Protein 2J5D (pdb70)

Organism: Homo sapiens (NCBI:txid9606)

Nearest PDB structures (foldseek):
  2j5d-assembly1_B  TM=1.023E+00  e=1.840E-06  Homo sapiens

Secondary structure (DSSP, 8-state):
---------S-S-HHHHHHHHHHHHHHHHHHHHHHHHHHHHHH--/--SS-------S-TTHHHHTHHHHHHHHHHHHHHHHHHHHHTT--

CATH classification: 6.10.250.1020

Sequence (90 aa):
RNTSVMKKGGIFSAEFLKVFLPSLLLSHLLAIGLGIYIGRRLTTSRNTSVMKKGGIFSAEFLKVFLPSLLLSHLLAIGLGIYIGRRLTTSRNTSVMKKGGIFSAEFLKVFLPSLLLSHLLAIGLGIYIGRRLTTSRNTSVMKKGGIFSAEFLKVFLPSLLLSHLLAIGLGIYIGRRLTTSRNTSVMKKGGIFSAEFLKVFLPSLLLSHLLAIGLGIYIGRRLTTSRNTSVMKKGGIFSAEFLKVFLPSLLLSHLLAIGLGIYIGRRLTTSRNTSVMKKGGIFSAEFLKVFLPSLLLSHLLAIGLGIYIGRRLTTSRNTSVMKKGGIFSAEFLKVFLPSLLLSHLLAIGLGIYIGRRLTTSRNTSVMKKGGIFSAEFLKVFLPSLLLSHLLAIGLGIYIGRRLTTSRNTSVMKKGGIFSAEFLKVFLPSLLLSHLLAIGLGIYIGRRLTTSRNTSVMKKGGIFSAEFLKVFLPSLLLSHLLAIGLGIYIGRRLTTSRNTSVMKKGGIFSAEFLKVFLPSLLLSHLLAIGLGIYIGRRLTTSRNTSVMKKGGIFSAEFLKVFLPSLLLSHLLAIGLGIYIGRRLTTSRNTSVMKKGGIFSAEFLKVFLPSLLLSHLLAIGLGIYIGRRLTTSRNTSVMKKGGIFSAEFLKVFLPSLLLSHLLAIGLGIYIGRRLTTSRNTSVMKKGGIFSAEFLKVFLPSLLLSHLLAIGLGIYIGRRLTTSRNTSVMKKGGIFSAEFLKVFLPSLLLSHLLAIGLGIYIGRRLTTSRNTSVMKKGGIFSAEFLKVFLPSLLLSHLLAIGLGIYIGRRLTTSRNTSVMKKGGIFSAEFLKVFLPSLLLSHLLAIGLGIYIGRRLTTSRNTSVMKKGGIFSAEFLKVFLPSLLLSHLLAIGLGIYIGRRLTTSRNTSVMKKGGIFSAEFLKVFLPSLLLSHLLAIGLGIYIGRRLTTSRNTSVMKKGGIFSAEFLKVFLPSLLLSHLLAIGLGIYIGRRLTTSRNTSVMKKGGIFSAEFLKVFLPSLLLSHLLAIGLGIYIGRRLTTSRNTSVMKKGGIFSAEFLKVFLPSLLLSHLLAIGLGIYIGRRLTTSRNTSVMKKGGIFSAEFLKVFLPSLLLSHLLAIGLGIYIGRRLTTSRNTSVMKKGGIFSAEFLKVFLPSLLLSHLLAIGLGIYIGRRLTTSRNTSVMKKGGIFSAEFLKVFLPSLLLSHLLAIGLGIYIGRRLTTSRNTSVMKKGGIFSAEFLKVFLPSLLLSHLLAIGLGIYIGRRLTTSRNTSVMKKGGIFSAEFLKVFLPSLLLSHLLAIGLGIYIGRRLTTSRNTSVMKKGGIFSAEFLKVFLPSLLLSHLLAIGLGIYIGRRLTTSRNTSVMKKGGIFSAEFLKVFLPSLLLSHLLAIGLGIYIGRRLTTSRNTSVMKKGGIFSAEFLKVFLPSLLLSHLLAIGLGIYIGRRLTTS

Radius of gyration: 18.4 Å; Cα contacts (8 Å, |Δi|>4): 66; chains: 2; bounding box: 51×27×57 Å

Structure (mmCIF, N/CA/C/O backbone):
data_2J5D
#
_entry.id   2J5D
#
_cell.length_a   1.000
_cell.length_b   1.000
_cell.length_c   1.000
_cell.angle_alpha   90.00
_cell.angle_beta   90.00
_cell.angle_gamma   90.00
#
_symmetry.space_group_name_H-M   'P 1'
#
loop_
_atom_site.group_PDB
_atom_site.id
_atom_site.type_symbol
_atom_site.label_atom_id
_atom_site.label_alt_id
_atom_site.label_comp_id
_atom_site.label_asym_id
_atom_site.label_entity_id
_atom_site.label_seq_id
_atom_site.pdbx_PDB_ins_code
_atom_site.Cartn_x
_atom_site.Cartn_y
_atom_site.Cartn_z
_atom_site.occupancy
_atom_site.B_iso_or_equiv
_atom_site.auth_seq_id
_atom_site.auth_comp_id
_atom_site.auth_asym_id
_atom_site.auth_atom_id
_atom_site.pdbx_PDB_model_num
ATOM 1 N N . ARG A 1 1 ? 95.780 72.440 49.320 1.00 0.00 146 ARG A N 1
ATOM 2 C CA . ARG A 1 1 ? 95.130 73.700 49.700 1.00 0.00 146 ARG A CA 1
ATOM 3 C C . ARG A 1 1 ? 93.670 73.410 50.080 1.00 0.00 146 ARG A C 1
ATOM 4 O O . ARG A 1 1 ? 93.450 73.000 51.210 1.00 0.00 146 ARG A O 1
ATOM 17 N N . ASN A 1 2 ? 92.730 73.480 49.130 1.00 0.00 147 ASN A N 1
ATOM 18 C CA . ASN A 1 2 ? 91.300 73.170 49.360 1.00 0.00 147 ASN A CA 1
ATOM 19 C C . ASN A 1 2 ? 91.130 71.720 49.820 1.00 0.00 147 ASN A C 1
ATOM 20 O O . ASN A 1 2 ? 91.820 70.840 49.310 1.00 0.00 147 ASN A O 1
ATOM 29 N N . THR A 1 3 ? 90.410 71.560 50.930 1.00 0.00 148 THR A N 1
ATOM 30 C CA . THR A 1 3 ? 90.150 70.240 51.540 1.00 0.00 148 THR A CA 1
ATOM 31 C C . THR A 1 3 ? 88.680 70.060 52.010 1.00 0.00 148 THR A C 1
ATOM 32 O O . THR A 1 3 ? 88.380 69.480 53.050 1.00 0.00 148 THR A O 1
ATOM 39 N N . SER A 1 4 ? 87.760 70.500 51.160 1.00 0.00 149 SER A N 1
ATOM 40 C CA . SER A 1 4 ? 86.330 70.590 51.530 1.00 0.00 149 SER A CA 1
ATOM 41 C C . SER A 1 4 ? 85.440 69.640 50.720 1.00 0.00 149 SER A C 1
ATOM 42 O O . SER A 1 4 ? 85.290 69.790 49.510 1.00 0.00 149 SER A O 1
ATOM 50 N N . VAL A 1 5 ? 85.100 68.530 51.390 1.00 0.00 150 VAL A N 1
ATOM 51 C CA . VAL A 1 5 ? 84.030 67.610 50.940 1.00 0.00 150 VAL A CA 1
ATOM 52 C C . VAL A 1 5 ? 82.960 67.590 52.050 1.00 0.00 150 VAL A C 1
ATOM 53 O O . VAL A 1 5 ? 83.080 66.890 53.060 1.00 0.00 150 VAL A O 1
ATOM 60 N N . MET A 1 6 ? 82.000 68.490 51.870 1.00 0.00 151 MET A N 1
ATOM 61 C CA . MET A 1 6 ? 80.940 68.800 52.860 1.00 0.00 151 MET A CA 1
ATOM 62 C C . MET A 1 6 ? 79.980 67.650 53.170 1.00 0.00 151 MET A C 1
ATOM 63 O O . MET A 1 6 ? 79.000 67.400 52.460 1.00 0.00 151 MET A O 1
ATOM 74 N N . LYS A 1 7 ? 80.290 66.950 54.250 1.00 0.00 152 LYS A N 1
ATOM 75 C CA . LYS A 1 7 ? 79.430 65.880 54.800 1.00 0.00 152 LYS A CA 1
ATOM 76 C C . LYS A 1 7 ? 78.320 66.510 55.660 1.00 0.00 152 LYS A C 1
ATOM 77 O O . LYS A 1 7 ? 78.600 67.280 56.570 1.00 0.00 152 LYS A O 1
ATOM 92 N N . LYS A 1 8 ? 77.090 66.290 55.210 1.00 0.00 153 LYS A N 1
ATOM 93 C CA . LYS A 1 8 ? 75.900 66.990 55.740 1.00 0.00 153 LYS A CA 1
ATOM 94 C C . LYS A 1 8 ? 75.000 66.170 56.680 1.00 0.00 153 LYS A C 1
ATOM 95 O O . LYS A 1 8 ? 74.900 66.500 57.860 1.00 0.00 153 LYS A O 1
ATOM 110 N N . GLY A 1 9 ? 74.310 65.180 56.130 1.00 0.00 154 GLY A N 1
ATOM 111 C CA . GLY A 1 9 ? 73.360 64.350 56.900 1.00 0.00 154 GLY A CA 1
ATOM 112 C C . GLY A 1 9 ? 73.050 63.040 56.160 1.00 0.00 154 GLY A C 1
ATOM 113 O O . GLY A 1 9 ? 73.890 62.150 56.090 1.00 0.00 154 GLY A O 1
ATOM 117 N N . GLY A 1 10 ? 71.930 63.060 55.440 1.00 0.00 155 GLY A N 1
ATOM 118 C CA . GLY A 1 10 ? 71.430 61.880 54.690 1.00 0.00 155 GLY A CA 1
ATOM 119 C C . GLY A 1 10 ? 71.180 60.700 55.640 1.00 0.00 155 GLY A C 1
ATOM 120 O O . GLY A 1 10 ? 70.480 60.840 56.640 1.00 0.00 155 GLY A O 1
ATOM 124 N N . ILE A 1 11 ? 71.940 59.640 55.390 1.00 0.00 156 ILE A N 1
ATOM 125 C CA . ILE A 1 11 ? 71.930 58.440 56.240 1.00 0.00 156 ILE A CA 1
ATOM 126 C C . ILE A 1 11 ? 73.210 58.380 57.080 1.00 0.00 156 ILE A C 1
ATOM 127 O O . ILE A 1 11 ? 74.320 58.320 56.550 1.00 0.00 156 ILE A O 1
ATOM 135 N N . PHE A 1 12 ? 73.030 58.620 58.370 1.00 0.00 157 PHE A N 1
ATOM 136 C CA . PHE A 1 12 ? 74.140 58.620 59.350 1.00 0.00 157 PHE A CA 1
ATOM 137 C C . PHE A 1 12 ? 74.840 57.260 59.520 1.00 0.00 157 PHE A C 1
ATOM 138 O O . PHE A 1 12 ? 76.070 57.210 59.570 1.00 0.00 157 PHE A O 1
ATOM 151 N N . SER A 1 13 ? 74.050 56.190 59.520 1.00 0.00 158 SER A N 1
ATOM 152 C CA . SER A 1 13 ? 74.580 54.810 59.630 1.00 0.00 158 SER A CA 1
ATOM 153 C C . SER A 1 13 ? 74.230 53.930 58.420 1.00 0.00 158 SER A C 1
ATOM 154 O O . SER A 1 13 ? 73.070 53.760 58.050 1.00 0.00 158 SER A O 1
ATOM 162 N N . ALA A 1 14 ? 75.280 53.260 57.940 1.00 0.00 159 ALA A N 1
ATOM 163 C CA . ALA A 1 14 ? 75.180 52.220 56.900 1.00 0.00 159 ALA A CA 1
ATOM 164 C C . ALA A 1 14 ? 74.320 51.000 57.300 1.00 0.00 159 ALA A C 1
ATOM 165 O O . ALA A 1 14 ? 73.750 50.340 56.440 1.00 0.00 159 ALA A O 1
ATOM 172 N N . GLU A 1 15 ? 74.260 50.710 58.600 1.00 0.00 160 GLU A N 1
ATOM 173 C CA . GLU A 1 15 ? 73.370 49.670 59.150 1.00 0.00 160 GLU A CA 1
ATOM 174 C C . GLU A 1 15 ? 71.880 50.020 58.960 1.00 0.00 160 GLU A C 1
ATOM 175 O O . GLU A 1 15 ? 71.140 49.260 58.340 1.00 0.00 160 GLU A O 1
ATOM 187 N N . PHE A 1 16 ? 71.540 51.270 59.280 1.00 0.00 161 PHE A N 1
ATOM 188 C CA . PHE A 1 16 ? 70.210 51.830 58.960 1.00 0.00 161 PHE A CA 1
ATOM 189 C C . PHE A 1 16 ? 69.900 51.840 57.450 1.00 0.00 161 PHE A C 1
ATOM 190 O O . PHE A 1 16 ? 68.820 51.420 57.040 1.00 0.00 161 PHE A O 1
ATOM 203 N N . LEU A 1 17 ? 70.910 52.170 56.650 1.00 0.00 162 LEU A N 1
ATOM 204 C CA . LEU A 1 17 ? 70.820 52.080 55.180 1.00 0.00 162 LEU A CA 1
ATOM 205 C C . LEU A 1 17 ? 70.490 50.650 54.710 1.00 0.00 162 LEU A C 1
ATOM 206 O O . LEU A 1 17 ? 69.580 50.500 53.900 1.00 0.00 162 LEU A O 1
ATOM 216 N N . LYS A 1 18 ? 71.100 49.640 55.320 1.00 0.00 163 LYS A N 1
ATOM 217 C CA . LYS A 1 18 ? 70.750 48.220 55.090 1.00 0.00 163 LYS A CA 1
ATOM 218 C C . LYS A 1 18 ? 69.260 47.940 55.350 1.00 0.00 163 LYS A C 1
ATOM 219 O O . LYS A 1 18 ? 68.550 47.510 54.440 1.00 0.00 163 LYS A O 1
ATOM 234 N N . VAL A 1 19 ? 68.800 48.360 56.530 1.00 0.00 164 VAL A N 1
ATOM 235 C CA . VAL A 1 19 ? 67.380 48.260 56.970 1.00 0.00 164 VAL A CA 1
ATOM 236 C C . VAL A 1 19 ? 66.420 48.870 55.940 1.00 0.00 164 VAL A C 1
ATOM 237 O O . VAL A 1 19 ? 65.420 48.250 55.560 1.00 0.00 164 VAL A O 1
ATOM 244 N N . PHE A 1 20 ? 66.760 50.060 55.460 1.00 0.00 165 PHE A N 1
ATOM 245 C CA . PHE A 1 20 ? 65.970 50.810 54.460 1.00 0.00 165 PHE A CA 1
ATOM 246 C C . PHE A 1 20 ? 66.090 50.330 53.010 1.00 0.00 165 PHE A C 1
ATOM 247 O O . PHE A 1 20 ? 65.180 50.580 52.210 1.00 0.00 165 PHE A O 1
ATOM 260 N N . LEU A 1 21 ? 67.160 49.610 52.660 1.00 0.00 166 LEU A N 1
ATOM 261 C CA . LEU A 1 21 ? 67.420 49.160 51.280 1.00 0.00 166 LEU A CA 1
ATOM 262 C C . LEU A 1 21 ? 66.270 48.470 50.520 1.00 0.00 166 LEU A C 1
ATOM 263 O O . LEU A 1 21 ? 66.060 48.840 49.370 1.00 0.00 166 LEU A O 1
ATOM 273 N N . PRO A 1 22 ? 65.460 47.590 51.140 1.00 0.00 167 PRO A N 1
ATOM 274 C CA . PRO A 1 22 ? 64.250 47.040 50.500 1.00 0.00 167 PRO A CA 1
ATOM 275 C C . PRO A 1 22 ? 63.270 48.130 50.050 1.00 0.00 167 PRO A C 1
ATOM 276 O O . PRO A 1 22 ? 63.070 48.300 48.840 1.00 0.00 167 PRO A O 1
ATOM 285 N N . SER A 1 23 ? 62.830 48.980 50.980 1.00 0.00 168 SER A N 1
ATOM 286 C CA . SER A 1 23 ? 61.890 50.090 50.690 1.00 0.00 168 SER A CA 1
ATOM 287 C C . SER A 1 23 ? 62.470 51.170 49.760 1.00 0.00 168 SER A C 1
ATOM 288 O O . SER A 1 23 ? 61.760 51.690 48.890 1.00 0.00 168 SER A O 1
ATOM 296 N N . LEU A 1 24 ? 63.760 51.440 49.900 1.00 0.00 169 LEU A N 1
ATOM 297 C CA . LEU A 1 24 ? 64.530 52.290 48.960 1.00 0.00 169 LEU A CA 1
ATOM 298 C C . LEU A 1 24 ? 64.480 51.750 47.530 1.00 0.00 169 LEU A C 1
ATOM 299 O O . LEU A 1 24 ? 63.750 52.300 46.700 1.00 0.00 169 LEU A O 1
ATOM 309 N N . LEU A 1 25 ? 65.000 50.540 47.340 1.00 0.00 170 LEU A N 1
ATOM 310 C CA . LEU A 1 25 ? 65.000 49.840 46.040 1.00 0.00 170 LEU A CA 1
ATOM 311 C C . LEU A 1 25 ? 63.600 49.710 45.420 1.00 0.00 170 LEU A C 1
ATOM 312 O O . LEU A 1 25 ? 63.400 50.170 44.300 1.00 0.00 170 LEU A O 1
ATOM 322 N N . LEU A 1 26 ? 62.630 49.320 46.240 1.00 0.00 171 LEU A N 1
ATOM 323 C CA . LEU A 1 26 ? 61.220 49.200 45.820 1.00 0.00 171 LEU A CA 1
ATOM 324 C C . LEU A 1 26 ? 60.670 50.520 45.270 1.00 0.00 171 LEU A C 1
ATOM 325 O O . LEU A 1 26 ? 60.320 50.590 44.090 1.00 0.00 171 LEU A O 1
ATOM 335 N N . SER A 1 27 ? 60.790 51.600 46.050 1.00 0.00 172 SER A N 1
ATOM 336 C CA . SER A 1 27 ? 60.290 52.930 45.660 1.00 0.00 172 SER A CA 1
ATOM 337 C C . SER A 1 27 ? 60.990 53.510 44.420 1.00 0.00 172 SER A C 1
ATOM 338 O O . SER A 1 27 ? 60.320 54.000 43.510 1.00 0.00 172 SER A O 1
ATOM 346 N N . HIS A 1 28 ? 62.320 53.360 44.340 1.00 0.00 173 HIS A N 1
ATOM 347 C CA . HIS A 1 28 ? 63.090 53.730 43.140 1.00 0.00 173 HIS A CA 1
ATOM 348 C C . HIS A 1 28 ? 62.760 52.900 41.890 1.00 0.00 173 HIS A C 1
ATOM 349 O O . HIS A 1 28 ? 62.510 53.480 40.840 1.00 0.00 173 HIS A O 1
ATOM 360 N N . LEU A 1 29 ? 62.620 51.590 42.050 1.00 0.00 174 LEU A N 1
ATOM 361 C CA . LEU A 1 29 ? 62.170 50.690 40.960 1.00 0.00 174 LEU A CA 1
ATOM 362 C C . LEU A 1 29 ? 60.760 51.040 40.460 1.00 0.00 174 LEU A C 1
ATOM 363 O O . LEU A 1 29 ? 60.550 51.150 39.250 1.00 0.00 174 LEU A O 1
ATOM 373 N N . LEU A 1 30 ? 59.860 51.350 41.400 1.00 0.00 175 LEU A N 1
ATOM 374 C CA . LEU A 1 30 ? 58.520 51.900 41.100 1.00 0.00 175 LEU A CA 1
ATOM 375 C C . LEU A 1 30 ? 58.600 53.160 40.230 1.00 0.00 175 LEU A C 1
ATOM 376 O O . LEU A 1 30 ? 58.070 53.180 39.130 1.00 0.00 175 LEU A O 1
ATOM 386 N N . ALA A 1 31 ? 59.440 54.110 40.660 1.00 0.00 176 ALA A N 1
ATOM 387 C CA . ALA A 1 31 ? 59.720 55.360 39.920 1.00 0.00 176 ALA A CA 1
ATOM 388 C C . ALA A 1 31 ? 60.310 55.140 38.510 1.00 0.00 176 ALA A C 1
ATOM 389 O O . ALA A 1 31 ? 59.800 55.700 37.550 1.00 0.00 176 ALA A O 1
ATOM 396 N N . ILE A 1 32 ? 61.280 54.230 38.390 1.00 0.00 177 ILE A N 1
ATOM 397 C CA . ILE A 1 32 ? 61.870 53.830 37.090 1.00 0.00 177 ILE A CA 1
ATOM 398 C C . ILE A 1 32 ? 60.810 53.200 36.160 1.00 0.00 177 ILE A C 1
ATOM 399 O O . ILE A 1 32 ? 60.620 53.680 35.040 1.00 0.00 177 ILE A O 1
ATOM 407 N N . GLY A 1 33 ? 60.070 52.220 36.680 1.00 0.00 178 GLY A N 1
ATOM 408 C CA . GLY A 1 33 ? 58.970 51.550 35.950 1.00 0.00 178 GLY A CA 1
ATOM 409 C C . GLY A 1 33 ? 57.890 52.550 35.480 1.00 0.00 178 GLY A C 1
ATOM 410 O O . GLY A 1 33 ? 57.570 52.610 34.290 1.00 0.00 178 GLY A O 1
ATOM 414 N N . LEU A 1 34 ? 57.500 53.420 36.410 1.00 0.00 179 LEU A N 1
ATOM 415 C CA . LEU A 1 34 ? 56.590 54.550 36.140 1.00 0.00 179 LEU A CA 1
ATOM 416 C C . LEU A 1 34 ? 57.140 55.480 35.050 1.00 0.00 179 LEU A C 1
ATOM 417 O O . LEU A 1 34 ? 56.420 55.780 34.100 1.00 0.00 179 LEU A O 1
ATOM 427 N N . GLY A 1 35 ? 58.430 55.800 35.120 1.00 0.00 180 GLY A N 1
ATOM 428 C CA . GLY A 1 35 ? 59.140 56.590 34.090 1.00 0.00 180 GLY A CA 1
ATOM 429 C C . GLY A 1 35 ? 59.070 55.980 32.680 1.00 0.00 180 GLY A C 1
ATOM 430 O O . GLY A 1 35 ? 58.730 56.670 31.730 1.00 0.00 180 GLY A O 1
ATOM 434 N N . ILE A 1 36 ? 59.290 54.670 32.590 1.00 0.00 181 ILE A N 1
ATOM 435 C CA . ILE A 1 36 ? 59.140 53.890 31.340 1.00 0.00 181 ILE A CA 1
ATOM 436 C C . ILE A 1 36 ? 57.700 54.020 30.790 1.00 0.00 181 ILE A C 1
ATOM 437 O O . ILE A 1 36 ? 57.480 54.350 29.620 1.00 0.00 181 ILE A O 1
ATOM 445 N N . TYR A 1 37 ? 56.730 53.850 31.690 1.00 0.00 182 TYR A N 1
ATOM 446 C CA . TYR A 1 37 ? 55.290 54.040 31.410 1.00 0.00 182 TYR A CA 1
ATOM 447 C C . TYR A 1 37 ? 54.950 55.470 30.940 1.00 0.00 182 TYR A C 1
ATOM 448 O O . TYR A 1 37 ? 54.240 55.650 29.940 1.00 0.00 182 TYR A O 1
ATOM 461 N N . ILE A 1 38 ? 55.490 56.470 31.640 1.00 0.00 183 ILE A N 1
ATOM 462 C CA . ILE A 1 38 ? 55.390 57.900 31.270 1.00 0.00 183 ILE A CA 1
ATOM 463 C C . ILE A 1 38 ? 56.000 58.170 29.880 1.00 0.00 183 ILE A C 1
ATOM 464 O O . ILE A 1 38 ? 55.340 58.770 29.040 1.00 0.00 183 ILE A O 1
ATOM 472 N N . GLY A 1 39 ? 57.150 57.550 29.620 1.00 0.00 184 GLY A N 1
ATOM 473 C CA . GLY A 1 39 ? 57.790 57.510 28.280 1.00 0.00 184 GLY A CA 1
ATOM 474 C C . GLY A 1 39 ? 56.820 57.020 27.200 1.00 0.00 184 GLY A C 1
ATOM 475 O O . GLY A 1 39 ? 56.590 57.720 26.210 1.00 0.00 184 GLY A O 1
ATOM 479 N N . ARG A 1 40 ? 56.130 55.910 27.480 1.00 0.00 185 ARG A N 1
ATOM 480 C CA . ARG A 1 40 ? 55.050 55.420 26.610 1.00 0.00 185 ARG A CA 1
ATOM 481 C C . ARG A 1 40 ? 53.890 56.400 26.430 1.00 0.00 185 ARG A C 1
ATOM 482 O O . ARG A 1 40 ? 53.500 56.650 25.300 1.00 0.00 185 ARG A O 1
ATOM 496 N N . ARG A 1 41 ? 53.410 57.010 27.520 1.00 0.00 186 ARG A N 1
ATOM 497 C CA . ARG A 1 41 ? 52.340 58.030 27.460 1.00 0.00 186 ARG A CA 1
ATOM 498 C C . ARG A 1 41 ? 52.690 59.330 26.720 1.00 0.00 186 ARG A C 1
ATOM 499 O O . ARG A 1 41 ? 51.800 60.050 26.280 1.00 0.00 186 ARG A O 1
ATOM 513 N N . LEU A 1 42 ? 53.980 59.660 26.660 1.00 0.00 187 LEU A N 1
ATOM 514 C CA . LEU A 1 42 ? 54.510 60.750 25.820 1.00 0.00 187 LEU A CA 1
ATOM 515 C C . LEU A 1 42 ? 54.460 60.490 24.300 1.00 0.00 187 LEU A C 1
ATOM 516 O O . LEU A 1 42 ? 54.550 61.430 23.510 1.00 0.00 187 LEU A O 1
ATOM 526 N N . THR A 1 43 ? 54.430 59.210 23.910 1.00 0.00 188 THR A N 1
ATOM 527 C CA . THR A 1 43 ? 54.400 58.770 22.490 1.00 0.00 188 THR A CA 1
ATOM 528 C C . THR A 1 43 ? 53.080 58.110 22.040 1.00 0.00 188 THR A C 1
ATOM 529 O O . THR A 1 43 ? 52.570 58.390 20.960 1.00 0.00 188 THR A O 1
ATOM 536 N N . THR A 1 44 ? 52.520 57.260 22.900 1.00 0.00 189 THR A N 1
ATOM 537 C CA . THR A 1 44 ? 51.260 56.500 22.670 1.00 0.00 189 THR A CA 1
ATOM 538 C C . THR A 1 44 ? 50.300 56.710 23.840 1.00 0.00 189 THR A C 1
ATOM 539 O O . THR A 1 44 ? 50.460 56.130 24.920 1.00 0.00 189 THR A O 1
ATOM 546 N N . SER A 1 45 ? 49.360 57.630 23.620 1.00 0.00 190 SER A N 1
ATOM 547 C CA . SER A 1 45 ? 48.390 58.070 24.630 1.00 0.00 190 SER A CA 1
ATOM 548 C C . SER A 1 45 ? 47.060 58.390 23.950 1.00 0.00 190 SER A C 1
ATOM 549 O O . SER A 1 45 ? 47.090 58.590 22.720 1.00 0.00 190 SER A O 1
ATOM 558 N N . ARG B 1 1 ? 49.600 57.190 76.730 1.00 0.00 146 ARG B N 1
ATOM 559 C CA . ARG B 1 1 ? 48.530 56.260 76.310 1.00 0.00 146 ARG B CA 1
ATOM 560 C C . ARG B 1 1 ? 48.350 56.410 74.790 1.00 0.00 146 ARG B C 1
ATOM 561 O O . ARG B 1 1 ? 48.780 57.440 74.280 1.00 0.00 146 ARG B O 1
ATOM 574 N N . ASN B 1 2 ? 47.920 55.360 74.090 1.00 0.00 147 ASN B N 1
ATOM 575 C CA . ASN B 1 2 ? 47.660 55.450 72.640 1.00 0.00 147 ASN B CA 1
ATOM 576 C C . ASN B 1 2 ? 46.190 55.750 72.280 1.00 0.00 147 ASN B C 1
ATOM 577 O O . ASN B 1 2 ? 45.920 56.270 71.200 1.00 0.00 147 ASN B O 1
ATOM 586 N N . THR B 1 3 ? 45.250 55.310 73.120 1.00 0.00 148 THR B N 1
ATOM 587 C CA . THR B 1 3 ? 43.860 55.800 73.080 1.00 0.00 148 THR B CA 1
ATOM 588 C C . THR B 1 3 ? 43.790 57.250 73.610 1.00 0.00 148 THR B C 1
ATOM 589 O O . THR B 1 3 ? 43.780 57.470 74.820 1.00 0.00 148 THR B O 1
ATOM 596 N N . SER B 1 4 ? 44.200 58.100 72.680 1.00 0.00 149 SER B N 1
ATOM 597 C CA . SER B 1 4 ? 44.330 59.580 72.760 1.00 0.00 149 SER B CA 1
ATOM 598 C C . SER B 1 4 ? 44.920 60.050 71.420 1.00 0.00 149 SER B C 1
ATOM 599 O O . SER B 1 4 ? 45.720 59.340 70.810 1.00 0.00 149 SER B O 1
ATOM 607 N N . VAL B 1 5 ? 44.550 61.260 71.020 1.00 0.00 150 VAL B N 1
ATOM 608 C CA . VAL B 1 5 ? 44.960 61.840 69.720 1.00 0.00 150 VAL B CA 1
ATOM 609 C C . VAL B 1 5 ? 46.410 62.360 69.820 1.00 0.00 150 VAL B C 1
ATOM 610 O O . VAL B 1 5 ? 46.690 63.380 70.440 1.00 0.00 150 VAL B O 1
ATOM 617 N N . MET B 1 6 ? 47.310 61.570 69.250 1.00 0.00 151 MET B N 1
ATOM 618 C CA . MET B 1 6 ? 48.770 61.790 69.380 1.00 0.00 151 MET B CA 1
ATOM 619 C C . MET B 1 6 ? 49.440 62.220 68.070 1.00 0.00 151 MET B C 1
ATOM 620 O O . MET B 1 6 ? 49.270 61.580 67.030 1.00 0.00 151 MET B O 1
ATOM 631 N N . LYS B 1 7 ? 50.370 63.160 68.220 1.00 0.00 152 LYS B N 1
ATOM 632 C CA . LYS B 1 7 ? 51.320 63.520 67.160 1.00 0.00 152 LYS B CA 1
ATOM 633 C C . LYS B 1 7 ? 52.530 62.580 67.330 1.00 0.00 152 LYS B C 1
ATOM 634 O O . LYS B 1 7 ? 53.530 62.920 67.960 1.00 0.00 152 LYS B O 1
ATOM 649 N N . LYS B 1 8 ? 52.350 61.360 66.840 1.00 0.00 153 LYS B N 1
ATOM 650 C CA . LYS B 1 8 ? 53.280 60.250 67.120 1.00 0.00 153 LYS B CA 1
ATOM 651 C C . LYS B 1 8 ? 54.040 59.790 65.860 1.00 0.00 153 LYS B C 1
ATOM 652 O O . LYS B 1 8 ? 53.440 59.580 64.810 1.00 0.00 153 LYS B O 1
ATOM 667 N N . GLY B 1 9 ? 55.350 59.660 66.050 1.00 0.00 154 GLY B N 1
ATOM 668 C CA . GLY B 1 9 ? 56.280 59.130 65.040 1.00 0.00 154 GLY B CA 1
ATOM 669 C C . GLY B 1 9 ? 56.930 57.840 65.560 1.00 0.00 154 GLY B C 1
ATOM 670 O O . GLY B 1 9 ? 56.270 56.820 65.690 1.00 0.00 154 GLY B O 1
ATOM 674 N N . GLY B 1 10 ? 58.110 58.040 66.150 1.00 0.00 155 GLY B N 1
ATOM 675 C CA . GLY B 1 10 ? 58.950 56.940 66.680 1.00 0.00 155 GLY B CA 1
ATOM 676 C C . GLY B 1 10 ? 59.540 56.030 65.590 1.00 0.00 155 GLY B C 1
ATOM 677 O O . GLY B 1 10 ? 59.460 54.810 65.690 1.00 0.00 155 GLY B O 1
ATOM 681 N N . ILE B 1 11 ? 60.010 56.670 64.520 1.00 0.00 156 ILE B N 1
ATOM 682 C CA . ILE B 1 11 ? 60.670 56.020 63.360 1.00 0.00 156 ILE B CA 1
ATOM 683 C C . ILE B 1 11 ? 62.070 55.490 63.710 1.00 0.00 156 ILE B C 1
ATOM 684 O O . ILE B 1 11 ? 62.720 56.010 64.610 1.00 0.00 156 ILE B O 1
ATOM 692 N N . PHE B 1 12 ? 62.530 54.540 62.890 1.00 0.00 157 PHE B N 1
ATOM 693 C CA . PHE B 1 12 ? 63.860 53.920 63.020 1.00 0.00 157 PHE B CA 1
ATOM 694 C C . PHE B 1 12 ? 65.040 54.910 63.050 1.00 0.00 157 PHE B C 1
ATOM 695 O O . PHE B 1 12 ? 65.720 55.010 64.060 1.00 0.00 157 PHE B O 1
ATOM 708 N N . SER B 1 13 ? 65.210 55.670 61.970 1.00 0.00 158 SER B N 1
ATOM 709 C CA . SER B 1 13 ? 66.280 56.690 61.840 1.00 0.00 158 SER B CA 1
ATOM 710 C C . SER B 1 13 ? 65.660 58.090 61.770 1.00 0.00 158 SER B C 1
ATOM 711 O O . SER B 1 13 ? 65.130 58.530 60.740 1.00 0.00 158 SER B O 1
ATOM 719 N N . ALA B 1 14 ? 65.730 58.750 62.920 1.00 0.00 159 ALA B N 1
ATOM 720 C CA . ALA B 1 14 ? 65.090 60.070 63.150 1.00 0.00 159 ALA B CA 1
ATOM 721 C C . ALA B 1 14 ? 65.660 61.190 62.270 1.00 0.00 159 ALA B C 1
ATOM 722 O O . ALA B 1 14 ? 64.960 62.130 61.910 1.00 0.00 159 ALA B O 1
ATOM 729 N N . GLU B 1 15 ? 66.980 61.150 62.110 1.00 0.00 160 GLU B N 1
ATOM 730 C CA . GLU B 1 15 ? 67.790 62.050 61.270 1.00 0.00 160 GLU B CA 1
ATOM 731 C C . GLU B 1 15 ? 67.530 61.910 59.760 1.00 0.00 160 GLU B C 1
ATOM 732 O O . GLU B 1 15 ? 67.100 62.890 59.140 1.00 0.00 160 GLU B O 1
ATOM 744 N N . PHE B 1 16 ? 67.540 60.670 59.260 1.00 0.00 161 PHE B N 1
ATOM 745 C CA . PHE B 1 16 ? 67.360 60.370 57.820 1.00 0.00 161 PHE B CA 1
ATOM 746 C C . PHE B 1 16 ? 66.070 60.970 57.240 1.00 0.00 161 PHE B C 1
ATOM 747 O O . PHE B 1 16 ? 66.140 61.910 56.450 1.00 0.00 161 PHE B O 1
ATOM 760 N N . LEU B 1 17 ? 64.940 60.600 57.850 1.00 0.00 162 LEU B N 1
ATOM 761 C CA . LEU B 1 17 ? 63.600 61.100 57.450 1.00 0.00 162 LEU B CA 1
ATOM 762 C C . LEU B 1 17 ? 63.230 62.500 57.990 1.00 0.00 162 LEU B C 1
ATOM 763 O O . LEU B 1 17 ? 62.110 62.780 58.410 1.00 0.00 162 LEU B O 1
ATOM 773 N N . LYS B 1 18 ? 64.280 63.300 58.130 1.00 0.00 163 LYS B N 1
ATOM 774 C CA . LYS B 1 18 ? 64.240 64.760 58.280 1.00 0.00 163 LYS B CA 1
ATOM 775 C C . LYS B 1 18 ? 65.170 65.380 57.220 1.00 0.00 163 LYS B C 1
ATOM 776 O O . LYS B 1 18 ? 64.720 65.670 56.120 1.00 0.00 163 LYS B O 1
ATOM 791 N N . VAL B 1 19 ? 66.470 65.220 57.460 1.00 0.00 164 VAL B N 1
ATOM 792 C CA . VAL B 1 19 ? 67.550 65.840 56.660 1.00 0.00 164 VAL B CA 1
ATOM 793 C C . VAL B 1 19 ? 67.590 65.440 55.170 1.00 0.00 164 VAL B C 1
ATOM 794 O O . VAL B 1 19 ? 68.050 66.230 54.350 1.00 0.00 164 VAL B O 1
ATOM 801 N N . PHE B 1 20 ? 67.160 64.220 54.870 1.00 0.00 165 PHE B N 1
ATOM 802 C CA . PHE B 1 20 ? 67.180 63.700 53.490 1.00 0.00 165 PHE B CA 1
ATOM 803 C C . PHE B 1 20 ? 65.800 63.500 52.850 1.00 0.00 165 PHE B C 1
ATOM 804 O O . PHE B 1 20 ? 65.710 63.330 51.630 1.00 0.00 165 PHE B O 1
ATOM 817 N N . LEU B 1 21 ? 64.720 63.720 53.600 1.00 0.00 166 LEU B N 1
ATOM 818 C CA . LEU B 1 21 ? 63.340 63.480 53.130 1.00 0.00 166 LEU B CA 1
ATOM 819 C C . LEU B 1 21 ? 62.960 64.220 51.820 1.00 0.00 166 LEU B C 1
ATOM 820 O O . LEU B 1 21 ? 62.470 63.540 50.910 1.00 0.00 166 LEU B O 1
ATOM 830 N N . PRO B 1 22 ? 63.290 65.510 51.620 1.00 0.00 167 PRO B N 1
ATOM 831 C CA . PRO B 1 22 ? 63.090 66.190 50.330 1.00 0.00 167 PRO B CA 1
ATOM 832 C C . PRO B 1 22 ? 63.950 65.610 49.190 1.00 0.00 167 PRO B C 1
ATOM 833 O O . PRO B 1 22 ? 63.410 65.240 48.150 1.00 0.00 167 PRO B O 1
ATOM 842 N N . SER B 1 23 ? 65.240 65.420 49.450 1.00 0.00 168 SER B N 1
ATOM 843 C CA . SER B 1 23 ? 66.200 64.790 48.510 1.00 0.00 168 SER B CA 1
ATOM 844 C C . SER B 1 23 ? 65.800 63.380 48.060 1.00 0.00 168 SER B C 1
ATOM 845 O O . SER B 1 23 ? 66.060 62.990 46.920 1.00 0.00 168 SER B O 1
ATOM 853 N N . LEU B 1 24 ? 65.200 62.620 48.970 1.00 0.00 169 LEU B N 1
ATOM 854 C CA . LEU B 1 24 ? 64.630 61.290 48.680 1.00 0.00 169 LEU B CA 1
ATOM 855 C C . LEU B 1 24 ? 63.590 61.370 47.550 1.00 0.00 169 LEU B C 1
ATOM 856 O O . LEU B 1 24 ? 63.910 60.960 46.440 1.00 0.00 169 LEU B O 1
ATOM 866 N N . LEU B 1 25 ? 62.580 62.220 47.750 1.00 0.00 170 LEU B N 1
ATOM 867 C CA . LEU B 1 25 ? 61.530 62.510 46.750 1.00 0.00 170 LEU B CA 1
ATOM 868 C C . LEU B 1 25 ? 62.080 63.080 45.430 1.00 0.00 170 LEU B C 1
ATOM 869 O O . LEU B 1 25 ? 61.670 62.660 44.340 1.00 0.00 170 LEU B O 1
ATOM 879 N N . LEU B 1 26 ? 63.070 63.960 45.540 1.00 0.00 171 LEU B N 1
ATOM 880 C CA . LEU B 1 26 ? 63.830 64.490 44.390 1.00 0.00 171 LEU B CA 1
ATOM 881 C C . LEU B 1 26 ? 64.500 63.400 43.540 1.00 0.00 171 LEU B C 1
ATOM 882 O O . LEU B 1 26 ? 64.380 63.400 42.310 1.00 0.00 171 LEU B O 1
ATOM 892 N N . SER B 1 27 ? 65.120 62.420 44.200 1.00 0.00 172 SER B N 1
ATOM 893 C CA . SER B 1 27 ? 65.740 61.260 43.510 1.00 0.00 172 SER B CA 1
ATOM 894 C C . SER B 1 27 ? 64.720 60.310 42.860 1.00 0.00 172 SER B C 1
ATOM 895 O O . SER B 1 27 ? 65.050 59.680 41.850 1.00 0.00 172 SER B O 1
ATOM 903 N N . HIS B 1 28 ? 63.510 60.230 43.400 1.00 0.00 173 HIS B N 1
ATOM 904 C CA . HIS B 1 28 ? 62.380 59.560 42.710 1.00 0.00 173 HIS B CA 1
ATOM 905 C C . HIS B 1 28 ? 62.000 60.220 41.380 1.00 0.00 173 HIS B C 1
ATOM 906 O O . HIS B 1 28 ? 61.930 59.550 40.350 1.00 0.00 173 HIS B O 1
ATOM 917 N N . LEU B 1 29 ? 61.920 61.550 41.390 1.00 0.00 174 LEU B N 1
ATOM 918 C CA . LEU B 1 29 ? 61.720 62.370 40.160 1.00 0.00 174 LEU B CA 1
ATOM 919 C C . LEU B 1 29 ? 62.830 62.130 39.120 1.00 0.00 174 LEU B C 1
ATOM 920 O O . LEU B 1 29 ? 62.560 61.790 37.970 1.00 0.00 174 LEU B O 1
ATOM 930 N N . LEU B 1 30 ? 64.070 62.120 39.620 1.00 0.00 175 LEU B N 1
ATOM 931 C CA . LEU B 1 30 ? 65.280 61.710 38.880 1.00 0.00 175 LEU B CA 1
ATOM 932 C C . LEU B 1 30 ? 65.140 60.310 38.240 1.00 0.00 175 LEU B C 1
ATOM 933 O O . LEU B 1 30 ? 65.350 60.140 37.040 1.00 0.00 175 LEU B O 1
ATOM 943 N N . ALA B 1 31 ? 64.730 59.330 39.050 1.00 0.00 176 ALA B N 1
ATOM 944 C CA . ALA B 1 31 ? 64.480 57.940 38.620 1.00 0.00 176 ALA B CA 1
ATOM 945 C C . ALA B 1 31 ? 63.380 57.810 37.550 1.00 0.00 176 ALA B C 1
ATOM 946 O O . ALA B 1 31 ? 63.540 57.030 36.600 1.00 0.00 176 ALA B O 1
ATOM 953 N N . ILE B 1 32 ? 62.320 58.610 37.650 1.00 0.00 177 ILE B N 1
ATOM 954 C CA . ILE B 1 32 ? 61.280 58.730 36.610 1.00 0.00 177 ILE B CA 1
ATOM 955 C C . ILE B 1 32 ? 61.870 59.230 35.270 1.00 0.00 177 ILE B C 1
ATOM 956 O O . ILE B 1 32 ? 61.670 58.600 34.240 1.00 0.00 177 ILE B O 1
ATOM 964 N N . GLY B 1 33 ? 62.720 60.260 35.350 1.00 0.00 178 GLY B N 1
ATOM 965 C CA . GLY B 1 33 ? 63.490 60.770 34.190 1.00 0.00 178 GLY B CA 1
ATOM 966 C C . GLY B 1 33 ? 64.360 59.680 33.530 1.00 0.00 178 GLY B C 1
ATOM 967 O O . GLY B 1 33 ? 64.250 59.410 32.330 1.00 0.00 178 GLY B O 1
ATOM 971 N N . LEU B 1 34 ? 65.110 58.970 34.370 1.00 0.00 179 LEU B N 1
ATOM 972 C CA . LEU B 1 34 ? 65.900 57.780 33.980 1.00 0.00 179 LEU B CA 1
ATOM 973 C C . LEU B 1 34 ? 65.040 56.670 33.330 1.00 0.00 179 LEU B C 1
ATOM 974 O O . LEU B 1 34 ? 65.420 56.120 32.290 1.00 0.00 179 LEU B O 1
ATOM 984 N N . GLY B 1 35 ? 63.860 56.450 33.900 1.00 0.00 180 GLY B N 1
ATOM 985 C CA . GLY B 1 35 ? 62.820 55.550 33.370 1.00 0.00 180 GLY B CA 1
ATOM 986 C C . GLY B 1 35 ? 62.420 55.890 31.930 1.00 0.00 180 GLY B C 1
ATOM 987 O O . GLY B 1 35 ? 62.450 55.030 31.050 1.00 0.00 180 GLY B O 1
ATOM 991 N N . ILE B 1 36 ? 62.180 57.180 31.670 1.00 0.00 181 ILE B N 1
ATOM 992 C CA . ILE B 1 36 ? 61.900 57.700 30.310 1.00 0.00 181 ILE B CA 1
ATOM 993 C C . ILE B 1 36 ? 63.070 57.410 29.340 1.00 0.00 181 ILE B C 1
ATOM 994 O O . ILE B 1 36 ? 62.840 56.930 28.230 1.00 0.00 181 ILE B O 1
ATOM 1002 N N . TYR B 1 37 ? 64.300 57.600 29.810 1.00 0.00 182 TYR B N 1
ATOM 1003 C CA . TYR B 1 37 ? 65.510 57.300 29.010 1.00 0.00 182 TYR B CA 1
ATOM 1004 C C . TYR B 1 37 ? 65.670 55.810 28.660 1.00 0.00 182 TYR B C 1
ATOM 1005 O O . TYR B 1 37 ? 65.850 55.480 27.480 1.00 0.00 182 TYR B O 1
ATOM 1018 N N . ILE B 1 38 ? 65.570 54.920 29.650 1.00 0.00 183 ILE B N 1
ATOM 1019 C CA . ILE B 1 38 ? 65.570 53.460 29.380 1.00 0.00 183 ILE B CA 1
ATOM 1020 C C . ILE B 1 38 ? 64.350 53.030 28.520 1.00 0.00 183 ILE B C 1
ATOM 1021 O O . ILE B 1 38 ? 64.510 52.240 27.590 1.00 0.00 183 ILE B O 1
ATOM 1029 N N . GLY B 1 39 ? 63.230 53.710 28.720 1.00 0.00 184 GLY B N 1
ATOM 1030 C CA . GLY B 1 39 ? 62.020 53.610 27.870 1.00 0.00 184 GLY B CA 1
ATOM 1031 C C . GLY B 1 39 ? 62.310 53.880 26.380 1.00 0.00 184 GLY B C 1
ATOM 1032 O O . GLY B 1 39 ? 61.940 53.080 25.530 1.00 0.00 184 GLY B O 1
ATOM 1036 N N . ARG B 1 40 ? 62.980 54.990 26.090 1.00 0.00 185 ARG B N 1
ATOM 1037 C CA . ARG B 1 40 ? 63.450 55.260 24.710 1.00 0.00 185 ARG B CA 1
ATOM 1038 C C . ARG B 1 40 ? 64.560 54.310 24.230 1.00 0.00 185 ARG B C 1
ATOM 1039 O O . ARG B 1 40 ? 64.520 53.900 23.070 1.00 0.00 185 ARG B O 1
ATOM 1053 N N . ARG B 1 41 ? 65.450 53.860 25.120 1.00 0.00 186 ARG B N 1
ATOM 1054 C CA . ARG B 1 41 ? 66.460 52.830 24.780 1.00 0.00 186 ARG B CA 1
ATOM 1055 C C . ARG B 1 41 ? 65.850 51.520 24.240 1.00 0.00 186 ARG B C 1
ATOM 1056 O O . ARG B 1 41 ? 66.510 50.800 23.490 1.00 0.00 186 ARG B O 1
ATOM 1070 N N . LEU B 1 42 ? 64.680 51.180 24.780 1.00 0.00 187 LEU B N 1
ATOM 1071 C CA . LEU B 1 42 ? 63.820 50.080 24.320 1.00 0.00 187 LEU B CA 1
ATOM 1072 C C . LEU B 1 42 ? 63.210 50.240 22.920 1.00 0.00 187 LEU B C 1
ATOM 1073 O O . LEU B 1 42 ? 62.810 49.250 22.310 1.00 0.00 187 LEU B O 1
ATOM 1083 N N . THR B 1 43 ? 63.070 51.490 22.470 1.00 0.00 188 THR B N 1
ATOM 1084 C CA . THR B 1 43 ? 62.340 51.830 21.220 1.00 0.00 188 THR B CA 1
ATOM 1085 C C . THR B 1 43 ? 63.240 52.480 20.140 1.00 0.00 188 THR B C 1
ATOM 1086 O O . THR B 1 43 ? 63.560 51.840 19.140 1.00 0.00 188 THR B O 1
ATOM 1093 N N . THR B 1 44 ? 63.490 53.770 20.300 1.00 0.00 189 THR B N 1
ATOM 1094 C CA . THR B 1 44 ? 64.360 54.600 19.430 1.00 0.00 189 THR B CA 1
ATOM 1095 C C . THR B 1 44 ? 65.040 55.700 20.260 1.00 0.00 189 THR B C 1
ATOM 1096 O O . THR B 1 44 ? 64.390 56.570 20.850 1.00 0.00 189 THR B O 1
ATOM 1103 N N . SER B 1 45 ? 66.340 55.510 20.460 1.00 0.00 190 SER B N 1
ATOM 1104 C CA . SER B 1 45 ? 67.130 56.320 21.400 1.00 0.00 190 SER B CA 1
ATOM 1105 C C . SER B 1 45 ? 68.600 56.490 20.990 1.00 0.00 190 SER B C 1
ATOM 1106 O O . SER B 1 45 ? 69.160 55.490 20.520 1.00 0.00 190 SER B O 1
ATOM 1115 N N . ARG A 1 1 ? 82.913 35.842 64.339 1.00 0.00 146 ARG A N 2
ATOM 1116 C CA . ARG A 1 1 ? 81.883 35.164 63.532 1.00 0.00 146 ARG A CA 2
ATOM 1117 C C . ARG A 1 1 ? 81.798 35.813 62.145 1.00 0.00 146 ARG A C 2
ATOM 1118 O O . ARG A 1 1 ? 82.141 36.986 62.008 1.00 0.00 146 ARG A O 2
ATOM 1131 N N . ASN A 1 2 ? 81.464 35.027 61.112 1.00 0.00 147 ASN A N 2
ATOM 1132 C CA . ASN A 1 2 ? 81.091 35.578 59.793 1.00 0.00 147 ASN A CA 2
ATOM 1133 C C . ASN A 1 2 ? 80.070 36.718 59.812 1.00 0.00 147 ASN A C 2
ATOM 1134 O O . ASN A 1 2 ? 80.245 37.679 59.070 1.00 0.00 147 ASN A O 2
ATOM 1143 N N . THR A 1 3 ? 78.977 36.587 60.570 1.00 0.00 148 THR A N 2
ATOM 1144 C CA . THR A 1 3 ? 78.035 37.721 60.730 1.00 0.00 148 THR A CA 2
ATOM 1145 C C . THR A 1 3 ? 78.219 38.521 62.015 1.00 0.00 148 THR A C 2
ATOM 1146 O O . THR A 1 3 ? 77.796 38.148 63.117 1.00 0.00 148 THR A O 2
ATOM 1153 N N . SER A 1 4 ? 78.712 39.733 61.793 1.00 0.00 149 SER A N 2
ATOM 1154 C CA . SER A 1 4 ? 79.134 40.649 62.883 1.00 0.00 149 SER A CA 2
ATOM 1155 C C . SER A 1 4 ? 78.736 42.105 62.605 1.00 0.00 149 SER A C 2
ATOM 1156 O O . SER A 1 4 ? 77.905 42.384 61.741 1.00 0.00 149 SER A O 2
ATOM 1164 N N . VAL A 1 5 ? 79.156 42.989 63.515 1.00 0.00 150 VAL A N 2
ATOM 1165 C CA . VAL A 1 5 ? 79.047 44.455 63.325 1.00 0.00 150 VAL A CA 2
ATOM 1166 C C . VAL A 1 5 ? 80.387 44.939 62.746 1.00 0.00 150 VAL A C 2
ATOM 1167 O O . VAL A 1 5 ? 81.328 45.219 63.485 1.00 0.00 150 VAL A O 2
ATOM 1174 N N . MET A 1 6 ? 80.455 45.002 61.418 1.00 0.00 151 MET A N 2
ATOM 1175 C CA . MET A 1 6 ? 81.633 45.473 60.675 1.00 0.00 151 MET A CA 2
ATOM 1176 C C . MET A 1 6 ? 81.617 47.016 60.529 1.00 0.00 151 MET A C 2
ATOM 1177 O O . MET A 1 6 ? 81.945 47.581 59.488 1.00 0.00 151 MET A O 2
ATOM 1188 N N . LYS A 1 7 ? 81.428 47.686 61.667 1.00 0.00 152 LYS A N 2
ATOM 1189 C CA . LYS A 1 7 ? 81.093 49.121 61.668 1.00 0.00 152 LYS A CA 2
ATOM 1190 C C . LYS A 1 7 ? 82.060 50.029 62.431 1.00 0.00 152 LYS A C 2
ATOM 1191 O O . LYS A 1 7 ? 82.439 49.753 63.564 1.00 0.00 152 LYS A O 2
ATOM 1206 N N . LYS A 1 8 ? 82.314 51.156 61.783 1.00 0.00 153 LYS A N 2
ATOM 1207 C CA . LYS A 1 8 ? 83.154 52.249 62.326 1.00 0.00 153 LYS A CA 2
ATOM 1208 C C . LYS A 1 8 ? 82.289 53.289 63.061 1.00 0.00 153 LYS A C 2
ATOM 1209 O O . LYS A 1 8 ? 82.719 53.814 64.085 1.00 0.00 153 LYS A O 2
ATOM 1224 N N . GLY A 1 9 ? 81.120 53.584 62.484 1.00 0.00 154 GLY A N 2
ATOM 1225 C CA . GLY A 1 9 ? 80.120 54.492 63.059 1.00 0.00 154 GLY A CA 2
ATOM 1226 C C . GLY A 1 9 ? 79.492 53.939 64.349 1.00 0.00 154 GLY A C 2
ATOM 1227 O O . GLY A 1 9 ? 80.193 53.498 65.261 1.00 0.00 154 GLY A O 2
ATOM 1231 N N . GLY A 1 10 ? 78.170 53.983 64.393 1.00 0.00 155 GLY A N 2
ATOM 1232 C CA . GLY A 1 10 ? 77.383 53.579 65.578 1.00 0.00 155 GLY A CA 2
ATOM 1233 C C . GLY A 1 10 ? 75.909 53.933 65.388 1.00 0.00 155 GLY A C 2
ATOM 1234 O O . GLY A 1 10 ? 75.485 55.032 65.755 1.00 0.00 155 GLY A O 2
ATOM 1238 N N . ILE A 1 11 ? 75.216 53.030 64.707 1.00 0.00 156 ILE A N 2
ATOM 1239 C CA . ILE A 1 11 ? 73.790 53.213 64.349 1.00 0.00 156 ILE A CA 2
ATOM 1240 C C . ILE A 1 11 ? 72.816 53.070 65.539 1.00 0.00 156 ILE A C 2
ATOM 1241 O O . ILE A 1 11 ? 73.043 52.305 66.475 1.00 0.00 156 ILE A O 2
ATOM 1249 N N . PHE A 1 12 ? 71.781 53.904 65.504 1.00 0.00 157 PHE A N 2
ATOM 1250 C CA . PHE A 1 12 ? 70.628 53.843 66.417 1.00 0.00 157 PHE A CA 2
ATOM 1251 C C . PHE A 1 12 ? 69.822 52.531 66.363 1.00 0.00 157 PHE A C 2
ATOM 1252 O O . PHE A 1 12 ? 69.435 52.023 67.416 1.00 0.00 157 PHE A O 2
ATOM 1265 N N . SER A 1 13 ? 69.524 52.029 65.157 1.00 0.00 158 SER A N 2
ATOM 1266 C CA . SER A 1 13 ? 68.883 50.706 64.992 1.00 0.00 158 SER A CA 2
ATOM 1267 C C . SER A 1 13 ? 69.174 49.984 63.668 1.00 0.00 158 SER A C 2
ATOM 1268 O O . SER A 1 13 ? 68.704 50.355 62.590 1.00 0.00 158 SER A O 2
ATOM 1276 N N . ALA A 1 14 ? 69.960 48.927 63.814 1.00 0.00 159 ALA A N 2
ATOM 1277 C CA . ALA A 1 14 ? 70.198 47.908 62.771 1.00 0.00 159 ALA A CA 2
ATOM 1278 C C . ALA A 1 14 ? 68.911 47.192 62.337 1.00 0.00 159 ALA A C 2
ATOM 1279 O O . ALA A 1 14 ? 68.709 46.945 61.147 1.00 0.00 159 ALA A O 2
ATOM 1286 N N . GLU A 1 15 ? 68.066 46.846 63.307 1.00 0.00 160 GLU A N 2
ATOM 1287 C CA . GLU A 1 15 ? 66.713 46.288 63.047 1.00 0.00 160 GLU A CA 2
ATOM 1288 C C . GLU A 1 15 ? 65.895 47.204 62.126 1.00 0.00 160 GLU A C 2
ATOM 1289 O O . GLU A 1 15 ? 65.381 46.756 61.096 1.00 0.00 160 GLU A O 2
ATOM 1301 N N . PHE A 1 16 ? 65.858 48.495 62.454 1.00 0.00 161 PHE A N 2
ATOM 1302 C CA . PHE A 1 16 ? 65.195 49.511 61.612 1.00 0.00 161 PHE A CA 2
ATOM 1303 C C . PHE A 1 16 ? 65.752 49.546 60.177 1.00 0.00 161 PHE A C 2
ATOM 1304 O O . PHE A 1 16 ? 64.990 49.274 59.239 1.00 0.00 161 PHE A O 2
ATOM 1317 N N . LEU A 1 17 ? 67.069 49.655 60.038 1.00 0.00 162 LEU A N 2
ATOM 1318 C CA . LEU A 1 17 ? 67.720 49.632 58.707 1.00 0.00 162 LEU A CA 2
ATOM 1319 C C . LEU A 1 17 ? 67.444 48.369 57.879 1.00 0.00 162 LEU A C 2
ATOM 1320 O O . LEU A 1 17 ? 67.195 48.456 56.678 1.00 0.00 162 LEU A O 2
ATOM 1330 N N . LYS A 1 18 ? 67.370 47.227 58.568 1.00 0.00 163 LYS A N 2
ATOM 1331 C CA . LYS A 1 18 ? 66.983 45.923 57.992 1.00 0.00 163 LYS A CA 2
ATOM 1332 C C . LYS A 1 18 ? 65.682 46.006 57.163 1.00 0.00 163 LYS A C 2
ATOM 1333 O O . LYS A 1 18 ? 65.714 45.749 55.962 1.00 0.00 163 LYS A O 2
ATOM 1348 N N . VAL A 1 19 ? 64.605 46.470 57.788 1.00 0.00 164 VAL A N 2
ATOM 1349 C CA . VAL A 1 19 ? 63.308 46.701 57.101 1.00 0.00 164 VAL A CA 2
ATOM 1350 C C . VAL A 1 19 ? 63.312 47.875 56.111 1.00 0.00 164 VAL A C 2
ATOM 1351 O O . VAL A 1 19 ? 62.835 47.742 54.986 1.00 0.00 164 VAL A O 2
ATOM 1358 N N . PHE A 1 20 ? 63.937 48.978 56.518 1.00 0.00 165 PHE A N 2
ATOM 1359 C CA . PHE A 1 20 ? 64.040 50.232 55.735 1.00 0.00 165 PHE A CA 2
ATOM 1360 C C . PHE A 1 20 ? 64.659 50.060 54.340 1.00 0.00 165 PHE A C 2
ATOM 1361 O O . PHE A 1 20 ? 64.161 50.610 53.363 1.00 0.00 165 PHE A O 2
ATOM 1374 N N . LEU A 1 21 ? 65.737 49.265 54.248 1.00 0.00 166 LEU A N 2
ATOM 1375 C CA . LEU A 1 21 ? 66.468 49.043 52.983 1.00 0.00 166 LEU A CA 2
ATOM 1376 C C . LEU A 1 21 ? 65.622 48.520 51.790 1.00 0.00 166 LEU A C 2
ATOM 1377 O O . LEU A 1 21 ? 65.463 49.306 50.848 1.00 0.00 166 LEU A O 2
ATOM 1387 N N . PRO A 1 22 ? 64.987 47.336 51.829 1.00 0.00 167 PRO A N 2
ATOM 1388 C CA . PRO A 1 22 ? 64.238 46.795 50.672 1.00 0.00 167 PRO A CA 2
ATOM 1389 C C . PRO A 1 22 ? 63.031 47.642 50.235 1.00 0.00 167 PRO A C 2
ATOM 1390 O O . PRO A 1 22 ? 62.808 47.798 49.040 1.00 0.00 167 PRO A O 2
ATOM 1399 N N . SER A 1 23 ? 62.305 48.225 51.198 1.00 0.00 168 SER A N 2
ATOM 1400 C CA . SER A 1 23 ? 61.187 49.144 50.909 1.00 0.00 168 SER A CA 2
ATOM 1401 C C . SER A 1 23 ? 61.639 50.433 50.210 1.00 0.00 168 SER A C 2
ATOM 1402 O O . SER A 1 23 ? 61.107 50.771 49.147 1.00 0.00 168 SER A O 2
ATOM 1410 N N . LEU A 1 24 ? 62.707 51.051 50.720 1.00 0.00 169 LEU A N 2
ATOM 1411 C CA . LEU A 1 24 ? 63.342 52.207 50.058 1.00 0.00 169 LEU A CA 2
ATOM 1412 C C . LEU A 1 24 ? 63.832 51.866 48.640 1.00 0.00 169 LEU A C 2
ATOM 1413 O O . LEU A 1 24 ? 63.342 52.450 47.677 1.00 0.00 169 LEU A O 2
ATOM 1423 N N . LEU A 1 25 ? 64.569 50.747 48.526 1.00 0.00 170 LEU A N 2
ATOM 1424 C CA . LEU A 1 25 ? 64.988 50.172 47.228 1.00 0.00 170 LEU A CA 2
ATOM 1425 C C . LEU A 1 25 ? 63.837 50.017 46.222 1.00 0.00 170 LEU A C 2
ATOM 1426 O O . LEU A 1 25 ? 63.847 50.652 45.169 1.00 0.00 170 LEU A O 2
ATOM 1436 N N . LEU A 1 26 ? 62.790 49.304 46.638 1.00 0.00 171 LEU A N 2
ATOM 1437 C CA . LEU A 1 26 ? 61.584 49.082 45.806 1.00 0.00 171 LEU A CA 2
ATOM 1438 C C . LEU A 1 26 ? 60.853 50.371 45.409 1.00 0.00 171 LEU A C 2
ATOM 1439 O O . LEU A 1 26 ? 60.477 50.511 44.245 1.00 0.00 171 LEU A O 2
ATOM 1449 N N . SER A 1 27 ? 60.794 51.343 46.313 1.00 0.00 172 SER A N 2
ATOM 1450 C CA . SER A 1 27 ? 60.185 52.666 46.033 1.00 0.00 172 SER A CA 2
ATOM 1451 C C . SER A 1 27 ? 60.799 53.370 44.805 1.00 0.00 172 SER A C 2
ATOM 1452 O O . SER A 1 27 ? 60.076 53.752 43.885 1.00 0.00 172 SER A O 2
ATOM 1460 N N . HIS A 1 28 ? 62.136 53.396 44.747 1.00 0.00 173 HIS A N 2
ATOM 1461 C CA . HIS A 1 28 ? 62.889 53.904 43.584 1.00 0.00 173 HIS A CA 2
ATOM 1462 C C . HIS A 1 28 ? 62.713 53.027 42.330 1.00 0.00 173 HIS A C 2
ATOM 1463 O O . HIS A 1 28 ? 62.498 53.552 41.242 1.00 0.00 173 HIS A O 2
ATOM 1474 N N . LEU A 1 29 ? 62.812 51.713 42.509 1.00 0.00 174 LEU A N 2
ATOM 1475 C CA . LEU A 1 29 ? 62.559 50.726 41.439 1.00 0.00 174 LEU A CA 2
ATOM 1476 C C . LEU A 1 29 ? 61.233 50.956 40.685 1.00 0.00 174 LEU A C 2
ATOM 1477 O O . LEU A 1 29 ? 61.225 51.110 39.471 1.00 0.00 174 LEU A O 2
ATOM 1487 N N . LEU A 1 30 ? 60.173 51.173 41.467 1.00 0.00 175 LEU A N 2
ATOM 1488 C CA . LEU A 1 30 ? 58.836 51.548 40.951 1.00 0.00 175 LEU A CA 2
ATOM 1489 C C . LEU A 1 30 ? 58.796 52.888 40.212 1.00 0.00 175 LEU A C 2
ATOM 1490 O O . LEU A 1 30 ? 58.078 53.020 39.226 1.00 0.00 175 LEU A O 2
ATOM 1500 N N . ALA A 1 31 ? 59.565 53.864 40.694 1.00 0.00 176 ALA A N 2
ATOM 1501 C CA . ALA A 1 31 ? 59.725 55.177 40.035 1.00 0.00 176 ALA A CA 2
ATOM 1502 C C . ALA A 1 31 ? 60.363 55.061 38.628 1.00 0.00 176 ALA A C 2
ATOM 1503 O O . ALA A 1 31 ? 59.810 55.573 37.657 1.00 0.00 176 ALA A O 2
ATOM 1510 N N . ILE A 1 32 ? 61.448 54.283 38.522 1.00 0.00 177 ILE A N 2
ATOM 1511 C CA . ILE A 1 32 ? 62.081 53.930 37.222 1.00 0.00 177 ILE A CA 2
ATOM 1512 C C . ILE A 1 32 ? 61.072 53.177 36.341 1.00 0.00 177 ILE A C 2
ATOM 1513 O O . ILE A 1 32 ? 60.942 53.458 35.151 1.00 0.00 177 ILE A O 2
ATOM 1521 N N . GLY A 1 33 ? 60.397 52.205 36.962 1.00 0.00 178 GLY A N 2
ATOM 1522 C CA . GLY A 1 33 ? 59.249 51.452 36.395 1.00 0.00 178 GLY A CA 2
ATOM 1523 C C . GLY A 1 33 ? 58.251 52.377 35.691 1.00 0.00 178 GLY A C 2
ATOM 1524 O O . GLY A 1 33 ? 58.184 52.384 34.459 1.00 0.00 178 GLY A O 2
ATOM 1528 N N . LEU A 1 34 ? 57.669 53.272 36.488 1.00 0.00 179 LEU A N 2
ATOM 1529 C CA . LEU A 1 34 ? 56.780 54.350 36.020 1.00 0.00 179 LEU A CA 2
ATOM 1530 C C . LEU A 1 34 ? 57.411 55.155 34.866 1.00 0.00 179 LEU A C 2
ATOM 1531 O O . LEU A 1 34 ? 56.776 55.262 33.817 1.00 0.00 179 LEU A O 2
ATOM 1541 N N . GLY A 1 35 ? 58.670 55.541 35.026 1.00 0.00 180 GLY A N 2
ATOM 1542 C CA . GLY A 1 35 ? 59.464 56.260 34.009 1.00 0.00 180 GLY A CA 2
ATOM 1543 C C . GLY A 1 35 ? 59.389 55.640 32.604 1.00 0.00 180 GLY A C 2
ATOM 1544 O O . GLY A 1 35 ? 58.804 56.228 31.690 1.00 0.00 180 GLY A O 2
ATOM 1548 N N . ILE A 1 36 ? 59.881 54.407 32.492 1.00 0.00 181 ILE A N 2
ATOM 1549 C CA . ILE A 1 36 ? 59.872 53.654 31.208 1.00 0.00 181 ILE A CA 2
ATOM 1550 C C . ILE A 1 36 ? 58.428 53.434 30.719 1.00 0.00 181 ILE A C 2
ATOM 1551 O O . ILE A 1 36 ? 58.112 53.781 29.584 1.00 0.00 181 ILE A O 2
ATOM 1559 N N . TYR A 1 37 ? 57.567 53.004 31.643 1.00 0.00 182 TYR A N 2
ATOM 1560 C CA . TYR A 1 37 ? 56.126 52.801 31.418 1.00 0.00 182 TYR A CA 2
ATOM 1561 C C . TYR A 1 37 ? 55.438 54.012 30.747 1.00 0.00 182 TYR A C 2
ATOM 1562 O O . TYR A 1 37 ? 55.062 53.922 29.587 1.00 0.00 182 TYR A O 2
ATOM 1575 N N . ILE A 1 38 ? 55.523 55.169 31.401 1.00 0.00 183 ILE A N 2
ATOM 1576 C CA . ILE A 1 38 ? 54.937 56.445 30.928 1.00 0.00 183 ILE A CA 2
ATOM 1577 C C . ILE A 1 38 ? 55.625 57.020 29.665 1.00 0.00 183 ILE A C 2
ATOM 1578 O O . ILE A 1 38 ? 54.981 57.633 28.819 1.00 0.00 183 ILE A O 2
ATOM 1586 N N . GLY A 1 39 ? 56.946 56.792 29.576 1.00 0.00 184 GLY A N 2
ATOM 1587 C CA . GLY A 1 39 ? 57.843 57.350 28.544 1.00 0.00 184 GLY A CA 2
ATOM 1588 C C . GLY A 1 39 ? 57.456 57.022 27.102 1.00 0.00 184 GLY A C 2
ATOM 1589 O O . GLY A 1 39 ? 57.520 57.891 26.219 1.00 0.00 184 GLY A O 2
ATOM 1593 N N . ARG A 1 40 ? 57.010 55.786 26.908 1.00 0.00 185 ARG A N 2
ATOM 1594 C CA . ARG A 1 40 ? 56.618 55.260 25.590 1.00 0.00 185 ARG A CA 2
ATOM 1595 C C . ARG A 1 40 ? 55.465 55.987 24.873 1.00 0.00 185 ARG A C 2
ATOM 1596 O O . ARG A 1 40 ? 55.323 55.854 23.665 1.00 0.00 185 ARG A O 2
ATOM 1610 N N . ARG A 1 41 ? 54.609 56.688 25.616 1.00 0.00 186 ARG A N 2
ATOM 1611 C CA . ARG A 1 41 ? 53.752 57.725 25.004 1.00 0.00 186 ARG A CA 2
ATOM 1612 C C . ARG A 1 41 ? 54.001 59.191 25.385 1.00 0.00 186 ARG A C 2
ATOM 1613 O O . ARG A 1 41 ? 53.547 60.101 24.696 1.00 0.00 186 ARG A O 2
ATOM 1627 N N . LEU A 1 42 ? 54.791 59.408 26.439 1.00 0.00 187 LEU A N 2
ATOM 1628 C CA . LEU A 1 42 ? 55.169 60.759 26.906 1.00 0.00 187 LEU A CA 2
ATOM 1629 C C . LEU A 1 42 ? 55.949 61.584 25.866 1.00 0.00 187 LEU A C 2
ATOM 1630 O O . LEU A 1 42 ? 55.477 62.639 25.446 1.00 0.00 187 LEU A O 2
ATOM 1640 N N . THR A 1 43 ? 57.072 61.050 25.387 1.00 0.00 188 THR A N 2
ATOM 1641 C CA . THR A 1 43 ? 57.929 61.738 24.373 1.00 0.00 188 THR A CA 2
ATOM 1642 C C . THR A 1 43 ? 57.247 61.800 23.000 1.00 0.00 188 THR A C 2
ATOM 1643 O O . THR A 1 43 ? 56.860 62.872 22.541 1.00 0.00 188 THR A O 2
ATOM 1650 N N . THR A 1 44 ? 57.058 60.630 22.399 1.00 0.00 189 THR A N 2
ATOM 1651 C CA . THR A 1 44 ? 56.242 60.441 21.170 1.00 0.00 189 THR A CA 2
ATOM 1652 C C . THR A 1 44 ? 55.117 59.424 21.451 1.00 0.00 189 THR A C 2
ATOM 1653 O O . THR A 1 44 ? 55.319 58.462 22.195 1.00 0.00 189 THR A O 2
ATOM 1660 N N . SER A 1 45 ? 53.961 59.685 20.856 1.00 0.00 190 SER A N 2
ATOM 1661 C CA . SER A 1 45 ? 52.729 58.915 21.119 1.00 0.00 190 SER A CA 2
ATOM 1662 C C . SER A 1 45 ? 52.100 58.412 19.810 1.00 0.00 190 SER A C 2
ATOM 1663 O O . SER A 1 45 ? 51.945 59.246 18.881 1.00 0.00 190 SER A O 2
ATOM 1672 N N . ARG B 1 1 ? 45.527 70.952 57.590 1.00 0.00 146 ARG B N 2
ATOM 1673 C CA . ARG B 1 1 ? 44.470 70.332 58.405 1.00 0.00 146 ARG B CA 2
ATOM 1674 C C . ARG B 1 1 ? 44.022 71.263 59.541 1.00 0.00 146 ARG B C 2
ATOM 1675 O O . ARG B 1 1 ? 44.823 72.070 60.011 1.00 0.00 146 ARG B O 2
ATOM 1688 N N . ASN B 1 2 ? 42.743 71.141 59.890 1.00 0.00 147 ASN B N 2
ATOM 1689 C CA . ASN B 1 2 ? 42.156 71.717 61.116 1.00 0.00 147 ASN B CA 2
ATOM 1690 C C . ASN B 1 2 ? 42.871 71.216 62.375 1.00 0.00 147 ASN B C 2
ATOM 1691 O O . ASN B 1 2 ? 42.992 71.960 63.351 1.00 0.00 147 ASN B O 2
ATOM 1700 N N . THR B 1 3 ? 43.212 69.934 62.400 1.00 0.00 148 THR B N 2
ATOM 1701 C CA . THR B 1 3 ? 44.094 69.361 63.443 1.00 0.00 148 THR B CA 2
ATOM 1702 C C . THR B 1 3 ? 45.505 69.243 62.868 1.00 0.00 148 THR B C 2
ATOM 1703 O O . THR B 1 3 ? 45.859 68.233 62.244 1.00 0.00 148 THR B O 2
ATOM 1710 N N . SER B 1 4 ? 46.245 70.325 63.062 1.00 0.00 149 SER B N 2
ATOM 1711 C CA . SER B 1 4 ? 47.655 70.472 62.622 1.00 0.00 149 SER B CA 2
ATOM 1712 C C . SER B 1 4 ? 48.553 69.370 63.196 1.00 0.00 149 SER B C 2
ATOM 1713 O O . SER B 1 4 ? 48.768 69.282 64.413 1.00 0.00 149 SER B O 2
ATOM 1721 N N . VAL B 1 5 ? 48.982 68.485 62.303 1.00 0.00 150 VAL B N 2
ATOM 1722 C CA . VAL B 1 5 ? 49.808 67.301 62.625 1.00 0.00 150 VAL B CA 2
ATOM 1723 C C . VAL B 1 5 ? 51.257 67.713 62.920 1.00 0.00 150 VAL B C 2
ATOM 1724 O O . VAL B 1 5 ? 51.909 68.385 62.111 1.00 0.00 150 VAL B O 2
ATOM 1731 N N . MET B 1 6 ? 51.687 67.409 64.140 1.00 0.00 151 MET B N 2
ATOM 1732 C CA . MET B 1 6 ? 53.097 67.539 64.567 1.00 0.00 151 MET B CA 2
ATOM 1733 C C . MET B 1 6 ? 53.744 66.190 64.916 1.00 0.00 151 MET B C 2
ATOM 1734 O O . MET B 1 6 ? 54.973 66.064 64.952 1.00 0.00 151 MET B O 2
ATOM 1745 N N . LYS B 1 7 ? 52.896 65.256 65.327 1.00 0.00 152 LYS B N 2
ATOM 1746 C CA . LYS B 1 7 ? 53.218 63.831 65.481 1.00 0.00 152 LYS B CA 2
ATOM 1747 C C . LYS B 1 7 ? 52.292 63.054 64.536 1.00 0.00 152 LYS B C 2
ATOM 1748 O O . LYS B 1 7 ? 51.068 63.093 64.676 1.00 0.00 152 LYS B O 2
ATOM 1763 N N . LYS B 1 8 ? 52.886 62.383 63.549 1.00 0.00 153 LYS B N 2
ATOM 1764 C CA . LYS B 1 8 ? 52.124 61.551 62.593 1.00 0.00 153 LYS B CA 2
ATOM 1765 C C . LYS B 1 8 ? 51.496 60.335 63.304 1.00 0.00 153 LYS B C 2
ATOM 1766 O O . LYS B 1 8 ? 50.283 60.142 63.230 1.00 0.00 153 LYS B O 2
ATOM 1781 N N . GLY B 1 9 ? 52.347 59.619 64.034 1.00 0.00 154 GLY B N 2
ATOM 1782 C CA . GLY B 1 9 ? 51.943 58.543 64.949 1.00 0.00 154 GLY B CA 2
ATOM 1783 C C . GLY B 1 9 ? 52.457 57.162 64.516 1.00 0.00 154 GLY B C 2
ATOM 1784 O O . GLY B 1 9 ? 51.681 56.313 64.068 1.00 0.00 154 GLY B O 2
ATOM 1788 N N . GLY B 1 10 ? 53.737 56.956 64.801 1.00 0.00 155 GLY B N 2
ATOM 1789 C CA . GLY B 1 10 ? 54.406 55.655 64.553 1.00 0.00 155 GLY B CA 2
ATOM 1790 C C . GLY B 1 10 ? 55.891 55.736 64.192 1.00 0.00 155 GLY B C 2
ATOM 1791 O O . GLY B 1 10 ? 56.691 55.014 64.789 1.00 0.00 155 GLY B O 2
ATOM 1795 N N . ILE B 1 11 ? 56.228 56.521 63.179 1.00 0.00 156 ILE B N 2
ATOM 1796 C CA . ILE B 1 11 ? 57.611 56.659 62.643 1.00 0.00 156 ILE B CA 2
ATOM 1797 C C . ILE B 1 11 ? 58.740 56.617 63.693 1.00 0.00 156 ILE B C 2
ATOM 1798 O O . ILE B 1 11 ? 58.627 57.165 64.784 1.00 0.00 156 ILE B O 2
ATOM 1806 N N . PHE B 1 12 ? 59.810 55.927 63.309 1.00 0.00 157 PHE B N 2
ATOM 1807 C CA . PHE B 1 12 ? 60.961 55.662 64.204 1.00 0.00 157 PHE B CA 2
ATOM 1808 C C . PHE B 1 12 ? 61.831 56.899 64.504 1.00 0.00 157 PHE B C 2
ATOM 1809 O O . PHE B 1 12 ? 61.961 57.291 65.665 1.00 0.00 157 PHE B O 2
ATOM 1822 N N . SER B 1 13 ? 62.350 57.522 63.450 1.00 0.00 158 SER B N 2
ATOM 1823 C CA . SER B 1 13 ? 63.324 58.626 63.576 1.00 0.00 158 SER B CA 2
ATOM 1824 C C . SER B 1 13 ? 63.020 59.813 62.642 1.00 0.00 158 SER B C 2
ATOM 1825 O O . SER B 1 13 ? 63.433 59.866 61.488 1.00 0.00 158 SER B O 2
ATOM 1833 N N . ALA B 1 14 ? 62.346 60.810 63.235 1.00 0.00 159 ALA B N 2
ATOM 1834 C CA . ALA B 1 14 ? 61.780 61.964 62.499 1.00 0.00 159 ALA B CA 2
ATOM 1835 C C . ALA B 1 14 ? 62.784 62.815 61.711 1.00 0.00 159 ALA B C 2
ATOM 1836 O O . ALA B 1 14 ? 62.638 62.926 60.498 1.00 0.00 159 ALA B O 2
ATOM 1843 N N . GLU B 1 15 ? 63.791 63.376 62.375 1.00 0.00 160 GLU B N 2
ATOM 1844 C CA . GLU B 1 15 ? 64.799 64.249 61.727 1.00 0.00 160 GLU B CA 2
ATOM 1845 C C . GLU B 1 15 ? 65.640 63.499 60.665 1.00 0.00 160 GLU B C 2
ATOM 1846 O O . GLU B 1 15 ? 65.918 64.061 59.603 1.00 0.00 160 GLU B O 2
ATOM 1858 N N . PHE B 1 16 ? 65.944 62.228 60.932 1.00 0.00 161 PHE B N 2
ATOM 1859 C CA . PHE B 1 16 ? 66.567 61.293 59.969 1.00 0.00 161 PHE B CA 2
ATOM 1860 C C . PHE B 1 16 ? 65.742 61.184 58.669 1.00 0.00 161 PHE B C 2
ATOM 1861 O O . PHE B 1 16 ? 66.179 61.639 57.604 1.00 0.00 161 PHE B O 2
ATOM 1874 N N . LEU B 1 17 ? 64.474 60.826 58.836 1.00 0.00 162 LEU B N 2
ATOM 1875 C CA . LEU B 1 17 ? 63.486 60.780 57.731 1.00 0.00 162 LEU B CA 2
ATOM 1876 C C . LEU B 1 17 ? 63.286 62.133 57.031 1.00 0.00 162 LEU B C 2
ATOM 1877 O O . LEU B 1 17 ? 63.208 62.182 55.804 1.00 0.00 162 LEU B O 2
ATOM 1887 N N . LYS B 1 18 ? 63.284 63.215 57.805 1.00 0.00 163 LYS B N 2
ATOM 1888 C CA . LYS B 1 18 ? 63.236 64.602 57.287 1.00 0.00 163 LYS B CA 2
ATOM 1889 C C . LYS B 1 18 ? 64.396 64.970 56.368 1.00 0.00 163 LYS B C 2
ATOM 1890 O O . LYS B 1 18 ? 64.159 65.279 55.204 1.00 0.00 163 LYS B O 2
ATOM 1905 N N . VAL B 1 19 ? 65.632 64.812 56.850 1.00 0.00 164 VAL B N 2
ATOM 1906 C CA . VAL B 1 19 ? 66.845 65.088 56.048 1.00 0.00 164 VAL B CA 2
ATOM 1907 C C . VAL B 1 19 ? 66.948 64.201 54.784 1.00 0.00 164 VAL B C 2
ATOM 1908 O O . VAL B 1 19 ? 67.483 64.617 53.768 1.00 0.00 164 VAL B O 2
ATOM 1915 N N . PHE B 1 20 ? 66.398 62.991 54.893 1.00 0.00 165 PHE B N 2
ATOM 1916 C CA . PHE B 1 20 ? 66.262 62.063 53.752 1.00 0.00 165 PHE B CA 2
ATOM 1917 C C . PHE B 1 20 ? 65.299 62.539 52.657 1.00 0.00 165 PHE B C 2
ATOM 1918 O O . PHE B 1 20 ? 65.677 62.594 51.488 1.00 0.00 165 PHE B O 2
ATOM 1931 N N . LEU B 1 21 ? 64.112 63.015 53.053 1.00 0.00 166 LEU B N 2
ATOM 1932 C CA . LEU B 1 21 ? 63.045 63.459 52.126 1.00 0.00 166 LEU B CA 2
ATOM 1933 C C . LEU B 1 21 ? 63.392 64.324 50.894 1.00 0.00 166 LEU B C 2
ATOM 1934 O O . LEU B 1 21 ? 63.010 63.897 49.805 1.00 0.00 166 LEU B O 2
ATOM 1944 N N . PRO B 1 22 ? 64.102 65.476 50.979 1.00 0.00 167 PRO B N 2
ATOM 1945 C CA . PRO B 1 22 ? 64.350 66.338 49.806 1.00 0.00 167 PRO B CA 2
ATOM 1946 C C . PRO B 1 22 ? 65.112 65.624 48.671 1.00 0.00 167 PRO B C 2
ATOM 1947 O O . PRO B 1 22 ? 64.588 65.464 47.569 1.00 0.00 167 PRO B O 2
ATOM 1956 N N . SER B 1 23 ? 66.274 65.068 49.021 1.00 0.00 168 SER B N 2
ATOM 1957 C CA . SER B 1 23 ? 67.117 64.246 48.134 1.00 0.00 168 SER B CA 2
ATOM 1958 C C . SER B 1 23 ? 66.424 62.941 47.698 1.00 0.00 168 SER B C 2
ATOM 1959 O O . SER B 1 23 ? 66.552 62.561 46.528 1.00 0.00 168 SER B O 2
ATOM 1967 N N . LEU B 1 24 ? 65.645 62.333 48.592 1.00 0.00 169 LEU B N 2
ATOM 1968 C CA . LEU B 1 24 ? 64.726 61.231 48.220 1.00 0.00 169 LEU B CA 2
ATOM 1969 C C . LEU B 1 24 ? 63.745 61.595 47.104 1.00 0.00 169 LEU B C 2
ATOM 1970 O O . LEU B 1 24 ? 63.937 61.137 45.985 1.00 0.00 169 LEU B O 2
ATOM 1980 N N . LEU B 1 25 ? 62.924 62.624 47.329 1.00 0.00 170 LEU B N 2
ATOM 1981 C CA . LEU B 1 25 ? 61.977 63.157 46.315 1.00 0.00 170 LEU B CA 2
ATOM 1982 C C . LEU B 1 25 ? 62.655 63.460 44.960 1.00 0.00 170 LEU B C 2
ATOM 1983 O O . LEU B 1 25 ? 62.220 62.969 43.922 1.00 0.00 170 LEU B O 2
ATOM 1993 N N . LEU B 1 26 ? 63.804 64.140 45.045 1.00 0.00 171 LEU B N 2
ATOM 1994 C CA . LEU B 1 26 ? 64.689 64.406 43.884 1.00 0.00 171 LEU B CA 2
ATOM 1995 C C . LEU B 1 26 ? 65.046 63.110 43.138 1.00 0.00 171 LEU B C 2
ATOM 1996 O O . LEU B 1 26 ? 64.635 62.936 41.986 1.00 0.00 171 LEU B O 2
ATOM 2006 N N . SER B 1 27 ? 65.638 62.156 43.849 1.00 0.00 172 SER B N 2
ATOM 2007 C CA . SER B 1 27 ? 65.971 60.820 43.309 1.00 0.00 172 SER B CA 2
ATOM 2008 C C . SER B 1 27 ? 64.781 60.037 42.723 1.00 0.00 172 SER B C 2
ATOM 2009 O O . SER B 1 27 ? 64.892 59.575 41.599 1.00 0.00 172 SER B O 2
ATOM 2017 N N . HIS B 1 28 ? 63.632 60.024 43.412 1.00 0.00 173 HIS B N 2
ATOM 2018 C CA . HIS B 1 28 ? 62.395 59.390 42.905 1.00 0.00 173 HIS B CA 2
ATOM 2019 C C . HIS B 1 28 ? 61.882 60.018 41.601 1.00 0.00 173 HIS B C 2
ATOM 2020 O O . HIS B 1 28 ? 61.756 59.313 40.588 1.00 0.00 173 HIS B O 2
ATOM 2031 N N . LEU B 1 29 ? 61.739 61.347 41.582 1.00 0.00 174 LEU B N 2
ATOM 2032 C CA . LEU B 1 29 ? 61.335 62.091 40.374 1.00 0.00 174 LEU B CA 2
ATOM 2033 C C . LEU B 1 29 ? 62.321 61.964 39.191 1.00 0.00 174 LEU B C 2
ATOM 2034 O O . LEU B 1 29 ? 61.909 61.804 38.047 1.00 0.00 174 LEU B O 2
ATOM 2044 N N . LEU B 1 30 ? 63.615 61.988 39.501 1.00 0.00 175 LEU B N 2
ATOM 2045 C CA . LEU B 1 30 ? 64.671 61.786 38.491 1.00 0.00 175 LEU B CA 2
ATOM 2046 C C . LEU B 1 30 ? 64.866 60.326 38.047 1.00 0.00 175 LEU B C 2
ATOM 2047 O O . LEU B 1 30 ? 65.314 60.103 36.927 1.00 0.00 175 LEU B O 2
ATOM 2057 N N . ALA B 1 31 ? 64.511 59.372 38.904 1.00 0.00 176 ALA B N 2
ATOM 2058 C CA . ALA B 1 31 ? 64.344 57.952 38.511 1.00 0.00 176 ALA B CA 2
ATOM 2059 C C . ALA B 1 31 ? 63.240 57.792 37.445 1.00 0.00 176 ALA B C 2
ATOM 2060 O O . ALA B 1 31 ? 63.471 57.132 36.432 1.00 0.00 176 ALA B O 2
ATOM 2067 N N . ILE B 1 32 ? 62.127 58.504 37.638 1.00 0.00 177 ILE B N 2
ATOM 2068 C CA . ILE B 1 32 ? 61.077 58.646 36.599 1.00 0.00 177 ILE B CA 2
ATOM 2069 C C . ILE B 1 32 ? 61.696 59.281 35.340 1.00 0.00 177 ILE B C 2
ATOM 2070 O O . ILE B 1 32 ? 61.693 58.662 34.282 1.00 0.00 177 ILE B O 2
ATOM 2078 N N . GLY B 1 33 ? 62.329 60.445 35.500 1.00 0.00 178 GLY B N 2
ATOM 2079 C CA . GLY B 1 33 ? 63.083 61.163 34.439 1.00 0.00 178 GLY B CA 2
ATOM 2080 C C . GLY B 1 33 ? 63.988 60.238 33.597 1.00 0.00 178 GLY B C 2
ATOM 2081 O O . GLY B 1 33 ? 63.778 60.063 32.397 1.00 0.00 178 GLY B O 2
ATOM 2085 N N . LEU B 1 34 ? 64.936 59.607 34.265 1.00 0.00 179 LEU B N 2
ATOM 2086 C CA . LEU B 1 34 ? 65.886 58.630 33.679 1.00 0.00 179 LEU B CA 2
ATOM 2087 C C . LEU B 1 34 ? 65.163 57.469 32.970 1.00 0.00 179 LEU B C 2
ATOM 2088 O O . LEU B 1 34 ? 65.517 57.119 31.836 1.00 0.00 179 LEU B O 2
ATOM 2098 N N . GLY B 1 35 ? 64.096 56.971 33.604 1.00 0.00 180 GLY B N 2
ATOM 2099 C CA . GLY B 1 35 ? 63.163 55.986 33.021 1.00 0.00 180 GLY B CA 2
ATOM 2100 C C . GLY B 1 35 ? 62.540 56.459 31.699 1.00 0.00 180 GLY B C 2
ATOM 2101 O O . GLY B 1 35 ? 62.559 55.720 30.716 1.00 0.00 180 GLY B O 2
ATOM 2105 N N . ILE B 1 36 ? 62.019 57.684 31.674 1.00 0.00 181 ILE B N 2
ATOM 2106 C CA . ILE B 1 36 ? 61.454 58.326 30.459 1.00 0.00 181 ILE B CA 2
ATOM 2107 C C . ILE B 1 36 ? 62.510 58.397 29.336 1.00 0.00 181 ILE B C 2
ATOM 2108 O O . ILE B 1 36 ? 62.195 58.125 28.181 1.00 0.00 181 ILE B O 2
ATOM 2116 N N . TYR B 1 37 ? 63.757 58.744 29.689 1.00 0.00 182 TYR B N 2
ATOM 2117 C CA . TYR B 1 37 ? 64.895 58.701 28.743 1.00 0.00 182 TYR B CA 2
ATOM 2118 C C . TYR B 1 37 ? 65.089 57.319 28.102 1.00 0.00 182 TYR B C 2
ATOM 2119 O O . TYR B 1 37 ? 65.235 57.209 26.888 1.00 0.00 182 TYR B O 2
ATOM 2132 N N . ILE B 1 38 ? 65.058 56.270 28.933 1.00 0.00 183 ILE B N 2
ATOM 2133 C CA . ILE B 1 38 ? 65.070 54.856 28.475 1.00 0.00 183 ILE B CA 2
ATOM 2134 C C . ILE B 1 38 ? 63.869 54.596 27.545 1.00 0.00 183 ILE B C 2
ATOM 2135 O O . ILE B 1 38 ? 64.065 54.102 26.431 1.00 0.00 183 ILE B O 2
ATOM 2143 N N . GLY B 1 39 ? 62.674 55.013 27.963 1.00 0.00 184 GLY B N 2
ATOM 2144 C CA . GLY B 1 39 ? 61.424 54.972 27.163 1.00 0.00 184 GLY B CA 2
ATOM 2145 C C . GLY B 1 39 ? 61.585 55.593 25.765 1.00 0.00 184 GLY B C 2
ATOM 2146 O O . GLY B 1 39 ? 61.280 54.960 24.755 1.00 0.00 184 GLY B O 2
ATOM 2150 N N . ARG B 1 40 ? 62.134 56.810 25.727 1.00 0.00 185 ARG B N 2
ATOM 2151 C CA . ARG B 1 40 ? 62.500 57.524 24.482 1.00 0.00 185 ARG B CA 2
ATOM 2152 C C . ARG B 1 40 ? 63.431 56.677 23.592 1.00 0.00 185 ARG B C 2
ATOM 2153 O O . ARG B 1 40 ? 63.182 56.512 22.399 1.00 0.00 185 ARG B O 2
ATOM 2167 N N . ARG B 1 41 ? 64.470 56.114 24.213 1.00 0.00 186 ARG B N 2
ATOM 2168 C CA . ARG B 1 41 ? 65.425 55.232 23.510 1.00 0.00 186 ARG B CA 2
ATOM 2169 C C . ARG B 1 41 ? 64.819 53.954 22.899 1.00 0.00 186 ARG B C 2
ATOM 2170 O O . ARG B 1 41 ? 65.194 53.574 21.786 1.00 0.00 186 ARG B O 2
ATOM 2184 N N . LEU B 1 42 ? 63.795 53.404 23.553 1.00 0.00 187 LEU B N 2
ATOM 2185 C CA . LEU B 1 42 ? 62.940 52.354 22.965 1.00 0.00 187 LEU B CA 2
ATOM 2186 C C . LEU B 1 42 ? 62.244 52.813 21.669 1.00 0.00 187 LEU B C 2
ATOM 2187 O O . LEU B 1 42 ? 62.519 52.266 20.599 1.00 0.00 187 LEU B O 2
ATOM 2197 N N . THR B 1 43 ? 61.507 53.915 21.764 1.00 0.00 188 THR B N 2
ATOM 2198 C CA . THR B 1 43 ? 60.626 54.373 20.677 1.00 0.00 188 THR B CA 2
ATOM 2199 C C . THR B 1 43 ? 61.264 55.150 19.516 1.00 0.00 188 THR B C 2
ATOM 2200 O O . THR B 1 43 ? 60.846 54.960 18.379 1.00 0.00 188 THR B O 2
ATOM 2207 N N . THR B 1 44 ? 62.247 56.011 19.800 1.00 0.00 189 THR B N 2
ATOM 2208 C CA . THR B 1 44 ? 62.851 56.870 18.757 1.00 0.00 189 THR B CA 2
ATOM 2209 C C . THR B 1 44 ? 64.373 56.788 18.516 1.00 0.00 189 THR B C 2
ATOM 2210 O O . THR B 1 44 ? 64.891 57.569 17.726 1.00 0.00 189 THR B O 2
ATOM 2217 N N . SER B 1 45 ? 65.059 55.867 19.184 1.00 0.00 190 SER B N 2
ATOM 2218 C CA . SER B 1 45 ? 66.512 55.675 18.963 1.00 0.00 190 SER B CA 2
ATOM 2219 C C . SER B 1 45 ? 66.749 54.381 18.157 1.00 0.00 190 SER B C 2
ATOM 2220 O O . SER B 1 45 ? 66.471 54.399 16.941 1.00 0.00 190 SER B O 2
ATOM 2229 N N . ARG A 1 1 ? 78.588 88.898 47.116 1.00 0.00 146 ARG A N 3
ATOM 2230 C CA . ARG A 1 1 ? 79.790 89.574 46.609 1.00 0.00 146 ARG A CA 3
ATOM 2231 C C . ARG A 1 1 ? 80.933 88.637 46.196 1.00 0.00 146 ARG A C 3
ATOM 2232 O O . ARG A 1 1 ? 81.561 88.855 45.155 1.00 0.00 146 ARG A O 3
ATOM 2245 N N . ASN A 1 2 ? 81.227 87.646 47.036 1.00 0.00 147 ASN A N 3
ATOM 2246 C CA . ASN A 1 2 ? 82.518 86.934 47.005 1.00 0.00 147 ASN A CA 3
ATOM 2247 C C . ASN A 1 2 ? 82.282 85.428 47.215 1.00 0.00 147 ASN A C 3
ATOM 2248 O O . ASN A 1 2 ? 81.426 85.035 48.005 1.00 0.00 147 ASN A O 3
ATOM 2257 N N . THR A 1 3 ? 82.974 84.626 46.415 1.00 0.00 148 THR A N 3
ATOM 2258 C CA . THR A 1 3 ? 82.759 83.169 46.341 1.00 0.00 148 THR A CA 3
ATOM 2259 C C . THR A 1 3 ? 83.078 82.453 47.669 1.00 0.00 148 THR A C 3
ATOM 2260 O O . THR A 1 3 ? 84.151 82.591 48.247 1.00 0.00 148 THR A O 3
ATOM 2267 N N . SER A 1 4 ? 82.005 81.891 48.214 1.00 0.00 149 SER A N 3
ATOM 2268 C CA . SER A 1 4 ? 82.014 81.025 49.408 1.00 0.00 149 SER A CA 3
ATOM 2269 C C . SER A 1 4 ? 81.137 79.784 49.210 1.00 0.00 149 SER A C 3
ATOM 2270 O O . SER A 1 4 ? 79.922 79.881 49.087 1.00 0.00 149 SER A O 3
ATOM 2278 N N . VAL A 1 5 ? 81.803 78.638 49.174 1.00 0.00 150 VAL A N 3
ATOM 2279 C CA . VAL A 1 5 ? 81.135 77.361 48.827 1.00 0.00 150 VAL A CA 3
ATOM 2280 C C . VAL A 1 5 ? 81.440 76.259 49.849 1.00 0.00 150 VAL A C 3
ATOM 2281 O O . VAL A 1 5 ? 82.590 75.850 50.017 1.00 0.00 150 VAL A O 3
ATOM 2288 N N . MET A 1 6 ? 80.407 75.851 50.590 1.00 0.00 151 MET A N 3
ATOM 2289 C CA . MET A 1 6 ? 80.565 74.802 51.615 1.00 0.00 151 MET A CA 3
ATOM 2290 C C . MET A 1 6 ? 79.376 73.830 51.624 1.00 0.00 151 MET A C 3
ATOM 2291 O O . MET A 1 6 ? 78.237 74.212 51.358 1.00 0.00 151 MET A O 3
ATOM 2302 N N . LYS A 1 7 ? 79.691 72.578 51.957 1.00 0.00 152 LYS A N 3
ATOM 2303 C CA . LYS A 1 7 ? 78.730 71.461 51.986 1.00 0.00 152 LYS A CA 3
ATOM 2304 C C . LYS A 1 7 ? 78.577 70.955 53.429 1.00 0.00 152 LYS A C 3
ATOM 2305 O O . LYS A 1 7 ? 79.491 70.370 53.991 1.00 0.00 152 LYS A O 3
ATOM 2320 N N . LYS A 1 8 ? 77.349 71.025 53.937 1.00 0.00 153 LYS A N 3
ATOM 2321 C CA . LYS A 1 8 ? 77.070 70.772 55.361 1.00 0.00 153 LYS A CA 3
ATOM 2322 C C . LYS A 1 8 ? 77.272 69.340 55.887 1.00 0.00 153 LYS A C 3
ATOM 2323 O O . LYS A 1 8 ? 77.509 69.145 57.082 1.00 0.00 153 LYS A O 3
ATOM 2338 N N . GLY A 1 9 ? 77.224 68.366 54.977 1.00 0.00 154 GLY A N 3
ATOM 2339 C CA . GLY A 1 9 ? 77.000 66.956 55.359 1.00 0.00 154 GLY A CA 3
ATOM 2340 C C . GLY A 1 9 ? 75.512 66.624 55.168 1.00 0.00 154 GLY A C 3
ATOM 2341 O O . GLY A 1 9 ? 74.683 67.516 55.027 1.00 0.00 154 GLY A O 3
ATOM 2345 N N . GLY A 1 10 ? 75.185 65.344 55.321 1.00 0.00 155 GLY A N 3
ATOM 2346 C CA . GLY A 1 10 ? 73.825 64.867 55.028 1.00 0.00 155 GLY A CA 3
ATOM 2347 C C . GLY A 1 10 ? 73.277 63.906 56.081 1.00 0.00 155 GLY A C 3
ATOM 2348 O O . GLY A 1 10 ? 72.457 64.271 56.924 1.00 0.00 155 GLY A O 3
ATOM 2352 N N . ILE A 1 11 ? 73.881 62.725 56.103 1.00 0.00 156 ILE A N 3
ATOM 2353 C CA . ILE A 1 11 ? 73.412 61.595 56.930 1.00 0.00 156 ILE A CA 3
ATOM 2354 C C . ILE A 1 11 ? 73.658 61.828 58.431 1.00 0.00 156 ILE A C 3
ATOM 2355 O O . ILE A 1 11 ? 74.713 62.302 58.864 1.00 0.00 156 ILE A O 3
ATOM 2363 N N . PHE A 1 12 ? 72.556 61.679 59.177 1.00 0.00 157 PHE A N 3
ATOM 2364 C CA . PHE A 1 12 ? 72.564 61.681 60.649 1.00 0.00 157 PHE A CA 3
ATOM 2365 C C . PHE A 1 12 ? 72.408 60.284 61.280 1.00 0.00 157 PHE A C 3
ATOM 2366 O O . PHE A 1 12 ? 73.027 60.005 62.296 1.00 0.00 157 PHE A O 3
ATOM 2379 N N . SER A 1 13 ? 71.505 59.463 60.730 1.00 0.00 158 SER A N 3
ATOM 2380 C CA . SER A 1 13 ? 71.294 58.079 61.218 1.00 0.00 158 SER A CA 3
ATOM 2381 C C . SER A 1 13 ? 71.520 57.059 60.091 1.00 0.00 158 SER A C 3
ATOM 2382 O O . SER A 1 13 ? 70.661 56.828 59.241 1.00 0.00 158 SER A O 3
ATOM 2390 N N . ALA A 1 14 ? 72.752 56.540 60.049 1.00 0.00 159 ALA A N 3
ATOM 2391 C CA . ALA A 1 14 ? 73.147 55.461 59.114 1.00 0.00 159 ALA A CA 3
ATOM 2392 C C . ALA A 1 14 ? 72.200 54.255 59.164 1.00 0.00 159 ALA A C 3
ATOM 2393 O O . ALA A 1 14 ? 71.644 53.836 58.151 1.00 0.00 159 ALA A O 3
ATOM 2400 N N . GLU A 1 15 ? 71.905 53.848 60.402 1.00 0.00 160 GLU A N 3
ATOM 2401 C CA . GLU A 1 15 ? 70.982 52.761 60.772 1.00 0.00 160 GLU A CA 3
ATOM 2402 C C . GLU A 1 15 ? 69.629 52.828 60.029 1.00 0.00 160 GLU A C 3
ATOM 2403 O O . GLU A 1 15 ? 69.299 51.900 59.295 1.00 0.00 160 GLU A O 3
ATOM 2415 N N . PHE A 1 16 ? 68.999 54.004 60.084 1.00 0.00 161 PHE A N 3
ATOM 2416 C CA . PHE A 1 16 ? 67.739 54.324 59.380 1.00 0.00 161 PHE A CA 3
ATOM 2417 C C . PHE A 1 16 ? 67.793 53.947 57.882 1.00 0.00 161 PHE A C 3
ATOM 2418 O O . PHE A 1 16 ? 67.144 52.984 57.484 1.00 0.00 161 PHE A O 3
ATOM 2431 N N . LEU A 1 17 ? 68.763 54.523 57.178 1.00 0.00 162 LEU A N 3
ATOM 2432 C CA . LEU A 1 17 ? 68.933 54.299 55.720 1.00 0.00 162 LEU A CA 3
ATOM 2433 C C . LEU A 1 17 ? 69.275 52.851 55.321 1.00 0.00 162 LEU A C 3
ATOM 2434 O O . LEU A 1 17 ? 68.864 52.392 54.259 1.00 0.00 162 LEU A O 3
ATOM 2444 N N . LYS A 1 18 ? 69.884 52.124 56.254 1.00 0.00 163 LYS A N 3
ATOM 2445 C CA . LYS A 1 18 ? 70.225 50.692 56.089 1.00 0.00 163 LYS A CA 3
ATOM 2446 C C . LYS A 1 18 ? 68.997 49.787 56.231 1.00 0.00 163 LYS A C 3
ATOM 2447 O O . LYS A 1 18 ? 68.705 48.993 55.334 1.00 0.00 163 LYS A O 3
ATOM 2462 N N . VAL A 1 19 ? 68.276 49.963 57.339 1.00 0.00 164 VAL A N 3
ATOM 2463 C CA . VAL A 1 19 ? 66.976 49.295 57.595 1.00 0.00 164 VAL A CA 3
ATOM 2464 C C . VAL A 1 19 ? 66.028 49.585 56.416 1.00 0.00 164 VAL A C 3
ATOM 2465 O O . VAL A 1 19 ? 65.463 48.669 55.821 1.00 0.00 164 VAL A O 3
ATOM 2472 N N . PHE A 1 20 ? 65.969 50.852 56.040 1.00 0.00 165 PHE A N 3
ATOM 2473 C CA . PHE A 1 20 ? 65.193 51.381 54.896 1.00 0.00 165 PHE A CA 3
ATOM 2474 C C . PHE A 1 20 ? 65.405 50.720 53.523 1.00 0.00 165 PHE A C 3
ATOM 2475 O O . PHE A 1 20 ? 64.468 50.676 52.719 1.00 0.00 165 PHE A O 3
ATOM 2488 N N . LEU A 1 21 ? 66.626 50.280 53.245 1.00 0.00 166 LEU A N 3
ATOM 2489 C CA . LEU A 1 21 ? 67.047 49.736 51.933 1.00 0.00 166 LEU A CA 3
ATOM 2490 C C . LEU A 1 21 ? 66.057 48.877 51.102 1.00 0.00 166 LEU A C 3
ATOM 2491 O O . LEU A 1 21 ? 65.921 49.226 49.929 1.00 0.00 166 LEU A O 3
ATOM 2501 N N . PRO A 1 22 ? 65.329 47.879 51.635 1.00 0.00 167 PRO A N 3
ATOM 2502 C CA . PRO A 1 22 ? 64.292 47.139 50.883 1.00 0.00 167 PRO A CA 3
ATOM 2503 C C . PRO A 1 22 ? 63.256 48.086 50.244 1.00 0.00 167 PRO A C 3
ATOM 2504 O O . PRO A 1 22 ? 63.207 48.216 49.013 1.00 0.00 167 PRO A O 3
ATOM 2513 N N . SER A 1 23 ? 62.496 48.772 51.092 1.00 0.00 168 SER A N 3
ATOM 2514 C CA . SER A 1 23 ? 61.593 49.876 50.688 1.00 0.00 168 SER A CA 3
ATOM 2515 C C . SER A 1 23 ? 62.206 50.930 49.749 1.00 0.00 168 SER A C 3
ATOM 2516 O O . SER A 1 23 ? 61.556 51.327 48.779 1.00 0.00 168 SER A O 3
ATOM 2524 N N . LEU A 1 24 ? 63.433 51.388 50.042 1.00 0.00 169 LEU A N 3
ATOM 2525 C CA . LEU A 1 24 ? 64.186 52.288 49.147 1.00 0.00 169 LEU A CA 3
ATOM 2526 C C . LEU A 1 24 ? 64.269 51.738 47.709 1.00 0.00 169 LEU A C 3
ATOM 2527 O O . LEU A 1 24 ? 63.457 52.153 46.878 1.00 0.00 169 LEU A O 3
ATOM 2537 N N . LEU A 1 25 ? 64.946 50.598 47.577 1.00 0.00 170 LEU A N 3
ATOM 2538 C CA . LEU A 1 25 ? 65.116 49.845 46.316 1.00 0.00 170 LEU A CA 3
ATOM 2539 C C . LEU A 1 25 ? 63.809 49.723 45.521 1.00 0.00 170 LEU A C 3
ATOM 2540 O O . LEU A 1 25 ? 63.664 50.357 44.475 1.00 0.00 170 LEU A O 3
ATOM 2550 N N . LEU A 1 26 ? 62.811 49.120 46.152 1.00 0.00 171 LEU A N 3
ATOM 2551 C CA . LEU A 1 26 ? 61.492 48.885 45.522 1.00 0.00 171 LEU A CA 3
ATOM 2552 C C . LEU A 1 26 ? 60.766 50.174 45.093 1.00 0.00 171 LEU A C 3
ATOM 2553 O O . LEU A 1 26 ? 60.506 50.317 43.904 1.00 0.00 171 LEU A O 3
ATOM 2563 N N . SER A 1 27 ? 60.679 51.175 45.971 1.00 0.00 172 SER A N 3
ATOM 2564 C CA . SER A 1 27 ? 60.030 52.462 45.648 1.00 0.00 172 SER A CA 3
ATOM 2565 C C . SER A 1 27 ? 60.695 53.203 44.470 1.00 0.00 172 SER A C 3
ATOM 2566 O O . SER A 1 27 ? 60.005 53.734 43.595 1.00 0.00 172 SER A O 3
ATOM 2574 N N . HIS A 1 28 ? 62.023 53.216 44.439 1.00 0.00 173 HIS A N 3
ATOM 2575 C CA . HIS A 1 28 ? 62.811 53.751 43.299 1.00 0.00 173 HIS A CA 3
ATOM 2576 C C . HIS A 1 28 ? 62.618 52.987 41.989 1.00 0.00 173 HIS A C 3
ATOM 2577 O O . HIS A 1 28 ? 62.405 53.594 40.937 1.00 0.00 173 HIS A O 3
ATOM 2588 N N . LEU A 1 29 ? 62.720 51.661 42.053 1.00 0.00 174 LEU A N 3
ATOM 2589 C CA . LEU A 1 29 ? 62.494 50.773 40.892 1.00 0.00 174 LEU A CA 3
ATOM 2590 C C . LEU A 1 29 ? 61.062 50.869 40.337 1.00 0.00 174 LEU A C 3
ATOM 2591 O O . LEU A 1 29 ? 60.873 50.915 39.123 1.00 0.00 174 LEU A O 3
ATOM 2601 N N . LEU A 1 30 ? 60.101 51.082 41.235 1.00 0.00 175 LEU A N 3
ATOM 2602 C CA . LEU A 1 30 ? 58.715 51.483 40.899 1.00 0.00 175 LEU A CA 3
ATOM 2603 C C . LEU A 1 30 ? 58.641 52.802 40.117 1.00 0.00 175 LEU A C 3
ATOM 2604 O O . LEU A 1 30 ? 57.894 52.886 39.144 1.00 0.00 175 LEU A O 3
ATOM 2614 N N . ALA A 1 31 ? 59.446 53.785 40.523 1.00 0.00 176 ALA A N 3
ATOM 2615 C CA . ALA A 1 31 ? 59.580 55.084 39.826 1.00 0.00 176 ALA A CA 3
ATOM 2616 C C . ALA A 1 31 ? 60.241 54.980 38.438 1.00 0.00 176 ALA A C 3
ATOM 2617 O O . ALA A 1 31 ? 59.766 55.592 37.486 1.00 0.00 176 ALA A O 3
ATOM 2624 N N . ILE A 1 32 ? 61.317 54.188 38.327 1.00 0.00 177 ILE A N 3
ATOM 2625 C CA . ILE A 1 32 ? 61.946 53.861 37.030 1.00 0.00 177 ILE A CA 3
ATOM 2626 C C . ILE A 1 32 ? 60.913 53.164 36.111 1.00 0.00 177 ILE A C 3
ATOM 2627 O O . ILE A 1 32 ? 60.659 53.646 35.011 1.00 0.00 177 ILE A O 3
ATOM 2635 N N . GLY A 1 33 ? 60.250 52.137 36.644 1.00 0.00 178 GLY A N 3
ATOM 2636 C CA . GLY A 1 33 ? 59.138 51.420 35.988 1.00 0.00 178 GLY A CA 3
ATOM 2637 C C . GLY A 1 33 ? 58.066 52.375 35.455 1.00 0.00 178 GLY A C 3
ATOM 2638 O O . GLY A 1 33 ? 57.765 52.379 34.253 1.00 0.00 178 GLY A O 3
ATOM 2642 N N . LEU A 1 34 ? 57.554 53.213 36.350 1.00 0.00 179 LEU A N 3
ATOM 2643 C CA . LEU A 1 34 ? 56.673 54.365 36.035 1.00 0.00 179 LEU A CA 3
ATOM 2644 C C . LEU A 1 34 ? 57.201 55.181 34.845 1.00 0.00 179 LEU A C 3
ATOM 2645 O O . LEU A 1 34 ? 56.546 55.210 33.802 1.00 0.00 179 LEU A O 3
ATOM 2655 N N . GLY A 1 35 ? 58.432 55.682 34.971 1.00 0.00 180 GLY A N 3
ATOM 2656 C CA . GLY A 1 35 ? 59.143 56.472 33.942 1.00 0.00 180 GLY A CA 3
ATOM 2657 C C . GLY A 1 35 ? 59.155 55.818 32.559 1.00 0.00 180 GLY A C 3
ATOM 2658 O O . GLY A 1 35 ? 58.832 56.470 31.570 1.00 0.00 180 GLY A O 3
ATOM 2662 N N . ILE A 1 36 ? 59.515 54.526 32.512 1.00 0.00 181 ILE A N 3
ATOM 2663 C CA . ILE A 1 36 ? 59.530 53.725 31.260 1.00 0.00 181 ILE A CA 3
ATOM 2664 C C . ILE A 1 36 ? 58.124 53.692 30.662 1.00 0.00 181 ILE A C 3
ATOM 2665 O O . ILE A 1 36 ? 57.887 54.313 29.619 1.00 0.00 181 ILE A O 3
ATOM 2673 N N . TYR A 1 37 ? 57.178 53.186 31.449 1.00 0.00 182 TYR A N 3
ATOM 2674 C CA . TYR A 1 37 ? 55.748 53.100 31.117 1.00 0.00 182 TYR A CA 3
ATOM 2675 C C . TYR A 1 37 ? 55.187 54.427 30.555 1.00 0.00 182 TYR A C 3
ATOM 2676 O O . TYR A 1 37 ? 54.935 54.504 29.350 1.00 0.00 182 TYR A O 3
ATOM 2689 N N . ILE A 1 38 ? 55.245 55.490 31.349 1.00 0.00 183 ILE A N 3
ATOM 2690 C CA . ILE A 1 38 ? 54.719 56.824 30.968 1.00 0.00 183 ILE A CA 3
ATOM 2691 C C . ILE A 1 38 ? 55.457 57.470 29.775 1.00 0.00 183 ILE A C 3
ATOM 2692 O O . ILE A 1 38 ? 54.816 57.905 28.815 1.00 0.00 183 ILE A O 3
ATOM 2700 N N . GLY A 1 39 ? 56.793 57.401 29.805 1.00 0.00 184 GLY A N 3
ATOM 2701 C CA . GLY A 1 39 ? 57.691 57.920 28.750 1.00 0.00 184 GLY A CA 3
ATOM 2702 C C . GLY A 1 39 ? 57.462 57.231 27.394 1.00 0.00 184 GLY A C 3
ATOM 2703 O O . GLY A 1 39 ? 57.588 57.863 26.348 1.00 0.00 184 GLY A O 3
ATOM 2707 N N . ARG A 1 40 ? 57.208 55.923 27.432 1.00 0.00 185 ARG A N 3
ATOM 2708 C CA . ARG A 1 40 ? 56.811 55.139 26.254 1.00 0.00 185 ARG A CA 3
ATOM 2709 C C . ARG A 1 40 ? 55.430 55.570 25.734 1.00 0.00 185 ARG A C 3
ATOM 2710 O O . ARG A 1 40 ? 55.332 56.053 24.606 1.00 0.00 185 ARG A O 3
ATOM 2724 N N . ARG A 1 41 ? 54.430 55.558 26.630 1.00 0.00 186 ARG A N 3
ATOM 2725 C CA . ARG A 1 41 ? 53.028 55.927 26.325 1.00 0.00 186 ARG A CA 3
ATOM 2726 C C . ARG A 1 41 ? 52.880 57.254 25.560 1.00 0.00 186 ARG A C 3
ATOM 2727 O O . ARG A 1 41 ? 51.977 57.405 24.733 1.00 0.00 186 ARG A O 3
ATOM 2741 N N . LEU A 1 42 ? 53.783 58.177 25.866 1.00 0.00 187 LEU A N 3
ATOM 2742 C CA . LEU A 1 42 ? 53.986 59.473 25.183 1.00 0.00 187 LEU A CA 3
ATOM 2743 C C . LEU A 1 42 ? 53.964 59.409 23.645 1.00 0.00 187 LEU A C 3
ATOM 2744 O O . LEU A 1 42 ? 53.447 60.318 22.997 1.00 0.00 187 LEU A O 3
ATOM 2754 N N . THR A 1 43 ? 54.591 58.379 23.086 1.00 0.00 188 THR A N 3
ATOM 2755 C CA . THR A 1 43 ? 54.803 58.247 21.621 1.00 0.00 188 THR A CA 3
ATOM 2756 C C . THR A 1 43 ? 54.027 57.074 20.979 1.00 0.00 188 THR A C 3
ATOM 2757 O O . THR A 1 43 ? 53.740 57.108 19.790 1.00 0.00 188 THR A O 3
ATOM 2764 N N . THR A 1 44 ? 53.656 56.090 21.800 1.00 0.00 189 THR A N 3
ATOM 2765 C CA . THR A 1 44 ? 53.000 54.840 21.351 1.00 0.00 189 THR A CA 3
ATOM 2766 C C . THR A 1 44 ? 51.527 54.764 21.779 1.00 0.00 189 THR A C 3
ATOM 2767 O O . THR A 1 44 ? 51.115 55.462 22.708 1.00 0.00 189 THR A O 3
ATOM 2774 N N . SER A 1 45 ? 50.775 53.899 21.098 1.00 0.00 190 SER A N 3
ATOM 2775 C CA . SER A 1 45 ? 49.311 53.739 21.265 1.00 0.00 190 SER A CA 3
ATOM 2776 C C . SER A 1 45 ? 48.760 52.395 20.797 1.00 0.00 190 SER A C 3
ATOM 2777 O O . SER A 1 45 ? 47.779 51.915 21.405 1.00 0.00 190 SER A O 3
ATOM 2786 N N . ARG B 1 1 ? 46.530 49.376 70.607 1.00 0.00 146 ARG B N 3
ATOM 2787 C CA . ARG B 1 1 ? 46.725 49.990 69.288 1.00 0.00 146 ARG B CA 3
ATOM 2788 C C . ARG B 1 1 ? 48.089 49.521 68.762 1.00 0.00 146 ARG B C 3
ATOM 2789 O O . ARG B 1 1 ? 49.129 50.046 69.153 1.00 0.00 146 ARG B O 3
ATOM 2802 N N . ASN B 1 2 ? 48.056 48.579 67.820 1.00 0.00 147 ASN B N 3
ATOM 2803 C CA . ASN B 1 2 ? 49.294 47.902 67.372 1.00 0.00 147 ASN B CA 3
ATOM 2804 C C . ASN B 1 2 ? 49.838 48.516 66.075 1.00 0.00 147 ASN B C 3
ATOM 2805 O O . ASN B 1 2 ? 49.377 48.236 64.974 1.00 0.00 147 ASN B O 3
ATOM 2814 N N . THR B 1 3 ? 50.865 49.335 66.278 1.00 0.00 148 THR B N 3
ATOM 2815 C CA . THR B 1 3 ? 51.346 50.288 65.256 1.00 0.00 148 THR B CA 3
ATOM 2816 C C . THR B 1 3 ? 52.845 50.608 65.428 1.00 0.00 148 THR B C 3
ATOM 2817 O O . THR B 1 3 ? 53.367 50.595 66.533 1.00 0.00 148 THR B O 3
ATOM 2824 N N . SER B 1 4 ? 53.492 50.834 64.279 1.00 0.00 149 SER B N 3
ATOM 2825 C CA . SER B 1 4 ? 54.928 51.187 64.201 1.00 0.00 149 SER B CA 3
ATOM 2826 C C . SER B 1 4 ? 55.240 52.622 64.664 1.00 0.00 149 SER B C 3
ATOM 2827 O O . SER B 1 4 ? 55.540 53.534 63.900 1.00 0.00 149 SER B O 3
ATOM 2835 N N . VAL B 1 5 ? 55.125 52.795 65.982 1.00 0.00 150 VAL B N 3
ATOM 2836 C CA . VAL B 1 5 ? 55.268 54.115 66.639 1.00 0.00 150 VAL B CA 3
ATOM 2837 C C . VAL B 1 5 ? 56.693 54.444 67.097 1.00 0.00 150 VAL B C 3
ATOM 2838 O O . VAL B 1 5 ? 57.226 53.841 68.029 1.00 0.00 150 VAL B O 3
ATOM 2845 N N . MET B 1 6 ? 57.196 55.494 66.452 1.00 0.00 151 MET B N 3
ATOM 2846 C CA . MET B 1 6 ? 58.607 55.947 66.424 1.00 0.00 151 MET B CA 3
ATOM 2847 C C . MET B 1 6 ? 59.494 54.894 65.727 1.00 0.00 151 MET B C 3
ATOM 2848 O O . MET B 1 6 ? 59.857 55.058 64.564 1.00 0.00 151 MET B O 3
ATOM 2859 N N . LYS B 1 7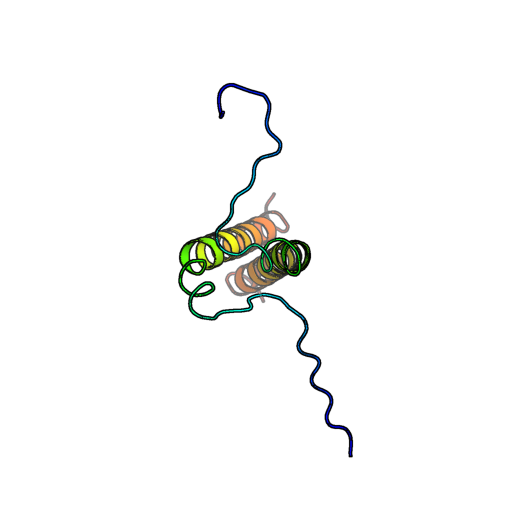 ? 59.570 53.731 66.365 1.00 0.00 152 LYS B N 3
ATOM 2860 C CA . LYS B 1 7 ? 60.223 52.505 65.863 1.00 0.00 152 LYS B CA 3
ATOM 2861 C C . LYS B 1 7 ? 59.636 52.068 64.505 1.00 0.00 152 LYS B C 3
ATOM 2862 O O . LYS B 1 7 ? 58.484 51.707 64.376 1.00 0.00 152 LYS B O 3
ATOM 2877 N N . LYS B 1 8 ? 60.549 52.077 63.495 1.00 0.00 153 LYS B N 3
ATOM 2878 C CA . LYS B 1 8 ? 60.279 51.841 62.081 1.00 0.00 153 LYS B CA 3
ATOM 2879 C C . LYS B 1 8 ? 59.062 52.598 61.448 1.00 0.00 153 LYS B C 3
ATOM 2880 O O . LYS B 1 8 ? 58.468 52.216 60.524 1.00 0.00 153 LYS B O 3
ATOM 2895 N N . GLY B 1 9 ? 58.781 53.805 62.099 1.00 0.00 154 GLY B N 3
ATOM 2896 C CA . GLY B 1 9 ? 57.743 54.716 61.604 1.00 0.00 154 GLY B CA 3
ATOM 2897 C C . GLY B 1 9 ? 58.174 56.172 61.840 1.00 0.00 154 GLY B C 3
ATOM 2898 O O . GLY B 1 9 ? 57.524 56.893 62.594 1.00 0.00 154 GLY B O 3
ATOM 2902 N N . GLY B 1 10 ? 59.308 56.527 61.236 1.00 0.00 155 GLY B N 3
ATOM 2903 C CA . GLY B 1 10 ? 59.952 57.853 61.387 1.00 0.00 155 GLY B CA 3
ATOM 2904 C C . GLY B 1 10 ? 60.991 57.865 62.531 1.00 0.00 155 GLY B C 3
ATOM 2905 O O . GLY B 1 10 ? 61.512 56.810 62.893 1.00 0.00 155 GLY B O 3
ATOM 2909 N N . ILE B 1 11 ? 61.449 59.075 62.847 1.00 0.00 156 ILE B N 3
ATOM 2910 C CA . ILE B 1 11 ? 62.346 59.372 63.997 1.00 0.00 156 ILE B CA 3
ATOM 2911 C C . ILE B 1 11 ? 62.176 60.805 64.526 1.00 0.00 156 ILE B C 3
ATOM 2912 O O . ILE B 1 11 ? 61.753 61.700 63.788 1.00 0.00 156 ILE B O 3
ATOM 2920 N N . PHE B 1 12 ? 62.587 61.008 65.777 1.00 0.00 157 PHE B N 3
ATOM 2921 C CA . PHE B 1 12 ? 62.542 62.324 66.455 1.00 0.00 157 PHE B CA 3
ATOM 2922 C C . PHE B 1 12 ? 63.429 63.400 65.781 1.00 0.00 157 PHE B C 3
ATOM 2923 O O . PHE B 1 12 ? 63.090 64.581 65.842 1.00 0.00 157 PHE B O 3
ATOM 2936 N N . SER B 1 13 ? 64.592 62.983 65.254 1.00 0.00 158 SER B N 3
ATOM 2937 C CA . SER B 1 13 ? 65.462 63.886 64.469 1.00 0.00 158 SER B CA 3
ATOM 2938 C C . SER B 1 13 ? 64.798 64.457 63.207 1.00 0.00 158 SER B C 3
ATOM 2939 O O . SER B 1 13 ? 64.852 63.910 62.104 1.00 0.00 158 SER B O 3
ATOM 2947 N N . ALA B 1 14 ? 64.235 65.641 63.440 1.00 0.00 159 ALA B N 3
ATOM 2948 C CA . ALA B 1 14 ? 63.700 66.512 62.378 1.00 0.00 159 ALA B CA 3
ATOM 2949 C C . ALA B 1 14 ? 64.853 66.977 61.474 1.00 0.00 159 ALA B C 3
ATOM 2950 O O . ALA B 1 14 ? 64.716 66.933 60.255 1.00 0.00 159 ALA B O 3
ATOM 2957 N N . GLU B 1 15 ? 66.025 67.212 62.068 1.00 0.00 160 GLU B N 3
ATOM 2958 C CA . GLU B 1 15 ? 67.267 67.517 61.329 1.00 0.00 160 GLU B CA 3
ATOM 2959 C C . GLU B 1 15 ? 67.614 66.486 60.242 1.00 0.00 160 GLU B C 3
ATOM 2960 O O . GLU B 1 15 ? 67.965 66.898 59.132 1.00 0.00 160 GLU B O 3
ATOM 2972 N N . PHE B 1 16 ? 67.481 65.191 60.533 1.00 0.00 161 PHE B N 3
ATOM 2973 C CA . PHE B 1 16 ? 67.651 64.165 59.486 1.00 0.00 161 PHE B CA 3
ATOM 2974 C C . PHE B 1 16 ? 66.457 64.085 58.523 1.00 0.00 161 PHE B C 3
ATOM 2975 O O . PHE B 1 16 ? 66.679 64.163 57.315 1.00 0.00 161 PHE B O 3
ATOM 2988 N N . LEU B 1 17 ? 65.234 64.030 59.051 1.00 0.00 162 LEU B N 3
ATOM 2989 C CA . LEU B 1 17 ? 64.022 63.945 58.205 1.00 0.00 162 LEU B CA 3
ATOM 2990 C C . LEU B 1 17 ? 63.876 65.089 57.186 1.00 0.00 162 LEU B C 3
ATOM 2991 O O . LEU B 1 17 ? 63.734 64.829 55.991 1.00 0.00 162 LEU B O 3
ATOM 3001 N N . LYS B 1 18 ? 64.149 66.318 57.632 1.00 0.00 163 LYS B N 3
ATOM 3002 C CA . LYS B 1 18 ? 64.168 67.517 56.777 1.00 0.00 163 LYS B CA 3
ATOM 3003 C C . LYS B 1 18 ? 65.241 67.468 55.659 1.00 0.00 163 LYS B C 3
ATOM 3004 O O . LYS B 1 18 ? 65.024 68.048 54.593 1.00 0.00 163 LYS B O 3
ATOM 3019 N N . VAL B 1 19 ? 66.353 66.771 55.884 1.00 0.00 164 VAL B N 3
ATOM 3020 C CA . VAL B 1 19 ? 67.367 66.505 54.838 1.00 0.00 164 VAL B CA 3
ATOM 3021 C C . VAL B 1 19 ? 66.896 65.370 53.903 1.00 0.00 164 VAL B C 3
ATOM 3022 O O . VAL B 1 19 ? 66.929 65.491 52.685 1.00 0.00 164 VAL B O 3
ATOM 3029 N N . PHE B 1 20 ? 66.546 64.244 54.528 1.00 0.00 165 PHE B N 3
ATOM 3030 C CA . PHE B 1 20 ? 66.134 63.000 53.853 1.00 0.00 165 PHE B CA 3
ATOM 3031 C C . PHE B 1 20 ? 64.968 63.188 52.860 1.00 0.00 165 PHE B C 3
ATOM 3032 O O . PHE B 1 20 ? 65.181 62.939 51.674 1.00 0.00 165 PHE B O 3
ATOM 3045 N N . LEU B 1 21 ? 63.889 63.855 53.272 1.00 0.00 166 LEU B N 3
ATOM 3046 C CA . LEU B 1 21 ? 62.682 63.967 52.417 1.00 0.00 166 LEU B CA 3
ATOM 3047 C C . LEU B 1 21 ? 62.857 64.709 51.068 1.00 0.00 166 LEU B C 3
ATOM 3048 O O . LEU B 1 21 ? 62.555 64.064 50.062 1.00 0.00 166 LEU B O 3
ATOM 3058 N N . PRO B 1 22 ? 63.401 65.936 50.986 1.00 0.00 167 PRO B N 3
ATOM 3059 C CA . PRO B 1 22 ? 63.693 66.592 49.686 1.00 0.00 167 PRO B CA 3
ATOM 3060 C C . PRO B 1 22 ? 64.686 65.786 48.821 1.00 0.00 167 PRO B C 3
ATOM 3061 O O . PRO B 1 22 ? 64.447 65.619 47.624 1.00 0.00 167 PRO B O 3
ATOM 3070 N N . SER B 1 23 ? 65.741 65.272 49.452 1.00 0.00 168 SER B N 3
ATOM 3071 C CA . SER B 1 23 ? 66.712 64.349 48.806 1.00 0.00 168 SER B CA 3
ATOM 3072 C C . SER B 1 23 ? 66.008 63.148 48.153 1.00 0.00 168 SER B C 3
ATOM 3073 O O . SER B 1 23 ? 66.048 62.979 46.945 1.00 0.00 168 SER B O 3
ATOM 3081 N N . LEU B 1 24 ? 65.223 62.449 48.970 1.00 0.00 169 LEU B N 3
ATOM 3082 C CA . LEU B 1 24 ? 64.336 61.340 48.584 1.00 0.00 169 LEU B CA 3
ATOM 3083 C C . LEU B 1 24 ? 63.383 61.720 47.425 1.00 0.00 169 LEU B C 3
ATOM 3084 O O . LEU B 1 24 ? 63.460 61.104 46.368 1.00 0.00 169 LEU B O 3
ATOM 3094 N N . LEU B 1 25 ? 62.649 62.821 47.584 1.00 0.00 170 LEU B N 3
ATOM 3095 C CA . LEU B 1 25 ? 61.766 63.370 46.530 1.00 0.00 170 LEU B CA 3
ATOM 3096 C C . LEU B 1 25 ? 62.479 63.536 45.181 1.00 0.00 170 LEU B C 3
ATOM 3097 O O . LEU B 1 25 ? 62.136 62.851 44.221 1.00 0.00 170 LEU B O 3
ATOM 3107 N N . LEU B 1 26 ? 63.592 64.273 45.188 1.00 0.00 171 LEU B N 3
ATOM 3108 C CA . LEU B 1 26 ? 64.428 64.452 43.988 1.00 0.00 171 LEU B CA 3
ATOM 3109 C C . LEU B 1 26 ? 65.022 63.147 43.430 1.00 0.00 171 LEU B C 3
ATOM 3110 O O . LEU B 1 26 ? 64.963 62.948 42.210 1.00 0.00 171 LEU B O 3
ATOM 3120 N N . SER B 1 27 ? 65.408 62.222 44.304 1.00 0.00 172 SER B N 3
ATOM 3121 C CA . SER B 1 27 ? 65.864 60.870 43.888 1.00 0.00 172 SER B CA 3
ATOM 3122 C C . SER B 1 27 ? 64.809 60.074 43.110 1.00 0.00 172 SER B C 3
ATOM 3123 O O . SER B 1 27 ? 65.125 59.452 42.100 1.00 0.00 172 SER B O 3
ATOM 3131 N N . HIS B 1 28 ? 63.559 60.196 43.545 1.00 0.00 173 HIS B N 3
ATOM 3132 C CA . HIS B 1 28 ? 62.390 59.592 42.857 1.00 0.00 173 HIS B CA 3
ATOM 3133 C C . HIS B 1 28 ? 62.102 60.237 41.502 1.00 0.00 173 HIS B C 3
ATOM 3134 O O . HIS B 1 28 ? 61.943 59.530 40.506 1.00 0.00 173 HIS B O 3
ATOM 3145 N N . LEU B 1 29 ? 62.173 61.568 41.448 1.00 0.00 174 LEU B N 3
ATOM 3146 C CA . LEU B 1 29 ? 62.075 62.340 40.185 1.00 0.00 174 LEU B CA 3
ATOM 3147 C C . LEU B 1 29 ? 63.184 61.927 39.196 1.00 0.00 174 LEU B C 3
ATOM 3148 O O . LEU B 1 29 ? 62.896 61.670 38.028 1.00 0.00 174 LEU B O 3
ATOM 3158 N N . LEU B 1 30 ? 64.403 61.769 39.708 1.00 0.00 175 LEU B N 3
ATOM 3159 C CA . LEU B 1 30 ? 65.547 61.229 38.935 1.00 0.00 175 LEU B CA 3
ATOM 3160 C C . LEU B 1 30 ? 65.333 59.787 38.463 1.00 0.00 175 LEU B C 3
ATOM 3161 O O . LEU B 1 30 ? 65.684 59.449 37.325 1.00 0.00 175 LEU B O 3
ATOM 3171 N N . ALA B 1 31 ? 64.783 58.940 39.332 1.00 0.00 176 ALA B N 3
ATOM 3172 C CA . ALA B 1 31 ? 64.347 57.576 38.969 1.00 0.00 176 ALA B CA 3
ATOM 3173 C C . ALA B 1 31 ? 63.320 57.555 37.816 1.00 0.00 176 ALA B C 3
ATOM 3174 O O . ALA B 1 31 ? 63.528 56.852 36.828 1.00 0.00 176 ALA B O 3
ATOM 3181 N N . ILE B 1 32 ? 62.313 58.415 37.912 1.00 0.00 177 ILE B N 3
ATOM 3182 C CA . ILE B 1 32 ? 61.336 58.657 36.821 1.00 0.00 177 ILE B CA 3
ATOM 3183 C C . ILE B 1 32 ? 62.067 59.151 35.543 1.00 0.00 177 ILE B C 3
ATOM 3184 O O . ILE B 1 32 ? 61.777 58.668 34.453 1.00 0.00 177 ILE B O 3
ATOM 3192 N N . GLY B 1 33 ? 63.042 60.044 35.724 1.00 0.00 178 GLY B N 3
ATOM 3193 C CA . GLY B 1 33 ? 63.958 60.537 34.664 1.00 0.00 178 GLY B CA 3
ATOM 3194 C C . GLY B 1 33 ? 64.728 59.429 33.932 1.00 0.00 178 GLY B C 3
ATOM 3195 O O . GLY B 1 33 ? 64.768 59.431 32.702 1.00 0.00 178 GLY B O 3
ATOM 3199 N N . LEU B 1 34 ? 65.376 58.551 34.691 1.00 0.00 179 LEU B N 3
ATOM 3200 C CA . LEU B 1 34 ? 66.041 57.333 34.155 1.00 0.00 179 LEU B CA 3
ATOM 3201 C C . LEU B 1 34 ? 65.040 56.450 33.383 1.00 0.00 179 LEU B C 3
ATOM 3202 O O . LEU B 1 34 ? 65.337 55.959 32.300 1.00 0.00 179 LEU B O 3
ATOM 3212 N N . GLY B 1 35 ? 63.871 56.257 33.992 1.00 0.00 180 GLY B N 3
ATOM 3213 C CA . GLY B 1 35 ? 62.703 55.638 33.338 1.00 0.00 180 GLY B CA 3
ATOM 3214 C C . GLY B 1 35 ? 62.394 56.273 31.968 1.00 0.00 180 GLY B C 3
ATOM 3215 O O . GLY B 1 35 ? 62.427 55.593 30.953 1.00 0.00 180 GLY B O 3
ATOM 3219 N N . ILE B 1 36 ? 62.128 57.580 31.969 1.00 0.00 181 ILE B N 3
ATOM 3220 C CA . ILE B 1 36 ? 61.896 58.398 30.761 1.00 0.00 181 ILE B CA 3
ATOM 3221 C C . ILE B 1 36 ? 63.001 58.231 29.700 1.00 0.00 181 ILE B C 3
ATOM 3222 O O . ILE B 1 36 ? 62.685 58.050 28.527 1.00 0.00 181 ILE B O 3
ATOM 3230 N N . TYR B 1 37 ? 64.259 58.332 30.112 1.00 0.00 182 TYR B N 3
ATOM 3231 C CA . TYR B 1 37 ? 65.444 57.963 29.300 1.00 0.00 182 TYR B CA 3
ATOM 3232 C C . TYR B 1 37 ? 65.240 56.666 28.500 1.00 0.00 182 TYR B C 3
ATOM 3233 O O . TYR B 1 37 ? 65.137 56.710 27.276 1.00 0.00 182 TYR B O 3
ATOM 3246 N N . ILE B 1 38 ? 64.957 55.601 29.238 1.00 0.00 183 ILE B N 3
ATOM 3247 C CA . ILE B 1 38 ? 64.630 54.272 28.677 1.00 0.00 183 ILE B CA 3
ATOM 3248 C C . ILE B 1 38 ? 63.396 54.361 27.759 1.00 0.00 183 ILE B C 3
ATOM 3249 O O . ILE B 1 38 ? 63.512 54.000 26.591 1.00 0.00 183 ILE B O 3
ATOM 3257 N N . GLY B 1 39 ? 62.303 54.929 28.250 1.00 0.00 184 GLY B N 3
ATOM 3258 C CA . GLY B 1 39 ? 61.036 55.149 27.499 1.00 0.00 184 GLY B CA 3
ATOM 3259 C C . GLY B 1 39 ? 61.267 55.808 26.122 1.00 0.00 184 GLY B C 3
ATOM 3260 O O . GLY B 1 39 ? 61.025 55.193 25.092 1.00 0.00 184 GLY B O 3
ATOM 3264 N N . ARG B 1 40 ? 61.898 56.986 26.167 1.00 0.00 185 ARG B N 3
ATOM 3265 C CA . ARG B 1 40 ? 62.319 57.773 24.986 1.00 0.00 185 ARG B CA 3
ATOM 3266 C C . ARG B 1 40 ? 63.241 57.017 24.022 1.00 0.00 185 ARG B C 3
ATOM 3267 O O . ARG B 1 40 ? 63.068 57.079 22.802 1.00 0.00 185 ARG B O 3
ATOM 3281 N N . ARG B 1 41 ? 64.295 56.396 24.567 1.00 0.00 186 ARG B N 3
ATOM 3282 C CA . ARG B 1 41 ? 65.234 55.559 23.809 1.00 0.00 186 ARG B CA 3
ATOM 3283 C C . ARG B 1 41 ? 64.621 54.299 23.181 1.00 0.00 186 ARG B C 3
ATOM 3284 O O . ARG B 1 41 ? 65.028 53.895 22.095 1.00 0.00 186 ARG B O 3
ATOM 3298 N N . LEU B 1 42 ? 63.694 53.666 23.894 1.00 0.00 187 LEU B N 3
ATOM 3299 C CA . LEU B 1 42 ? 62.882 52.531 23.403 1.00 0.00 187 LEU B CA 3
ATOM 3300 C C . LEU B 1 42 ? 61.981 52.890 22.201 1.00 0.00 187 LEU B C 3
ATOM 3301 O O . LEU B 1 42 ? 61.795 52.073 21.308 1.00 0.00 187 LEU B O 3
ATOM 3311 N N . THR B 1 43 ? 61.439 54.105 22.226 1.00 0.00 188 THR B N 3
ATOM 3312 C CA . THR B 1 43 ? 60.522 54.599 21.179 1.00 0.00 188 THR B CA 3
ATOM 3313 C C . THR B 1 43 ? 61.251 55.189 19.950 1.00 0.00 188 THR B C 3
ATOM 3314 O O . THR B 1 43 ? 61.355 54.514 18.925 1.00 0.00 188 THR B O 3
ATOM 3321 N N . THR B 1 44 ? 61.830 56.374 20.123 1.00 0.00 189 THR B N 3
ATOM 3322 C CA . THR B 1 44 ? 62.570 57.076 19.041 1.00 0.00 189 THR B CA 3
ATOM 3323 C C . THR B 1 44 ? 63.964 57.490 19.544 1.00 0.00 189 THR B C 3
ATOM 3324 O O . THR B 1 44 ? 64.127 58.445 20.301 1.00 0.00 189 THR B O 3
ATOM 3331 N N . SER B 1 45 ? 64.942 56.771 19.021 1.00 0.00 190 SER B N 3
ATOM 3332 C CA . SER B 1 45 ? 66.347 56.871 19.467 1.00 0.00 190 SER B CA 3
ATOM 3333 C C . SER B 1 45 ? 67.172 57.759 18.536 1.00 0.00 190 SER B C 3
ATOM 3334 O O . SER B 1 45 ? 68.112 58.389 19.046 1.00 0.00 190 SER B O 3
ATOM 3343 N N . ARG A 1 1 ? 69.453 35.224 64.995 1.00 0.00 146 ARG A N 4
ATOM 3344 C CA . ARG A 1 1 ? 70.438 36.251 65.368 1.00 0.00 146 ARG A CA 4
ATOM 3345 C C . ARG A 1 1 ? 70.461 37.366 64.319 1.00 0.00 146 ARG A C 4
ATOM 3346 O O . ARG A 1 1 ? 70.279 37.096 63.130 1.00 0.00 146 ARG A O 4
ATOM 3359 N N . ASN A 1 2 ? 70.391 38.595 64.833 1.00 0.00 147 ASN A N 4
ATOM 3360 C CA . ASN A 1 2 ? 70.595 39.812 64.025 1.00 0.00 147 ASN A CA 4
ATOM 3361 C C . ASN A 1 2 ? 71.691 40.697 64.633 1.00 0.00 147 ASN A C 4
ATOM 3362 O O . ASN A 1 2 ? 71.784 40.840 65.853 1.00 0.00 147 ASN A O 4
ATOM 3371 N N . THR A 1 3 ? 72.454 41.309 63.737 1.00 0.00 148 THR A N 4
ATOM 3372 C CA . THR A 1 3 ? 73.716 41.985 64.069 1.00 0.00 148 THR A CA 4
ATOM 3373 C C . THR A 1 3 ? 73.741 43.407 63.487 1.00 0.00 148 THR A C 4
ATOM 3374 O O . THR A 1 3 ? 73.236 43.665 62.398 1.00 0.00 148 THR A O 4
ATOM 3381 N N . SER A 1 4 ? 74.293 44.341 64.252 1.00 0.00 149 SER A N 4
ATOM 3382 C CA . SER A 1 4 ? 74.364 45.753 63.823 1.00 0.00 149 SER A CA 4
ATOM 3383 C C . SER A 1 4 ? 75.669 46.121 63.128 1.00 0.00 149 SER A C 4
ATOM 3384 O O . SER A 1 4 ? 76.754 45.727 63.579 1.00 0.00 149 SER A O 4
ATOM 3392 N N . VAL A 1 5 ? 75.546 46.732 61.958 1.00 0.00 150 VAL A N 4
ATOM 3393 C CA . VAL A 1 5 ? 76.699 47.408 61.330 1.00 0.00 150 VAL A CA 4
ATOM 3394 C C . VAL A 1 5 ? 76.582 48.897 61.671 1.00 0.00 150 VAL A C 4
ATOM 3395 O O . VAL A 1 5 ? 75.753 49.625 61.129 1.00 0.00 150 VAL A O 4
ATOM 3402 N N . MET A 1 6 ? 77.542 49.332 62.469 1.00 0.00 151 MET A N 4
ATOM 3403 C CA . MET A 1 6 ? 77.540 50.662 63.122 1.00 0.00 151 MET A CA 4
ATOM 3404 C C . MET A 1 6 ? 77.637 51.890 62.207 1.00 0.00 151 MET A C 4
ATOM 3405 O O . MET A 1 6 ? 77.198 52.963 62.599 1.00 0.00 151 MET A O 4
ATOM 3416 N N . LYS A 1 7 ? 78.035 51.663 60.955 1.00 0.00 152 LYS A N 4
ATOM 3417 C CA . LYS A 1 7 ? 78.377 52.741 59.985 1.00 0.00 152 LYS A CA 4
ATOM 3418 C C . LYS A 1 7 ? 77.418 53.927 59.910 1.00 0.00 152 LYS A C 4
ATOM 3419 O O . LYS A 1 7 ? 76.199 53.773 59.843 1.00 0.00 152 LYS A O 4
ATOM 3434 N N . LYS A 1 8 ? 78.018 55.057 60.254 1.00 0.00 153 LYS A N 4
ATOM 3435 C CA . LYS A 1 8 ? 77.491 56.426 60.133 1.00 0.00 153 LYS A CA 4
ATOM 3436 C C . LYS A 1 8 ? 76.025 56.621 60.587 1.00 0.00 153 LYS A C 4
ATOM 3437 O O . LYS A 1 8 ? 75.080 56.618 59.798 1.00 0.00 153 LYS A O 4
ATOM 3452 N N . GLY A 1 9 ? 75.930 56.842 61.891 1.00 0.00 154 GLY A N 4
ATOM 3453 C CA . GLY A 1 9 ? 74.657 57.031 62.611 1.00 0.00 154 GLY A CA 4
ATOM 3454 C C . GLY A 1 9 ? 73.947 58.339 62.239 1.00 0.00 154 GLY A C 4
ATOM 3455 O O . GLY A 1 9 ? 73.251 58.418 61.228 1.00 0.00 154 GLY A O 4
ATOM 3459 N N . GLY A 1 10 ? 73.975 59.252 63.207 1.00 0.00 155 GLY A N 4
ATOM 3460 C CA . GLY A 1 10 ? 73.334 60.576 63.133 1.00 0.00 155 GLY A CA 4
ATOM 3461 C C . GLY A 1 10 ? 71.805 60.533 62.967 1.00 0.00 155 GLY A C 4
ATOM 3462 O O . GLY A 1 10 ? 71.203 61.524 62.550 1.00 0.00 155 GLY A O 4
ATOM 3466 N N . ILE A 1 11 ? 71.195 59.430 63.410 1.00 0.00 156 ILE A N 4
ATOM 3467 C CA . ILE A 1 11 ? 69.748 59.164 63.232 1.00 0.00 156 ILE A CA 4
ATOM 3468 C C . ILE A 1 11 ? 69.011 58.808 64.520 1.00 0.00 156 ILE A C 4
ATOM 3469 O O . ILE A 1 11 ? 69.570 58.250 65.465 1.00 0.00 156 ILE A O 4
ATOM 3477 N N . PHE A 1 12 ? 67.752 59.221 64.533 1.00 0.00 157 PHE A N 4
ATOM 3478 C CA . PHE A 1 12 ? 66.765 58.789 65.547 1.00 0.00 157 PHE A CA 4
ATOM 3479 C C . PHE A 1 12 ? 66.464 57.285 65.491 1.00 0.00 157 PHE A C 4
ATOM 3480 O O . PHE A 1 12 ? 66.930 56.547 66.367 1.00 0.00 157 PHE A O 4
ATOM 3493 N N . SER A 1 13 ? 65.751 56.833 64.453 1.00 0.00 158 SER A N 4
ATOM 3494 C CA . SER A 1 13 ? 65.276 55.433 64.323 1.00 0.00 158 SER A CA 4
ATOM 3495 C C . SER A 1 13 ? 66.063 54.568 63.336 1.00 0.00 158 SER A C 4
ATOM 3496 O O . SER A 1 13 ? 66.166 54.881 62.143 1.00 0.00 158 SER A O 4
ATOM 3504 N N . ALA A 1 14 ? 66.578 53.471 63.884 1.00 0.00 159 ALA A N 4
ATOM 3505 C CA . ALA A 1 14 ? 67.176 52.358 63.109 1.00 0.00 159 ALA A CA 4
ATOM 3506 C C . ALA A 1 14 ? 66.113 51.399 62.555 1.00 0.00 159 ALA A C 4
ATOM 3507 O O . ALA A 1 14 ? 66.274 50.877 61.454 1.00 0.00 159 ALA A O 4
ATOM 3514 N N . GLU A 1 15 ? 65.034 51.199 63.326 1.00 0.00 160 GLU A N 4
ATOM 3515 C CA . GLU A 1 15 ? 63.835 50.425 62.943 1.00 0.00 160 GLU A CA 4
ATOM 3516 C C . GLU A 1 15 ? 63.301 50.887 61.584 1.00 0.00 160 GLU A C 4
ATOM 3517 O O . GLU A 1 15 ? 63.309 50.103 60.627 1.00 0.00 160 GLU A O 4
ATOM 3529 N N . PHE A 1 16 ? 63.070 52.199 61.478 1.00 0.00 161 PHE A N 4
ATOM 3530 C CA . PHE A 1 16 ? 62.662 52.879 60.225 1.00 0.00 161 PHE A CA 4
ATOM 3531 C C . PHE A 1 16 ? 63.620 52.503 59.093 1.00 0.00 161 PHE A C 4
ATOM 3532 O O . PHE A 1 16 ? 63.233 51.690 58.260 1.00 0.00 161 PHE A O 4
ATOM 3545 N N . LEU A 1 17 ? 64.912 52.782 59.301 1.00 0.00 162 LEU A N 4
ATOM 3546 C CA . LEU A 1 17 ? 65.996 52.477 58.335 1.00 0.00 162 LEU A CA 4
ATOM 3547 C C . LEU A 1 17 ? 66.052 51.026 57.850 1.00 0.00 162 LEU A C 4
ATOM 3548 O O . LEU A 1 17 ? 66.191 50.785 56.648 1.00 0.00 162 LEU A O 4
ATOM 3558 N N . LYS A 1 18 ? 65.867 50.082 58.773 1.00 0.00 163 LYS A N 4
ATOM 3559 C CA . LYS A 1 18 ? 65.831 48.637 58.454 1.00 0.00 163 LYS A CA 4
ATOM 3560 C C . LYS A 1 18 ? 64.687 48.254 57.502 1.00 0.00 163 LYS A C 4
ATOM 3561 O O . LYS A 1 18 ? 64.953 47.755 56.414 1.00 0.00 163 LYS A O 4
ATOM 3576 N N . VAL A 1 19 ? 63.466 48.686 57.819 1.00 0.00 164 VAL A N 4
ATOM 3577 C CA . VAL A 1 19 ? 62.273 48.447 56.967 1.00 0.00 164 VAL A CA 4
ATOM 3578 C C . VAL A 1 19 ? 62.346 49.294 55.671 1.00 0.00 164 VAL A C 4
ATOM 3579 O O . VAL A 1 19 ? 61.878 48.899 54.608 1.00 0.00 164 VAL A O 4
ATOM 3586 N N . PHE A 1 20 ? 62.875 50.503 55.830 1.00 0.00 165 PHE A N 4
ATOM 3587 C CA . PHE A 1 20 ? 63.185 51.466 54.759 1.00 0.00 165 PHE A CA 4
ATOM 3588 C C . PHE A 1 20 ? 64.094 50.891 53.659 1.00 0.00 165 PHE A C 4
ATOM 3589 O O . PHE A 1 20 ? 63.790 51.109 52.494 1.00 0.00 165 PHE A O 4
ATOM 3602 N N . LEU A 1 21 ? 65.081 50.062 53.993 1.00 0.00 166 LEU A N 4
ATOM 3603 C CA . LEU A 1 21 ? 66.041 49.564 52.988 1.00 0.00 166 LEU A CA 4
ATOM 3604 C C . LEU A 1 21 ? 65.428 48.719 51.853 1.00 0.00 166 LEU A C 4
ATOM 3605 O O . LEU A 1 21 ? 65.606 49.127 50.704 1.00 0.00 166 LEU A O 4
ATOM 3615 N N . PRO A 1 22 ? 64.589 47.680 52.107 1.00 0.00 167 PRO A N 4
ATOM 3616 C CA . PRO A 1 22 ? 63.849 46.989 51.033 1.00 0.00 167 PRO A CA 4
ATOM 3617 C C . PRO A 1 22 ? 62.915 47.926 50.258 1.00 0.00 167 PRO A C 4
ATOM 3618 O O . PRO A 1 22 ? 62.957 47.970 49.033 1.00 0.00 167 PRO A O 4
ATOM 3627 N N . SER A 1 23 ? 62.205 48.766 51.003 1.00 0.00 168 SER A N 4
ATOM 3628 C CA . SER A 1 23 ? 61.273 49.782 50.460 1.00 0.00 168 SER A CA 4
ATOM 3629 C C . SER A 1 23 ? 61.971 50.778 49.508 1.00 0.00 168 SER A C 4
ATOM 3630 O O . SER A 1 23 ? 61.616 50.841 48.332 1.00 0.00 168 SER A O 4
ATOM 3638 N N . LEU A 1 24 ? 63.071 51.377 49.959 1.00 0.00 169 LEU A N 4
ATOM 3639 C CA . LEU A 1 24 ? 63.909 52.352 49.225 1.00 0.00 169 LEU A CA 4
ATOM 3640 C C . LEU A 1 24 ? 64.369 51.793 47.869 1.00 0.00 169 LEU A C 4
ATOM 3641 O O . LEU A 1 24 ? 63.830 52.213 46.839 1.00 0.00 169 LEU A O 4
ATOM 3651 N N . LEU A 1 25 ? 65.048 50.648 47.930 1.00 0.00 170 LEU A N 4
ATOM 3652 C CA . LEU A 1 25 ? 65.509 49.862 46.760 1.00 0.00 170 LEU A CA 4
ATOM 3653 C C . LEU A 1 25 ? 64.432 49.675 45.678 1.00 0.00 170 LEU A C 4
ATOM 3654 O O . LEU A 1 25 ? 64.475 50.306 44.625 1.00 0.00 170 LEU A O 4
ATOM 3664 N N . LEU A 1 26 ? 63.351 49.007 46.076 1.00 0.00 171 LEU A N 4
ATOM 3665 C CA . LEU A 1 26 ? 62.224 48.703 45.174 1.00 0.00 171 LEU A CA 4
ATOM 3666 C C . LEU A 1 26 ? 61.457 49.964 44.710 1.00 0.00 171 LEU A C 4
ATOM 3667 O O . LEU A 1 26 ? 61.080 50.044 43.545 1.00 0.00 171 LEU A O 4
ATOM 3677 N N . SER A 1 27 ? 61.326 50.969 45.572 1.00 0.00 172 SER A N 4
ATOM 3678 C CA . SER A 1 27 ? 60.683 52.260 45.232 1.00 0.00 172 SER A CA 4
ATOM 3679 C C . SER A 1 27 ? 61.375 53.027 44.099 1.00 0.00 172 SER A C 4
ATOM 3680 O O . SER A 1 27 ? 60.687 53.539 43.225 1.00 0.00 172 SER A O 4
ATOM 3688 N N . HIS A 1 28 ? 62.705 53.123 44.136 1.00 0.00 173 HIS A N 4
ATOM 3689 C CA . HIS A 1 28 ? 63.482 53.697 43.025 1.00 0.00 173 HIS A CA 4
ATOM 3690 C C . HIS A 1 28 ? 63.280 52.927 41.709 1.00 0.00 173 HIS A C 4
ATOM 3691 O O . HIS A 1 28 ? 62.868 53.531 40.719 1.00 0.00 173 HIS A O 4
ATOM 3702 N N . LEU A 1 29 ? 63.340 51.592 41.794 1.00 0.00 174 LEU A N 4
ATOM 3703 C CA . LEU A 1 29 ? 63.006 50.703 40.664 1.00 0.00 174 LEU A CA 4
ATOM 3704 C C . LEU A 1 29 ? 61.587 50.957 40.121 1.00 0.00 174 LEU A C 4
ATOM 3705 O O . LEU A 1 29 ? 61.397 51.095 38.910 1.00 0.00 174 LEU A O 4
ATOM 3715 N N . LEU A 1 30 ? 60.614 51.079 41.016 1.00 0.00 175 LEU A N 4
ATOM 3716 C CA . LEU A 1 30 ? 59.224 51.433 40.662 1.00 0.00 175 LEU A CA 4
ATOM 3717 C C . LEU A 1 30 ? 59.038 52.844 40.076 1.00 0.00 175 LEU A C 4
ATOM 3718 O O . LEU A 1 30 ? 58.255 53.019 39.142 1.00 0.00 175 LEU A O 4
ATOM 3728 N N . ALA A 1 31 ? 59.772 53.834 40.587 1.00 0.00 176 ALA A N 4
ATOM 3729 C CA . ALA A 1 31 ? 59.835 55.180 39.996 1.00 0.00 176 ALA A CA 4
ATOM 3730 C C . ALA A 1 31 ? 60.366 55.146 38.549 1.00 0.00 176 ALA A C 4
ATOM 3731 O O . ALA A 1 31 ? 59.727 55.676 37.639 1.00 0.00 176 ALA A O 4
ATOM 3738 N N . ILE A 1 32 ? 61.435 54.384 38.352 1.00 0.00 177 ILE A N 4
ATOM 3739 C CA . ILE A 1 32 ? 61.972 54.054 37.013 1.00 0.00 177 ILE A CA 4
ATOM 3740 C C . ILE A 1 32 ? 60.888 53.369 36.160 1.00 0.00 177 ILE A C 4
ATOM 3741 O O . ILE A 1 32 ? 60.637 53.814 35.040 1.00 0.00 177 ILE A O 4
ATOM 3749 N N . GLY A 1 33 ? 60.198 52.371 36.719 1.00 0.00 178 GLY A N 4
ATOM 3750 C CA . GLY A 1 33 ? 59.049 51.692 36.100 1.00 0.00 178 GLY A CA 4
ATOM 3751 C C . GLY A 1 33 ? 57.945 52.646 35.610 1.00 0.00 178 GLY A C 4
ATOM 3752 O O . GLY A 1 33 ? 57.544 52.613 34.448 1.00 0.00 178 GLY A O 4
ATOM 3756 N N . LEU A 1 34 ? 57.470 53.492 36.514 1.00 0.00 179 LEU A N 4
ATOM 3757 C CA . LEU A 1 34 ? 56.524 54.597 36.225 1.00 0.00 179 LEU A CA 4
ATOM 3758 C C . LEU A 1 34 ? 56.988 55.456 35.043 1.00 0.00 179 LEU A C 4
ATOM 3759 O O . LEU A 1 34 ? 56.268 55.618 34.057 1.00 0.00 179 LEU A O 4
ATOM 3769 N N . GLY A 1 35 ? 58.261 55.871 35.114 1.00 0.00 180 GLY A N 4
ATOM 3770 C CA . GLY A 1 35 ? 58.954 56.594 34.024 1.00 0.00 180 GLY A CA 4
ATOM 3771 C C . GLY A 1 35 ? 58.956 55.809 32.699 1.00 0.00 180 GLY A C 4
ATOM 3772 O O . GLY A 1 35 ? 58.643 56.379 31.655 1.00 0.00 180 GLY A O 4
ATOM 3776 N N . ILE A 1 36 ? 59.346 54.536 32.761 1.00 0.00 181 ILE A N 4
ATOM 3777 C CA . ILE A 1 36 ? 59.328 53.601 31.617 1.00 0.00 181 ILE A CA 4
ATOM 3778 C C . ILE A 1 36 ? 57.931 53.566 30.976 1.00 0.00 181 ILE A C 4
ATOM 3779 O O . ILE A 1 36 ? 57.856 53.759 29.768 1.00 0.00 181 ILE A O 4
ATOM 3787 N N . TYR A 1 37 ? 56.875 53.444 31.785 1.00 0.00 182 TYR A N 4
ATOM 3788 C CA . TYR A 1 37 ? 55.492 53.503 31.274 1.00 0.00 182 TYR A CA 4
ATOM 3789 C C . TYR A 1 37 ? 55.231 54.781 30.455 1.00 0.00 182 TYR A C 4
ATOM 3790 O O . TYR A 1 37 ? 54.965 54.676 29.261 1.00 0.00 182 TYR A O 4
ATOM 3803 N N . ILE A 1 38 ? 55.524 55.935 31.059 1.00 0.00 183 ILE A N 4
ATOM 3804 C CA . ILE A 1 38 ? 55.454 57.271 30.405 1.00 0.00 183 ILE A CA 4
ATOM 3805 C C . ILE A 1 38 ? 56.241 57.282 29.070 1.00 0.00 183 ILE A C 4
ATOM 3806 O O . ILE A 1 38 ? 55.665 57.527 28.021 1.00 0.00 183 ILE A O 4
ATOM 3814 N N . GLY A 1 39 ? 57.527 56.931 29.171 1.00 0.00 184 GLY A N 4
ATOM 3815 C CA . GLY A 1 39 ? 58.466 56.846 28.031 1.00 0.00 184 GLY A CA 4
ATOM 3816 C C . GLY A 1 39 ? 57.949 55.984 26.880 1.00 0.00 184 GLY A C 4
ATOM 3817 O O . GLY A 1 39 ? 57.809 56.450 25.752 1.00 0.00 184 GLY A O 4
ATOM 3821 N N . ARG A 1 40 ? 57.612 54.741 27.227 1.00 0.00 185 ARG A N 4
ATOM 3822 C CA . ARG A 1 40 ? 56.925 53.769 26.364 1.00 0.00 185 ARG A CA 4
ATOM 3823 C C . ARG A 1 40 ? 55.705 54.392 25.670 1.00 0.00 185 ARG A C 4
ATOM 3824 O O . ARG A 1 40 ? 55.729 54.628 24.472 1.00 0.00 185 ARG A O 4
ATOM 3838 N N . ARG A 1 41 ? 54.809 54.918 26.506 1.00 0.00 186 ARG A N 4
ATOM 3839 C CA . ARG A 1 41 ? 53.505 55.467 26.092 1.00 0.00 186 ARG A CA 4
ATOM 3840 C C . ARG A 1 41 ? 53.586 56.684 25.151 1.00 0.00 186 ARG A C 4
ATOM 3841 O O . ARG A 1 41 ? 52.729 56.839 24.281 1.00 0.00 186 ARG A O 4
ATOM 3855 N N . LEU A 1 42 ? 54.577 57.556 25.374 1.00 0.00 187 LEU A N 4
ATOM 3856 C CA . LEU A 1 42 ? 54.924 58.664 24.447 1.00 0.00 187 LEU A CA 4
ATOM 3857 C C . LEU A 1 42 ? 55.086 58.210 22.990 1.00 0.00 187 LEU A C 4
ATOM 3858 O O . LEU A 1 42 ? 54.558 58.860 22.087 1.00 0.00 187 LEU A O 4
ATOM 3868 N N . THR A 1 43 ? 55.651 57.019 22.834 1.00 0.00 188 THR A N 4
ATOM 3869 C CA . THR A 1 43 ? 55.916 56.389 21.517 1.00 0.00 188 THR A CA 4
ATOM 3870 C C . THR A 1 43 ? 54.914 55.311 21.076 1.00 0.00 188 THR A C 4
ATOM 3871 O O . THR A 1 43 ? 54.630 55.202 19.888 1.00 0.00 188 THR A O 4
ATOM 3878 N N . THR A 1 44 ? 54.579 54.405 21.990 1.00 0.00 189 THR A N 4
ATOM 3879 C CA . THR A 1 44 ? 53.737 53.223 21.690 1.00 0.00 189 THR A CA 4
ATOM 3880 C C . THR A 1 44 ? 52.552 53.074 22.661 1.00 0.00 189 THR A C 4
ATOM 3881 O O . THR A 1 44 ? 52.667 53.285 23.869 1.00 0.00 189 THR A O 4
ATOM 3888 N N . SER A 1 45 ? 51.394 52.840 22.053 1.00 0.00 190 SER A N 4
ATOM 3889 C CA . SER A 1 45 ? 50.115 52.630 22.753 1.00 0.00 190 SER A CA 4
ATOM 3890 C C . SER A 1 45 ? 49.780 51.136 22.850 1.00 0.00 190 SER A C 4
ATOM 3891 O O . SER A 1 45 ? 48.909 50.755 23.676 1.00 0.00 190 SER A O 4
ATOM 3900 N N . ARG B 1 1 ? 44.890 55.882 63.151 1.00 0.00 146 ARG B N 4
ATOM 3901 C CA . ARG B 1 1 ? 46.026 55.452 63.981 1.00 0.00 146 ARG B CA 4
ATOM 3902 C C . ARG B 1 1 ? 46.836 54.376 63.235 1.00 0.00 146 ARG B C 4
ATOM 3903 O O . ARG B 1 1 ? 46.236 53.467 62.664 1.00 0.00 146 ARG B O 4
ATOM 3916 N N . ASN B 1 2 ? 48.167 54.519 63.238 1.00 0.00 147 ASN B N 4
ATOM 3917 C CA . ASN B 1 2 ? 49.083 53.624 62.496 1.00 0.00 147 ASN B CA 4
ATOM 3918 C C . ASN B 1 2 ? 50.010 52.839 63.454 1.00 0.00 147 ASN B C 4
ATOM 3919 O O . ASN B 1 2 ? 50.140 53.147 64.644 1.00 0.00 147 ASN B O 4
ATOM 3928 N N . THR B 1 3 ? 50.644 51.821 62.889 1.00 0.00 148 THR B N 4
ATOM 3929 C CA . THR B 1 3 ? 51.551 50.851 63.541 1.00 0.00 148 THR B CA 4
ATOM 3930 C C . THR B 1 3 ? 52.913 50.726 62.848 1.00 0.00 148 THR B C 4
ATOM 3931 O O . THR B 1 3 ? 53.090 51.214 61.730 1.00 0.00 148 THR B O 4
ATOM 3938 N N . SER B 1 4 ? 53.811 49.990 63.515 1.00 0.00 149 SER B N 4
ATOM 3939 C CA . SER B 1 4 ? 55.196 49.669 63.079 1.00 0.00 149 SER B CA 4
ATOM 3940 C C . SER B 1 4 ? 56.095 50.910 62.949 1.00 0.00 149 SER B C 4
ATOM 3941 O O . SER B 1 4 ? 55.800 51.842 62.207 1.00 0.00 149 SER B O 4
ATOM 3949 N N . VAL B 1 5 ? 57.134 50.900 63.795 1.00 0.00 150 VAL B N 4
ATOM 3950 C CA . VAL B 1 5 ? 58.096 52.001 64.037 1.00 0.00 150 VAL B CA 4
ATOM 3951 C C . VAL B 1 5 ? 57.403 53.147 64.803 1.00 0.00 150 VAL B C 4
ATOM 3952 O O . VAL B 1 5 ? 56.251 53.480 64.520 1.00 0.00 150 VAL B O 4
ATOM 3959 N N . MET B 1 6 ? 58.102 53.662 65.806 1.00 0.00 151 MET B N 4
ATOM 3960 C CA . MET B 1 6 ? 57.612 54.737 66.705 1.00 0.00 151 MET B CA 4
ATOM 3961 C C . MET B 1 6 ? 56.842 55.877 66.010 1.00 0.00 151 MET B C 4
ATOM 3962 O O . MET B 1 6 ? 57.417 56.719 65.326 1.00 0.00 151 MET B O 4
ATOM 3973 N N . LYS B 1 7 ? 55.551 55.899 66.293 1.00 0.00 152 LYS B N 4
ATOM 3974 C CA . LYS B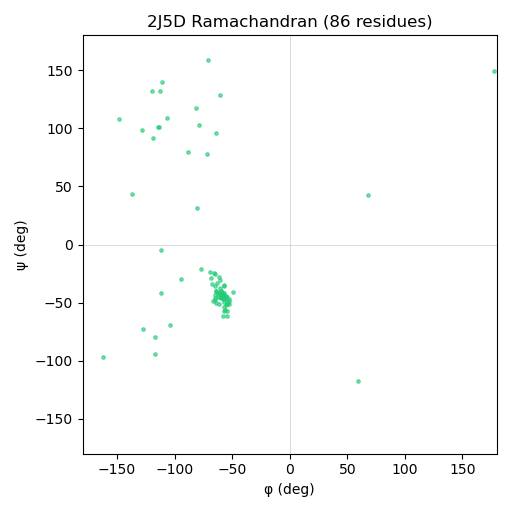 1 7 ? 54.653 56.953 65.785 1.00 0.00 152 LYS B CA 4
ATOM 3975 C C . LYS B 1 7 ? 54.733 58.188 66.689 1.00 0.00 152 LYS B C 4
ATOM 3976 O O . LYS B 1 7 ? 54.439 58.149 67.893 1.00 0.00 152 LYS B O 4
ATOM 3991 N N . LYS B 1 8 ? 55.307 59.230 66.100 1.00 0.00 153 LYS B N 4
ATOM 3992 C CA . LYS B 1 8 ? 55.651 60.472 66.807 1.00 0.00 153 LYS B CA 4
ATOM 3993 C C . LYS B 1 8 ? 54.877 61.686 66.274 1.00 0.00 153 LYS B C 4
ATOM 3994 O O . LYS B 1 8 ? 55.172 62.231 65.210 1.00 0.00 153 LYS B O 4
ATOM 4009 N N . GLY B 1 9 ? 53.922 62.099 67.109 1.00 0.00 154 GLY B N 4
ATOM 4010 C CA . GLY B 1 9 ? 52.932 63.157 66.811 1.00 0.00 154 GLY B CA 4
ATOM 4011 C C . GLY B 1 9 ? 53.557 64.484 66.348 1.00 0.00 154 GLY B C 4
ATOM 4012 O O . GLY B 1 9 ? 53.243 64.958 65.255 1.00 0.00 154 GLY B O 4
ATOM 4016 N N . GLY B 1 10 ? 54.341 65.086 67.235 1.00 0.00 155 GLY B N 4
ATOM 4017 C CA . GLY B 1 10 ? 55.066 66.350 66.999 1.00 0.00 155 GLY B CA 4
ATOM 4018 C C . GLY B 1 10 ? 56.066 66.186 65.855 1.00 0.00 155 GLY B C 4
ATOM 4019 O O . GLY B 1 10 ? 55.714 66.391 64.694 1.00 0.00 155 GLY B O 4
ATOM 4023 N N . ILE B 1 11 ? 57.289 65.826 66.215 1.00 0.00 156 ILE B N 4
ATOM 4024 C CA . ILE B 1 11 ? 58.312 65.464 65.214 1.00 0.00 156 ILE B CA 4
ATOM 4025 C C . ILE B 1 11 ? 58.809 64.027 65.359 1.00 0.00 156 ILE B C 4
ATOM 4026 O O . ILE B 1 11 ? 59.051 63.555 66.467 1.00 0.00 156 ILE B O 4
ATOM 4034 N N . PHE B 1 12 ? 58.845 63.323 64.227 1.00 0.00 157 PHE B N 4
ATOM 4035 C CA . PHE B 1 12 ? 59.526 62.013 64.152 1.00 0.00 157 PHE B CA 4
ATOM 4036 C C . PHE B 1 12 ? 61.017 62.214 64.475 1.00 0.00 157 PHE B C 4
ATOM 4037 O O . PHE B 1 12 ? 61.502 61.691 65.491 1.00 0.00 157 PHE B O 4
ATOM 4050 N N . SER B 1 13 ? 61.640 63.119 63.711 1.00 0.00 158 SER B N 4
ATOM 4051 C CA . SER B 1 13 ? 62.998 63.652 63.923 1.00 0.00 158 SER B CA 4
ATOM 4052 C C . SER B 1 13 ? 63.426 64.520 62.735 1.00 0.00 158 SER B C 4
ATOM 4053 O O . SER B 1 13 ? 63.248 64.140 61.575 1.00 0.00 158 SER B O 4
ATOM 4061 N N . ALA B 1 14 ? 64.126 65.611 63.058 1.00 0.00 159 ALA B N 4
ATOM 4062 C CA . ALA B 1 14 ? 64.567 66.634 62.091 1.00 0.00 159 ALA B CA 4
ATOM 4063 C C . ALA B 1 14 ? 65.288 66.102 60.851 1.00 0.00 159 ALA B C 4
ATOM 4064 O O . ALA B 1 14 ? 64.986 66.569 59.757 1.00 0.00 159 ALA B O 4
ATOM 4071 N N . GLU B 1 15 ? 66.209 65.138 60.981 1.00 0.00 160 GLU B N 4
ATOM 4072 C CA . GLU B 1 15 ? 66.893 64.565 59.801 1.00 0.00 160 GLU B CA 4
ATOM 4073 C C . GLU B 1 15 ? 65.975 63.874 58.776 1.00 0.00 160 GLU B C 4
ATOM 4074 O O . GLU B 1 15 ? 66.160 64.062 57.578 1.00 0.00 160 GLU B O 4
ATOM 4086 N N . PHE B 1 16 ? 64.858 63.318 59.258 1.00 0.00 161 PHE B N 4
ATOM 4087 C CA . PHE B 1 16 ? 63.832 62.676 58.423 1.00 0.00 161 PHE B CA 4
ATOM 4088 C C . PHE B 1 16 ? 62.976 63.728 57.685 1.00 0.00 161 PHE B C 4
ATOM 4089 O O . PHE B 1 16 ? 62.817 63.682 56.464 1.00 0.00 161 PHE B O 4
ATOM 4102 N N . LEU B 1 17 ? 62.628 64.781 58.423 1.00 0.00 162 LEU B N 4
ATOM 4103 C CA . LEU B 1 17 ? 61.941 65.985 57.926 1.00 0.00 162 LEU B CA 4
ATOM 4104 C C . LEU B 1 17 ? 62.781 66.862 56.964 1.00 0.00 162 LEU B C 4
ATOM 4105 O O . LEU B 1 17 ? 62.288 67.306 55.928 1.00 0.00 162 LEU B O 4
ATOM 4115 N N . LYS B 1 18 ? 63.987 67.211 57.384 1.00 0.00 163 LYS B N 4
ATOM 4116 C CA . LYS B 1 18 ? 64.870 68.174 56.686 1.00 0.00 163 LYS B CA 4
ATOM 4117 C C . LYS B 1 18 ? 65.802 67.534 55.651 1.00 0.00 163 LYS B C 4
ATOM 4118 O O . LYS B 1 18 ? 65.703 67.865 54.476 1.00 0.00 163 LYS B O 4
ATOM 4133 N N . VAL B 1 19 ? 66.716 66.665 56.106 1.00 0.00 164 VAL B N 4
ATOM 4134 C CA . VAL B 1 19 ? 67.725 66.027 55.233 1.00 0.00 164 VAL B CA 4
ATOM 4135 C C . VAL B 1 19 ? 67.116 65.003 54.261 1.00 0.00 164 VAL B C 4
ATOM 4136 O O . VAL B 1 19 ? 67.081 65.251 53.052 1.00 0.00 164 VAL B O 4
ATOM 4143 N N . PHE B 1 20 ? 66.478 63.980 54.827 1.00 0.00 165 PHE B N 4
ATOM 4144 C CA . PHE B 1 20 ? 65.914 62.844 54.075 1.00 0.00 165 PHE B CA 4
ATOM 4145 C C . PHE B 1 20 ? 64.903 63.248 52.982 1.00 0.00 165 PHE B C 4
ATOM 4146 O O . PHE B 1 20 ? 65.007 62.787 51.845 1.00 0.00 165 PHE B O 4
ATOM 4159 N N . LEU B 1 21 ? 63.970 64.141 53.317 1.00 0.00 166 LEU B N 4
ATOM 4160 C CA . LEU B 1 21 ? 62.878 64.570 52.414 1.00 0.00 166 LEU B CA 4
ATOM 4161 C C . LEU B 1 21 ? 63.267 65.006 50.979 1.00 0.00 166 LEU B C 4
ATOM 4162 O O . LEU B 1 21 ? 62.834 64.291 50.067 1.00 0.00 166 LEU B O 4
ATOM 4172 N N . PRO B 1 22 ? 64.087 66.040 50.731 1.00 0.00 167 PRO B N 4
ATOM 4173 C CA . PRO B 1 22 ? 64.451 66.482 49.363 1.00 0.00 167 PRO B CA 4
ATOM 4174 C C . PRO B 1 22 ? 65.160 65.361 48.598 1.00 0.00 167 PRO B C 4
ATOM 4175 O O . PRO B 1 22 ? 64.594 64.872 47.634 1.00 0.00 167 PRO B O 4
ATOM 4184 N N . SER B 1 23 ? 66.215 64.805 49.183 1.00 0.00 168 SER B N 4
ATOM 4185 C CA . SER B 1 23 ? 66.989 63.693 48.581 1.00 0.00 168 SER B CA 4
ATOM 4186 C C . SER B 1 23 ? 66.124 62.480 48.210 1.00 0.00 168 SER B C 4
ATOM 4187 O O . SER B 1 23 ? 66.243 61.955 47.109 1.00 0.00 168 SER B O 4
ATOM 4195 N N . LEU B 1 24 ? 65.213 62.078 49.104 1.00 0.00 169 LEU B N 4
ATOM 4196 C CA . LEU B 1 24 ? 64.147 61.101 48.788 1.00 0.00 169 LEU B CA 4
ATOM 4197 C C . LEU B 1 24 ? 63.274 61.515 47.589 1.00 0.00 169 LEU B C 4
ATOM 4198 O O . LEU B 1 24 ? 63.566 61.063 46.483 1.00 0.00 169 LEU B O 4
ATOM 4208 N N . LEU B 1 25 ? 62.491 62.586 47.739 1.00 0.00 170 LEU B N 4
ATOM 4209 C CA . LEU B 1 25 ? 61.589 63.104 46.677 1.00 0.00 170 LEU B CA 4
ATOM 4210 C C . LEU B 1 25 ? 62.276 63.313 45.311 1.00 0.00 170 LEU B C 4
ATOM 4211 O O . LEU B 1 25 ? 61.823 62.813 44.284 1.00 0.00 170 LEU B O 4
ATOM 4221 N N . LEU B 1 26 ? 63.408 64.009 45.349 1.00 0.00 171 LEU B N 4
ATOM 4222 C CA . LEU B 1 26 ? 64.254 64.315 44.178 1.00 0.00 171 LEU B CA 4
ATOM 4223 C C . LEU B 1 26 ? 64.866 63.076 43.496 1.00 0.00 171 LEU B C 4
ATOM 4224 O O . LEU B 1 26 ? 64.871 63.002 42.268 1.00 0.00 171 LEU B O 4
ATOM 4234 N N . SER B 1 27 ? 65.399 62.138 44.284 1.00 0.00 172 SER B N 4
ATOM 4235 C CA . SER B 1 27 ? 65.961 60.887 43.722 1.00 0.00 172 SER B CA 4
ATOM 4236 C C . SER B 1 27 ? 64.908 60.062 42.973 1.00 0.00 172 SER B C 4
ATOM 4237 O O . SER B 1 27 ? 65.143 59.670 41.832 1.00 0.00 172 SER B O 4
ATOM 4245 N N . HIS B 1 28 ? 63.718 59.972 43.559 1.00 0.00 173 HIS B N 4
ATOM 4246 C CA . HIS B 1 28 ? 62.526 59.408 42.886 1.00 0.00 173 HIS B CA 4
ATOM 4247 C C . HIS B 1 28 ? 62.104 60.177 41.623 1.00 0.00 173 HIS B C 4
ATOM 4248 O O . HIS B 1 28 ? 61.898 59.556 40.574 1.00 0.00 173 HIS B O 4
ATOM 4259 N N . LEU B 1 29 ? 62.068 61.510 41.701 1.00 0.00 174 LEU B N 4
ATOM 4260 C CA . LEU B 1 29 ? 61.879 62.400 40.536 1.00 0.00 174 LEU B CA 4
ATOM 4261 C C . LEU B 1 29 ? 62.840 62.074 39.379 1.00 0.00 174 LEU B C 4
ATOM 4262 O O . LEU B 1 29 ? 62.405 61.754 38.269 1.00 0.00 174 LEU B O 4
ATOM 4272 N N . LEU B 1 30 ? 64.143 62.054 39.675 1.00 0.00 175 LEU B N 4
ATOM 4273 C CA . LEU B 1 30 ? 65.181 61.730 38.681 1.00 0.00 175 LEU B CA 4
ATOM 4274 C C . LEU B 1 30 ? 65.132 60.252 38.215 1.00 0.00 175 LEU B C 4
ATOM 4275 O O . LEU B 1 30 ? 65.480 59.969 37.075 1.00 0.00 175 LEU B O 4
ATOM 4285 N N . ALA B 1 31 ? 64.677 59.356 39.089 1.00 0.00 176 ALA B N 4
ATOM 4286 C CA . ALA B 1 31 ? 64.375 57.951 38.732 1.00 0.00 176 ALA B CA 4
ATOM 4287 C C . ALA B 1 31 ? 63.231 57.829 37.700 1.00 0.00 176 ALA B C 4
ATOM 4288 O O . ALA B 1 31 ? 63.399 57.126 36.698 1.00 0.00 176 ALA B O 4
ATOM 4295 N N . ILE B 1 32 ? 62.134 58.553 37.914 1.00 0.00 177 ILE B N 4
ATOM 4296 C CA . ILE B 1 32 ? 61.050 58.698 36.905 1.00 0.00 177 ILE B CA 4
ATOM 4297 C C . ILE B 1 32 ? 61.642 59.271 35.592 1.00 0.00 177 ILE B C 4
ATOM 4298 O O . ILE B 1 32 ? 61.405 58.711 34.523 1.00 0.00 177 ILE B O 4
ATOM 4306 N N . GLY B 1 33 ? 62.431 60.340 35.721 1.00 0.00 178 GLY B N 4
ATOM 4307 C CA . GLY B 1 33 ? 63.199 60.953 34.612 1.00 0.00 178 GLY B CA 4
ATOM 4308 C C . GLY B 1 33 ? 64.012 59.931 33.809 1.00 0.00 178 GLY B C 4
ATOM 4309 O O . GLY B 1 33 ? 63.837 59.785 32.596 1.00 0.00 178 GLY B O 4
ATOM 4313 N N . LEU B 1 34 ? 64.844 59.175 34.526 1.00 0.00 179 LEU B N 4
ATOM 4314 C CA . LEU B 1 34 ? 65.637 58.046 34.020 1.00 0.00 179 LEU B CA 4
ATOM 4315 C C . LEU B 1 34 ? 64.751 57.029 33.285 1.00 0.00 179 LEU B C 4
ATOM 4316 O O . LEU B 1 34 ? 65.006 56.716 32.130 1.00 0.00 179 LEU B O 4
ATOM 4326 N N . GLY B 1 35 ? 63.660 56.653 33.936 1.00 0.00 180 GLY B N 4
ATOM 4327 C CA . GLY B 1 35 ? 62.594 55.804 33.354 1.00 0.00 180 GLY B CA 4
ATOM 4328 C C . GLY B 1 35 ? 62.096 56.299 32.000 1.00 0.00 180 GLY B C 4
ATOM 4329 O O . GLY B 1 35 ? 62.108 55.537 31.036 1.00 0.00 180 GLY B O 4
ATOM 4333 N N . ILE B 1 36 ? 61.711 57.570 31.916 1.00 0.00 181 ILE B N 4
ATOM 4334 C CA . ILE B 1 36 ? 61.257 58.215 30.661 1.00 0.00 181 ILE B CA 4
ATOM 4335 C C . ILE B 1 36 ? 62.357 58.103 29.577 1.00 0.00 181 ILE B C 4
ATOM 4336 O O . ILE B 1 36 ? 62.099 57.578 28.503 1.00 0.00 181 ILE B O 4
ATOM 4344 N N . TYR B 1 37 ? 63.568 58.507 29.949 1.00 0.00 182 TYR B N 4
ATOM 4345 C CA . TYR B 1 37 ? 64.791 58.369 29.131 1.00 0.00 182 TYR B CA 4
ATOM 4346 C C . TYR B 1 37 ? 64.938 56.961 28.509 1.00 0.00 182 TYR B C 4
ATOM 4347 O O . TYR B 1 37 ? 64.772 56.817 27.294 1.00 0.00 182 TYR B O 4
ATOM 4360 N N . ILE B 1 38 ? 64.924 55.963 29.388 1.00 0.00 183 ILE B N 4
ATOM 4361 C CA . ILE B 1 38 ? 64.954 54.522 29.043 1.00 0.00 183 ILE B CA 4
ATOM 4362 C C . ILE B 1 38 ? 63.777 54.135 28.120 1.00 0.00 183 ILE B C 4
ATOM 4363 O O . ILE B 1 38 ? 63.980 53.716 26.994 1.00 0.00 183 ILE B O 4
ATOM 4371 N N . GLY B 1 39 ? 62.555 54.321 28.641 1.00 0.00 184 GLY B N 4
ATOM 4372 C CA . GLY B 1 39 ? 61.281 53.979 27.981 1.00 0.00 184 GLY B CA 4
ATOM 4373 C C . GLY B 1 39 ? 61.185 54.537 26.555 1.00 0.00 184 GLY B C 4
ATOM 4374 O O . GLY B 1 39 ? 60.946 53.778 25.613 1.00 0.00 184 GLY B O 4
ATOM 4378 N N . ARG B 1 40 ? 61.427 55.835 26.414 1.00 0.00 185 ARG B N 4
ATOM 4379 C CA . ARG B 1 40 ? 61.516 56.514 25.106 1.00 0.00 185 ARG B CA 4
ATOM 4380 C C . ARG B 1 40 ? 62.581 55.847 24.218 1.00 0.00 185 ARG B C 4
ATOM 4381 O O . ARG B 1 40 ? 62.191 55.134 23.307 1.00 0.00 185 ARG B O 4
ATOM 4395 N N . ARG B 1 41 ? 63.826 55.835 24.693 1.00 0.00 186 ARG B N 4
ATOM 4396 C CA . ARG B 1 41 ? 64.975 55.209 23.988 1.00 0.00 186 ARG B CA 4
ATOM 4397 C C . ARG B 1 41 ? 64.680 53.796 23.421 1.00 0.00 186 ARG B C 4
ATOM 4398 O O . ARG B 1 41 ? 64.728 53.612 22.212 1.00 0.00 186 ARG B O 4
ATOM 4412 N N . LEU B 1 42 ? 64.189 52.909 24.289 1.00 0.00 187 LEU B N 4
ATOM 4413 C CA . LEU B 1 42 ? 63.771 51.545 23.935 1.00 0.00 187 LEU B CA 4
ATOM 4414 C C . LEU B 1 42 ? 62.699 51.483 22.830 1.00 0.00 187 LEU B C 4
ATOM 4415 O O . LEU B 1 42 ? 62.976 50.976 21.742 1.00 0.00 187 LEU B O 4
ATOM 4425 N N . THR B 1 43 ? 61.600 52.189 23.060 1.00 0.00 188 THR B N 4
ATOM 4426 C CA . THR B 1 43 ? 60.389 52.114 22.210 1.00 0.00 188 THR B CA 4
ATOM 4427 C C . THR B 1 43 ? 60.467 52.916 20.894 1.00 0.00 188 THR B C 4
ATOM 4428 O O . THR B 1 43 ? 59.840 52.552 19.899 1.00 0.00 188 THR B O 4
ATOM 4435 N N . THR B 1 44 ? 61.301 53.950 20.885 1.00 0.00 189 THR B N 4
ATOM 4436 C CA . THR B 1 44 ? 61.567 54.755 19.675 1.00 0.00 189 THR B CA 4
ATOM 4437 C C . THR B 1 44 ? 62.879 54.361 18.990 1.00 0.00 189 THR B C 4
ATOM 4438 O O . THR B 1 44 ? 63.822 53.901 19.637 1.00 0.00 189 THR B O 4
ATOM 4445 N N . SER B 1 45 ? 62.885 54.439 17.669 1.00 0.00 190 SER B N 4
ATOM 4446 C CA . SER B 1 45 ? 64.086 54.136 16.856 1.00 0.00 190 SER B CA 4
ATOM 4447 C C . SER B 1 45 ? 64.640 55.389 16.185 1.00 0.00 190 SER B C 4
ATOM 4448 O O . SER B 1 45 ? 65.851 55.634 16.345 1.00 0.00 190 SER B O 4
ATOM 4457 N N . ARG A 1 1 ? 47.563 62.022 68.526 1.00 0.00 146 ARG A N 5
ATOM 4458 C CA . ARG A 1 1 ? 47.677 62.051 69.998 1.00 0.00 146 ARG A CA 5
ATOM 4459 C C . ARG A 1 1 ? 49.106 62.425 70.400 1.00 0.00 146 ARG A C 5
ATOM 4460 O O . ARG A 1 1 ? 50.065 61.922 69.821 1.00 0.00 146 ARG A O 5
ATOM 4473 N N . ASN A 1 2 ? 49.212 63.316 71.374 1.00 0.00 147 ASN A N 5
ATOM 4474 C CA . ASN A 1 2 ? 50.477 64.016 71.686 1.00 0.00 147 ASN A CA 5
ATOM 4475 C C . ASN A 1 2 ? 51.129 63.555 72.996 1.00 0.00 147 ASN A C 5
ATOM 4476 O O . ASN A 1 2 ? 50.498 63.577 74.060 1.00 0.00 147 ASN A O 5
ATOM 4485 N N . THR A 1 3 ? 52.375 63.123 72.898 1.00 0.00 148 THR A N 5
ATOM 4486 C CA . THR A 1 3 ? 53.156 62.651 74.071 1.00 0.00 148 THR A CA 5
ATOM 4487 C C . THR A 1 3 ? 54.272 63.602 74.530 1.00 0.00 148 THR A C 5
ATOM 4488 O O . THR A 1 3 ? 54.430 64.704 74.010 1.00 0.00 148 THR A O 5
ATOM 4495 N N . SER A 1 4 ? 54.818 63.273 75.693 1.00 0.00 149 SER A N 5
ATOM 4496 C CA . SER A 1 4 ? 56.023 63.950 76.228 1.00 0.00 149 SER A CA 5
ATOM 4497 C C . SER A 1 4 ? 57.215 62.972 76.311 1.00 0.00 149 SER A C 5
ATOM 4498 O O . SER A 1 4 ? 57.864 62.816 77.347 1.00 0.00 149 SER A O 5
ATOM 4506 N N . VAL A 1 5 ? 57.534 62.349 75.182 1.00 0.00 150 VAL A N 5
ATOM 4507 C CA . VAL A 1 5 ? 58.612 61.327 75.120 1.00 0.00 150 VAL A CA 5
ATOM 4508 C C . VAL A 1 5 ? 60.024 61.938 75.117 1.00 0.00 150 VAL A C 5
ATOM 4509 O O . VAL A 1 5 ? 60.256 62.984 74.524 1.00 0.00 150 VAL A O 5
ATOM 4516 N N . MET A 1 6 ? 60.941 61.266 75.811 1.00 0.00 151 MET A N 5
ATOM 4517 C CA . MET A 1 6 ? 62.323 61.751 75.940 1.00 0.00 151 MET A CA 5
ATOM 4518 C C . MET A 1 6 ? 63.236 61.302 74.802 1.00 0.00 151 MET A C 5
ATOM 4519 O O . MET A 1 6 ? 63.628 60.136 74.692 1.00 0.00 151 MET A O 5
ATOM 4530 N N . LYS A 1 7 ? 63.257 62.189 73.821 1.00 0.00 152 LYS A N 5
ATOM 4531 C CA . LYS A 1 7 ? 64.053 62.055 72.594 1.00 0.00 152 LYS A CA 5
ATOM 4532 C C . LYS A 1 7 ? 64.616 63.396 72.126 1.00 0.00 152 LYS A C 5
ATOM 4533 O O . LYS A 1 7 ? 63.949 64.435 72.196 1.00 0.00 152 LYS A O 5
ATOM 4548 N N . LYS A 1 8 ? 65.923 63.366 71.896 1.00 0.00 153 LYS A N 5
ATOM 4549 C CA . LYS A 1 8 ? 66.647 64.460 71.212 1.00 0.00 153 LYS A CA 5
ATOM 4550 C C . LYS A 1 8 ? 66.945 64.196 69.731 1.00 0.00 153 LYS A C 5
ATOM 4551 O O . LYS A 1 8 ? 67.033 65.152 68.949 1.00 0.00 153 LYS A O 5
ATOM 4566 N N . GLY A 1 9 ? 67.080 62.926 69.362 1.00 0.00 154 GLY A N 5
ATOM 4567 C CA . GLY A 1 9 ? 67.333 62.481 67.973 1.00 0.00 154 GLY A CA 5
ATOM 4568 C C . GLY A 1 9 ? 66.080 62.356 67.098 1.00 0.00 154 GLY A C 5
ATOM 4569 O O . GLY A 1 9 ? 65.582 63.361 66.574 1.00 0.00 154 GLY A O 5
ATOM 4573 N N . GLY A 1 10 ? 65.704 61.106 66.832 1.00 0.00 155 GLY A N 5
ATOM 4574 C CA . GLY A 1 10 ? 64.547 60.747 65.986 1.00 0.00 155 GLY A CA 5
ATOM 4575 C C . GLY A 1 10 ? 63.750 59.553 66.530 1.00 0.00 155 GLY A C 5
ATOM 4576 O O . GLY A 1 10 ? 63.190 59.614 67.621 1.00 0.00 155 GLY A O 5
ATOM 4580 N N . ILE A 1 11 ? 63.600 58.528 65.702 1.00 0.00 156 ILE A N 5
ATOM 4581 C CA . ILE A 1 11 ? 63.051 57.228 66.153 1.00 0.00 156 ILE A CA 5
ATOM 4582 C C . ILE A 1 11 ? 63.700 56.640 67.422 1.00 0.00 156 ILE A C 5
ATOM 4583 O O . ILE A 1 11 ? 64.857 56.912 67.745 1.00 0.00 156 ILE A O 5
ATOM 4591 N N . PHE A 1 12 ? 62.883 55.939 68.191 1.00 0.00 157 PHE A N 5
ATOM 4592 C CA . PHE A 1 12 ? 63.351 55.125 69.330 1.00 0.00 157 PHE A CA 5
ATOM 4593 C C . PHE A 1 12 ? 63.927 53.786 68.860 1.00 0.00 157 PHE A C 5
ATOM 4594 O O . PHE A 1 12 ? 64.995 53.386 69.325 1.00 0.00 157 PHE A O 5
ATOM 4607 N N . SER A 1 13 ? 63.268 53.196 67.854 1.00 0.00 158 SER A N 5
ATOM 4608 C CA . SER A 1 13 ? 63.659 51.919 67.227 1.00 0.00 158 SER A CA 5
ATOM 4609 C C . SER A 1 13 ? 64.119 52.124 65.779 1.00 0.00 158 SER A C 5
ATOM 4610 O O . SER A 1 13 ? 63.445 52.758 64.977 1.00 0.00 158 SER A O 5
ATOM 4618 N N . ALA A 1 14 ? 65.198 51.405 65.453 1.00 0.00 159 ALA A N 5
ATOM 4619 C CA . ALA A 1 14 ? 65.806 51.415 64.111 1.00 0.00 159 ALA A CA 5
ATOM 4620 C C . ALA A 1 14 ? 65.055 50.553 63.082 1.00 0.00 159 ALA A C 5
ATOM 4621 O O . ALA A 1 14 ? 65.492 50.425 61.943 1.00 0.00 159 ALA A O 5
ATOM 4628 N N . GLU A 1 15 ? 63.857 50.059 63.440 1.00 0.00 160 GLU A N 5
ATOM 4629 C CA . GLU A 1 15 ? 62.954 49.371 62.498 1.00 0.00 160 GLU A CA 5
ATOM 4630 C C . GLU A 1 15 ? 62.656 50.270 61.286 1.00 0.00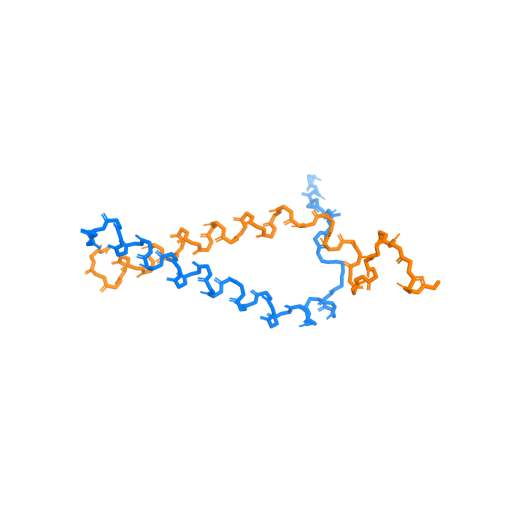 160 GLU A C 5
ATOM 4631 O O . GLU A 1 15 ? 62.969 49.878 60.172 1.00 0.00 160 GLU A O 5
ATOM 4643 N N . PHE A 1 16 ? 62.328 51.530 61.581 1.00 0.00 161 PHE A N 5
ATOM 4644 C CA . PHE A 1 16 ? 62.238 52.627 60.604 1.00 0.00 161 PHE A CA 5
ATOM 4645 C C . PHE A 1 16 ? 63.409 52.646 59.605 1.00 0.00 161 PHE A C 5
ATOM 4646 O O . PHE A 1 16 ? 63.202 52.333 58.437 1.00 0.00 161 PHE A O 5
ATOM 4659 N N . LEU A 1 17 ? 64.625 52.714 60.130 1.00 0.00 162 LEU A N 5
ATOM 4660 C CA . LEU A 1 17 ? 65.887 52.745 59.353 1.00 0.00 162 LEU A CA 5
ATOM 4661 C C . LEU A 1 17 ? 66.152 51.457 58.540 1.00 0.00 162 LEU A C 5
ATOM 4662 O O . LEU A 1 17 ? 66.659 51.501 57.417 1.00 0.00 162 LEU A O 5
ATOM 4672 N N . LYS A 1 18 ? 65.871 50.309 59.148 1.00 0.00 163 LYS A N 5
ATOM 4673 C CA . LYS A 1 18 ? 66.032 48.976 58.526 1.00 0.00 163 LYS A CA 5
ATOM 4674 C C . LYS A 1 18 ? 64.965 48.646 57.457 1.00 0.00 163 LYS A C 5
ATOM 4675 O O . LYS A 1 18 ? 65.259 47.943 56.492 1.00 0.00 163 LYS A O 5
ATOM 4690 N N . VAL A 1 19 ? 63.719 49.065 57.694 1.00 0.00 164 VAL A N 5
ATOM 4691 C CA . VAL A 1 19 ? 62.615 48.949 56.703 1.00 0.00 164 VAL A CA 5
ATOM 4692 C C . VAL A 1 19 ? 62.696 49.995 55.575 1.00 0.00 164 VAL A C 5
ATOM 4693 O O . VAL A 1 19 ? 62.237 49.768 54.464 1.00 0.00 164 VAL A O 5
ATOM 4700 N N . PHE A 1 20 ? 63.299 51.138 55.906 1.00 0.00 165 PHE A N 5
ATOM 4701 C CA . PHE A 1 20 ? 63.659 52.229 54.972 1.00 0.00 165 PHE A CA 5
ATOM 4702 C C . PHE A 1 20 ? 64.385 51.695 53.728 1.00 0.00 165 PHE A C 5
ATOM 4703 O O . PHE A 1 20 ? 63.966 51.943 52.609 1.00 0.00 165 PHE A O 5
ATOM 4716 N N . LEU A 1 21 ? 65.421 50.883 53.951 1.00 0.00 166 LEU A N 5
ATOM 4717 C CA . LEU A 1 21 ? 66.302 50.361 52.883 1.00 0.00 166 LEU A CA 5
ATOM 4718 C C . LEU A 1 21 ? 65.590 49.544 51.775 1.00 0.00 166 LEU A C 5
ATOM 4719 O O . LEU A 1 21 ? 65.759 49.921 50.616 1.00 0.00 166 LEU A O 5
ATOM 4729 N N . PRO A 1 22 ? 64.726 48.544 52.074 1.00 0.00 167 PRO A N 5
ATOM 4730 C CA . PRO A 1 22 ? 63.884 47.905 51.057 1.00 0.00 167 PRO A CA 5
ATOM 4731 C C . PRO A 1 22 ? 62.947 48.906 50.363 1.00 0.00 167 PRO A C 5
ATOM 4732 O O . PRO A 1 22 ? 63.042 49.058 49.144 1.00 0.00 167 PRO A O 5
ATOM 4741 N N . SER A 1 23 ? 62.215 49.696 51.148 1.00 0.00 168 SER A N 5
ATOM 4742 C CA . SER A 1 23 ? 61.320 50.764 50.641 1.00 0.00 168 SER A CA 5
ATOM 4743 C C . SER A 1 23 ? 62.028 51.698 49.641 1.00 0.00 168 SER A C 5
ATOM 4744 O O . SER A 1 23 ? 61.524 51.928 48.548 1.00 0.00 168 SER A O 5
ATOM 4752 N N . LEU A 1 24 ? 63.243 52.116 49.989 1.00 0.00 169 LEU A N 5
ATOM 4753 C CA . LEU A 1 24 ? 64.162 52.900 49.137 1.00 0.00 169 LEU A CA 5
ATOM 4754 C C . LEU A 1 24 ? 64.386 52.226 47.768 1.00 0.00 169 LEU A C 5
ATOM 4755 O O . LEU A 1 24 ? 63.740 52.623 46.789 1.00 0.00 169 LEU A O 5
ATOM 4765 N N . LEU A 1 25 ? 65.038 51.055 47.760 1.00 0.00 170 LEU A N 5
ATOM 4766 C CA . LEU A 1 25 ? 65.350 50.343 46.503 1.00 0.00 170 LEU A CA 5
ATOM 4767 C C . LEU A 1 25 ? 64.138 49.900 45.677 1.00 0.00 170 LEU A C 5
ATOM 4768 O O . LEU A 1 25 ? 64.052 50.237 44.492 1.00 0.00 170 LEU A O 5
ATOM 4778 N N . LEU A 1 26 ? 63.125 49.348 46.347 1.00 0.00 171 LEU A N 5
ATOM 4779 C CA . LEU A 1 26 ? 61.840 48.964 45.715 1.00 0.00 171 LEU A CA 5
ATOM 4780 C C . LEU A 1 26 ? 61.151 50.148 45.031 1.00 0.00 171 LEU A C 5
ATOM 4781 O O . LEU A 1 26 ? 60.934 50.096 43.821 1.00 0.00 171 LEU A O 5
ATOM 4791 N N . SER A 1 27 ? 60.994 51.256 45.750 1.00 0.00 172 SER A N 5
ATOM 4792 C CA . SER A 1 27 ? 60.391 52.492 45.200 1.00 0.00 172 SER A CA 5
ATOM 4793 C C . SER A 1 27 ? 61.207 53.109 44.062 1.00 0.00 172 SER A C 5
ATOM 4794 O O . SER A 1 27 ? 60.615 53.540 43.083 1.00 0.00 172 SER A O 5
ATOM 4802 N N . HIS A 1 28 ? 62.537 53.111 44.180 1.00 0.00 173 HIS A N 5
ATOM 4803 C CA . HIS A 1 28 ? 63.431 53.511 43.069 1.00 0.00 173 HIS A CA 5
ATOM 4804 C C . HIS A 1 28 ? 63.222 52.699 41.780 1.00 0.00 173 HIS A C 5
ATOM 4805 O O . HIS A 1 28 ? 62.937 53.267 40.734 1.00 0.00 173 HIS A O 5
ATOM 4816 N N . LEU A 1 29 ? 63.237 51.374 41.922 1.00 0.00 174 LEU A N 5
ATOM 4817 C CA . LEU A 1 29 ? 62.897 50.433 40.834 1.00 0.00 174 LEU A CA 5
ATOM 4818 C C . LEU A 1 29 ? 61.513 50.709 40.224 1.00 0.00 174 LEU A C 5
ATOM 4819 O O . LEU A 1 29 ? 61.377 50.952 39.024 1.00 0.00 174 LEU A O 5
ATOM 4829 N N . LEU A 1 30 ? 60.508 50.804 41.092 1.00 0.00 175 LEU A N 5
ATOM 4830 C CA . LEU A 1 30 ? 59.119 51.179 40.737 1.00 0.00 175 LEU A CA 5
ATOM 4831 C C . LEU A 1 30 ? 58.997 52.522 40.006 1.00 0.00 175 LEU A C 5
ATOM 4832 O O . LEU A 1 30 ? 58.242 52.630 39.041 1.00 0.00 175 LEU A O 5
ATOM 4842 N N . ALA A 1 31 ? 59.728 53.530 40.477 1.00 0.00 176 ALA A N 5
ATOM 4843 C CA . ALA A 1 31 ? 59.858 54.855 39.847 1.00 0.00 176 ALA A CA 5
ATOM 4844 C C . ALA A 1 31 ? 60.334 54.799 38.384 1.00 0.00 176 ALA A C 5
ATOM 4845 O O . ALA A 1 31 ? 59.742 55.413 37.504 1.00 0.00 176 ALA A O 5
ATOM 4852 N N . ILE A 1 32 ? 61.385 54.011 38.150 1.00 0.00 177 ILE A N 5
ATOM 4853 C CA . ILE A 1 32 ? 61.912 53.725 36.798 1.00 0.00 177 ILE A CA 5
ATOM 4854 C C . ILE A 1 32 ? 60.847 53.020 35.921 1.00 0.00 177 ILE A C 5
ATOM 4855 O O . ILE A 1 32 ? 60.663 53.388 34.768 1.00 0.00 177 ILE A O 5
ATOM 4863 N N . GLY A 1 33 ? 60.119 52.078 36.535 1.00 0.00 178 GLY A N 5
ATOM 4864 C CA . GLY A 1 33 ? 58.908 51.439 35.945 1.00 0.00 178 GLY A CA 5
ATOM 4865 C C . GLY A 1 33 ? 57.862 52.478 35.486 1.00 0.00 178 GLY A C 5
ATOM 4866 O O . GLY A 1 33 ? 57.493 52.519 34.309 1.00 0.00 178 GLY A O 5
ATOM 4870 N N . LEU A 1 34 ? 57.420 53.316 36.429 1.00 0.00 179 LEU A N 5
ATOM 4871 C CA . LEU A 1 34 ? 56.542 54.479 36.168 1.00 0.00 179 LEU A CA 5
ATOM 4872 C C . LEU A 1 34 ? 57.063 55.340 34.999 1.00 0.00 179 LEU A C 5
ATOM 4873 O O . LEU A 1 34 ? 56.309 55.698 34.094 1.00 0.00 179 LEU A O 5
ATOM 4883 N N . GLY A 1 35 ? 58.366 55.612 35.029 1.00 0.00 180 GLY A N 5
ATOM 4884 C CA . GLY A 1 35 ? 59.114 56.291 33.952 1.00 0.00 180 GLY A CA 5
ATOM 4885 C C . GLY A 1 35 ? 58.890 55.670 32.562 1.00 0.00 180 GLY A C 5
ATOM 4886 O O . GLY A 1 35 ? 58.401 56.341 31.647 1.00 0.00 180 GLY A O 5
ATOM 4890 N N . ILE A 1 36 ? 59.191 54.378 32.444 1.00 0.00 181 ILE A N 5
ATOM 4891 C CA . ILE A 1 36 ? 58.977 53.574 31.224 1.00 0.00 181 ILE A CA 5
ATOM 4892 C C . ILE A 1 36 ? 57.508 53.666 30.721 1.00 0.00 181 ILE A C 5
ATOM 4893 O O . ILE A 1 36 ? 57.283 53.854 29.527 1.00 0.00 181 ILE A O 5
ATOM 4901 N N . TYR A 1 37 ? 56.561 53.571 31.652 1.00 0.00 182 TYR A N 5
ATOM 4902 C CA . TYR A 1 37 ? 55.127 53.798 31.387 1.00 0.00 182 TYR A CA 5
ATOM 4903 C C . TYR A 1 37 ? 54.866 55.146 30.674 1.00 0.00 182 TYR A C 5
ATOM 4904 O O . TYR A 1 37 ? 54.382 55.146 29.540 1.00 0.00 182 TYR A O 5
ATOM 4917 N N . ILE A 1 38 ? 55.367 56.231 31.269 1.00 0.00 183 ILE A N 5
ATOM 4918 C CA . ILE A 1 38 ? 55.277 57.598 30.718 1.00 0.00 183 ILE A CA 5
ATOM 4919 C C . ILE A 1 38 ? 55.899 57.636 29.302 1.00 0.00 183 ILE A C 5
ATOM 4920 O O . ILE A 1 38 ? 55.182 57.933 28.346 1.00 0.00 183 ILE A O 5
ATOM 4928 N N . GLY A 1 39 ? 57.145 57.188 29.188 1.00 0.00 184 GLY A N 5
ATOM 4929 C CA . GLY A 1 39 ? 57.914 57.071 27.921 1.00 0.00 184 GLY A CA 5
ATOM 4930 C C . GLY A 1 39 ? 57.080 56.465 26.777 1.00 0.00 184 GLY A C 5
ATOM 4931 O O . GLY A 1 39 ? 56.716 57.163 25.835 1.00 0.00 184 GLY A O 5
ATOM 4935 N N . ARG A 1 40 ? 56.628 55.240 27.003 1.00 0.00 185 ARG A N 5
ATOM 4936 C CA . ARG A 1 40 ? 55.812 54.486 26.025 1.00 0.00 185 ARG A CA 5
ATOM 4937 C C . ARG A 1 40 ? 54.426 55.101 25.760 1.00 0.00 185 ARG A C 5
ATOM 4938 O O . ARG A 1 40 ? 54.005 55.155 24.606 1.00 0.00 185 ARG A O 5
ATOM 4952 N N . ARG A 1 41 ? 53.776 55.672 26.778 1.00 0.00 186 ARG A N 5
ATOM 4953 C CA . ARG A 1 41 ? 52.519 56.446 26.615 1.00 0.00 186 ARG A CA 5
ATOM 4954 C C . ARG A 1 41 ? 52.689 57.685 25.720 1.00 0.00 186 ARG A C 5
ATOM 4955 O O . ARG A 1 41 ? 51.822 57.983 24.884 1.00 0.00 186 ARG A O 5
ATOM 4969 N N . LEU A 1 42 ? 53.795 58.399 25.907 1.00 0.00 187 LEU A N 5
ATOM 4970 C CA . LEU A 1 42 ? 54.217 59.510 25.020 1.00 0.00 187 LEU A CA 5
ATOM 4971 C C . LEU A 1 42 ? 54.430 59.032 23.572 1.00 0.00 187 LEU A C 5
ATOM 4972 O O . LEU A 1 42 ? 53.974 59.693 22.644 1.00 0.00 187 LEU A O 5
ATOM 4982 N N . THR A 1 43 ? 55.097 57.882 23.411 1.00 0.00 188 THR A N 5
ATOM 4983 C CA . THR A 1 43 ? 55.277 57.224 22.094 1.00 0.00 188 THR A CA 5
ATOM 4984 C C . THR A 1 43 ? 53.942 56.837 21.437 1.00 0.00 188 THR A C 5
ATOM 4985 O O . THR A 1 43 ? 53.739 57.102 20.254 1.00 0.00 188 THR A O 5
ATOM 4992 N N . THR A 1 44 ? 53.064 56.179 22.195 1.00 0.00 189 THR A N 5
ATOM 4993 C CA . THR A 1 44 ? 51.755 55.707 21.682 1.00 0.00 189 THR A CA 5
ATOM 4994 C C . THR A 1 44 ? 50.519 56.452 22.213 1.00 0.00 189 THR A C 5
ATOM 4995 O O . THR A 1 44 ? 49.490 55.864 22.520 1.00 0.00 189 THR A O 5
ATOM 5002 N N . SER A 1 45 ? 50.572 57.780 22.048 1.00 0.00 190 SER A N 5
ATOM 5003 C CA . SER A 1 45 ? 49.463 58.696 22.378 1.00 0.00 190 SER A CA 5
ATOM 5004 C C . SER A 1 45 ? 48.353 58.741 21.318 1.00 0.00 190 SER A C 5
ATOM 5005 O O . SER A 1 45 ? 48.597 58.350 20.153 1.00 0.00 190 SER A O 5
ATOM 5014 N N . ARG B 1 1 ? 47.424 56.207 67.915 1.00 0.00 146 ARG B N 5
ATOM 5015 C CA . ARG B 1 1 ? 48.874 56.418 67.779 1.00 0.00 146 ARG B CA 5
ATOM 5016 C C . ARG B 1 1 ? 49.315 57.687 68.528 1.00 0.00 146 ARG B C 5
ATOM 5017 O O . ARG B 1 1 ? 48.550 58.652 68.592 1.00 0.00 146 ARG B O 5
ATOM 5030 N N . ASN B 1 2 ? 50.466 57.608 69.193 1.00 0.00 147 ASN B N 5
ATOM 5031 C CA . ASN B 1 2 ? 50.997 58.701 70.019 1.00 0.00 147 ASN B CA 5
ATOM 5032 C C . ASN B 1 2 ? 52.376 59.217 69.558 1.00 0.00 147 ASN B C 5
ATOM 5033 O O . ASN B 1 2 ? 53.290 58.417 69.326 1.00 0.00 147 ASN B O 5
ATOM 5042 N N . THR B 1 3 ? 52.485 60.543 69.470 1.00 0.00 148 THR B N 5
ATOM 5043 C CA . THR B 1 3 ? 53.745 61.230 69.093 1.00 0.00 148 THR B CA 5
ATOM 5044 C C . THR B 1 3 ? 53.858 62.715 69.511 1.00 0.00 148 THR B C 5
ATOM 5045 O O . THR B 1 3 ? 52.896 63.458 69.353 1.00 0.00 148 THR B O 5
ATOM 5052 N N . SER B 1 4 ? 54.901 63.003 70.294 1.00 0.00 149 SER B N 5
ATOM 5053 C CA . SER B 1 4 ? 55.480 64.350 70.543 1.00 0.00 149 SER B CA 5
ATOM 5054 C C . SER B 1 4 ? 56.606 64.280 71.590 1.00 0.00 149 SER B C 5
ATOM 5055 O O . SER B 1 4 ? 56.533 63.489 72.537 1.00 0.00 149 SER B O 5
ATOM 5063 N N . VAL B 1 5 ? 57.677 65.052 71.379 1.00 0.00 150 VAL B N 5
ATOM 5064 C CA . VAL B 1 5 ? 58.878 65.002 72.252 1.00 0.00 150 VAL B CA 5
ATOM 5065 C C . VAL B 1 5 ? 59.004 66.123 73.297 1.00 0.00 150 VAL B C 5
ATOM 5066 O O . VAL B 1 5 ? 59.011 67.305 72.949 1.00 0.00 150 VAL B O 5
ATOM 5073 N N . MET B 1 6 ? 59.341 65.675 74.506 1.00 0.00 151 MET B N 5
ATOM 5074 C CA . MET B 1 6 ? 59.488 66.467 75.747 1.00 0.00 151 MET B CA 5
ATOM 5075 C C . MET B 1 6 ? 58.219 67.218 76.205 1.00 0.00 151 MET B C 5
ATOM 5076 O O . MET B 1 6 ? 57.926 67.277 77.394 1.00 0.00 151 MET B O 5
ATOM 5087 N N . LYS B 1 7 ? 57.605 67.904 75.252 1.00 0.00 152 LYS B N 5
ATOM 5088 C CA . LYS B 1 7 ? 56.314 68.581 75.394 1.00 0.00 152 LYS B CA 5
ATOM 5089 C C . LYS B 1 7 ? 55.339 68.002 74.362 1.00 0.00 152 LYS B C 5
ATOM 5090 O O . LYS B 1 7 ? 55.754 67.534 73.291 1.00 0.00 152 LYS B O 5
ATOM 5105 N N . LYS B 1 8 ? 54.052 68.240 74.593 1.00 0.00 153 LYS B N 5
ATOM 5106 C CA . LYS B 1 8 ? 52.956 67.748 73.735 1.00 0.00 153 LYS B CA 5
ATOM 5107 C C . LYS B 1 8 ? 52.754 68.579 72.439 1.00 0.00 153 LYS B C 5
ATOM 5108 O O . LYS B 1 8 ? 51.807 68.365 71.694 1.00 0.00 153 LYS B O 5
ATOM 5123 N N . GLY B 1 9 ? 53.552 69.634 72.319 1.00 0.00 154 GLY B N 5
ATOM 5124 C CA . GLY B 1 9 ? 53.803 70.343 71.059 1.00 0.00 154 GLY B CA 5
ATOM 5125 C C . GLY B 1 9 ? 55.305 70.447 70.790 1.00 0.00 154 GLY B C 5
ATOM 5126 O O . GLY B 1 9 ? 55.954 71.415 71.194 1.00 0.00 154 GLY B O 5
ATOM 5130 N N . GLY B 1 10 ? 55.858 69.359 70.260 1.00 0.00 155 GLY B N 5
ATOM 5131 C CA . GLY B 1 10 ? 57.290 69.238 69.907 1.00 0.00 155 GLY B CA 5
ATOM 5132 C C . GLY B 1 10 ? 57.537 68.106 68.899 1.00 0.00 155 GLY B C 5
ATOM 5133 O O . GLY B 1 10 ? 57.195 66.947 69.166 1.00 0.00 155 GLY B O 5
ATOM 5137 N N . ILE B 1 11 ? 58.209 68.437 67.808 1.00 0.00 156 ILE B N 5
ATOM 5138 C CA . ILE B 1 11 ? 58.471 67.496 66.688 1.00 0.00 156 ILE B CA 5
ATOM 5139 C C . ILE B 1 11 ? 59.258 66.257 67.116 1.00 0.00 156 ILE B C 5
ATOM 5140 O O . ILE B 1 11 ? 60.413 66.355 67.539 1.00 0.00 156 ILE B O 5
ATOM 5148 N N . PHE B 1 12 ? 58.652 65.104 66.881 1.00 0.00 157 PHE B N 5
ATOM 5149 C CA . PHE B 1 12 ? 59.193 63.801 67.328 1.00 0.00 157 PHE B CA 5
ATOM 5150 C C . PHE B 1 12 ? 60.639 63.554 66.842 1.00 0.00 157 PHE B C 5
ATOM 5151 O O . PHE B 1 12 ? 61.530 63.340 67.667 1.00 0.00 157 PHE B O 5
ATOM 5164 N N . SER B 1 13 ? 60.856 63.656 65.533 1.00 0.00 158 SER B N 5
ATOM 5165 C CA . SER B 1 13 ? 62.214 63.593 64.949 1.00 0.00 158 SER B CA 5
ATOM 5166 C C . SER B 1 13 ? 62.937 64.950 65.104 1.00 0.00 158 SER B C 5
ATOM 5167 O O . SER B 1 13 ? 63.394 65.587 64.144 1.00 0.00 158 SER B O 5
ATOM 5175 N N . ALA B 1 14 ? 63.127 65.294 66.363 1.00 0.00 159 ALA B N 5
ATOM 5176 C CA . ALA B 1 14 ? 63.692 66.566 66.860 1.00 0.00 159 ALA B CA 5
ATOM 5177 C C . ALA B 1 14 ? 64.964 67.047 66.134 1.00 0.00 159 ALA B C 5
ATOM 5178 O O . ALA B 1 14 ? 65.058 68.198 65.714 1.00 0.00 159 ALA B O 5
ATOM 5185 N N . GLU B 1 15 ? 65.958 66.164 66.050 1.00 0.00 160 GLU B N 5
ATOM 5186 C CA . GLU B 1 15 ? 67.180 66.406 65.262 1.00 0.00 160 GLU B CA 5
ATOM 5187 C C . GLU B 1 15 ? 67.072 65.809 63.846 1.00 0.00 160 GLU B C 5
ATOM 5188 O O . GLU B 1 15 ? 67.548 66.419 62.884 1.00 0.00 160 GLU B O 5
ATOM 5200 N N . PHE B 1 16 ? 66.239 64.792 63.694 1.00 0.00 161 PHE B N 5
ATOM 5201 C CA . PHE B 1 16 ? 66.162 63.984 62.456 1.00 0.00 161 PHE B CA 5
ATOM 5202 C C . PHE B 1 16 ? 65.066 64.410 61.462 1.00 0.00 161 PHE B C 5
ATOM 5203 O O . PHE B 1 16 ? 64.290 63.593 60.934 1.00 0.00 161 PHE B O 5
ATOM 5216 N N . LEU B 1 17 ? 65.066 65.706 61.221 1.00 0.00 162 LEU B N 5
ATOM 5217 C CA . LEU B 1 17 ? 64.253 66.388 60.175 1.00 0.00 162 LEU B CA 5
ATOM 5218 C C . LEU B 1 17 ? 65.037 67.497 59.452 1.00 0.00 162 LEU B C 5
ATOM 5219 O O . LEU B 1 17 ? 65.158 68.599 59.992 1.00 0.00 162 LEU B O 5
ATOM 5229 N N . LYS B 1 18 ? 65.835 67.101 58.466 1.00 0.00 163 LYS B N 5
ATOM 5230 C CA . LYS B 1 18 ? 66.322 68.081 57.469 1.00 0.00 163 LYS B CA 5
ATOM 5231 C C . LYS B 1 18 ? 66.549 67.521 56.050 1.00 0.00 163 LYS B C 5
ATOM 5232 O O . LYS B 1 18 ? 66.118 68.144 55.092 1.00 0.00 163 LYS B O 5
ATOM 5247 N N . VAL B 1 19 ? 67.093 66.301 55.949 1.00 0.00 164 VAL B N 5
ATOM 5248 C CA . VAL B 1 19 ? 67.762 65.865 54.695 1.00 0.00 164 VAL B CA 5
ATOM 5249 C C . VAL B 1 19 ? 67.059 64.714 53.928 1.00 0.00 164 VAL B C 5
ATOM 5250 O O . VAL B 1 19 ? 66.866 64.819 52.714 1.00 0.00 164 VAL B O 5
ATOM 5257 N N . PHE B 1 20 ? 66.791 63.596 54.615 1.00 0.00 165 PHE B N 5
ATOM 5258 C CA . PHE B 1 20 ? 66.308 62.346 53.973 1.00 0.00 165 PHE B CA 5
ATOM 5259 C C . PHE B 1 20 ? 65.090 62.506 53.047 1.00 0.00 165 PHE B C 5
ATOM 5260 O O . PHE B 1 20 ? 65.254 62.415 51.830 1.00 0.00 165 PHE B O 5
ATOM 5273 N N . LEU B 1 21 ? 63.900 62.784 53.589 1.00 0.00 166 LEU B N 5
ATOM 5274 C CA . LEU B 1 21 ? 62.671 62.937 52.773 1.00 0.00 166 LEU B CA 5
ATOM 5275 C C . LEU B 1 21 ? 62.825 63.784 51.483 1.00 0.00 166 LEU B C 5
ATOM 5276 O O . LEU B 1 21 ? 62.558 63.216 50.427 1.00 0.00 166 LEU B O 5
ATOM 5286 N N . PRO B 1 22 ? 63.372 65.027 51.500 1.00 0.00 167 PRO B N 5
ATOM 5287 C CA . PRO B 1 22 ? 63.605 65.810 50.264 1.00 0.00 167 PRO B CA 5
ATOM 5288 C C . PRO B 1 22 ? 64.474 65.064 49.244 1.00 0.00 167 PRO B C 5
ATOM 5289 O O . PRO B 1 22 ? 63.998 64.797 48.140 1.00 0.00 167 PRO B O 5
ATOM 5298 N N . SER B 1 23 ? 65.638 64.586 49.687 1.00 0.00 168 SER B N 5
ATOM 5299 C CA . SER B 1 23 ? 66.598 63.857 48.813 1.00 0.00 168 SER B CA 5
ATOM 5300 C C . SER B 1 23 ? 66.038 62.553 48.219 1.00 0.00 168 SER B C 5
ATOM 5301 O O . SER B 1 23 ? 66.265 62.269 47.042 1.00 0.00 168 SER B O 5
ATOM 5309 N N . LEU B 1 24 ? 65.210 61.858 48.994 1.00 0.00 169 LEU B N 5
ATOM 5310 C CA . LEU B 1 24 ? 64.387 60.723 48.514 1.00 0.00 169 LEU B CA 5
ATOM 5311 C C . LEU B 1 24 ? 63.504 61.109 47.302 1.00 0.00 169 LEU B C 5
ATOM 5312 O O . LEU B 1 24 ? 63.926 60.842 46.179 1.00 0.00 169 LEU B O 5
ATOM 5322 N N . LEU B 1 25 ? 62.572 62.032 47.537 1.00 0.00 170 LEU B N 5
ATOM 5323 C CA . LEU B 1 25 ? 61.649 62.565 46.507 1.00 0.00 170 LEU B CA 5
ATOM 5324 C C . LEU B 1 25 ? 62.383 63.062 45.248 1.00 0.00 170 LEU B C 5
ATOM 5325 O O . LEU B 1 25 ? 62.089 62.652 44.121 1.00 0.00 170 LEU B O 5
ATOM 5335 N N . LEU B 1 26 ? 63.400 63.890 45.485 1.00 0.00 171 LEU B N 5
ATOM 5336 C CA . LEU B 1 26 ? 64.317 64.437 44.467 1.00 0.00 171 LEU B CA 5
ATOM 5337 C C . LEU B 1 26 ? 64.961 63.342 43.596 1.00 0.00 171 LEU B C 5
ATOM 5338 O O . LEU B 1 26 ? 64.811 63.342 42.374 1.00 0.00 171 LEU B O 5
ATOM 5348 N N . SER B 1 27 ? 65.604 62.372 44.251 1.00 0.00 172 SER B N 5
ATOM 5349 C CA . SER B 1 27 ? 66.191 61.189 43.576 1.00 0.00 172 SER B CA 5
ATOM 5350 C C . SER B 1 27 ? 65.169 60.282 42.886 1.00 0.00 172 SER B C 5
ATOM 5351 O O . SER B 1 27 ? 65.494 59.652 41.884 1.00 0.00 172 SER B O 5
ATOM 5359 N N . HIS B 1 28 ? 63.955 60.199 43.426 1.00 0.00 173 HIS B N 5
ATOM 5360 C CA . HIS B 1 28 ? 62.806 59.577 42.731 1.00 0.00 173 HIS B CA 5
ATOM 5361 C C . HIS B 1 28 ? 62.477 60.270 41.404 1.00 0.00 173 HIS B C 5
ATOM 5362 O O . HIS B 1 28 ? 62.482 59.595 40.376 1.00 0.00 173 HIS B O 5
ATOM 5373 N N . LEU B 1 29 ? 62.360 61.592 41.397 1.00 0.00 174 LEU B N 5
ATOM 5374 C CA . LEU B 1 29 ? 62.208 62.376 40.148 1.00 0.00 174 LEU B CA 5
ATOM 5375 C C . LEU B 1 29 ? 63.347 62.144 39.133 1.00 0.00 174 LEU B C 5
ATOM 5376 O O . LEU B 1 29 ? 63.078 61.858 37.971 1.00 0.00 174 LEU B O 5
ATOM 5386 N N . LEU B 1 30 ? 64.584 62.119 39.627 1.00 0.00 175 LEU B N 5
ATOM 5387 C CA . LEU B 1 30 ? 65.772 61.704 38.845 1.00 0.00 175 LEU B CA 5
ATOM 5388 C C . LEU B 1 30 ? 65.618 60.299 38.221 1.00 0.00 175 LEU B C 5
ATOM 5389 O O . LEU B 1 30 ? 65.716 60.140 37.001 1.00 0.00 175 LEU B O 5
ATOM 5399 N N . ALA B 1 31 ? 65.256 59.327 39.054 1.00 0.00 176 ALA B N 5
ATOM 5400 C CA . ALA B 1 31 ? 64.980 57.926 38.660 1.00 0.00 176 ALA B CA 5
ATOM 5401 C C . ALA B 1 31 ? 63.830 57.772 37.654 1.00 0.00 176 ALA B C 5
ATOM 5402 O O . ALA B 1 31 ? 63.992 57.072 36.650 1.00 0.00 176 ALA B O 5
ATOM 5409 N N . ILE B 1 32 ? 62.694 58.430 37.899 1.00 0.00 177 ILE B N 5
ATOM 5410 C CA . ILE B 1 32 ? 61.552 58.465 36.946 1.00 0.00 177 ILE B CA 5
ATOM 5411 C C . ILE B 1 32 ? 62.021 59.068 35.603 1.00 0.00 177 ILE B C 5
ATOM 5412 O O . ILE B 1 32 ? 61.794 58.460 34.566 1.00 0.00 177 ILE B O 5
ATOM 5420 N N . GLY B 1 33 ? 62.703 60.216 35.678 1.00 0.00 178 GLY B N 5
ATOM 5421 C CA . GLY B 1 33 ? 63.345 60.876 34.515 1.00 0.00 178 GLY B CA 5
ATOM 5422 C C . GLY B 1 33 ? 64.175 59.902 33.671 1.00 0.00 178 GLY B C 5
ATOM 5423 O O . GLY B 1 33 ? 63.906 59.699 32.487 1.00 0.00 178 GLY B O 5
ATOM 5427 N N . LEU B 1 34 ? 65.098 59.236 34.353 1.00 0.00 179 LEU B N 5
ATOM 5428 C CA . LEU B 1 34 ? 65.924 58.131 33.807 1.00 0.00 179 LEU B CA 5
ATOM 5429 C C . LEU B 1 34 ? 65.067 57.005 33.178 1.00 0.00 179 LEU B C 5
ATOM 5430 O O . LEU B 1 34 ? 65.380 56.507 32.093 1.00 0.00 179 LEU B O 5
ATOM 5440 N N . GLY B 1 35 ? 64.018 56.594 33.884 1.00 0.00 180 GLY B N 5
ATOM 5441 C CA . GLY B 1 35 ? 62.996 55.631 33.399 1.00 0.00 180 GLY B CA 5
ATOM 5442 C C . GLY B 1 35 ? 62.341 56.061 32.082 1.00 0.00 180 GLY B C 5
ATOM 5443 O O . GLY B 1 35 ? 62.278 55.267 31.137 1.00 0.00 180 GLY B O 5
ATOM 5447 N N . ILE B 1 36 ? 61.870 57.311 32.011 1.00 0.00 181 ILE B N 5
ATOM 5448 C CA . ILE B 1 36 ? 61.266 57.904 30.792 1.00 0.00 181 ILE B CA 5
ATOM 5449 C C . ILE B 1 36 ? 62.308 57.903 29.661 1.00 0.00 181 ILE B C 5
ATOM 5450 O O . ILE B 1 36 ? 62.000 57.475 28.545 1.00 0.00 181 ILE B O 5
ATOM 5458 N N . TYR B 1 37 ? 63.505 58.380 29.976 1.00 0.00 182 TYR B N 5
ATOM 5459 C CA . TYR B 1 37 ? 64.711 58.284 29.123 1.00 0.00 182 TYR B CA 5
ATOM 5460 C C . TYR B 1 37 ? 64.834 56.909 28.438 1.00 0.00 182 TYR B C 5
ATOM 5461 O O . TYR B 1 37 ? 64.519 56.822 27.265 1.00 0.00 182 TYR B O 5
ATOM 5474 N N . ILE B 1 38 ? 64.910 55.851 29.255 1.00 0.00 183 ILE B N 5
ATOM 5475 C CA . ILE B 1 38 ? 64.917 54.446 28.780 1.00 0.00 183 ILE B CA 5
ATOM 5476 C C . ILE B 1 38 ? 63.662 54.118 27.933 1.00 0.00 183 ILE B C 5
ATOM 5477 O O . ILE B 1 38 ? 63.792 53.826 26.746 1.00 0.00 183 ILE B O 5
ATOM 5485 N N . GLY B 1 39 ? 62.481 54.365 28.509 1.00 0.00 184 GLY B N 5
ATOM 5486 C CA . GLY B 1 39 ? 61.150 54.146 27.902 1.00 0.00 184 GLY B CA 5
ATOM 5487 C C . GLY B 1 39 ? 60.941 54.731 26.494 1.00 0.00 184 GLY B C 5
ATOM 5488 O O . GLY B 1 39 ? 60.075 54.268 25.746 1.00 0.00 184 GLY B O 5
ATOM 5492 N N . ARG B 1 40 ? 61.619 55.844 26.246 1.00 0.00 185 ARG B N 5
ATOM 5493 C CA . ARG B 1 40 ? 61.576 56.566 24.964 1.00 0.00 185 ARG B CA 5
ATOM 5494 C C . ARG B 1 40 ? 62.769 56.276 24.035 1.00 0.00 185 ARG B C 5
ATOM 5495 O O . ARG B 1 40 ? 62.584 56.074 22.842 1.00 0.00 185 ARG B O 5
ATOM 5509 N N . ARG B 1 41 ? 63.969 56.213 24.622 1.00 0.00 186 ARG B N 5
ATOM 5510 C CA . ARG B 1 41 ? 65.268 56.163 23.920 1.00 0.00 186 ARG B CA 5
ATOM 5511 C C . ARG B 1 41 ? 65.424 55.095 22.818 1.00 0.00 186 ARG B C 5
ATOM 5512 O O . ARG B 1 41 ? 66.029 55.381 21.785 1.00 0.00 186 ARG B O 5
ATOM 5526 N N . LEU B 1 42 ? 64.870 53.903 23.068 1.00 0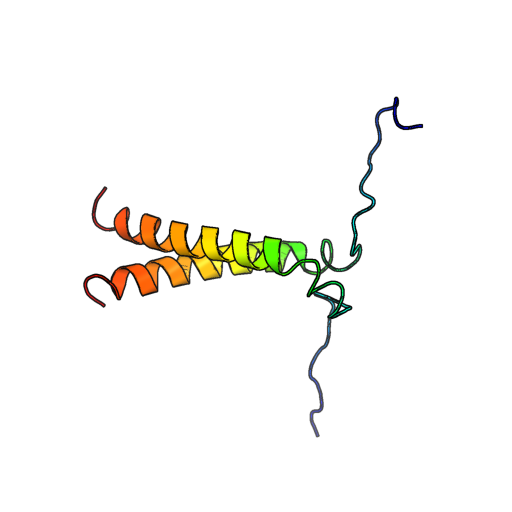.00 187 LEU B N 5
ATOM 5527 C CA . LEU B 1 42 ? 64.845 52.796 22.087 1.00 0.00 187 LEU B CA 5
ATOM 5528 C C . LEU B 1 42 ? 64.232 53.203 20.739 1.00 0.00 187 LEU B C 5
ATOM 5529 O O . LEU B 1 42 ? 64.750 52.888 19.667 1.00 0.00 187 LEU B O 5
ATOM 5539 N N . THR B 1 43 ? 63.120 53.924 20.837 1.00 0.00 188 THR B N 5
ATOM 5540 C CA . THR B 1 43 ? 62.394 54.487 19.688 1.00 0.00 188 THR B CA 5
ATOM 5541 C C . THR B 1 43 ? 63.028 55.812 19.224 1.00 0.00 188 THR B C 5
ATOM 5542 O O . THR B 1 43 ? 63.143 56.050 18.018 1.00 0.00 188 THR B O 5
ATOM 5549 N N . THR B 1 44 ? 63.425 56.651 20.168 1.00 0.00 189 THR B N 5
ATOM 5550 C CA . THR B 1 44 ? 63.966 57.991 19.851 1.00 0.00 189 THR B CA 5
ATOM 5551 C C . THR B 1 44 ? 65.484 58.078 20.041 1.00 0.00 189 THR B C 5
ATOM 5552 O O . THR B 1 44 ? 65.994 58.582 21.037 1.00 0.00 189 THR B O 5
ATOM 5559 N N . SER B 1 45 ? 66.147 57.382 19.119 1.00 0.00 190 SER B N 5
ATOM 5560 C CA . SER B 1 45 ? 67.584 57.491 18.821 1.00 0.00 190 SER B CA 5
ATOM 5561 C C . SER B 1 45 ? 67.728 57.243 17.312 1.00 0.00 190 SER B C 5
ATOM 5562 O O . SER B 1 45 ? 68.309 58.101 16.622 1.00 0.00 190 SER B O 5
ATOM 5571 N N . ARG A 1 1 ? 84.971 69.594 66.902 1.00 0.00 146 ARG A N 6
ATOM 5572 C CA . ARG A 1 1 ? 84.443 68.285 66.445 1.00 0.00 146 ARG A CA 6
ATOM 5573 C C . ARG A 1 1 ? 84.454 68.219 64.916 1.00 0.00 146 ARG A C 6
ATOM 5574 O O . ARG A 1 1 ? 84.285 69.239 64.256 1.00 0.00 146 ARG A O 6
ATOM 5587 N N . ASN A 1 2 ? 84.753 67.022 64.395 1.00 0.00 147 ASN A N 6
ATOM 5588 C CA . ASN A 1 2 ? 84.749 66.763 62.944 1.00 0.00 147 ASN A CA 6
ATOM 5589 C C . ASN A 1 2 ? 83.492 65.970 62.551 1.00 0.00 147 ASN A C 6
ATOM 5590 O O . ASN A 1 2 ? 83.242 64.878 63.052 1.00 0.00 147 ASN A O 6
ATOM 5599 N N . THR A 1 3 ? 82.697 66.606 61.689 1.00 0.00 148 THR A N 6
ATOM 5600 C CA . THR A 1 3 ? 81.459 66.053 61.096 1.00 0.00 148 THR A CA 6
ATOM 5601 C C . THR A 1 3 ? 81.521 64.613 60.547 1.00 0.00 148 THR A C 6
ATOM 5602 O O . THR A 1 3 ? 80.515 63.910 60.572 1.00 0.00 148 THR A O 6
ATOM 5609 N N . SER A 1 4 ? 82.721 64.179 60.128 1.00 0.00 149 SER A N 6
ATOM 5610 C CA . SER A 1 4 ? 83.009 62.815 59.632 1.00 0.00 149 SER A CA 6
ATOM 5611 C C . SER A 1 4 ? 82.328 61.688 60.434 1.00 0.00 149 SER A C 6
ATOM 5612 O O . SER A 1 4 ? 82.723 61.399 61.581 1.00 0.00 149 SER A O 6
ATOM 5620 N N . VAL A 1 5 ? 81.401 61.030 59.767 1.00 0.00 150 VAL A N 6
ATOM 5621 C CA . VAL A 1 5 ? 80.493 59.992 60.355 1.00 0.00 150 VAL A CA 6
ATOM 5622 C C . VAL A 1 5 ? 80.015 60.254 61.783 1.00 0.00 150 VAL A C 6
ATOM 5623 O O . VAL A 1 5 ? 80.132 59.368 62.696 1.00 0.00 150 VAL A O 6
ATOM 5630 N N . MET A 1 6 ? 79.515 61.421 62.018 1.00 0.00 151 MET A N 6
ATOM 5631 C CA . MET A 1 6 ? 78.741 61.789 63.228 1.00 0.00 151 MET A CA 6
ATOM 5632 C C . MET A 1 6 ? 77.325 61.214 63.111 1.00 0.00 151 MET A C 6
ATOM 5633 O O . MET A 1 6 ? 76.386 61.932 62.633 1.00 0.00 151 MET A O 6
ATOM 5644 N N . LYS A 1 7 ? 77.198 59.972 63.469 1.00 0.00 152 LYS A N 6
ATOM 5645 C CA . LYS A 1 7 ? 76.024 59.084 63.275 1.00 0.00 152 LYS A CA 6
ATOM 5646 C C . LYS A 1 7 ? 74.662 59.782 63.453 1.00 0.00 152 LYS A C 6
ATOM 5647 O O . LYS A 1 7 ? 73.918 59.916 62.493 1.00 0.00 152 LYS A O 6
ATOM 5662 N N . LYS A 1 8 ? 74.414 60.277 64.668 1.00 0.00 153 LYS A N 6
ATOM 5663 C CA . LYS A 1 8 ? 73.175 61.024 65.001 1.00 0.00 153 LYS A CA 6
ATOM 5664 C C . LYS A 1 8 ? 73.511 62.499 65.288 1.00 0.00 153 LYS A C 6
ATOM 5665 O O . LYS A 1 8 ? 73.748 62.901 66.437 1.00 0.00 153 LYS A O 6
ATOM 5680 N N . GLY A 1 9 ? 73.660 63.232 64.197 1.00 0.00 154 GLY A N 6
ATOM 5681 C CA . GLY A 1 9 ? 73.895 64.692 64.207 1.00 0.00 154 GLY A CA 6
ATOM 5682 C C . GLY A 1 9 ? 75.232 65.080 63.545 1.00 0.00 154 GLY A C 6
ATOM 5683 O O . GLY A 1 9 ? 76.213 65.312 64.236 1.00 0.00 154 GLY A O 6
ATOM 5687 N N . GLY A 1 10 ? 75.120 65.451 62.278 1.00 0.00 155 GLY A N 6
ATOM 5688 C CA . GLY A 1 10 ? 76.277 65.692 61.387 1.00 0.00 155 GLY A CA 6
ATOM 5689 C C . GLY A 1 10 ? 76.047 65.108 59.987 1.00 0.00 155 GLY A C 6
ATOM 5690 O O . GLY A 1 10 ? 76.136 65.814 58.991 1.00 0.00 155 GLY A O 6
ATOM 5694 N N . ILE A 1 11 ? 75.886 63.781 59.952 1.00 0.00 156 ILE A N 6
ATOM 5695 C CA . ILE A 1 11 ? 75.456 63.071 58.735 1.00 0.00 156 ILE A CA 6
ATOM 5696 C C . ILE A 1 11 ? 73.929 62.860 58.742 1.00 0.00 156 ILE A C 6
ATOM 5697 O O . ILE A 1 11 ? 73.261 63.115 59.746 1.00 0.00 156 ILE A O 6
ATOM 5705 N N . PHE A 1 12 ? 73.405 62.332 57.631 1.00 0.00 157 PHE A N 6
ATOM 5706 C CA . PHE A 1 12 ? 72.013 61.850 57.554 1.00 0.00 157 PHE A CA 6
ATOM 5707 C C . PHE A 1 12 ? 71.971 60.533 58.349 1.00 0.00 157 PHE A C 6
ATOM 5708 O O . PHE A 1 12 ? 72.702 59.600 58.006 1.00 0.00 157 PHE A O 6
ATOM 5721 N N . SER A 1 13 ? 71.477 60.694 59.578 1.00 0.00 158 SER A N 6
ATOM 5722 C CA . SER A 1 13 ? 71.434 59.676 60.649 1.00 0.00 158 SER A CA 6
ATOM 5723 C C . SER A 1 13 ? 71.649 58.223 60.216 1.00 0.00 158 SER A C 6
ATOM 5724 O O . SER A 1 13 ? 70.886 57.682 59.418 1.00 0.00 158 SER A O 6
ATOM 5732 N N . ALA A 1 14 ? 72.635 57.593 60.860 1.00 0.00 159 ALA A N 6
ATOM 5733 C CA . ALA A 1 14 ? 72.981 56.174 60.649 1.00 0.00 159 ALA A CA 6
ATOM 5734 C C . ALA A 1 14 ? 71.749 55.244 60.735 1.00 0.00 159 ALA A C 6
ATOM 5735 O O . ALA A 1 14 ? 71.519 54.460 59.817 1.00 0.00 159 ALA A O 6
ATOM 5742 N N . GLU A 1 15 ? 70.938 55.433 61.775 1.00 0.00 160 GLU A N 6
ATOM 5743 C CA . GLU A 1 15 ? 69.624 54.761 61.908 1.00 0.00 160 GLU A CA 6
ATOM 5744 C C . GLU A 1 15 ? 68.658 54.999 60.738 1.00 0.00 160 GLU A C 6
ATOM 5745 O O . GLU A 1 15 ? 68.087 54.040 60.205 1.00 0.00 160 GLU A O 6
ATOM 5757 N N . PHE A 1 16 ? 68.500 56.262 60.337 1.00 0.00 161 PHE A N 6
ATOM 5758 C CA . PHE A 1 16 ? 67.641 56.629 59.192 1.00 0.00 161 PHE A CA 6
ATOM 5759 C C . PHE A 1 16 ? 68.142 56.131 57.817 1.00 0.00 161 PHE A C 6
ATOM 5760 O O . PHE A 1 16 ? 67.329 55.668 57.024 1.00 0.00 161 PHE A O 6
ATOM 5773 N N . LEU A 1 17 ? 69.468 56.087 57.631 1.00 0.00 162 LEU A N 6
ATOM 5774 C CA . LEU A 1 17 ? 70.118 55.380 56.512 1.00 0.00 162 LEU A CA 6
ATOM 5775 C C . LEU A 1 17 ? 69.658 53.903 56.441 1.00 0.00 162 LEU A C 6
ATOM 5776 O O . LEU A 1 17 ? 69.266 53.405 55.382 1.00 0.00 162 LEU A O 6
ATOM 5786 N N . LYS A 1 18 ? 69.668 53.242 57.587 1.00 0.00 163 LYS A N 6
ATOM 5787 C CA . LYS A 1 18 ? 69.212 51.842 57.745 1.00 0.00 163 LYS A CA 6
ATOM 5788 C C . LYS A 1 18 ? 67.707 51.653 57.474 1.00 0.00 163 LYS A C 6
ATOM 5789 O O . LYS A 1 18 ? 67.307 50.631 56.899 1.00 0.00 163 LYS A O 6
ATOM 5804 N N . VAL A 1 19 ? 66.887 52.569 57.976 1.00 0.00 164 VAL A N 6
ATOM 5805 C CA . VAL A 1 19 ? 65.437 52.621 57.679 1.00 0.00 164 VAL A CA 6
ATOM 5806 C C . VAL A 1 19 ? 65.201 52.767 56.167 1.00 0.00 164 VAL A C 6
ATOM 5807 O O . VAL A 1 19 ? 64.307 52.119 55.609 1.00 0.00 164 VAL A O 6
ATOM 5814 N N . PHE A 1 20 ? 66.031 53.581 55.528 1.00 0.00 165 PHE A N 6
ATOM 5815 C CA . PHE A 1 20 ? 66.017 53.837 54.069 1.00 0.00 165 PHE A CA 6
ATOM 5816 C C . PHE A 1 20 ? 66.250 52.582 53.204 1.00 0.00 165 PHE A C 6
ATOM 5817 O O . PHE A 1 20 ? 65.768 52.549 52.072 1.00 0.00 165 PHE A O 6
ATOM 5830 N N . LEU A 1 21 ? 66.895 51.531 53.727 1.00 0.00 166 LEU A N 6
ATOM 5831 C CA . LEU A 1 21 ? 67.153 50.281 52.974 1.00 0.00 166 LEU A CA 6
ATOM 5832 C C . LEU A 1 21 ? 65.982 49.722 52.125 1.00 0.00 166 LEU A C 6
ATOM 5833 O O . LEU A 1 21 ? 66.214 49.441 50.950 1.00 0.00 166 LEU A O 6
ATOM 5843 N N . PRO A 1 22 ? 64.736 49.604 52.639 1.00 0.00 167 PRO A N 6
ATOM 5844 C CA . PRO A 1 22 ? 63.564 49.316 51.787 1.00 0.00 167 PRO A CA 6
ATOM 5845 C C . PRO A 1 22 ? 63.257 50.453 50.802 1.00 0.00 167 PRO A C 6
ATOM 5846 O O . PRO A 1 22 ? 63.346 50.245 49.595 1.00 0.00 167 PRO A O 6
ATOM 5855 N N . SER A 1 23 ? 63.017 51.643 51.348 1.00 0.00 168 SER A N 6
ATOM 5856 C CA . SER A 1 23 ? 62.714 52.882 50.596 1.00 0.00 168 SER A CA 6
ATOM 5857 C C . SER A 1 23 ? 63.594 53.128 49.357 1.00 0.00 168 SER A C 6
ATOM 5858 O O . SER A 1 23 ? 63.064 53.388 48.285 1.00 0.00 168 SER A O 6
ATOM 5866 N N . LEU A 1 24 ? 64.899 52.924 49.516 1.00 0.00 169 LEU A N 6
ATOM 5867 C CA . LEU A 1 24 ? 65.942 52.967 48.475 1.00 0.00 169 LEU A CA 6
ATOM 5868 C C . LEU A 1 24 ? 65.517 52.220 47.185 1.00 0.00 169 LEU A C 6
ATOM 5869 O O . LEU A 1 24 ? 65.022 52.839 46.244 1.00 0.00 169 LEU A O 6
ATOM 5879 N N . LEU A 1 25 ? 65.401 50.900 47.321 1.00 0.00 170 LEU A N 6
ATOM 5880 C CA . LEU A 1 25 ? 65.048 50.001 46.217 1.00 0.00 170 LEU A CA 6
ATOM 5881 C C . LEU A 1 25 ? 63.579 50.126 45.772 1.00 0.00 170 LEU A C 6
ATOM 5882 O O . LEU A 1 25 ? 63.299 50.066 44.570 1.00 0.00 170 LEU A O 6
ATOM 5892 N N . LEU A 1 26 ? 62.683 50.319 46.740 1.00 0.00 171 LEU A N 6
ATOM 5893 C CA . LEU A 1 26 ? 61.269 50.677 46.496 1.00 0.00 171 LEU A CA 6
ATOM 5894 C C . LEU A 1 26 ? 61.151 51.855 45.508 1.00 0.00 171 LEU A C 6
ATOM 5895 O O . LEU A 1 26 ? 60.710 51.657 44.380 1.00 0.00 171 LEU A O 6
ATOM 5905 N N . SER A 1 27 ? 61.785 52.968 45.872 1.00 0.00 172 SER A N 6
ATOM 5906 C CA . SER A 1 27 ? 61.867 54.200 45.066 1.00 0.00 172 SER A CA 6
ATOM 5907 C C . SER A 1 27 ? 62.409 53.923 43.664 1.00 0.00 172 SER A C 6
ATOM 5908 O O . SER A 1 27 ? 61.626 53.894 42.722 1.00 0.00 172 SER A O 6
ATOM 5916 N N . HIS A 1 28 ? 63.627 53.373 43.632 1.00 0.00 173 HIS A N 6
ATOM 5917 C CA . HIS A 1 28 ? 64.367 53.073 42.395 1.00 0.00 173 HIS A CA 6
ATOM 5918 C C . HIS A 1 28 ? 63.556 52.283 41.357 1.00 0.00 173 HIS A C 6
ATOM 5919 O O . HIS A 1 28 ? 62.999 52.883 40.445 1.00 0.00 173 HIS A O 6
ATOM 5930 N N . LEU A 1 29 ? 63.265 51.021 41.687 1.00 0.00 174 LEU A N 6
ATOM 5931 C CA . LEU A 1 29 ? 62.533 50.108 40.793 1.00 0.00 174 LEU A CA 6
ATOM 5932 C C . LEU A 1 29 ? 61.166 50.651 40.351 1.00 0.00 174 LEU A C 6
ATOM 5933 O O . LEU A 1 29 ? 60.994 50.995 39.179 1.00 0.00 174 LEU A O 6
ATOM 5943 N N . LEU A 1 30 ? 60.338 50.995 41.333 1.00 0.00 175 LEU A N 6
ATOM 5944 C CA . LEU A 1 30 ? 58.979 51.538 41.082 1.00 0.00 175 LEU A CA 6
ATOM 5945 C C . LEU A 1 30 ? 58.940 52.820 40.238 1.00 0.00 175 LEU A C 6
ATOM 5946 O O . LEU A 1 30 ? 58.226 52.891 39.239 1.00 0.00 175 LEU A O 6
ATOM 5956 N N . ALA A 1 31 ? 59.784 53.797 40.599 1.00 0.00 176 ALA A N 6
ATOM 5957 C CA . ALA A 1 31 ? 59.863 55.087 39.903 1.00 0.00 176 ALA A CA 6
ATOM 5958 C C . ALA A 1 31 ? 60.399 54.974 38.458 1.00 0.00 176 ALA A C 6
ATOM 5959 O O . ALA A 1 31 ? 59.853 55.609 37.564 1.00 0.00 176 ALA A O 6
ATOM 5966 N N . ILE A 1 32 ? 61.397 54.109 38.238 1.00 0.00 177 ILE A N 6
ATOM 5967 C CA . ILE A 1 32 ? 61.867 53.752 36.886 1.00 0.00 177 ILE A CA 6
ATOM 5968 C C . ILE A 1 32 ? 60.703 53.219 36.028 1.00 0.00 177 ILE A C 6
ATOM 5969 O O . ILE A 1 32 ? 60.469 53.735 34.937 1.00 0.00 177 ILE A O 6
ATOM 5977 N N . GLY A 1 33 ? 59.892 52.332 36.612 1.00 0.00 178 GLY A N 6
ATOM 5978 C CA . GLY A 1 33 ? 58.640 51.814 36.000 1.00 0.00 178 GLY A CA 6
ATOM 5979 C C . GLY A 1 33 ? 57.669 52.932 35.587 1.00 0.00 178 GLY A C 6
ATOM 5980 O O . GLY A 1 33 ? 57.227 52.987 34.429 1.00 0.00 178 GLY A O 6
ATOM 5984 N N . LEU A 1 34 ? 57.353 53.812 36.536 1.00 0.00 179 LEU A N 6
ATOM 5985 C CA . LEU A 1 34 ? 56.524 55.018 36.293 1.00 0.00 179 LEU A CA 6
ATOM 5986 C C . LEU A 1 34 ? 57.058 55.869 35.128 1.00 0.00 179 LEU A C 6
ATOM 5987 O O . LEU A 1 34 ? 56.324 56.204 34.196 1.00 0.00 179 LEU A O 6
ATOM 5997 N N . GLY A 1 35 ? 58.373 56.105 35.161 1.00 0.00 180 GLY A N 6
ATOM 5998 C CA . GLY A 1 35 ? 59.126 56.773 34.082 1.00 0.00 180 GLY A CA 6
ATOM 5999 C C . GLY A 1 35 ? 58.926 56.107 32.715 1.00 0.00 180 GLY A C 6
ATOM 6000 O O . GLY A 1 35 ? 58.554 56.770 31.749 1.00 0.00 180 GLY A O 6
ATOM 6004 N N . ILE A 1 36 ? 59.137 54.789 32.676 1.00 0.00 181 ILE A N 6
ATOM 6005 C CA . ILE A 1 36 ? 58.912 53.945 31.478 1.00 0.00 181 ILE A CA 6
ATOM 6006 C C . ILE A 1 36 ? 57.543 54.187 30.816 1.00 0.00 181 ILE A C 6
ATOM 6007 O O . ILE A 1 36 ? 57.512 54.492 29.621 1.00 0.00 181 ILE A O 6
ATOM 6015 N N . TYR A 1 37 ? 56.475 54.242 31.625 1.00 0.00 182 TYR A N 6
ATOM 6016 C CA . TYR A 1 37 ? 55.127 54.609 31.143 1.00 0.00 182 TYR A CA 6
ATOM 6017 C C . TYR A 1 37 ? 55.121 55.955 30.389 1.00 0.00 182 TYR A C 6
ATOM 6018 O O . TYR A 1 37 ? 54.875 55.962 29.180 1.00 0.00 182 TYR A O 6
ATOM 6031 N N . ILE A 1 38 ? 55.597 57.007 31.057 1.00 0.00 183 ILE A N 6
ATOM 6032 C CA . ILE A 1 38 ? 55.706 58.384 30.508 1.00 0.00 183 ILE A CA 6
ATOM 6033 C C . ILE A 1 38 ? 56.422 58.361 29.141 1.00 0.00 183 ILE A C 6
ATOM 6034 O O . ILE A 1 38 ? 55.833 58.753 28.132 1.00 0.00 183 ILE A O 6
ATOM 6042 N N . GLY A 1 39 ? 57.607 57.748 29.125 1.00 0.00 184 GLY A N 6
ATOM 6043 C CA . GLY A 1 39 ? 58.475 57.616 27.928 1.00 0.00 184 GLY A CA 6
ATOM 6044 C C . GLY A 1 39 ? 57.740 56.969 26.744 1.00 0.00 184 GLY A C 6
ATOM 6045 O O . GLY A 1 39 ? 57.477 57.616 25.732 1.00 0.00 184 GLY A O 6
ATOM 6049 N N . ARG A 1 40 ? 57.283 55.744 26.994 1.00 0.00 185 ARG A N 6
ATOM 6050 C CA . ARG A 1 40 ? 56.455 54.936 26.082 1.00 0.00 185 ARG A CA 6
ATOM 6051 C C . ARG A 1 40 ? 55.254 55.717 25.522 1.00 0.00 185 ARG A C 6
ATOM 6052 O O . ARG A 1 40 ? 55.086 55.840 24.304 1.00 0.00 185 ARG A O 6
ATOM 6066 N N . ARG A 1 41 ? 54.477 56.302 26.436 1.00 0.00 186 ARG A N 6
ATOM 6067 C CA . ARG A 1 41 ? 53.274 57.101 26.169 1.00 0.00 186 ARG A CA 6
ATOM 6068 C C . ARG A 1 41 ? 53.493 58.267 25.180 1.00 0.00 186 ARG A C 6
ATOM 6069 O O . ARG A 1 41 ? 52.606 58.576 24.379 1.00 0.00 186 ARG A O 6
ATOM 6083 N N . LEU A 1 42 ? 54.657 58.906 25.245 1.00 0.00 187 LEU A N 6
ATOM 6084 C CA . LEU A 1 42 ? 55.033 59.987 24.309 1.00 0.00 187 LEU A CA 6
ATOM 6085 C C . LEU A 1 42 ? 55.000 59.538 22.829 1.00 0.00 187 LEU A C 6
ATOM 6086 O O . LEU A 1 42 ? 54.423 60.225 21.988 1.00 0.00 187 LEU A O 6
ATOM 6096 N N . THR A 1 43 ? 55.460 58.311 22.589 1.00 0.00 188 THR A N 6
ATOM 6097 C CA . THR A 1 43 ? 55.366 57.638 21.279 1.00 0.00 188 THR A CA 6
ATOM 6098 C C . THR A 1 43 ? 54.049 56.899 20.965 1.00 0.00 188 THR A C 6
ATOM 6099 O O . THR A 1 43 ? 53.668 56.836 19.803 1.00 0.00 188 THR A O 6
ATOM 6106 N N . THR A 1 44 ? 53.411 56.307 21.977 1.00 0.00 189 THR A N 6
ATOM 6107 C CA . THR A 1 44 ? 52.141 55.566 21.793 1.00 0.00 189 THR A CA 6
ATOM 6108 C C . THR A 1 44 ? 51.027 56.029 22.743 1.00 0.00 189 THR A C 6
ATOM 6109 O O . THR A 1 44 ? 51.150 55.926 23.962 1.00 0.00 189 THR A O 6
ATOM 6116 N N . SER A 1 45 ? 49.886 56.350 22.143 1.00 0.00 190 SER A N 6
ATOM 6117 C CA . SER A 1 45 ? 48.737 56.953 22.860 1.00 0.00 190 SER A CA 6
ATOM 6118 C C . SER A 1 45 ? 47.447 56.107 22.736 1.00 0.00 190 SER A C 6
ATOM 6119 O O . SER A 1 45 ? 46.475 56.435 23.449 1.00 0.00 190 SER A O 6
ATOM 6128 N N . ARG B 1 1 ? 82.228 58.455 66.453 1.00 0.00 146 ARG B N 6
ATOM 6129 C CA . ARG B 1 1 ? 81.609 59.781 66.347 1.00 0.00 146 ARG B CA 6
ATOM 6130 C C . ARG B 1 1 ? 80.085 59.682 66.156 1.00 0.00 146 ARG B C 6
ATOM 6131 O O . ARG B 1 1 ? 79.623 58.778 65.478 1.00 0.00 146 ARG B O 6
ATOM 6144 N N . ASN B 1 2 ? 79.364 60.492 66.922 1.00 0.00 147 ASN B N 6
ATOM 6145 C CA . ASN B 1 2 ? 77.890 60.481 66.938 1.00 0.00 147 ASN B CA 6
ATOM 6146 C C . ASN B 1 2 ? 77.247 61.866 66.785 1.00 0.00 147 ASN B C 6
ATOM 6147 O O . ASN B 1 2 ? 76.411 62.021 65.898 1.00 0.00 147 ASN B O 6
ATOM 6156 N N . THR B 1 3 ? 77.671 62.866 67.566 1.00 0.00 148 THR B N 6
ATOM 6157 C CA . THR B 1 3 ? 77.013 64.194 67.519 1.00 0.00 148 THR B CA 6
ATOM 6158 C C . THR B 1 3 ? 77.997 65.365 67.419 1.00 0.00 148 THR B C 6
ATOM 6159 O O . THR B 1 3 ? 78.785 65.639 68.333 1.00 0.00 148 THR B O 6
ATOM 6166 N N . SER B 1 4 ? 77.898 66.045 66.282 1.00 0.00 149 SER B N 6
ATOM 6167 C CA . SER B 1 4 ? 78.554 67.350 66.014 1.00 0.00 149 SER B CA 6
ATOM 6168 C C . SER B 1 4 ? 77.509 68.480 65.951 1.00 0.00 149 SER B C 6
ATOM 6169 O O . SER B 1 4 ? 77.708 69.547 66.524 1.00 0.00 149 SER B O 6
ATOM 6177 N N . VAL B 1 5 ? 76.412 68.209 65.240 1.00 0.00 150 VAL B N 6
ATOM 6178 C CA . VAL B 1 5 ? 75.275 69.147 65.097 1.00 0.00 150 VAL B CA 6
ATOM 6179 C C . VAL B 1 5 ? 74.226 68.799 66.175 1.00 0.00 150 VAL B C 6
ATOM 6180 O O . VAL B 1 5 ? 73.663 67.704 66.177 1.00 0.00 150 VAL B O 6
ATOM 6187 N N . MET B 1 6 ? 73.982 69.765 67.052 1.00 0.00 151 MET B N 6
ATOM 6188 C CA . MET B 1 6 ? 72.981 69.602 68.136 1.00 0.00 151 MET B CA 6
ATOM 6189 C C . MET B 1 6 ? 71.636 70.176 67.669 1.00 0.00 151 MET B C 6
ATOM 6190 O O . MET B 1 6 ? 71.404 71.386 67.758 1.00 0.00 151 MET B O 6
ATOM 6201 N N . LYS B 1 7 ? 70.828 69.300 67.086 1.00 0.00 152 LYS B N 6
ATOM 6202 C CA . LYS B 1 7 ? 69.539 69.675 66.483 1.00 0.00 152 LYS B CA 6
ATOM 6203 C C . LYS B 1 7 ? 68.454 70.065 67.505 1.00 0.00 152 LYS B C 6
ATOM 6204 O O . LYS B 1 7 ? 67.859 69.234 68.183 1.00 0.00 152 LYS B O 6
ATOM 6219 N N . LYS B 1 8 ? 68.406 71.378 67.667 1.00 0.00 153 LYS B N 6
ATOM 6220 C CA . LYS B 1 8 ? 67.449 72.086 68.551 1.00 0.00 153 LYS B CA 6
ATOM 6221 C C . LYS B 1 8 ? 66.325 72.747 67.728 1.00 0.00 153 LYS B C 6
ATOM 6222 O O . LYS B 1 8 ? 66.536 73.134 66.570 1.00 0.00 153 LYS B O 6
ATOM 6237 N N . GLY B 1 9 ? 65.181 72.886 68.374 1.00 0.00 154 GLY B N 6
ATOM 6238 C CA . GLY B 1 9 ? 63.940 73.421 67.774 1.00 0.00 154 GLY B CA 6
ATOM 6239 C C . GLY B 1 9 ? 63.342 72.346 66.857 1.00 0.00 154 GLY B C 6
ATOM 6240 O O . GLY B 1 9 ? 62.472 71.576 67.274 1.00 0.00 154 GLY B O 6
ATOM 6244 N N . GLY B 1 10 ? 63.785 72.364 65.609 1.00 0.00 155 GLY B N 6
ATOM 6245 C CA . GLY B 1 10 ? 63.682 71.216 64.683 1.00 0.00 155 GLY B CA 6
ATOM 6246 C C . GLY B 1 10 ? 64.616 70.085 65.139 1.00 0.00 155 GLY B C 6
ATOM 6247 O O . GLY B 1 10 ? 65.781 70.027 64.740 1.00 0.00 155 GLY B O 6
ATOM 6251 N N . ILE B 1 11 ? 64.172 69.433 66.212 1.00 0.00 156 ILE B N 6
ATOM 6252 C CA . ILE B 1 11 ? 64.826 68.247 66.799 1.00 0.00 156 ILE B CA 6
ATOM 6253 C C . ILE B 1 11 ? 65.020 67.094 65.801 1.00 0.00 156 ILE B C 6
ATOM 6254 O O . ILE B 1 11 ? 64.270 66.961 64.834 1.00 0.00 156 ILE B O 6
ATOM 6262 N N . PHE B 1 12 ? 65.997 66.226 66.098 1.00 0.00 157 PHE B N 6
ATOM 6263 C CA . PHE B 1 12 ? 66.607 65.262 65.157 1.00 0.00 157 PHE B CA 6
ATOM 6264 C C . PHE B 1 12 ? 65.624 64.504 64.245 1.00 0.00 157 PHE B C 6
ATOM 6265 O O . PHE B 1 12 ? 65.679 64.655 63.032 1.00 0.00 157 PHE B O 6
ATOM 6278 N N . SER B 1 13 ? 64.663 63.823 64.874 1.00 0.00 158 SER B N 6
ATOM 6279 C CA . SER B 1 13 ? 63.656 62.974 64.199 1.00 0.00 158 SER B CA 6
ATOM 6280 C C . SER B 1 13 ? 62.946 63.699 63.037 1.00 0.00 158 SER B C 6
ATOM 6281 O O . SER B 1 13 ? 63.133 63.335 61.876 1.00 0.00 158 SER B O 6
ATOM 6289 N N . ALA B 1 14 ? 62.380 64.869 63.358 1.00 0.00 159 ALA B N 6
ATOM 6290 C CA . ALA B 1 14 ? 61.715 65.789 62.412 1.00 0.00 159 ALA B CA 6
ATOM 6291 C C . ALA B 1 14 ? 62.611 66.174 61.221 1.00 0.00 159 ALA B C 6
ATOM 6292 O O . ALA B 1 14 ? 62.282 65.838 60.076 1.00 0.00 159 ALA B O 6
ATOM 6299 N N . GLU B 1 15 ? 63.794 66.689 61.526 1.00 0.00 160 GLU B N 6
ATOM 6300 C CA . GLU B 1 15 ? 64.825 67.056 60.530 1.00 0.00 160 GLU B CA 6
ATOM 6301 C C . GLU B 1 15 ? 65.228 65.890 59.607 1.00 0.00 160 GLU B C 6
ATOM 6302 O O . GLU B 1 15 ? 65.409 66.084 58.411 1.00 0.00 160 GLU B O 6
ATOM 6314 N N . PHE B 1 16 ? 65.374 64.710 60.196 1.00 0.00 161 PHE B N 6
ATOM 6315 C CA . PHE B 1 16 ? 65.779 63.503 59.456 1.00 0.00 161 PHE B CA 6
ATOM 6316 C C . PHE B 1 16 ? 64.666 62.833 58.645 1.00 0.00 161 PHE B C 6
ATOM 6317 O O . PHE B 1 16 ? 64.926 62.458 57.506 1.00 0.00 161 PHE B O 6
ATOM 6330 N N . LEU B 1 17 ? 63.423 62.853 59.133 1.00 0.00 162 LEU B N 6
ATOM 6331 C CA . LEU B 1 17 ? 62.234 62.605 58.292 1.00 0.00 162 LEU B CA 6
ATOM 6332 C C . LEU B 1 17 ? 62.169 63.591 57.102 1.00 0.00 162 LEU B C 6
ATOM 6333 O O . LEU B 1 17 ? 62.027 63.186 55.947 1.00 0.00 162 LEU B O 6
ATOM 6343 N N . LYS B 1 18 ? 62.430 64.859 57.405 1.00 0.00 163 LYS B N 6
ATOM 6344 C CA . LYS B 1 18 ? 62.525 65.918 56.377 1.00 0.00 163 LYS B CA 6
ATOM 6345 C C . LYS B 1 18 ? 63.867 66.068 55.643 1.00 0.00 163 LYS B C 6
ATOM 6346 O O . LYS B 1 18 ? 64.178 67.127 55.100 1.00 0.00 163 LYS B O 6
ATOM 6361 N N . VAL B 1 19 ? 64.742 65.069 55.788 1.00 0.00 164 VAL B N 6
ATOM 6362 C CA . VAL B 1 19 ? 65.767 64.774 54.767 1.00 0.00 164 VAL B CA 6
ATOM 6363 C C . VAL B 1 19 ? 65.371 63.489 54.012 1.00 0.00 164 VAL B C 6
ATOM 6364 O O . VAL B 1 19 ? 65.377 63.477 52.787 1.00 0.00 164 VAL B O 6
ATOM 6371 N N . PHE B 1 20 ? 64.857 62.492 54.741 1.00 0.00 165 PHE B N 6
ATOM 6372 C CA . PHE B 1 20 ? 64.373 61.204 54.206 1.00 0.00 165 PHE B CA 6
ATOM 6373 C C . PHE B 1 20 ? 63.414 61.395 53.019 1.00 0.00 165 PHE B C 6
ATOM 6374 O O . PHE B 1 20 ? 63.749 61.022 51.898 1.00 0.00 165 PHE B O 6
ATOM 6387 N N . LEU B 1 21 ? 62.280 62.044 53.270 1.00 0.00 166 LEU B N 6
ATOM 6388 C CA . LEU B 1 21 ? 61.261 62.292 52.234 1.00 0.00 166 LEU B CA 6
ATOM 6389 C C . LEU B 1 21 ? 61.735 63.216 51.077 1.00 0.00 166 LEU B C 6
ATOM 6390 O O . LEU B 1 21 ? 61.461 62.864 49.928 1.00 0.00 166 LEU B O 6
ATOM 6400 N N . PRO B 1 22 ? 62.474 64.311 51.343 1.00 0.00 167 PRO B N 6
ATOM 6401 C CA . PRO B 1 22 ? 63.221 65.055 50.294 1.00 0.00 167 PRO B CA 6
ATOM 6402 C C . PRO B 1 22 ? 64.128 64.177 49.421 1.00 0.00 167 PRO B C 6
ATOM 6403 O O . PRO B 1 22 ? 63.975 64.178 48.199 1.00 0.00 167 PRO B O 6
ATOM 6412 N N . SER B 1 23 ? 64.993 63.389 50.054 1.00 0.00 168 SER B N 6
ATOM 6413 C CA . SER B 1 23 ? 65.878 62.413 49.378 1.00 0.00 168 SER B CA 6
ATOM 6414 C C . SER B 1 23 ? 65.116 61.350 48.581 1.00 0.00 168 SER B C 6
ATOM 6415 O O . SER B 1 23 ? 65.522 60.988 47.477 1.00 0.00 168 SER B O 6
ATOM 6423 N N . LEU B 1 24 ? 64.018 60.869 49.147 1.00 0.00 169 LEU B N 6
ATOM 6424 C CA . LEU B 1 24 ? 63.083 59.942 48.464 1.00 0.00 169 LEU B CA 6
ATOM 6425 C C . LEU B 1 24 ? 62.441 60.571 47.215 1.00 0.00 169 LEU B C 6
ATOM 6426 O O . LEU B 1 24 ? 62.526 59.987 46.144 1.00 0.00 169 LEU B O 6
ATOM 6436 N N . LEU B 1 25 ? 61.988 61.823 47.340 1.00 0.00 170 LEU B N 6
ATOM 6437 C CA . LEU B 1 25 ? 61.509 62.644 46.202 1.00 0.00 170 LEU B CA 6
ATOM 6438 C C . LEU B 1 25 ? 62.587 62.819 45.122 1.00 0.00 170 LEU B C 6
ATOM 6439 O O . LEU B 1 25 ? 62.375 62.455 43.966 1.00 0.00 170 LEU B O 6
ATOM 6449 N N . LEU B 1 26 ? 63.783 63.248 45.540 1.00 0.00 171 LEU B N 6
ATOM 6450 C CA . LEU B 1 26 ? 65.008 63.331 44.710 1.00 0.00 171 LEU B CA 6
ATOM 6451 C C . LEU B 1 26 ? 65.268 62.017 43.935 1.00 0.00 171 LEU B C 6
ATOM 6452 O O . LEU B 1 26 ? 65.313 62.014 42.700 1.00 0.00 171 LEU B O 6
ATOM 6462 N N . SER B 1 27 ? 65.299 60.911 44.680 1.00 0.00 172 SER B N 6
ATOM 6463 C CA . SER B 1 27 ? 65.441 59.534 44.149 1.00 0.00 172 SER B CA 6
ATOM 6464 C C . SER B 1 27 ? 64.375 59.206 43.099 1.00 0.00 172 SER B C 6
ATOM 6465 O O . SER B 1 27 ? 64.706 59.056 41.927 1.00 0.00 172 SER B O 6
ATOM 6473 N N . HIS B 1 28 ? 63.106 59.337 43.513 1.00 0.00 173 HIS B N 6
ATOM 6474 C CA . HIS B 1 28 ? 61.925 59.170 42.644 1.00 0.00 173 HIS B CA 6
ATOM 6475 C C . HIS B 1 28 ? 62.040 59.924 41.317 1.00 0.00 173 HIS B C 6
ATOM 6476 O O . HIS B 1 28 ? 62.071 59.280 40.275 1.00 0.00 173 HIS B O 6
ATOM 6487 N N . LEU B 1 29 ? 62.344 61.225 41.389 1.00 0.00 174 LEU B N 6
ATOM 6488 C CA . LEU B 1 29 ? 62.494 62.106 40.217 1.00 0.00 174 LEU B CA 6
ATOM 6489 C C . LEU B 1 29 ? 63.567 61.644 39.221 1.00 0.00 174 LEU B C 6
ATOM 6490 O O . LEU B 1 29 ? 63.291 61.497 38.037 1.00 0.00 174 LEU B O 6
ATOM 6500 N N . LEU B 1 30 ? 64.763 61.358 39.725 1.00 0.00 175 LEU B N 6
ATOM 6501 C CA . LEU B 1 30 ? 65.893 60.895 38.890 1.00 0.00 175 LEU B CA 6
ATOM 6502 C C . LEU B 1 30 ? 65.726 59.453 38.360 1.00 0.00 175 LEU B C 6
ATOM 6503 O O . LEU B 1 30 ? 66.093 59.165 37.217 1.00 0.00 175 LEU B O 6
ATOM 6513 N N . ALA B 1 31 ? 65.062 58.606 39.152 1.00 0.00 176 ALA B N 6
ATOM 6514 C CA . ALA B 1 31 ? 64.621 57.261 38.724 1.00 0.00 176 ALA B CA 6
ATOM 6515 C C . ALA B 1 31 ? 63.539 57.340 37.627 1.00 0.00 176 ALA B C 6
ATOM 6516 O O . ALA B 1 31 ? 63.691 56.730 36.575 1.00 0.00 176 ALA B O 6
ATOM 6523 N N . ILE B 1 32 ? 62.526 58.182 37.836 1.00 0.00 177 ILE B N 6
ATOM 6524 C CA . ILE B 1 32 ? 61.535 58.593 36.817 1.00 0.00 177 ILE B CA 6
ATOM 6525 C C . ILE B 1 32 ? 62.242 59.067 35.522 1.00 0.00 177 ILE B C 6
ATOM 6526 O O . ILE B 1 32 ? 61.982 58.517 34.457 1.00 0.00 177 ILE B O 6
ATOM 6534 N N . GLY B 1 33 ? 63.167 60.022 35.674 1.00 0.00 178 GLY B N 6
ATOM 6535 C CA . GLY B 1 33 ? 64.028 60.540 34.583 1.00 0.00 178 GLY B CA 6
ATOM 6536 C C . GLY B 1 33 ? 64.646 59.432 33.720 1.00 0.00 178 GLY B C 6
ATOM 6537 O O . GLY B 1 33 ? 64.342 59.314 32.531 1.00 0.00 178 GLY B O 6
ATOM 6541 N N . LEU B 1 34 ? 65.422 58.587 34.386 1.00 0.00 179 LEU B N 6
ATOM 6542 C CA . LEU B 1 34 ? 66.021 57.367 33.810 1.00 0.00 179 LEU B CA 6
ATOM 6543 C C . LEU B 1 34 ? 64.980 56.489 33.097 1.00 0.00 179 LEU B C 6
ATOM 6544 O O . LEU B 1 34 ? 65.180 56.065 31.953 1.00 0.00 179 LEU B O 6
ATOM 6554 N N . GLY B 1 35 ? 63.836 56.276 33.763 1.00 0.00 180 GLY B N 6
ATOM 6555 C CA . GLY B 1 35 ? 62.674 55.544 33.226 1.00 0.00 180 GLY B CA 6
ATOM 6556 C C . GLY B 1 35 ? 62.138 56.122 31.901 1.00 0.00 180 GLY B C 6
ATOM 6557 O O . GLY B 1 35 ? 62.015 55.390 30.926 1.00 0.00 180 GLY B O 6
ATOM 6561 N N . ILE B 1 36 ? 61.844 57.426 31.885 1.00 0.00 181 ILE B N 6
ATOM 6562 C CA . ILE B 1 36 ? 61.329 58.143 30.692 1.00 0.00 181 ILE B CA 6
ATOM 6563 C C . ILE B 1 36 ? 62.261 57.905 29.486 1.00 0.00 181 ILE B C 6
ATOM 6564 O O . ILE B 1 36 ? 61.821 57.474 28.424 1.00 0.00 181 ILE B O 6
ATOM 6572 N N . TYR B 1 37 ? 63.549 58.061 29.764 1.00 0.00 182 TYR B N 6
ATOM 6573 C CA . TYR B 1 37 ? 64.671 57.766 28.853 1.00 0.00 182 TYR B CA 6
ATOM 6574 C C . TYR B 1 37 ? 64.582 56.367 28.200 1.00 0.00 182 TYR B C 6
ATOM 6575 O O . TYR B 1 37 ? 64.347 56.263 26.994 1.00 0.00 182 TYR B O 6
ATOM 6588 N N . ILE B 1 38 ? 64.565 55.324 29.038 1.00 0.00 183 ILE B N 6
ATOM 6589 C CA . ILE B 1 38 ? 64.430 53.919 28.587 1.00 0.00 183 ILE B CA 6
ATOM 6590 C C . ILE B 1 38 ? 63.113 53.693 27.814 1.00 0.00 183 ILE B C 6
ATOM 6591 O O . ILE B 1 38 ? 63.099 53.163 26.711 1.00 0.00 183 ILE B O 6
ATOM 6599 N N . GLY B 1 39 ? 62.017 54.151 28.432 1.00 0.00 184 GLY B N 6
ATOM 6600 C CA . GLY B 1 39 ? 60.633 54.030 27.934 1.00 0.00 184 GLY B CA 6
ATOM 6601 C C . GLY B 1 39 ? 60.458 54.511 26.482 1.00 0.00 184 GLY B C 6
ATOM 6602 O O . GLY B 1 39 ? 59.884 53.816 25.659 1.00 0.00 184 GLY B O 6
ATOM 6606 N N . ARG B 1 40 ? 60.998 55.700 26.218 1.00 0.00 185 ARG B N 6
ATOM 6607 C CA . ARG B 1 40 ? 60.971 56.347 24.899 1.00 0.00 185 ARG B CA 6
ATOM 6608 C C . ARG B 1 40 ? 61.635 55.515 23.766 1.00 0.00 185 ARG B C 6
ATOM 6609 O O . ARG B 1 40 ? 61.186 55.593 22.623 1.00 0.00 185 ARG B O 6
ATOM 6623 N N . ARG B 1 41 ? 62.670 54.759 24.090 1.00 0.00 186 ARG B N 6
ATOM 6624 C CA . ARG B 1 41 ? 63.382 53.866 23.140 1.00 0.00 186 ARG B CA 6
ATOM 6625 C C . ARG B 1 41 ? 62.678 52.511 22.889 1.00 0.00 186 ARG B C 6
ATOM 6626 O O . ARG B 1 41 ? 62.518 52.096 21.741 1.00 0.00 186 ARG B O 6
ATOM 6640 N N . LEU B 1 42 ? 62.320 51.819 23.982 1.00 0.00 187 LEU B N 6
ATOM 6641 C CA . LEU B 1 42 ? 61.866 50.400 24.050 1.00 0.00 187 LEU B CA 6
ATOM 6642 C C . LEU B 1 42 ? 61.901 49.499 22.804 1.00 0.00 187 LEU B C 6
ATOM 6643 O O . LEU B 1 42 ? 62.683 48.551 22.788 1.00 0.00 187 LEU B O 6
ATOM 6653 N N . THR B 1 43 ? 61.003 49.692 21.830 1.00 0.00 188 THR B N 6
ATOM 6654 C CA . THR B 1 43 ? 60.944 48.806 20.638 1.00 0.00 188 THR B CA 6
ATOM 6655 C C . THR B 1 43 ? 62.179 48.840 19.728 1.00 0.00 188 THR B C 6
ATOM 6656 O O . THR B 1 43 ? 62.692 47.766 19.395 1.00 0.00 188 THR B O 6
ATOM 6663 N N . THR B 1 44 ? 62.696 50.032 19.435 1.00 0.00 189 THR B N 6
ATOM 6664 C CA . THR B 1 44 ? 63.843 50.199 18.506 1.00 0.00 189 THR B CA 6
ATOM 6665 C C . THR B 1 44 ? 65.203 50.155 19.232 1.00 0.00 189 THR B C 6
ATOM 6666 O O . THR B 1 44 ? 66.080 51.027 19.089 1.00 0.00 189 THR B O 6
ATOM 6673 N N . SER B 1 45 ? 65.392 49.029 19.892 1.00 0.00 190 SER B N 6
ATOM 6674 C CA . SER B 1 45 ? 66.576 48.697 20.702 1.00 0.00 190 SER B CA 6
ATOM 6675 C C . SER B 1 45 ? 66.909 47.218 20.470 1.00 0.00 190 SER B C 6
ATOM 6676 O O . SER B 1 45 ? 66.108 46.341 20.858 1.00 0.00 190 SER B O 6
ATOM 6685 N N . ARG A 1 1 ? 92.957 66.088 59.735 1.00 0.00 146 ARG A N 7
ATOM 6686 C CA . ARG A 1 1 ? 92.864 67.524 59.429 1.00 0.00 146 ARG A CA 7
ATOM 6687 C C . ARG A 1 1 ? 92.093 67.712 58.105 1.00 0.00 146 ARG A C 7
ATOM 6688 O O . ARG A 1 1 ? 92.426 67.057 57.118 1.00 0.00 146 ARG A O 7
ATOM 6701 N N . ASN A 1 2 ? 91.092 68.579 58.150 1.00 0.00 147 ASN A N 7
ATOM 6702 C CA . ASN A 1 2 ? 90.208 68.998 57.022 1.00 0.00 147 ASN A CA 7
ATOM 6703 C C . ASN A 1 2 ? 90.126 68.027 55.817 1.00 0.00 147 ASN A C 7
ATOM 6704 O O . ASN A 1 2 ? 90.678 68.252 54.747 1.00 0.00 147 ASN A O 7
ATOM 6713 N N . THR A 1 3 ? 89.340 66.971 55.998 1.00 0.00 148 THR A N 7
ATOM 6714 C CA . THR A 1 3 ? 89.328 65.815 55.066 1.00 0.00 148 THR A CA 7
ATOM 6715 C C . THR A 1 3 ? 88.114 65.709 54.137 1.00 0.00 148 THR A C 7
ATOM 6716 O O . THR A 1 3 ? 87.204 66.538 54.175 1.00 0.00 148 THR A O 7
ATOM 6723 N N . SER A 1 4 ? 88.289 64.845 53.139 1.00 0.00 149 SER A N 7
ATOM 6724 C CA . SER A 1 4 ? 87.193 64.308 52.317 1.00 0.00 149 SER A CA 7
ATOM 6725 C C . SER A 1 4 ? 87.307 62.781 52.247 1.00 0.00 149 SER A C 7
ATOM 6726 O O . SER A 1 4 ? 87.836 62.201 51.295 1.00 0.00 149 SER A O 7
ATOM 6734 N N . VAL A 1 5 ? 87.038 62.194 53.404 1.00 0.00 150 VAL A N 7
ATOM 6735 C CA . VAL A 1 5 ? 87.144 60.732 53.611 1.00 0.00 150 VAL A CA 7
ATOM 6736 C C . VAL A 1 5 ? 85.865 60.123 54.178 1.00 0.00 150 VAL A C 7
ATOM 6737 O O . VAL A 1 5 ? 85.276 60.676 55.101 1.00 0.00 150 VAL A O 7
ATOM 6744 N N . MET A 1 6 ? 85.291 59.261 53.336 1.00 0.00 151 MET A N 7
ATOM 6745 C CA . MET A 1 6 ? 84.104 58.424 53.608 1.00 0.00 151 MET A CA 7
ATOM 6746 C C . MET A 1 6 ? 83.666 58.261 55.073 1.00 0.00 151 MET A C 7
ATOM 6747 O O . MET A 1 6 ? 84.234 57.480 55.835 1.00 0.00 151 MET A O 7
ATOM 6758 N N . LYS A 1 7 ? 82.657 59.055 55.445 1.00 0.00 152 LYS A N 7
ATOM 6759 C CA . LYS A 1 7 ? 82.074 58.985 56.802 1.00 0.00 152 LYS A CA 7
ATOM 6760 C C . LYS A 1 7 ? 80.587 58.596 56.794 1.00 0.00 152 LYS A C 7
ATOM 6761 O O . LYS A 1 7 ? 79.673 59.420 56.681 1.00 0.00 152 LYS A O 7
ATOM 6776 N N . LYS A 1 8 ? 80.387 57.293 56.936 1.00 0.00 153 LYS A N 7
ATOM 6777 C CA . LYS A 1 8 ? 79.048 56.665 56.963 1.00 0.00 153 LYS A CA 7
ATOM 6778 C C . LYS A 1 8 ? 78.859 56.045 58.359 1.00 0.00 153 LYS A C 7
ATOM 6779 O O . LYS A 1 8 ? 79.448 55.017 58.696 1.00 0.00 153 LYS A O 7
ATOM 6794 N N . GLY A 1 9 ? 78.115 56.794 59.172 1.00 0.00 154 GLY A N 7
ATOM 6795 C CA . GLY A 1 9 ? 77.762 56.376 60.540 1.00 0.00 154 GLY A CA 7
ATOM 6796 C C . GLY A 1 9 ? 76.592 55.396 60.474 1.00 0.00 154 GLY A C 7
ATOM 6797 O O . GLY A 1 9 ? 76.716 54.273 59.988 1.00 0.00 154 GLY A O 7
ATOM 6801 N N . GLY A 1 10 ? 75.462 55.859 61.001 1.00 0.00 155 GLY A N 7
ATOM 6802 C CA . GLY A 1 10 ? 74.187 55.120 60.954 1.00 0.00 155 GLY A CA 7
ATOM 6803 C C . GLY A 1 10 ? 73.040 55.912 61.578 1.00 0.00 155 GLY A C 7
ATOM 6804 O O . GLY A 1 10 ? 72.891 57.125 61.362 1.00 0.00 155 GLY A O 7
ATOM 6808 N N . ILE A 1 11 ? 72.213 55.168 62.280 1.00 0.00 156 ILE A N 7
ATOM 6809 C CA . ILE A 1 11 ? 71.034 55.682 63.009 1.00 0.00 156 ILE A CA 7
ATOM 6810 C C . ILE A 1 11 ? 70.957 55.069 64.431 1.00 0.00 156 ILE A C 7
ATOM 6811 O O . ILE A 1 11 ? 72.003 54.825 65.044 1.00 0.00 156 ILE A O 7
ATOM 6819 N N . PHE A 1 12 ? 69.750 54.890 64.967 1.00 0.00 157 PHE A N 7
ATOM 6820 C CA . PHE A 1 12 ? 69.570 54.166 66.245 1.00 0.00 157 PHE A CA 7
ATOM 6821 C C . PHE A 1 12 ? 69.216 52.687 66.004 1.00 0.00 157 PHE A C 7
ATOM 6822 O O . PHE A 1 12 ? 70.023 51.802 66.292 1.00 0.00 157 PHE A O 7
ATOM 6835 N N . SER A 1 13 ? 68.097 52.480 65.311 1.00 0.00 158 SER A N 7
ATOM 6836 C CA . SER A 1 13 ? 67.526 51.133 65.130 1.00 0.00 158 SER A CA 7
ATOM 6837 C C . SER A 1 13 ? 67.994 50.463 63.832 1.00 0.00 158 SER A C 7
ATOM 6838 O O . SER A 1 13 ? 67.531 50.747 62.730 1.00 0.00 158 SER A O 7
ATOM 6846 N N . ALA A 1 14 ? 68.942 49.542 64.036 1.00 0.00 159 ALA A N 7
ATOM 6847 C CA . ALA A 1 14 ? 69.504 48.693 62.966 1.00 0.00 159 ALA A CA 7
ATOM 6848 C C . ALA A 1 14 ? 68.445 47.803 62.282 1.00 0.00 159 ALA A C 7
ATOM 6849 O O . ALA A 1 14 ? 68.528 47.556 61.074 1.00 0.00 159 ALA A O 7
ATOM 6856 N N . GLU A 1 15 ? 67.422 47.406 63.040 1.00 0.00 160 GLU A N 7
ATOM 6857 C CA . GLU A 1 15 ? 66.247 46.668 62.533 1.00 0.00 160 GLU A CA 7
ATOM 6858 C C . GLU A 1 15 ? 65.286 47.550 61.705 1.00 0.00 160 GLU A C 7
ATOM 6859 O O . GLU A 1 15 ? 64.603 47.040 60.806 1.00 0.00 160 GLU A O 7
ATOM 6871 N N . PHE A 1 16 ? 65.189 48.835 62.042 1.00 0.00 161 PHE A N 7
ATOM 6872 C CA . PHE A 1 16 ? 64.534 49.818 61.139 1.00 0.00 161 PHE A CA 7
ATOM 6873 C C . PHE A 1 16 ? 65.357 50.007 59.856 1.00 0.00 161 PHE A C 7
ATOM 6874 O O . PHE A 1 16 ? 64.809 49.960 58.752 1.00 0.00 161 PHE A O 7
ATOM 6887 N N . LEU A 1 17 ? 66.676 50.162 59.981 1.00 0.00 162 LEU A N 7
ATOM 6888 C CA . LEU A 1 17 ? 67.565 50.236 58.807 1.00 0.00 162 LEU A CA 7
ATOM 6889 C C . LEU A 1 17 ? 67.408 49.029 57.860 1.00 0.00 162 LEU A C 7
ATOM 6890 O O . LEU A 1 17 ? 67.304 49.214 56.645 1.00 0.00 162 LEU A O 7
ATOM 6900 N N . LYS A 1 18 ? 67.195 47.860 58.462 1.00 0.00 163 LYS A N 7
ATOM 6901 C CA . LYS A 1 18 ? 66.864 46.581 57.782 1.00 0.00 163 LYS A CA 7
ATOM 6902 C C . LYS A 1 18 ? 65.603 46.633 56.887 1.00 0.00 163 LYS A C 7
ATOM 6903 O O . LYS A 1 18 ? 65.542 45.898 55.901 1.00 0.00 163 LYS A O 7
ATOM 6918 N N . VAL A 1 19 ? 64.591 47.436 57.258 1.00 0.00 164 VAL A N 7
ATOM 6919 C CA . VAL A 1 19 ? 63.427 47.716 56.379 1.00 0.00 164 VAL A CA 7
ATOM 6920 C C . VAL A 1 19 ? 63.636 48.869 55.372 1.00 0.00 164 VAL A C 7
ATOM 6921 O O . VAL A 1 19 ? 63.235 48.760 54.217 1.00 0.00 164 VAL A O 7
ATOM 6928 N N . PHE A 1 20 ? 64.288 49.938 55.848 1.00 0.00 165 PHE A N 7
ATOM 6929 C CA . PHE A 1 20 ? 64.529 51.181 55.089 1.00 0.00 165 PHE A CA 7
ATOM 6930 C C . PHE A 1 20 ? 65.092 50.977 53.671 1.00 0.00 165 PHE A C 7
ATOM 6931 O O . PHE A 1 20 ? 64.471 51.390 52.704 1.00 0.00 165 PHE A O 7
ATOM 6944 N N . LEU A 1 21 ? 66.277 50.357 53.568 1.00 0.00 166 LEU A N 7
ATOM 6945 C CA . LEU A 1 21 ? 66.887 50.083 52.246 1.00 0.00 166 LEU A CA 7
ATOM 6946 C C . LEU A 1 21 ? 65.959 49.310 51.284 1.00 0.00 166 LEU A C 7
ATOM 6947 O O . LEU A 1 21 ? 65.628 49.930 50.270 1.00 0.00 166 LEU A O 7
ATOM 6957 N N . PRO A 1 22 ? 65.402 48.136 51.616 1.00 0.00 167 PRO A N 7
ATOM 6958 C CA . PRO A 1 22 ? 64.435 47.420 50.743 1.00 0.00 167 PRO A CA 7
ATOM 6959 C C . PRO A 1 22 ? 63.324 48.306 50.178 1.00 0.00 167 PRO A C 7
ATOM 6960 O O . PRO A 1 22 ? 63.243 48.456 48.954 1.00 0.00 167 PRO A O 7
ATOM 6969 N N . SER A 1 23 ? 62.626 49.047 51.046 1.00 0.00 168 SER A N 7
ATOM 6970 C CA . SER A 1 23 ? 61.515 49.924 50.635 1.00 0.00 168 SER A CA 7
ATOM 6971 C C . SER A 1 23 ? 61.967 51.104 49.756 1.00 0.00 168 SER A C 7
ATOM 6972 O O . SER A 1 23 ? 61.409 51.305 48.669 1.00 0.00 168 SER A O 7
ATOM 6980 N N . LEU A 1 24 ? 63.029 51.787 50.184 1.00 0.00 169 LEU A N 7
ATOM 6981 C CA . LEU A 1 24 ? 63.713 52.844 49.395 1.00 0.00 169 LEU A CA 7
ATOM 6982 C C . LEU A 1 24 ? 64.058 52.340 47.977 1.00 0.00 169 LEU A C 7
ATOM 6983 O O . LEU A 1 24 ? 63.362 52.702 47.027 1.00 0.00 169 LEU A O 7
ATOM 6993 N N . LEU A 1 25 ? 64.837 51.259 47.920 1.00 0.00 170 LEU A N 7
ATOM 6994 C CA . LEU A 1 25 ? 65.284 50.606 46.663 1.00 0.00 170 LEU A CA 7
ATOM 6995 C C . LEU A 1 25 ? 64.112 50.235 45.737 1.00 0.00 170 LEU A C 7
ATOM 6996 O O . LEU A 1 25 ? 64.069 50.647 44.583 1.00 0.00 170 LEU A O 7
ATOM 7006 N N . LEU A 1 26 ? 63.139 49.514 46.291 1.00 0.00 171 LEU A N 7
ATOM 7007 C CA . LEU A 1 26 ? 61.900 49.113 45.590 1.00 0.00 171 LEU A CA 7
ATOM 7008 C C . LEU A 1 26 ? 61.147 50.322 45.004 1.00 0.00 171 LEU A C 7
ATOM 7009 O O . LEU A 1 26 ? 60.869 50.348 43.804 1.00 0.00 171 LEU A O 7
ATOM 7019 N N . SER A 1 27 ? 60.896 51.325 45.839 1.00 0.00 172 SER A N 7
ATOM 7020 C CA . SER A 1 27 ? 60.214 52.568 45.413 1.00 0.00 172 SER A CA 7
ATOM 7021 C C . SER A 1 27 ? 60.923 53.287 44.261 1.00 0.00 172 SER A C 7
ATOM 7022 O O . SER A 1 27 ? 60.266 53.653 43.295 1.00 0.00 172 SER A O 7
ATOM 7030 N N . HIS A 1 28 ? 62.261 53.321 44.289 1.00 0.00 173 HIS A N 7
ATOM 7031 C CA . HIS A 1 28 ? 63.063 53.820 43.157 1.00 0.00 173 HIS A CA 7
ATOM 7032 C C . HIS A 1 28 ? 62.910 52.987 41.870 1.00 0.00 173 HIS A C 7
ATOM 7033 O O . HIS A 1 28 ? 62.597 53.546 40.822 1.00 0.00 173 HIS A O 7
ATOM 7044 N N . LEU A 1 29 ? 63.018 51.671 41.994 1.00 0.00 174 LEU A N 7
ATOM 7045 C CA . LEU A 1 29 ? 62.851 50.727 40.868 1.00 0.00 174 LEU A CA 7
ATOM 7046 C C . LEU A 1 29 ? 61.464 50.844 40.204 1.00 0.00 174 LEU A C 7
ATOM 7047 O O . LEU A 1 29 ? 61.370 51.000 38.982 1.00 0.00 174 LEU A O 7
ATOM 7057 N N . LEU A 1 30 ? 60.418 50.911 41.021 1.00 0.00 175 LEU A N 7
ATOM 7058 C CA . LEU A 1 30 ? 59.042 51.170 40.549 1.00 0.00 175 LEU A CA 7
ATOM 7059 C C . LEU A 1 30 ? 58.834 52.563 39.938 1.00 0.00 175 LEU A C 7
ATOM 7060 O O . LEU A 1 30 ? 58.054 52.705 39.000 1.00 0.00 175 LEU A O 7
ATOM 7070 N N . ALA A 1 31 ? 59.516 53.565 40.491 1.00 0.00 176 ALA A N 7
ATOM 7071 C CA . ALA A 1 31 ? 59.559 54.927 39.924 1.00 0.00 176 ALA A CA 7
ATOM 7072 C C . ALA A 1 31 ? 60.192 54.959 38.514 1.00 0.00 176 ALA A C 7
ATOM 7073 O O . ALA A 1 31 ? 59.648 55.585 37.608 1.00 0.00 176 ALA A O 7
ATOM 7080 N N . ILE A 1 32 ? 61.284 54.206 38.329 1.00 0.00 177 ILE A N 7
ATOM 7081 C CA . ILE A 1 32 ? 61.885 53.949 36.996 1.00 0.00 177 ILE A CA 7
ATOM 7082 C C . ILE A 1 32 ? 60.836 53.262 36.099 1.00 0.00 177 ILE A C 7
ATOM 7083 O O . ILE A 1 32 ? 60.537 53.769 35.015 1.00 0.00 177 ILE A O 7
ATOM 7091 N N . GLY A 1 33 ? 60.201 52.202 36.617 1.00 0.00 178 GLY A N 7
ATOM 7092 C CA . GLY A 1 33 ? 59.079 51.484 35.968 1.00 0.00 178 GLY A CA 7
ATOM 7093 C C . GLY A 1 33 ? 57.981 52.432 35.433 1.00 0.00 178 GLY A C 7
ATOM 7094 O O . GLY A 1 33 ? 57.698 52.445 34.235 1.00 0.00 178 GLY A O 7
ATOM 7098 N N . LEU A 1 34 ? 57.466 53.254 36.338 1.00 0.00 179 LEU A N 7
ATOM 7099 C CA . LEU A 1 34 ? 56.561 54.381 36.048 1.00 0.00 179 LEU A CA 7
ATOM 7100 C C . LEU A 1 34 ? 57.041 55.240 34.855 1.00 0.00 179 LEU A C 7
ATOM 7101 O O . LEU A 1 34 ? 56.354 55.305 33.834 1.00 0.00 179 LEU A O 7
ATOM 7111 N N . GLY A 1 35 ? 58.260 55.744 34.973 1.00 0.00 180 GLY A N 7
ATOM 7112 C CA . GLY A 1 35 ? 58.930 56.520 33.910 1.00 0.00 180 GLY A CA 7
ATOM 7113 C C . GLY A 1 35 ? 58.953 55.809 32.543 1.00 0.00 180 GLY A C 7
ATOM 7114 O O . GLY A 1 35 ? 58.581 56.400 31.538 1.00 0.00 180 GLY A O 7
ATOM 7118 N N . ILE A 1 36 ? 59.353 54.530 32.553 1.00 0.00 181 ILE A N 7
ATOM 7119 C CA . ILE A 1 36 ? 59.420 53.697 31.330 1.00 0.00 181 ILE A CA 7
ATOM 7120 C C . ILE A 1 36 ? 58.035 53.640 30.650 1.00 0.00 181 ILE A C 7
ATOM 7121 O O . ILE A 1 36 ? 57.907 53.982 29.477 1.00 0.00 181 ILE A O 7
ATOM 7129 N N . TYR A 1 37 ? 57.028 53.308 31.458 1.00 0.00 182 TYR A N 7
ATOM 7130 C CA . TYR A 1 37 ? 55.625 53.297 31.018 1.00 0.00 182 TYR A CA 7
ATOM 7131 C C . TYR A 1 37 ? 55.198 54.629 30.393 1.00 0.00 182 TYR A C 7
ATOM 7132 O O . TYR A 1 37 ? 54.937 54.641 29.193 1.00 0.00 182 TYR A O 7
ATOM 7145 N N . ILE A 1 38 ? 55.371 55.746 31.107 1.00 0.00 183 ILE A N 7
ATOM 7146 C CA . ILE A 1 38 ? 55.035 57.095 30.600 1.00 0.00 183 ILE A CA 7
ATOM 7147 C C . ILE A 1 38 ? 55.722 57.374 29.250 1.00 0.00 183 ILE A C 7
ATOM 7148 O O . ILE A 1 38 ? 55.040 57.540 28.244 1.00 0.00 183 ILE A O 7
ATOM 7156 N N . GLY A 1 39 ? 57.054 57.250 29.250 1.00 0.00 184 GLY A N 7
ATOM 7157 C CA . GLY A 1 39 ? 57.921 57.455 28.060 1.00 0.00 184 GLY A CA 7
ATOM 7158 C C . GLY A 1 39 ? 57.379 56.734 26.817 1.00 0.00 184 GLY A C 7
ATOM 7159 O O . GLY A 1 39 ? 56.909 57.377 25.869 1.00 0.00 184 GLY A O 7
ATOM 7163 N N . ARG A 1 40 ? 57.238 55.425 26.972 1.00 0.00 185 ARG A N 7
ATOM 7164 C CA . ARG A 1 40 ? 56.718 54.543 25.903 1.00 0.00 185 ARG A CA 7
ATOM 7165 C C . ARG A 1 40 ? 55.253 54.795 25.525 1.00 0.00 185 ARG A C 7
ATOM 7166 O O . ARG A 1 40 ? 54.970 55.095 24.367 1.00 0.00 185 ARG A O 7
ATOM 7180 N N . ARG A 1 41 ? 54.372 54.806 26.522 1.00 0.00 186 ARG A N 7
ATOM 7181 C CA . ARG A 1 41 ? 52.906 54.933 26.336 1.00 0.00 186 ARG A CA 7
ATOM 7182 C C . ARG A 1 41 ? 52.482 56.174 25.529 1.00 0.00 186 ARG A C 7
ATOM 7183 O O . ARG A 1 41 ? 51.535 56.096 24.745 1.00 0.00 186 ARG A O 7
ATOM 7197 N N . LEU A 1 42 ? 53.099 57.300 25.828 1.00 0.00 187 LEU A N 7
ATOM 7198 C CA . LEU A 1 42 ? 52.876 58.567 25.095 1.00 0.00 187 LEU A CA 7
ATOM 7199 C C . LEU A 1 42 ? 53.220 58.437 23.603 1.00 0.00 187 LEU A C 7
ATOM 7200 O O . LEU A 1 42 ? 52.388 58.717 22.743 1.00 0.00 187 LEU A O 7
ATOM 7210 N N . THR A 1 43 ? 54.386 57.858 23.313 1.00 0.00 188 THR A N 7
ATOM 7211 C CA . THR A 1 43 ? 54.805 57.541 21.930 1.00 0.00 188 THR A CA 7
ATOM 7212 C C . THR A 1 43 ? 53.863 56.506 21.262 1.00 0.00 188 THR A C 7
ATOM 7213 O O . THR A 1 43 ? 53.525 56.661 20.081 1.00 0.00 188 THR A O 7
ATOM 7220 N N . THR A 1 44 ? 53.429 55.520 22.019 1.00 0.00 189 THR A N 7
ATOM 7221 C CA . THR A 1 44 ? 52.378 54.556 21.569 1.00 0.00 189 THR A CA 7
ATOM 7222 C C . THR A 1 44 ? 50.978 54.946 22.070 1.00 0.00 189 THR A C 7
ATOM 7223 O O . THR A 1 44 ? 50.300 54.156 22.769 1.00 0.00 189 THR A O 7
ATOM 7230 N N . SER A 1 45 ? 50.602 56.179 21.798 1.00 0.00 190 SER A N 7
ATOM 7231 C CA . SER A 1 45 ? 49.267 56.768 22.027 1.00 0.00 190 SER A CA 7
ATOM 7232 C C . SER A 1 45 ? 48.174 56.059 21.200 1.00 0.00 190 SER A C 7
ATOM 7233 O O . SER A 1 45 ? 47.183 55.617 21.798 1.00 0.00 190 SER A O 7
ATOM 7242 N N . ARG B 1 1 ? 53.518 58.586 72.006 1.00 0.00 146 ARG B N 7
ATOM 7243 C CA . ARG B 1 1 ? 53.142 59.698 71.121 1.00 0.00 146 ARG B CA 7
ATOM 7244 C C . ARG B 1 1 ? 53.998 59.598 69.854 1.00 0.00 146 ARG B C 7
ATOM 7245 O O . ARG B 1 1 ? 55.186 59.260 69.965 1.00 0.00 146 ARG B O 7
ATOM 7258 N N . ASN B 1 2 ? 53.421 59.894 68.694 1.00 0.00 147 ASN B N 7
ATOM 7259 C CA . ASN B 1 2 ? 54.176 59.902 67.415 1.00 0.00 147 ASN B CA 7
ATOM 7260 C C . ASN B 1 2 ? 54.921 61.238 67.271 1.00 0.00 147 ASN B C 7
ATOM 7261 O O . ASN B 1 2 ? 54.463 62.174 66.615 1.00 0.00 147 ASN B O 7
ATOM 7270 N N . THR B 1 3 ? 55.977 61.374 68.063 1.00 0.00 148 THR B N 7
ATOM 7271 C CA . THR B 1 3 ? 56.805 62.594 68.047 1.00 0.00 148 THR B CA 7
ATOM 7272 C C . THR B 1 3 ? 57.913 62.456 66.997 1.00 0.00 148 THR B C 7
ATOM 7273 O O . THR B 1 3 ? 58.588 61.426 66.906 1.00 0.00 148 THR B O 7
ATOM 7280 N N . SER B 1 4 ? 58.026 63.510 66.190 1.00 0.00 149 SER B N 7
ATOM 7281 C CA . SER B 1 4 ? 59.044 63.616 65.128 1.00 0.00 149 SER B CA 7
ATOM 7282 C C . SER B 1 4 ? 60.483 63.328 65.586 1.00 0.00 149 SER B C 7
ATOM 7283 O O . SER B 1 4 ? 61.106 62.411 65.047 1.00 0.00 149 SER B O 7
ATOM 7291 N N . VAL B 1 5 ? 60.952 63.960 66.657 1.00 0.00 150 VAL B N 7
ATOM 7292 C CA . VAL B 1 5 ? 62.286 63.659 67.222 1.00 0.00 150 VAL B CA 7
ATOM 7293 C C . VAL B 1 5 ? 62.201 62.493 68.225 1.00 0.00 150 VAL B C 7
ATOM 7294 O O . VAL B 1 5 ? 62.101 62.679 69.443 1.00 0.00 150 VAL B O 7
ATOM 7301 N N . MET B 1 6 ? 62.139 61.304 67.650 1.00 0.00 151 MET B N 7
ATOM 7302 C CA . MET B 1 6 ? 62.141 60.007 68.365 1.00 0.00 151 MET B CA 7
ATOM 7303 C C . MET B 1 6 ? 63.044 58.976 67.674 1.00 0.00 151 MET B C 7
ATOM 7304 O O . MET B 1 6 ? 62.879 58.703 66.492 1.00 0.00 151 MET B O 7
ATOM 7315 N N . LYS B 1 7 ? 63.836 58.296 68.505 1.00 0.00 152 LYS B N 7
ATOM 7316 C CA . LYS B 1 7 ? 64.918 57.395 68.058 1.00 0.00 152 LYS B CA 7
ATOM 7317 C C . LYS B 1 7 ? 64.489 56.297 67.069 1.00 0.00 152 LYS B C 7
ATOM 7318 O O . LYS B 1 7 ? 65.035 56.222 65.961 1.00 0.00 152 LYS B O 7
ATOM 7333 N N . LYS B 1 8 ? 63.476 55.511 67.444 1.00 0.00 153 LYS B N 7
ATOM 7334 C CA . LYS B 1 8 ? 62.822 54.584 66.500 1.00 0.00 153 LYS B CA 7
ATOM 7335 C C . LYS B 1 8 ? 61.525 55.208 65.955 1.00 0.00 153 LYS B C 7
ATOM 7336 O O . LYS B 1 8 ? 61.273 55.168 64.751 1.00 0.00 153 LYS B O 7
ATOM 7351 N N . GLY B 1 9 ? 60.749 55.831 66.851 1.00 0.00 154 GLY B N 7
ATOM 7352 C CA . GLY B 1 9 ? 59.450 56.478 66.579 1.00 0.00 154 GLY B CA 7
ATOM 7353 C C . GLY B 1 9 ? 59.389 57.306 65.287 1.00 0.00 154 GLY B C 7
ATOM 7354 O O . GLY B 1 9 ? 58.779 56.874 64.307 1.00 0.00 154 GLY B O 7
ATOM 7358 N N . GLY B 1 10 ? 60.121 58.409 65.269 1.00 0.00 155 GLY B N 7
ATOM 7359 C CA . GLY B 1 10 ? 60.136 59.360 64.132 1.00 0.00 155 GLY B CA 7
ATOM 7360 C C . GLY B 1 10 ? 61.496 59.326 63.423 1.00 0.00 155 GLY B C 7
ATOM 7361 O O . GLY B 1 10 ? 61.826 58.358 62.736 1.00 0.00 155 GLY B O 7
ATOM 7365 N N . ILE B 1 11 ? 62.219 60.432 63.600 1.00 0.00 156 ILE B N 7
ATOM 7366 C CA . ILE B 1 11 ? 63.623 60.617 63.190 1.00 0.00 156 ILE B CA 7
ATOM 7367 C C . ILE B 1 11 ? 64.616 60.651 64.361 1.00 0.00 156 ILE B C 7
ATOM 7368 O O . ILE B 1 11 ? 64.323 61.148 65.457 1.00 0.00 156 ILE B O 7
ATOM 7376 N N . PHE B 1 12 ? 65.816 60.194 64.049 1.00 0.00 157 PHE B N 7
ATOM 7377 C CA . PHE B 1 12 ? 66.981 60.243 64.941 1.00 0.00 157 PHE B CA 7
ATOM 7378 C C . PHE B 1 12 ? 67.546 61.677 65.040 1.00 0.00 157 PHE B C 7
ATOM 7379 O O . PHE B 1 12 ? 67.787 62.182 66.138 1.00 0.00 157 PHE B O 7
ATOM 7392 N N . SER B 1 13 ? 67.651 62.349 63.891 1.00 0.00 158 SER B N 7
ATOM 7393 C CA . SER B 1 13 ? 68.263 63.689 63.804 1.00 0.00 158 SER B CA 7
ATOM 7394 C C . SER B 1 13 ? 67.505 64.696 62.932 1.00 0.00 158 SER B C 7
ATOM 7395 O O . SER B 1 13 ? 67.088 64.397 61.806 1.00 0.00 158 SER B O 7
ATOM 7403 N N . ALA B 1 14 ? 67.437 65.932 63.435 1.00 0.00 159 ALA B N 7
ATOM 7404 C CA . ALA B 1 14 ? 66.888 67.083 62.699 1.00 0.00 159 ALA B CA 7
ATOM 7405 C C . ALA B 1 14 ? 67.738 67.474 61.475 1.00 0.00 159 ALA B C 7
ATOM 7406 O O . ALA B 1 14 ? 67.192 67.736 60.407 1.00 0.00 159 ALA B O 7
ATOM 7413 N N . GLU B 1 15 ? 69.069 67.506 61.635 1.00 0.00 160 GLU B N 7
ATOM 7414 C CA . GLU B 1 15 ? 70.029 67.648 60.514 1.00 0.00 160 GLU B CA 7
ATOM 7415 C C . GLU B 1 15 ? 69.730 66.688 59.346 1.00 0.00 160 GLU B C 7
ATOM 7416 O O . GLU B 1 15 ? 69.548 67.131 58.217 1.00 0.00 160 GLU B O 7
ATOM 7428 N N . PHE B 1 16 ? 69.537 65.406 59.688 1.00 0.00 161 PHE B N 7
ATOM 7429 C CA . PHE B 1 16 ? 69.128 64.352 58.730 1.00 0.00 161 PHE B CA 7
ATOM 7430 C C . PHE B 1 16 ? 67.738 64.615 58.127 1.00 0.00 161 PHE B C 7
ATOM 7431 O O . PHE B 1 16 ? 67.582 64.550 56.914 1.00 0.00 161 PHE B O 7
ATOM 7444 N N . LEU B 1 17 ? 66.783 65.006 58.967 1.00 0.00 162 LEU B N 7
ATOM 7445 C CA . LEU B 1 17 ? 65.391 65.294 58.534 1.00 0.00 162 LEU B CA 7
ATOM 7446 C C . LEU B 1 17 ? 65.294 66.293 57.365 1.00 0.00 162 LEU B C 7
ATOM 7447 O O . LEU B 1 17 ? 64.635 66.002 56.371 1.00 0.00 162 LEU B O 7
ATOM 7457 N N . LYS B 1 18 ? 66.048 67.392 57.457 1.00 0.00 163 LYS B N 7
ATOM 7458 C CA . LYS B 1 18 ? 66.065 68.439 56.418 1.00 0.00 163 LYS B CA 7
ATOM 7459 C C . LYS B 1 18 ? 66.617 67.962 55.051 1.00 0.00 163 LYS B C 7
ATOM 7460 O O . LYS B 1 18 ? 66.324 68.564 54.025 1.00 0.00 163 LYS B O 7
ATOM 7475 N N . VAL B 1 19 ? 67.306 66.819 55.086 1.00 0.00 164 VAL B N 7
ATOM 7476 C CA . VAL B 1 19 ? 67.805 66.116 53.881 1.00 0.00 164 VAL B CA 7
ATOM 7477 C C . VAL B 1 19 ? 66.771 65.062 53.442 1.00 0.00 164 VAL B C 7
ATOM 7478 O O . VAL B 1 19 ? 66.440 65.014 52.269 1.00 0.00 164 VAL B O 7
ATOM 7485 N N . PHE B 1 20 ? 66.300 64.251 54.382 1.00 0.00 165 PHE B N 7
ATOM 7486 C CA . PHE B 1 20 ? 65.401 63.100 54.163 1.00 0.00 165 PHE B CA 7
ATOM 7487 C C . PHE B 1 20 ? 64.334 63.281 53.062 1.00 0.00 165 PHE B C 7
ATOM 7488 O O . PHE B 1 20 ? 64.508 62.755 51.965 1.00 0.00 165 PHE B O 7
ATOM 7501 N N . LEU B 1 21 ? 63.325 64.109 53.327 1.00 0.00 166 LEU B N 7
ATOM 7502 C CA . LEU B 1 21 ? 62.269 64.391 52.333 1.00 0.00 166 LEU B CA 7
ATOM 7503 C C . LEU B 1 21 ? 62.767 64.915 50.972 1.00 0.00 166 LEU B C 7
ATOM 7504 O O . LEU B 1 21 ? 62.403 64.302 49.976 1.00 0.00 166 LEU B O 7
ATOM 7514 N N . PRO B 1 22 ? 63.671 65.923 50.905 1.00 0.00 167 PRO B N 7
ATOM 7515 C CA . PRO B 1 22 ? 64.337 66.320 49.642 1.00 0.00 167 PRO B CA 7
ATOM 7516 C C . PRO B 1 22 ? 65.076 65.156 48.961 1.00 0.00 167 PRO B C 7
ATOM 7517 O O . PRO B 1 22 ? 64.792 64.867 47.807 1.00 0.00 167 PRO B O 7
ATOM 7526 N N . SER B 1 23 ? 65.952 64.470 49.701 1.00 0.00 168 SER B N 7
ATOM 7527 C CA . SER B 1 23 ? 66.728 63.305 49.208 1.00 0.00 168 SER B CA 7
ATOM 7528 C C . SER B 1 23 ? 65.823 62.245 48.570 1.00 0.00 168 SER B C 7
ATOM 7529 O O . SER B 1 23 ? 66.035 61.893 47.412 1.00 0.00 168 SER B O 7
ATOM 7537 N N . LEU B 1 24 ? 64.755 61.878 49.269 1.00 0.00 169 LEU B N 7
ATOM 7538 C CA . LEU B 1 24 ? 63.684 61.007 48.737 1.00 0.00 169 LEU B CA 7
ATOM 7539 C C . LEU B 1 24 ? 63.085 61.564 47.440 1.00 0.00 169 LEU B C 7
ATOM 7540 O O . LEU B 1 24 ? 63.533 61.157 46.372 1.00 0.00 169 LEU B O 7
ATOM 7550 N N . LEU B 1 25 ? 62.427 62.723 47.552 1.00 0.00 170 LEU B N 7
ATOM 7551 C CA . LEU B 1 25 ? 61.833 63.483 46.429 1.00 0.00 170 LEU B CA 7
ATOM 7552 C C . LEU B 1 25 ? 62.700 63.539 45.149 1.00 0.00 170 LEU B C 7
ATOM 7553 O O . LEU B 1 25 ? 62.405 62.869 44.163 1.00 0.00 170 LEU B O 7
ATOM 7563 N N . LEU B 1 26 ? 63.880 64.127 45.300 1.00 0.00 171 LEU B N 7
ATOM 7564 C CA . LEU B 1 26 ? 64.855 64.333 44.219 1.00 0.00 171 LEU B CA 7
ATOM 7565 C C . LEU B 1 26 ? 65.396 63.036 43.593 1.00 0.00 171 LEU B C 7
ATOM 7566 O O . LEU B 1 26 ? 65.480 62.939 42.364 1.00 0.00 171 LEU B O 7
ATOM 7576 N N . SER B 1 27 ? 65.595 62.006 44.418 1.00 0.00 172 SER B N 7
ATOM 7577 C CA . SER B 1 27 ? 66.081 60.698 43.942 1.00 0.00 172 SER B CA 7
ATOM 7578 C C . SER B 1 27 ? 64.995 59.852 43.266 1.00 0.00 172 SER B C 7
ATOM 7579 O O . SER B 1 27 ? 65.291 59.160 42.289 1.00 0.00 172 SER B O 7
ATOM 7587 N N . HIS B 1 28 ? 63.752 59.947 43.737 1.00 0.00 173 HIS B N 7
ATOM 7588 C CA . HIS B 1 28 ? 62.594 59.373 43.031 1.00 0.00 173 HIS B CA 7
ATOM 7589 C C . HIS B 1 28 ? 62.307 60.091 41.702 1.00 0.00 173 HIS B C 7
ATOM 7590 O O . HIS B 1 28 ? 62.059 59.428 40.689 1.00 0.00 173 HIS B O 7
ATOM 7601 N N . LEU B 1 29 ? 62.429 61.426 41.678 1.00 0.00 174 LEU B N 7
ATOM 7602 C CA . LEU B 1 29 ? 62.433 62.221 40.434 1.00 0.00 174 LEU B CA 7
ATOM 7603 C C . LEU B 1 29 ? 63.491 61.718 39.433 1.00 0.00 174 LEU B C 7
ATOM 7604 O O . LEU B 1 29 ? 63.149 61.321 38.322 1.00 0.00 174 LEU B O 7
ATOM 7614 N N . LEU B 1 30 ? 64.738 61.611 39.900 1.00 0.00 175 LEU B N 7
ATOM 7615 C CA . LEU B 1 30 ? 65.857 60.993 39.153 1.00 0.00 175 LEU B CA 7
ATOM 7616 C C . LEU B 1 30 ? 65.501 59.623 38.550 1.00 0.00 175 LEU B C 7
ATOM 7617 O O . LEU B 1 30 ? 65.700 59.394 37.355 1.00 0.00 175 LEU B O 7
ATOM 7627 N N . ALA B 1 31 ? 64.899 58.768 39.391 1.00 0.00 176 ALA B N 7
ATOM 7628 C CA . ALA B 1 31 ? 64.384 57.447 38.984 1.00 0.00 176 ALA B CA 7
ATOM 7629 C C . ALA B 1 31 ? 63.339 57.503 37.848 1.00 0.00 176 ALA B C 7
ATOM 7630 O O . ALA B 1 31 ? 63.548 56.910 36.796 1.00 0.00 176 ALA B O 7
ATOM 7637 N N . ILE B 1 32 ? 62.304 58.323 38.015 1.00 0.00 177 ILE B N 7
ATOM 7638 C CA . ILE B 1 32 ? 61.238 58.511 36.995 1.00 0.00 177 ILE B CA 7
ATOM 7639 C C . ILE B 1 32 ? 61.830 59.069 35.688 1.00 0.00 177 ILE B C 7
ATOM 7640 O O . ILE B 1 32 ? 61.527 58.561 34.598 1.00 0.00 177 ILE B O 7
ATOM 7648 N N . GLY B 1 33 ? 62.736 60.030 35.821 1.00 0.00 178 GLY B N 7
ATOM 7649 C CA . GLY B 1 33 ? 63.520 60.611 34.711 1.00 0.00 178 GLY B CA 7
ATOM 7650 C C . GLY B 1 33 ? 64.305 59.553 33.917 1.00 0.00 178 GLY B C 7
ATOM 7651 O O . GLY B 1 33 ? 64.236 59.534 32.686 1.00 0.00 178 GLY B O 7
ATOM 7655 N N . LEU B 1 34 ? 65.071 58.721 34.630 1.00 0.00 179 LEU B N 7
ATOM 7656 C CA . LEU B 1 34 ? 65.707 57.512 34.060 1.00 0.00 179 LEU B CA 7
ATOM 7657 C C . LEU B 1 34 ? 64.748 56.621 33.262 1.00 0.00 179 LEU B C 7
ATOM 7658 O O . LEU B 1 34 ? 65.063 56.177 32.165 1.00 0.00 179 LEU B O 7
ATOM 7668 N N . GLY B 1 35 ? 63.560 56.410 33.832 1.00 0.00 180 GLY B N 7
ATOM 7669 C CA . GLY B 1 35 ? 62.462 55.681 33.171 1.00 0.00 180 GLY B CA 7
ATOM 7670 C C . GLY B 1 35 ? 62.094 56.285 31.807 1.00 0.00 180 GLY B C 7
ATOM 7671 O O . GLY B 1 35 ? 62.109 55.590 30.785 1.00 0.00 180 GLY B O 7
ATOM 7675 N N . ILE B 1 36 ? 61.743 57.566 31.831 1.00 0.00 181 ILE B N 7
ATOM 7676 C CA . ILE B 1 36 ? 61.508 58.405 30.631 1.00 0.00 181 ILE B CA 7
ATOM 7677 C C . ILE B 1 36 ? 62.654 58.243 29.611 1.00 0.00 181 ILE B C 7
ATOM 7678 O O . ILE B 1 36 ? 62.419 57.984 28.436 1.00 0.00 181 ILE B O 7
ATOM 7686 N N . TYR B 1 37 ? 63.886 58.426 30.099 1.00 0.00 182 TYR B N 7
ATOM 7687 C CA . TYR B 1 37 ? 65.124 58.203 29.321 1.00 0.00 182 TYR B CA 7
ATOM 7688 C C . TYR B 1 37 ? 65.132 56.865 28.565 1.00 0.00 182 TYR B C 7
ATOM 7689 O O . TYR B 1 37 ? 65.399 56.871 27.369 1.00 0.00 182 TYR B O 7
ATOM 7702 N N . ILE B 1 38 ? 64.829 55.763 29.240 1.00 0.00 183 ILE B N 7
ATOM 7703 C CA . ILE B 1 38 ? 64.675 54.442 28.594 1.00 0.00 183 ILE B CA 7
ATOM 7704 C C . ILE B 1 38 ? 63.519 54.471 27.567 1.00 0.00 183 ILE B C 7
ATOM 7705 O O . ILE B 1 38 ? 63.785 54.476 26.361 1.00 0.00 183 ILE B O 7
ATOM 7713 N N . GLY B 1 39 ? 62.305 54.701 28.077 1.00 0.00 184 GLY B N 7
ATOM 7714 C CA . GLY B 1 39 ? 61.038 54.753 27.325 1.00 0.00 184 GLY B CA 7
ATOM 7715 C C . GLY B 1 39 ? 61.125 55.521 26.002 1.00 0.00 184 GLY B C 7
ATOM 7716 O O . GLY B 1 39 ? 60.832 54.976 24.947 1.00 0.00 184 GLY B O 7
ATOM 7720 N N . ARG B 1 40 ? 61.587 56.768 26.080 1.00 0.00 185 ARG B N 7
ATOM 7721 C CA . ARG B 1 40 ? 61.803 57.602 24.884 1.00 0.00 185 ARG B CA 7
ATOM 7722 C C . ARG B 1 40 ? 63.266 57.578 24.394 1.00 0.00 185 ARG B C 7
ATOM 7723 O O . ARG B 1 40 ? 63.611 56.696 23.621 1.00 0.00 185 ARG B O 7
ATOM 7737 N N . ARG B 1 41 ? 64.154 58.367 25.002 1.00 0.00 186 ARG B N 7
ATOM 7738 C CA . ARG B 1 41 ? 65.505 58.649 24.463 1.00 0.00 186 ARG B CA 7
ATOM 7739 C C . ARG B 1 41 ? 66.362 57.448 24.036 1.00 0.00 186 ARG B C 7
ATOM 7740 O O . ARG B 1 41 ? 66.859 57.405 22.909 1.00 0.00 186 ARG B O 7
ATOM 7754 N N . LEU B 1 42 ? 66.583 56.525 24.975 1.00 0.00 187 LEU B N 7
ATOM 7755 C CA . LEU B 1 42 ? 67.363 55.290 24.768 1.00 0.00 187 LEU B CA 7
ATOM 7756 C C . LEU B 1 42 ? 66.715 54.377 23.709 1.00 0.00 187 LEU B C 7
ATOM 7757 O O . LEU B 1 42 ? 67.445 53.837 22.868 1.00 0.00 187 LEU B O 7
ATOM 7767 N N . THR B 1 43 ? 65.390 54.242 23.714 1.00 0.00 188 THR B N 7
ATOM 7768 C CA . THR B 1 43 ? 64.698 53.504 22.626 1.00 0.00 188 THR B CA 7
ATOM 7769 C C . THR B 1 43 ? 64.892 54.217 21.277 1.00 0.00 188 THR B C 7
ATOM 7770 O O . THR B 1 43 ? 65.625 53.680 20.456 1.00 0.00 188 THR B O 7
ATOM 7777 N N . THR B 1 44 ? 64.587 55.510 21.222 1.00 0.00 189 THR B N 7
ATOM 7778 C CA . THR B 1 44 ? 64.692 56.326 19.981 1.00 0.00 189 THR B CA 7
ATOM 7779 C C . THR B 1 44 ? 66.104 56.801 19.600 1.00 0.00 189 THR B C 7
ATOM 7780 O O . THR B 1 44 ? 66.257 57.732 18.805 1.00 0.00 189 THR B O 7
ATOM 7787 N N . SER B 1 45 ? 67.114 56.046 20.027 1.00 0.00 190 SER B N 7
ATOM 7788 C CA . SER B 1 45 ? 68.531 56.308 19.675 1.00 0.00 190 SER B CA 7
ATOM 7789 C C . SER B 1 45 ? 68.898 55.584 18.368 1.00 0.00 190 SER B C 7
ATOM 7790 O O . SER B 1 45 ? 69.592 56.183 17.521 1.00 0.00 190 SER B O 7
ATOM 7799 N N . ARG A 1 1 ? 54.033 59.798 72.403 1.00 0.00 146 ARG A N 8
ATOM 7800 C CA . ARG A 1 1 ? 54.579 61.169 72.401 1.00 0.00 146 ARG A CA 8
ATOM 7801 C C . ARG A 1 1 ? 54.772 61.648 70.970 1.00 0.00 146 ARG A C 8
ATOM 7802 O O . ARG A 1 1 ? 55.051 60.804 70.085 1.00 0.00 146 ARG A O 8
ATOM 7815 N N . ASN A 1 2 ? 54.563 62.914 70.734 1.00 0.00 147 ASN A N 8
ATOM 7816 C CA . ASN A 1 2 ? 54.793 63.595 69.434 1.00 0.00 147 ASN A CA 8
ATOM 7817 C C . ASN A 1 2 ? 56.293 63.494 69.027 1.00 0.00 147 ASN A C 8
ATOM 7818 O O . ASN A 1 2 ? 57.155 63.158 69.751 1.00 0.00 147 ASN A O 8
ATOM 7827 N N . THR A 1 3 ? 56.487 63.991 67.759 1.00 0.00 148 THR A N 8
ATOM 7828 C CA . THR A 1 3 ? 57.754 63.952 67.027 1.00 0.00 148 THR A CA 8
ATOM 7829 C C . THR A 1 3 ? 59.038 64.363 67.757 1.00 0.00 148 THR A C 8
ATOM 7830 O O . THR A 1 3 ? 59.126 65.446 68.386 1.00 0.00 148 THR A O 8
ATOM 7837 N N . SER A 1 4 ? 59.998 63.472 67.672 1.00 0.00 149 SER A N 8
ATOM 7838 C CA . SER A 1 4 ? 61.384 63.533 68.208 1.00 0.00 149 SER A CA 8
ATOM 7839 C C . SER A 1 4 ? 62.125 64.781 67.705 1.00 0.00 149 SER A C 8
ATOM 7840 O O . SER A 1 4 ? 62.002 65.172 66.549 1.00 0.00 149 SER A O 8
ATOM 7848 N N . VAL A 1 5 ? 62.906 65.389 68.604 1.00 0.00 150 VAL A N 8
ATOM 7849 C CA . VAL A 1 5 ? 63.528 66.697 68.315 1.00 0.00 150 VAL A CA 8
ATOM 7850 C C . VAL A 1 5 ? 64.952 66.487 67.762 1.00 0.00 150 VAL A C 8
ATOM 7851 O O . VAL A 1 5 ? 65.953 66.505 68.472 1.00 0.00 150 VAL A O 8
ATOM 7858 N N . MET A 1 6 ? 64.986 66.535 66.433 1.00 0.00 151 MET A N 8
ATOM 7859 C CA . MET A 1 6 ? 66.135 66.076 65.631 1.00 0.00 151 MET A CA 8
ATOM 7860 C C . MET A 1 6 ? 66.805 67.226 64.859 1.00 0.00 151 MET A C 8
ATOM 7861 O O . MET A 1 6 ? 67.210 67.091 63.699 1.00 0.00 151 MET A O 8
ATOM 7872 N N . LYS A 1 7 ? 67.062 68.319 65.579 1.00 0.00 152 LYS A N 8
ATOM 7873 C CA . LYS A 1 7 ? 67.583 69.563 64.975 1.00 0.00 152 LYS A CA 8
ATOM 7874 C C . LYS A 1 7 ? 68.863 69.366 64.153 1.00 0.00 152 LYS A C 8
ATOM 7875 O O . LYS A 1 7 ? 68.940 69.865 63.028 1.00 0.00 152 LYS A O 8
ATOM 7890 N N . LYS A 1 8 ? 69.881 68.753 64.742 1.00 0.00 153 LYS A N 8
ATOM 7891 C CA . LYS A 1 8 ? 71.054 68.252 63.988 1.00 0.00 153 LYS A CA 8
ATOM 7892 C C . LYS A 1 8 ? 70.806 66.824 63.458 1.00 0.00 153 LYS A C 8
ATOM 7893 O O . LYS A 1 8 ? 70.929 66.600 62.251 1.00 0.00 153 LYS A O 8
ATOM 7908 N N . GLY A 1 9 ? 70.405 65.913 64.337 1.00 0.00 154 GLY A N 8
ATOM 7909 C CA . GLY A 1 9 ? 70.189 64.482 64.015 1.00 0.00 154 GLY A CA 8
ATOM 7910 C C . GLY A 1 9 ? 68.847 64.163 63.325 1.00 0.00 154 GLY A C 8
ATOM 7911 O O . GLY A 1 9 ? 68.153 63.254 63.780 1.00 0.00 154 GLY A O 8
ATOM 7915 N N . GLY A 1 10 ? 68.686 64.708 62.121 1.00 0.00 155 GLY A N 8
ATOM 7916 C CA . GLY A 1 10 ? 67.434 64.664 61.336 1.00 0.00 155 GLY A CA 8
ATOM 7917 C C . GLY A 1 10 ? 67.267 63.331 60.626 1.00 0.00 155 GLY A C 8
ATOM 7918 O O . GLY A 1 10 ? 66.489 62.470 61.055 1.00 0.00 155 GLY A O 8
ATOM 7922 N N . ILE A 1 11 ? 68.033 63.173 59.552 1.00 0.00 156 ILE A N 8
ATOM 7923 C CA . ILE A 1 11 ? 68.238 61.839 58.946 1.00 0.00 156 ILE A CA 8
ATOM 7924 C C . ILE A 1 11 ? 69.310 61.125 59.783 1.00 0.00 156 ILE A C 8
ATOM 7925 O O . ILE A 1 11 ? 70.530 61.188 59.535 1.00 0.00 156 ILE A O 8
ATOM 7933 N N . PHE A 1 12 ? 68.799 60.478 60.808 1.00 0.00 157 PHE A N 8
ATOM 7934 C CA . PHE A 1 12 ? 69.525 59.960 61.999 1.00 0.00 157 PHE A CA 8
ATOM 7935 C C . PHE A 1 12 ? 70.810 59.167 61.729 1.00 0.00 157 PHE A C 8
ATOM 7936 O O . PHE A 1 12 ? 71.737 59.237 62.543 1.00 0.00 157 PHE A O 8
ATOM 7949 N N . SER A 1 13 ? 70.797 58.387 60.662 1.00 0.00 158 SER A N 8
ATOM 7950 C CA . SER A 1 13 ? 71.991 57.666 60.174 1.00 0.00 158 SER A CA 8
ATOM 7951 C C . SER A 1 13 ? 71.881 57.222 58.710 1.00 0.00 158 SER A C 8
ATOM 7952 O O . SER A 1 13 ? 70.795 56.974 58.194 1.00 0.00 158 SER A O 8
ATOM 7960 N N . ALA A 1 14 ? 73.023 57.261 58.040 1.00 0.00 159 ALA A N 8
ATOM 7961 C CA . ALA A 1 14 ? 73.214 56.548 56.760 1.00 0.00 159 ALA A CA 8
ATOM 7962 C C . ALA A 1 14 ? 73.126 55.016 56.895 1.00 0.00 159 ALA A C 8
ATOM 7963 O O . ALA A 1 14 ? 72.745 54.333 55.944 1.00 0.00 159 ALA A O 8
ATOM 7970 N N . GLU A 1 15 ? 73.490 54.508 58.071 1.00 0.00 160 GLU A N 8
ATOM 7971 C CA . GLU A 1 15 ? 73.296 53.094 58.497 1.00 0.00 160 GLU A CA 8
ATOM 7972 C C . GLU A 1 15 ? 71.878 52.612 58.160 1.00 0.00 160 GLU A C 8
ATOM 7973 O O . GLU A 1 15 ? 71.716 51.715 57.337 1.00 0.00 160 GLU A O 8
ATOM 7985 N N . PHE A 1 16 ? 70.896 53.377 58.628 1.00 0.00 161 PHE A N 8
ATOM 7986 C CA . PHE A 1 16 ? 69.484 53.249 58.262 1.00 0.00 161 PHE A CA 8
ATOM 7987 C C . PHE A 1 16 ? 69.261 53.057 56.741 1.00 0.00 161 PHE A C 8
ATOM 7988 O O . PHE A 1 16 ? 68.943 51.955 56.307 1.00 0.00 161 PHE A O 8
ATOM 8001 N N . LEU A 1 17 ? 69.717 54.049 55.971 1.00 0.00 162 LEU A N 8
ATOM 8002 C CA . LEU A 1 17 ? 69.610 54.051 54.496 1.00 0.00 162 LEU A CA 8
ATOM 8003 C C . LEU A 1 17 ? 70.198 52.797 53.827 1.00 0.00 162 LEU A C 8
ATOM 8004 O O . LEU A 1 17 ? 69.442 52.020 53.253 1.00 0.00 162 LEU A O 8
ATOM 8014 N N . LYS A 1 18 ? 71.464 52.519 54.129 1.00 0.00 163 LYS A N 8
ATOM 8015 C CA . LYS A 1 18 ? 72.179 51.346 53.568 1.00 0.00 163 LYS A CA 8
ATOM 8016 C C . LYS A 1 18 ? 71.476 50.009 53.882 1.00 0.00 163 LYS A C 8
ATOM 8017 O O . LYS A 1 18 ? 71.145 49.257 52.965 1.00 0.00 163 LYS A O 8
ATOM 8032 N N . VAL A 1 19 ? 71.031 49.863 55.128 1.00 0.00 164 VAL A N 8
ATOM 8033 C CA . VAL A 1 19 ? 70.381 48.637 55.623 1.00 0.00 164 VAL A CA 8
ATOM 8034 C C . VAL A 1 19 ? 68.910 48.464 55.167 1.00 0.00 164 VAL A C 8
ATOM 8035 O O . VAL A 1 19 ? 68.383 47.341 55.159 1.00 0.00 164 VAL A O 8
ATOM 8042 N N . PHE A 1 20 ? 68.268 49.574 54.801 1.00 0.00 165 PHE A N 8
ATOM 8043 C CA . PHE A 1 20 ? 66.912 49.619 54.236 1.00 0.00 165 PHE A CA 8
ATOM 8044 C C . PHE A 1 20 ? 66.821 49.718 52.695 1.00 0.00 165 PHE A C 8
ATOM 8045 O O . PHE A 1 20 ? 65.733 49.815 52.141 1.00 0.00 165 PHE A O 8
ATOM 8058 N N . LEU A 1 21 ? 67.962 49.601 52.019 1.00 0.00 166 LEU A N 8
ATOM 8059 C CA . LEU A 1 21 ? 67.997 49.618 50.537 1.00 0.00 166 LEU A CA 8
ATOM 8060 C C . LEU A 1 21 ? 67.037 48.700 49.750 1.00 0.00 166 LEU A C 8
ATOM 8061 O O . LEU A 1 21 ? 66.694 49.089 48.644 1.00 0.00 166 LEU A O 8
ATOM 8071 N N . PRO A 1 22 ? 66.575 47.554 50.290 1.00 0.00 167 PRO A N 8
ATOM 8072 C CA . PRO A 1 22 ? 65.417 46.844 49.717 1.00 0.00 167 PRO A CA 8
ATOM 8073 C C . PRO A 1 22 ? 64.205 47.769 49.532 1.00 0.00 167 PRO A C 8
ATOM 8074 O O . PRO A 1 22 ? 64.034 48.287 48.432 1.00 0.00 167 PRO A O 8
ATOM 8083 N N . SER A 1 23 ? 63.555 48.182 50.619 1.00 0.00 168 SER A N 8
ATOM 8084 C CA . SER A 1 23 ? 62.390 49.104 50.568 1.00 0.00 168 SER A CA 8
ATOM 8085 C C . SER A 1 23 ? 62.651 50.434 49.847 1.00 0.00 168 SER A C 8
ATOM 8086 O O . SER A 1 23 ? 61.852 50.839 48.998 1.00 0.00 168 SER A O 8
ATOM 8094 N N . LEU A 1 24 ? 63.818 51.031 50.105 1.00 0.00 169 LEU A N 8
ATOM 8095 C CA . LEU A 1 24 ? 64.277 52.244 49.401 1.00 0.00 169 LEU A CA 8
ATOM 8096 C C . LEU A 1 24 ? 64.335 52.090 47.879 1.00 0.00 169 LEU A C 8
ATOM 8097 O O . LEU A 1 24 ? 63.471 52.632 47.191 1.00 0.00 169 LEU A O 8
ATOM 8107 N N . LEU A 1 25 ? 65.159 51.160 47.372 1.00 0.00 170 LEU A N 8
ATOM 8108 C CA . LEU A 1 25 ? 65.260 50.910 45.925 1.00 0.00 170 LEU A CA 8
ATOM 8109 C C . LEU A 1 25 ? 64.026 50.233 45.295 1.00 0.00 170 LEU A C 8
ATOM 8110 O O . LEU A 1 25 ? 63.845 50.303 44.086 1.00 0.00 170 LEU A O 8
ATOM 8120 N N . LEU A 1 26 ? 63.175 49.621 46.118 1.00 0.00 171 LEU A N 8
ATOM 8121 C CA . LEU A 1 26 ? 61.819 49.202 45.697 1.00 0.00 171 LEU A CA 8
ATOM 8122 C C . LEU A 1 26 ? 60.883 50.403 45.414 1.00 0.00 171 LEU A C 8
ATOM 8123 O O . LEU A 1 26 ? 60.147 50.395 44.431 1.00 0.00 171 LEU A O 8
ATOM 8133 N N . SER A 1 27 ? 60.954 51.434 46.261 1.00 0.00 172 SER A N 8
ATOM 8134 C CA . SER A 1 27 ? 60.292 52.737 45.986 1.00 0.00 172 SER A CA 8
ATOM 8135 C C . SER A 1 27 ? 60.836 53.414 44.709 1.00 0.00 172 SER A C 8
ATOM 8136 O O . SER A 1 27 ? 60.096 54.084 43.996 1.00 0.00 172 SER A O 8
ATOM 8144 N N . HIS A 1 28 ? 62.134 53.230 44.453 1.00 0.00 173 HIS A N 8
ATOM 8145 C CA . HIS A 1 28 ? 62.769 53.668 43.196 1.00 0.00 173 HIS A CA 8
ATOM 8146 C C . HIS A 1 28 ? 62.385 52.796 41.986 1.00 0.00 173 HIS A C 8
ATOM 8147 O O . HIS A 1 28 ? 62.183 53.350 40.912 1.00 0.00 173 HIS A O 8
ATOM 8158 N N . LEU A 1 29 ? 62.269 51.483 42.172 1.00 0.00 174 LEU A N 8
ATOM 8159 C CA . LEU A 1 29 ? 61.671 50.578 41.165 1.00 0.00 174 LEU A CA 8
ATOM 8160 C C . LEU A 1 29 ? 60.289 51.077 40.706 1.00 0.00 174 LEU A C 8
ATOM 8161 O O . LEU A 1 29 ? 60.086 51.254 39.498 1.00 0.00 174 LEU A O 8
ATOM 8171 N N . LEU A 1 30 ? 59.436 51.451 41.668 1.00 0.00 175 LEU A N 8
ATOM 8172 C CA . LEU A 1 30 ? 58.174 52.168 41.396 1.00 0.00 175 LEU A CA 8
ATOM 8173 C C . LEU A 1 30 ? 58.377 53.388 40.475 1.00 0.00 175 LEU A C 8
ATOM 8174 O O . LEU A 1 30 ? 57.823 53.450 39.386 1.00 0.00 175 LEU A O 8
ATOM 8184 N N . ALA A 1 31 ? 59.256 54.297 40.901 1.00 0.00 176 ALA A N 8
ATOM 8185 C CA . ALA A 1 31 ? 59.618 55.507 40.134 1.00 0.00 176 ALA A CA 8
ATOM 8186 C C . ALA A 1 31 ? 60.132 55.240 38.702 1.00 0.00 176 ALA A C 8
ATOM 8187 O O . ALA A 1 31 ? 59.557 55.758 37.748 1.00 0.00 176 ALA A O 8
ATOM 8194 N N . ILE A 1 32 ? 61.133 54.370 38.569 1.00 0.00 177 ILE A N 8
ATOM 8195 C CA . ILE A 1 32 ? 61.686 53.922 37.267 1.00 0.00 177 ILE A CA 8
ATOM 8196 C C . ILE A 1 32 ? 60.562 53.325 36.380 1.00 0.00 177 ILE A C 8
ATOM 8197 O O . ILE A 1 32 ? 60.385 53.758 35.243 1.00 0.00 177 ILE A O 8
ATOM 8205 N N . GLY A 1 33 ? 59.757 52.453 36.977 1.00 0.00 178 GLY A N 8
ATOM 8206 C CA . GLY A 1 33 ? 58.547 51.869 36.370 1.00 0.00 178 GLY A CA 8
ATOM 8207 C C . GLY A 1 33 ? 57.617 52.929 35.764 1.00 0.00 178 GLY A C 8
ATOM 8208 O O . GLY A 1 33 ? 57.406 52.970 34.551 1.00 0.00 178 GLY A O 8
ATOM 8212 N N . LEU A 1 34 ? 57.209 53.863 36.621 1.00 0.00 179 LEU A N 8
ATOM 8213 C CA . LEU A 1 34 ? 56.378 55.028 36.248 1.00 0.00 179 LEU A CA 8
ATOM 8214 C C . LEU A 1 34 ? 56.977 55.828 35.080 1.00 0.00 179 LEU A C 8
ATOM 8215 O O . LEU A 1 34 ? 56.260 56.147 34.127 1.00 0.00 179 LEU A O 8
ATOM 8225 N N . GLY A 1 35 ? 58.278 56.091 35.159 1.00 0.00 180 GLY A N 8
ATOM 8226 C CA . GLY A 1 35 ? 59.069 56.804 34.131 1.00 0.00 180 GLY A CA 8
ATOM 8227 C C . GLY A 1 35 ? 58.799 56.324 32.697 1.00 0.00 180 GLY A C 8
ATOM 8228 O O . GLY A 1 35 ? 58.249 57.071 31.886 1.00 0.00 180 GLY A O 8
ATOM 8232 N N . ILE A 1 36 ? 58.988 55.020 32.511 1.00 0.00 181 ILE A N 8
ATOM 8233 C CA . ILE A 1 36 ? 58.778 54.352 31.202 1.00 0.00 181 ILE A CA 8
ATOM 8234 C C . ILE A 1 36 ? 57.312 54.554 30.746 1.00 0.00 181 ILE A C 8
ATOM 8235 O O . ILE A 1 36 ? 57.068 55.187 29.718 1.00 0.00 181 ILE A O 8
ATOM 8243 N N . TYR A 1 37 ? 56.395 54.190 31.647 1.00 0.00 182 TYR A N 8
ATOM 8244 C CA . TYR A 1 37 ? 54.939 54.306 31.435 1.00 0.00 182 TYR A CA 8
ATOM 8245 C C . TYR A 1 37 ? 54.502 55.720 30.983 1.00 0.00 182 TYR A C 8
ATOM 8246 O O . TYR A 1 37 ? 54.040 55.881 29.854 1.00 0.00 182 TYR A O 8
ATOM 8259 N N . ILE A 1 38 ? 54.812 56.724 31.797 1.00 0.00 183 ILE A N 8
ATOM 8260 C CA . ILE A 1 38 ? 54.401 58.122 31.524 1.00 0.00 183 ILE A CA 8
ATOM 8261 C C . ILE A 1 38 ? 54.947 58.706 30.218 1.00 0.00 183 ILE A C 8
ATOM 8262 O O . ILE A 1 38 ? 54.194 59.326 29.468 1.00 0.00 183 ILE A O 8
ATOM 8270 N N . GLY A 1 39 ? 56.196 58.372 29.884 1.00 0.00 184 GLY A N 8
ATOM 8271 C CA . GLY A 1 39 ? 56.852 58.789 28.623 1.00 0.00 184 GLY A CA 8
ATOM 8272 C C . GLY A 1 39 ? 56.106 58.301 27.369 1.00 0.00 184 GLY A C 8
ATOM 8273 O O . GLY A 1 39 ? 55.870 59.056 26.429 1.00 0.00 184 GLY A O 8
ATOM 8277 N N . ARG A 1 40 ? 55.767 57.018 27.402 1.00 0.00 185 ARG A N 8
ATOM 8278 C CA . ARG A 1 40 ? 54.940 56.357 26.370 1.00 0.00 185 ARG A CA 8
ATOM 8279 C C . ARG A 1 40 ? 53.558 57.020 26.233 1.00 0.00 185 ARG A C 8
ATOM 8280 O O . ARG A 1 40 ? 53.207 57.523 25.167 1.00 0.00 185 ARG A O 8
ATOM 8294 N N . ARG A 1 41 ? 52.892 57.180 27.380 1.00 0.00 186 ARG A N 8
ATOM 8295 C CA . ARG A 1 41 ? 51.588 57.877 27.502 1.00 0.00 186 ARG A CA 8
ATOM 8296 C C . ARG A 1 41 ? 51.601 59.307 26.916 1.00 0.00 186 ARG A C 8
ATOM 8297 O O . ARG A 1 41 ? 50.691 59.685 26.170 1.00 0.00 186 ARG A O 8
ATOM 8311 N N . LEU A 1 42 ? 52.576 60.118 27.317 1.00 0.00 187 LEU A N 8
ATOM 8312 C CA . LEU A 1 42 ? 52.737 61.517 26.867 1.00 0.00 187 LEU A CA 8
ATOM 8313 C C . LEU A 1 42 ? 52.989 61.727 25.361 1.00 0.00 187 LEU A C 8
ATOM 8314 O O . LEU A 1 42 ? 52.495 62.692 24.778 1.00 0.00 187 LEU A O 8
ATOM 8324 N N . THR A 1 43 ? 53.704 60.773 24.763 1.00 0.00 188 THR A N 8
ATOM 8325 C CA . THR A 1 43 ? 54.004 60.764 23.314 1.00 0.00 188 THR A CA 8
ATOM 8326 C C . THR A 1 43 ? 52.856 60.148 22.494 1.00 0.00 188 THR A C 8
ATOM 8327 O O . THR A 1 43 ? 52.232 60.846 21.707 1.00 0.00 188 THR A O 8
ATOM 8334 N N . THR A 1 44 ? 52.493 58.899 22.784 1.00 0.00 189 THR A N 8
ATOM 8335 C CA . THR A 1 44 ? 51.359 58.243 22.114 1.00 0.00 189 THR A CA 8
ATOM 8336 C C . THR A 1 44 ? 50.157 58.018 23.033 1.00 0.00 189 THR A C 8
ATOM 8337 O O . THR A 1 44 ? 50.294 57.557 24.189 1.00 0.00 189 THR A O 8
ATOM 8344 N N . SER A 1 45 ? 49.058 58.534 22.553 1.00 0.00 190 SER A N 8
ATOM 8345 C CA . SER A 1 45 ? 47.683 58.582 23.090 1.00 0.00 190 SER A CA 8
ATOM 8346 C C . SER A 1 45 ? 46.849 59.365 22.066 1.00 0.00 190 SER A C 8
ATOM 8347 O O . SER A 1 45 ? 47.446 60.095 21.236 1.00 0.00 190 SER A O 8
ATOM 8356 N N . ARG B 1 1 ? 57.447 47.764 70.424 1.00 0.00 146 ARG B N 8
ATOM 8357 C CA . ARG B 1 1 ? 57.727 49.129 70.929 1.00 0.00 146 ARG B CA 8
ATOM 8358 C C . ARG B 1 1 ? 56.551 50.087 70.666 1.00 0.00 146 ARG B C 8
ATOM 8359 O O . ARG B 1 1 ? 56.129 50.249 69.519 1.00 0.00 146 ARG B O 8
ATOM 8372 N N . ASN B 1 2 ? 55.991 50.650 71.742 1.00 0.00 147 ASN B N 8
ATOM 8373 C CA . ASN B 1 2 ? 54.855 51.584 71.614 1.00 0.00 147 ASN B CA 8
ATOM 8374 C C . ASN B 1 2 ? 55.239 53.031 71.285 1.00 0.00 147 ASN B C 8
ATOM 8375 O O . ASN B 1 2 ? 56.214 53.596 71.793 1.00 0.00 147 ASN B O 8
ATOM 8384 N N . THR B 1 3 ? 54.389 53.612 70.441 1.00 0.00 148 THR B N 8
ATOM 8385 C CA . THR B 1 3 ? 54.494 55.025 70.001 1.00 0.00 148 THR B CA 8
ATOM 8386 C C . THR B 1 3 ? 54.233 56.051 71.113 1.00 0.00 148 THR B C 8
ATOM 8387 O O . THR B 1 3 ? 54.704 57.186 71.050 1.00 0.00 148 THR B O 8
ATOM 8394 N N . SER B 1 4 ? 53.499 55.621 72.144 1.00 0.00 149 SER B N 8
ATOM 8395 C CA . SER B 1 4 ? 53.266 56.431 73.358 1.00 0.00 149 SER B CA 8
ATOM 8396 C C . SER B 1 4 ? 54.527 56.766 74.164 1.00 0.00 149 SER B C 8
ATOM 8397 O O . SER B 1 4 ? 54.695 57.922 74.563 1.00 0.00 149 SER B O 8
ATOM 8405 N N . VAL B 1 5 ? 55.419 55.803 74.369 1.00 0.00 150 VAL B N 8
ATOM 8406 C CA . VAL B 1 5 ? 56.703 56.093 75.060 1.00 0.00 150 VAL B CA 8
ATOM 8407 C C . VAL B 1 5 ? 57.750 56.668 74.090 1.00 0.00 150 VAL B C 8
ATOM 8408 O O . VAL B 1 5 ? 58.398 57.659 74.435 1.00 0.00 150 VAL B O 8
ATOM 8415 N N . MET B 1 6 ? 57.810 56.112 72.882 1.00 0.00 151 MET B N 8
ATOM 8416 C CA . MET B 1 6 ? 58.585 56.681 71.759 1.00 0.00 151 MET B CA 8
ATOM 8417 C C . MET B 1 6 ? 58.117 58.105 71.414 1.00 0.00 151 MET B C 8
ATOM 8418 O O . MET B 1 6 ? 57.010 58.526 71.741 1.00 0.00 151 MET B O 8
ATOM 8429 N N . LYS B 1 7 ? 59.005 58.820 70.714 1.00 0.00 152 LYS B N 8
ATOM 8430 C CA . LYS B 1 7 ? 58.691 60.172 70.261 1.00 0.00 152 LYS B CA 8
ATOM 8431 C C . LYS B 1 7 ? 58.292 60.212 68.768 1.00 0.00 152 LYS B C 8
ATOM 8432 O O . LYS B 1 7 ? 58.970 60.688 67.899 1.00 0.00 152 LYS B O 8
ATOM 8447 N N . LYS B 1 8 ? 57.104 59.595 68.585 1.00 0.00 153 LYS B N 8
ATOM 8448 C CA . LYS B 1 8 ? 56.509 59.355 67.266 1.00 0.00 153 LYS B CA 8
ATOM 8449 C C . LYS B 1 8 ? 55.000 59.708 67.282 1.00 0.00 153 LYS B C 8
ATOM 8450 O O . LYS B 1 8 ? 54.198 59.071 67.944 1.00 0.00 153 LYS B O 8
ATOM 8465 N N . GLY B 1 9 ? 54.688 60.684 66.442 1.00 0.00 154 GLY B N 8
ATOM 8466 C CA . GLY B 1 9 ? 53.301 61.095 66.149 1.00 0.00 154 GLY B CA 8
ATOM 8467 C C . GLY B 1 9 ? 52.995 60.783 64.677 1.00 0.00 154 GLY B C 8
ATOM 8468 O O . GLY B 1 9 ? 53.181 61.636 63.808 1.00 0.00 154 GLY B O 8
ATOM 8472 N N . GLY B 1 10 ? 52.732 59.495 64.421 1.00 0.00 155 GLY B N 8
ATOM 8473 C CA . GLY B 1 10 ? 52.512 58.939 63.061 1.00 0.00 155 GLY B CA 8
ATOM 8474 C C . GLY B 1 10 ? 53.843 58.632 62.355 1.00 0.00 155 GLY B C 8
ATOM 8475 O O . GLY B 1 10 ? 54.049 57.547 61.804 1.00 0.00 155 GLY B O 8
ATOM 8479 N N . ILE B 1 11 ? 54.619 59.692 62.267 1.00 0.00 156 ILE B N 8
ATOM 8480 C CA . ILE B 1 11 ? 56.031 59.710 61.813 1.00 0.00 156 ILE B CA 8
ATOM 8481 C C . ILE B 1 11 ? 56.946 60.155 62.965 1.00 0.00 156 ILE B C 8
ATOM 8482 O O . ILE B 1 11 ? 56.510 60.836 63.894 1.00 0.00 156 ILE B O 8
ATOM 8490 N N . PHE B 1 12 ? 58.222 59.762 62.892 1.00 0.00 157 PHE B N 8
ATOM 8491 C CA . PHE B 1 12 ? 59.196 60.008 63.967 1.00 0.00 157 PHE B CA 8
ATOM 8492 C C . PHE B 1 12 ? 59.610 61.461 64.232 1.00 0.00 157 PHE B C 8
ATOM 8493 O O . PHE B 1 12 ? 59.720 61.841 65.382 1.00 0.00 157 PHE B O 8
ATOM 8506 N N . SER B 1 13 ? 59.899 62.233 63.173 1.00 0.00 158 SER B N 8
ATOM 8507 C CA . SER B 1 13 ? 60.324 63.641 63.335 1.00 0.00 158 SER B CA 8
ATOM 8508 C C . SER B 1 13 ? 59.980 64.566 62.166 1.00 0.00 158 SER B C 8
ATOM 8509 O O . SER B 1 13 ? 60.142 64.203 61.006 1.00 0.00 158 SER B O 8
ATOM 8517 N N . ALA B 1 14 ? 59.567 65.773 62.539 1.00 0.00 159 ALA B N 8
ATOM 8518 C CA . ALA B 1 14 ? 59.359 66.910 61.604 1.00 0.00 159 ALA B CA 8
ATOM 8519 C C . ALA B 1 14 ? 60.644 67.210 60.820 1.00 0.00 159 ALA B C 8
ATOM 8520 O O . ALA B 1 14 ? 60.654 67.147 59.589 1.00 0.00 159 ALA B O 8
ATOM 8527 N N . GLU B 1 15 ? 61.735 67.442 61.559 1.00 0.00 160 GLU B N 8
ATOM 8528 C CA . GLU B 1 15 ? 63.112 67.606 61.036 1.00 0.00 160 GLU B CA 8
ATOM 8529 C C . GLU B 1 15 ? 63.492 66.513 60.026 1.00 0.00 160 GLU B C 8
ATOM 8530 O O . GLU B 1 15 ? 63.854 66.830 58.883 1.00 0.00 160 GLU B O 8
ATOM 8542 N N . PHE B 1 16 ? 63.264 65.267 60.424 1.00 0.00 161 PHE B N 8
ATOM 8543 C CA . PHE B 1 16 ? 63.472 64.076 59.570 1.00 0.00 161 PHE B CA 8
ATOM 8544 C C . PHE B 1 16 ? 62.754 64.187 58.215 1.00 0.00 161 PHE B C 8
ATOM 8545 O O . PHE B 1 16 ? 63.420 64.306 57.193 1.00 0.00 161 PHE B O 8
ATOM 8558 N N . LEU B 1 17 ? 61.436 64.402 58.249 1.00 0.00 162 LEU B N 8
ATOM 8559 C CA . LEU B 1 17 ? 60.633 64.621 57.029 1.00 0.00 162 LEU B CA 8
ATOM 8560 C C . LEU B 1 17 ? 61.152 65.788 56.173 1.00 0.00 162 LEU B C 8
ATOM 8561 O O . LEU B 1 17 ? 61.484 65.582 55.008 1.00 0.00 162 LEU B O 8
ATOM 8571 N N . LYS B 1 18 ? 61.390 66.930 56.834 1.00 0.00 163 LYS B N 8
ATOM 8572 C CA . LYS B 1 18 ? 61.945 68.167 56.224 1.00 0.00 163 LYS B CA 8
ATOM 8573 C C . LYS B 1 18 ? 63.273 67.993 55.464 1.00 0.00 163 LYS B C 8
ATOM 8574 O O . LYS B 1 18 ? 63.573 68.790 54.585 1.00 0.00 163 LYS B O 8
ATOM 8589 N N . VAL B 1 19 ? 64.097 67.028 55.884 1.00 0.00 164 VAL B N 8
ATOM 8590 C CA . VAL B 1 19 ? 65.359 66.692 55.191 1.00 0.00 164 VAL B CA 8
ATOM 8591 C C . VAL B 1 19 ? 65.253 65.489 54.232 1.00 0.00 164 VAL B C 8
ATOM 8592 O O . VAL B 1 19 ? 65.890 65.485 53.169 1.00 0.00 164 VAL B O 8
ATOM 8599 N N . PHE B 1 20 ? 64.498 64.471 54.630 1.00 0.00 165 PHE B N 8
ATOM 8600 C CA . PHE B 1 20 ? 64.409 63.189 53.915 1.00 0.00 165 PHE B CA 8
ATOM 8601 C C . PHE B 1 20 ? 63.426 63.195 52.723 1.00 0.00 165 PHE B C 8
ATOM 8602 O O . PHE B 1 20 ? 63.757 62.686 51.657 1.00 0.00 165 PHE B O 8
ATOM 8615 N N . LEU B 1 21 ? 62.242 63.788 52.907 1.00 0.00 166 LEU B N 8
ATOM 8616 C CA . LEU B 1 21 ? 61.276 63.953 51.810 1.00 0.00 166 LEU B CA 8
ATOM 8617 C C . LEU B 1 21 ? 61.863 64.681 50.575 1.00 0.00 166 LEU B C 8
ATOM 8618 O O . LEU B 1 21 ? 61.706 64.145 49.478 1.00 0.00 166 LEU B O 8
ATOM 8628 N N . PRO B 1 22 ? 62.662 65.767 50.727 1.00 0.00 167 PRO B N 8
ATOM 8629 C CA . PRO B 1 22 ? 63.436 66.337 49.604 1.00 0.00 167 PRO B CA 8
ATOM 8630 C C . PRO B 1 22 ? 64.331 65.311 48.894 1.00 0.00 167 PRO B C 8
ATOM 8631 O O . PRO B 1 22 ? 64.229 65.177 47.675 1.00 0.00 167 PRO B O 8
ATOM 8640 N N . SER B 1 23 ? 65.157 64.579 49.644 1.00 0.00 168 SER B N 8
ATOM 8641 C CA . SER B 1 23 ? 65.979 63.465 49.112 1.00 0.00 168 SER B CA 8
ATOM 8642 C C . SER B 1 23 ? 65.166 62.421 48.341 1.00 0.00 168 SER B C 8
ATOM 8643 O O . SER B 1 23 ? 65.501 62.116 47.188 1.00 0.00 168 SER B O 8
ATOM 8651 N N . LEU B 1 24 ? 64.054 61.956 48.924 1.00 0.00 169 LEU B N 8
ATOM 8652 C CA . LEU B 1 24 ? 63.061 61.104 48.233 1.00 0.00 169 LEU B CA 8
ATOM 8653 C C . LEU B 1 24 ? 62.629 61.713 46.884 1.00 0.00 169 LEU B C 8
ATOM 8654 O O . LEU B 1 24 ? 63.169 61.293 45.869 1.00 0.00 169 LEU B O 8
ATOM 8664 N N . LEU B 1 25 ? 62.067 62.919 46.959 1.00 0.00 170 LEU B N 8
ATOM 8665 C CA . LEU B 1 25 ? 61.624 63.716 45.791 1.00 0.00 170 LEU B CA 8
ATOM 8666 C C . LEU B 1 25 ? 62.684 63.872 44.686 1.00 0.00 170 LEU B C 8
ATOM 8667 O O . LEU B 1 25 ? 62.491 63.357 43.584 1.00 0.00 170 LEU B O 8
ATOM 8677 N N . LEU B 1 26 ? 63.841 64.429 45.048 1.00 0.00 171 LEU B N 8
ATOM 8678 C CA . LEU B 1 26 ? 64.995 64.590 44.140 1.00 0.00 171 LEU B CA 8
ATOM 8679 C C . LEU B 1 26 ? 65.398 63.283 43.436 1.00 0.00 171 LEU B C 8
ATOM 8680 O O . LEU B 1 26 ? 65.335 63.192 42.198 1.00 0.00 171 LEU B O 8
ATOM 8690 N N . SER B 1 27 ? 65.609 62.242 44.235 1.00 0.00 172 SER B N 8
ATOM 8691 C CA . SER B 1 27 ? 65.999 60.905 43.738 1.00 0.00 172 SER B CA 8
ATOM 8692 C C . SER B 1 27 ? 64.894 60.218 42.911 1.00 0.00 172 SER B C 8
ATOM 8693 O O . SER B 1 27 ? 65.185 59.653 41.863 1.00 0.00 172 SER B O 8
ATOM 8701 N N . HIS B 1 28 ? 63.648 60.308 43.373 1.00 0.00 173 HIS B N 8
ATOM 8702 C CA . HIS B 1 28 ? 62.476 59.764 42.656 1.00 0.00 173 HIS B CA 8
ATOM 8703 C C . HIS B 1 28 ? 62.231 60.447 41.312 1.00 0.00 173 HIS B C 8
ATOM 8704 O O . HIS B 1 28 ? 62.044 59.751 40.316 1.00 0.00 173 HIS B O 8
ATOM 8715 N N . LEU B 1 29 ? 62.336 61.783 41.260 1.00 0.00 174 LEU B N 8
ATOM 8716 C CA . LEU B 1 29 ? 62.324 62.518 39.973 1.00 0.00 174 LEU B CA 8
ATOM 8717 C C . LEU B 1 29 ? 63.428 62.041 39.008 1.00 0.00 174 LEU B C 8
ATOM 8718 O O . LEU B 1 29 ? 63.105 61.596 37.908 1.00 0.00 174 LEU B O 8
ATOM 8728 N N . LEU B 1 30 ? 64.652 61.916 39.517 1.00 0.00 175 LEU B N 8
ATOM 8729 C CA . LEU B 1 30 ? 65.763 61.281 38.778 1.00 0.00 175 LEU B CA 8
ATOM 8730 C C . LEU B 1 30 ? 65.470 59.839 38.317 1.00 0.00 175 LEU B C 8
ATOM 8731 O O . LEU B 1 30 ? 65.843 59.464 37.210 1.00 0.00 175 LEU B O 8
ATOM 8741 N N . ALA B 1 31 ? 64.860 59.046 39.192 1.00 0.00 176 ALA B N 8
ATOM 8742 C CA . ALA B 1 31 ? 64.418 57.670 38.899 1.00 0.00 176 ALA B CA 8
ATOM 8743 C C . ALA B 1 31 ? 63.302 57.565 37.837 1.00 0.00 176 ALA B C 8
ATOM 8744 O O . ALA B 1 31 ? 63.392 56.732 36.935 1.00 0.00 176 ALA B O 8
ATOM 8751 N N . ILE B 1 32 ? 62.291 58.434 37.921 1.00 0.00 177 ILE B N 8
ATOM 8752 C CA . ILE B 1 32 ? 61.280 58.619 36.852 1.00 0.00 177 ILE B CA 8
ATOM 8753 C C . ILE B 1 32 ? 62.012 58.951 35.529 1.00 0.00 177 ILE B C 8
ATOM 8754 O O . ILE B 1 32 ? 61.813 58.275 34.514 1.00 0.00 177 ILE B O 8
ATOM 8762 N N . GLY B 1 33 ? 62.950 59.888 35.618 1.00 0.00 178 GLY B N 8
ATOM 8763 C CA . GLY B 1 33 ? 63.899 60.227 34.539 1.00 0.00 178 GLY B CA 8
ATOM 8764 C C . GLY B 1 33 ? 64.612 58.998 33.959 1.00 0.00 178 GLY B C 8
ATOM 8765 O O . GLY B 1 33 ? 64.563 58.758 32.753 1.00 0.00 178 GLY B O 8
ATOM 8769 N N . LEU B 1 34 ? 65.232 58.210 34.840 1.00 0.00 179 LEU B N 8
ATOM 8770 C CA . LEU B 1 34 ? 65.895 56.936 34.494 1.00 0.00 179 LEU B CA 8
ATOM 8771 C C . LEU B 1 34 ? 64.993 55.941 33.749 1.00 0.00 179 LEU B C 8
ATOM 8772 O O . LEU B 1 34 ? 65.426 55.337 32.768 1.00 0.00 179 LEU B O 8
ATOM 8782 N N . GLY B 1 35 ? 63.737 55.826 34.187 1.00 0.00 180 GLY B N 8
ATOM 8783 C CA . GLY B 1 35 ? 62.686 55.057 33.495 1.00 0.00 180 GLY B CA 8
ATOM 8784 C C . GLY B 1 35 ? 62.540 55.461 32.016 1.00 0.00 180 GLY B C 8
ATOM 8785 O O . GLY B 1 35 ? 62.728 54.658 31.106 1.00 0.00 180 GLY B O 8
ATOM 8789 N N . ILE B 1 36 ? 62.345 56.764 31.818 1.00 0.00 181 ILE B N 8
ATOM 8790 C CA . ILE B 1 36 ? 62.333 57.420 30.492 1.00 0.00 181 ILE B CA 8
ATOM 8791 C C . ILE B 1 36 ? 63.629 57.090 29.711 1.00 0.00 181 ILE B C 8
ATOM 8792 O O . ILE B 1 36 ? 63.565 56.472 28.649 1.00 0.00 181 ILE B O 8
ATOM 8800 N N . TYR B 1 37 ? 64.771 57.363 30.338 1.00 0.00 182 TYR B N 8
ATOM 8801 C CA . TYR B 1 37 ? 66.141 57.138 29.805 1.00 0.00 182 TYR B CA 8
ATOM 8802 C C . TYR B 1 37 ? 66.366 55.720 29.228 1.00 0.00 182 TYR B C 8
ATOM 8803 O O . TYR B 1 37 ? 66.766 55.578 28.079 1.00 0.00 182 TYR B O 8
ATOM 8816 N N . ILE B 1 38 ? 66.020 54.694 30.008 1.00 0.00 183 ILE B N 8
ATOM 8817 C CA . ILE B 1 38 ? 66.115 53.284 29.547 1.00 0.00 183 ILE B CA 8
ATOM 8818 C C . ILE B 1 38 ? 65.121 52.910 28.437 1.00 0.00 183 ILE B C 8
ATOM 8819 O O . ILE B 1 38 ? 65.502 52.221 27.478 1.00 0.00 183 ILE B O 8
ATOM 8827 N N . GLY B 1 39 ? 63.897 53.423 28.519 1.00 0.00 184 GLY B N 8
ATOM 8828 C CA . GLY B 1 39 ? 62.897 53.326 27.424 1.00 0.00 184 GLY B CA 8
ATOM 8829 C C . GLY B 1 39 ? 63.455 53.910 26.107 1.00 0.00 184 GLY B C 8
ATOM 8830 O O . GLY B 1 39 ? 63.334 53.305 25.045 1.00 0.00 184 GLY B O 8
ATOM 8834 N N . ARG B 1 40 ? 64.114 55.058 26.242 1.00 0.00 185 ARG B N 8
ATOM 8835 C CA . ARG B 1 40 ? 64.805 55.755 25.142 1.00 0.00 185 ARG B CA 8
ATOM 8836 C C . ARG B 1 40 ? 65.953 54.974 24.481 1.00 0.00 185 ARG B C 8
ATOM 8837 O O . ARG B 1 40 ? 66.246 55.212 23.312 1.00 0.00 185 ARG B O 8
ATOM 8851 N N . ARG B 1 41 ? 66.698 54.221 25.297 1.00 0.00 186 ARG B N 8
ATOM 8852 C CA . ARG B 1 41 ? 67.685 53.237 24.813 1.00 0.00 186 ARG B CA 8
ATOM 8853 C C . ARG B 1 41 ? 67.058 52.157 23.917 1.00 0.00 186 ARG B C 8
ATOM 8854 O O . ARG B 1 41 ? 67.294 52.132 22.704 1.00 0.00 186 ARG B O 8
ATOM 8868 N N . LEU B 1 42 ? 66.120 51.411 24.495 1.00 0.00 187 LEU B N 8
ATOM 8869 C CA . LEU B 1 42 ? 65.476 50.265 23.817 1.00 0.00 187 LEU B CA 8
ATOM 8870 C C . LEU B 1 42 ? 64.627 50.639 22.582 1.00 0.00 187 LEU B C 8
ATOM 8871 O O . LEU B 1 42 ? 64.968 50.278 21.459 1.00 0.00 187 LEU B O 8
ATOM 8881 N N . THR B 1 43 ? 63.592 51.447 22.804 1.00 0.00 188 THR B N 8
ATOM 8882 C CA . THR B 1 43 ? 62.559 51.704 21.779 1.00 0.00 188 THR B CA 8
ATOM 8883 C C . THR B 1 43 ? 62.224 53.164 21.409 1.00 0.00 188 THR B C 8
ATOM 8884 O O . THR B 1 43 ? 61.949 53.432 20.243 1.00 0.00 188 THR B O 8
ATOM 8891 N N . THR B 1 44 ? 62.169 54.076 22.384 1.00 0.00 189 THR B N 8
ATOM 8892 C CA . THR B 1 44 ? 61.595 55.409 22.122 1.00 0.00 189 THR B CA 8
ATOM 8893 C C . THR B 1 44 ? 62.575 56.587 22.208 1.00 0.00 189 THR B C 8
ATOM 8894 O O . THR B 1 44 ? 62.710 57.269 23.234 1.00 0.00 189 THR B O 8
ATOM 8901 N N . SER B 1 45 ? 63.067 56.913 21.030 1.00 0.00 190 SER B N 8
ATOM 8902 C CA . SER B 1 45 ? 63.850 58.138 20.755 1.00 0.00 190 SER B CA 8
ATOM 8903 C C . SER B 1 45 ? 63.441 58.741 19.412 1.00 0.00 190 SER B C 8
ATOM 8904 O O . SER B 1 45 ? 62.881 58.002 18.577 1.00 0.00 190 SER B O 8
ATOM 8913 N N . ARG A 1 1 ? 69.978 52.817 76.107 1.00 0.00 146 ARG A N 9
ATOM 8914 C CA . ARG A 1 1 ? 70.600 53.796 75.203 1.00 0.00 146 ARG A CA 9
ATOM 8915 C C . ARG A 1 1 ? 69.500 54.327 74.260 1.00 0.00 146 ARG A C 9
ATOM 8916 O O . ARG A 1 1 ? 68.523 53.629 74.009 1.00 0.00 146 ARG A O 9
ATOM 8929 N N . ASN A 1 2 ? 69.643 55.570 73.790 1.00 0.00 147 ASN A N 9
ATOM 8930 C CA . ASN A 1 2 ? 68.598 56.198 72.938 1.00 0.00 147 ASN A CA 9
ATOM 8931 C C . ASN A 1 2 ? 68.883 55.936 71.438 1.00 0.00 147 ASN A C 9
ATOM 8932 O O . ASN A 1 2 ? 69.981 56.002 70.992 1.00 0.00 147 ASN A O 9
ATOM 8941 N N . THR A 1 3 ? 67.760 55.694 70.681 1.00 0.00 148 THR A N 9
ATOM 8942 C CA . THR A 1 3 ? 67.799 55.512 69.235 1.00 0.00 148 THR A CA 9
ATOM 8943 C C . THR A 1 3 ? 67.963 56.821 68.388 1.00 0.00 148 THR A C 9
ATOM 8944 O O . THR A 1 3 ? 67.351 57.071 67.442 1.00 0.00 148 THR A O 9
ATOM 8951 N N . SER A 1 4 ? 69.051 57.578 68.849 1.00 0.00 149 SER A N 9
ATOM 8952 C CA . SER A 1 4 ? 69.453 58.847 68.230 1.00 0.00 149 SER A CA 9
ATOM 8953 C C . SER A 1 4 ? 69.634 58.763 66.717 1.00 0.00 149 SER A C 9
ATOM 8954 O O . SER A 1 4 ? 70.437 57.963 66.195 1.00 0.00 149 SER A O 9
ATOM 8962 N N . VAL A 1 5 ? 68.792 59.496 66.010 1.00 0.00 150 VAL A N 9
ATOM 8963 C CA . VAL A 1 5 ? 68.820 59.542 64.527 1.00 0.00 150 VAL A CA 9
ATOM 8964 C C . VAL A 1 5 ? 69.082 60.969 64.028 1.00 0.00 150 VAL A C 9
ATOM 8965 O O . VAL A 1 5 ? 68.161 61.754 63.764 1.00 0.00 150 VAL A O 9
ATOM 8972 N N . MET A 1 6 ? 70.372 61.279 63.969 1.00 0.00 151 MET A N 9
ATOM 8973 C CA . MET A 1 6 ? 70.896 62.620 63.619 1.00 0.00 151 MET A CA 9
ATOM 8974 C C . MET A 1 6 ? 70.449 63.092 62.240 1.00 0.00 151 MET A C 9
ATOM 8975 O O . MET A 1 6 ? 70.762 62.497 61.205 1.00 0.00 151 MET A O 9
ATOM 8986 N N . LYS A 1 7 ? 69.697 64.180 62.287 1.00 0.00 152 LYS A N 9
ATOM 8987 C CA . LYS A 1 7 ? 68.980 64.755 61.133 1.00 0.00 152 LYS A CA 9
ATOM 8988 C C . LYS A 1 7 ? 69.867 65.133 59.929 1.00 0.00 152 LYS A C 9
ATOM 8989 O O . LYS A 1 7 ? 69.413 65.082 58.795 1.00 0.00 152 LYS A O 9
ATOM 9004 N N . LYS A 1 8 ? 71.097 65.563 60.195 1.00 0.00 153 LYS A N 9
ATOM 9005 C CA . LYS A 1 8 ? 72.080 65.861 59.120 1.00 0.00 153 LYS A CA 9
ATOM 9006 C C . LYS A 1 8 ? 72.750 64.610 58.526 1.00 0.00 153 LYS A C 9
ATOM 9007 O O . LYS A 1 8 ? 73.145 64.639 57.361 1.00 0.00 153 LYS A O 9
ATOM 9022 N N . GLY A 1 9 ? 72.666 63.495 59.260 1.00 0.00 154 GLY A N 9
ATOM 9023 C CA . GLY A 1 9 ? 73.370 62.238 58.946 1.00 0.00 154 GLY A CA 9
ATOM 9024 C C . GLY A 1 9 ? 74.030 61.624 60.186 1.00 0.00 154 GLY A C 9
ATOM 9025 O O . GLY A 1 9 ? 74.370 62.329 61.137 1.00 0.00 154 GLY A O 9
ATOM 9029 N N . GLY A 1 10 ? 74.381 60.358 60.024 1.00 0.00 155 GLY A N 9
ATOM 9030 C CA . GLY A 1 10 ? 74.941 59.502 61.091 1.00 0.00 155 GLY A CA 9
ATOM 9031 C C . GLY A 1 10 ? 73.860 59.028 62.076 1.00 0.00 155 GLY A C 9
ATOM 9032 O O . GLY A 1 10 ? 73.609 59.678 63.096 1.00 0.00 155 GLY A O 9
ATOM 9036 N N . ILE A 1 11 ? 73.332 57.839 61.809 1.00 0.00 156 ILE A N 9
ATOM 9037 C CA . ILE A 1 11 ? 72.271 57.243 62.643 1.00 0.00 156 ILE A CA 9
ATOM 9038 C C . ILE A 1 11 ? 72.819 56.240 63.661 1.00 0.00 156 ILE A C 9
ATOM 9039 O O . ILE A 1 11 ? 73.848 55.588 63.465 1.00 0.00 156 ILE A O 9
ATOM 9047 N N . PHE A 1 12 ? 72.079 56.111 64.758 1.00 0.00 157 PHE A N 9
ATOM 9048 C CA . PHE A 1 12 ? 72.283 54.968 65.667 1.00 0.00 157 PHE A CA 9
ATOM 9049 C C . PHE A 1 12 ? 71.301 53.809 65.444 1.00 0.00 157 PHE A C 9
ATOM 9050 O O . PHE A 1 12 ? 71.736 52.661 65.488 1.00 0.00 157 PHE A O 9
ATOM 9063 N N . SER A 1 13 ? 70.021 54.102 65.186 1.00 0.00 158 SER A N 9
ATOM 9064 C CA . SER A 1 13 ? 69.012 53.047 64.950 1.00 0.00 158 SER A CA 9
ATOM 9065 C C . SER A 1 13 ? 69.300 52.198 63.692 1.00 0.00 158 SER A C 9
ATOM 9066 O O . SER A 1 13 ? 69.042 52.600 62.554 1.00 0.00 158 SER A O 9
ATOM 9074 N N . ALA A 1 14 ? 69.840 51.024 63.968 1.00 0.00 159 ALA A N 9
ATOM 9075 C CA . ALA A 1 14 ? 70.209 50.016 62.956 1.00 0.00 159 ALA A CA 9
ATOM 9076 C C . ALA A 1 14 ? 68.973 49.452 62.236 1.00 0.00 159 ALA A C 9
ATOM 9077 O O . ALA A 1 14 ? 68.905 49.525 61.005 1.00 0.00 159 ALA A O 9
ATOM 9084 N N . GLU A 1 15 ? 67.952 49.078 63.010 1.00 0.00 160 GLU A N 9
ATOM 9085 C CA . GLU A 1 15 ? 66.673 48.561 62.476 1.00 0.00 160 GLU A CA 9
ATOM 9086 C C . GLU A 1 15 ? 65.999 49.507 61.459 1.00 0.00 160 GLU A C 9
ATOM 9087 O O . GLU A 1 15 ? 65.473 49.064 60.444 1.00 0.00 160 GLU A O 9
ATOM 9099 N N . PHE A 1 16 ? 66.159 50.808 61.697 1.00 0.00 161 PHE A N 9
ATOM 9100 C CA . PHE A 1 16 ? 65.705 51.893 60.811 1.00 0.00 161 PHE A CA 9
ATOM 9101 C C . PHE A 1 16 ? 66.439 51.900 59.457 1.00 0.00 161 PHE A C 9
ATOM 9102 O O . PHE A 1 16 ? 65.799 51.775 58.402 1.00 0.00 161 PHE A O 9
ATOM 9115 N N . LEU A 1 17 ? 67.767 51.950 59.479 1.00 0.00 162 LEU A N 9
ATOM 9116 C CA . LEU A 1 17 ? 68.556 51.920 58.234 1.00 0.00 162 LEU A CA 9
ATOM 9117 C C . LEU A 1 17 ? 68.450 50.580 57.475 1.00 0.00 162 LEU A C 9
ATOM 9118 O O . LEU A 1 17 ? 68.404 50.585 56.249 1.00 0.00 162 LEU A O 9
ATOM 9128 N N . LYS A 1 18 ? 68.295 49.481 58.218 1.00 0.00 163 LYS A N 9
ATOM 9129 C CA . LYS A 1 18 ? 67.943 48.160 57.647 1.00 0.00 163 LYS A CA 9
ATOM 9130 C C . LYS A 1 18 ? 66.679 48.228 56.763 1.00 0.00 163 LYS A C 9
ATOM 9131 O O . LYS A 1 18 ? 66.798 48.124 55.545 1.00 0.00 163 LYS A O 9
ATOM 9146 N N . VAL A 1 19 ? 65.572 48.686 57.350 1.00 0.00 164 VAL A N 9
ATOM 9147 C CA . VAL A 1 19 ? 64.275 48.826 56.630 1.00 0.00 164 VAL A CA 9
ATOM 9148 C C . VAL A 1 19 ? 64.253 49.891 55.509 1.00 0.00 164 VAL A C 9
ATOM 9149 O O . VAL A 1 19 ? 63.452 49.799 54.578 1.00 0.00 164 VAL A O 9
ATOM 9156 N N . PHE A 1 20 ? 65.151 50.874 55.608 1.00 0.00 165 PHE A N 9
ATOM 9157 C CA . PHE A 1 20 ? 65.419 51.834 54.515 1.00 0.00 165 PHE A CA 9
ATOM 9158 C C . PHE A 1 20 ? 65.781 51.153 53.178 1.00 0.00 165 PHE A C 9
ATOM 9159 O O . PHE A 1 20 ? 65.079 51.365 52.193 1.00 0.00 165 PHE A O 9
ATOM 9172 N N . LEU A 1 21 ? 66.717 50.205 53.219 1.00 0.00 166 LEU A N 9
ATOM 9173 C CA . LEU A 1 21 ? 67.243 49.523 52.016 1.00 0.00 166 LEU A CA 9
ATOM 9174 C C . LEU A 1 21 ? 66.138 48.922 51.106 1.00 0.00 166 LEU A C 9
ATOM 9175 O O . LEU A 1 21 ? 66.026 49.431 49.983 1.00 0.00 166 LEU A O 9
ATOM 9185 N N . PRO A 1 22 ? 65.222 48.043 51.571 1.00 0.00 167 PRO A N 9
ATOM 9186 C CA . PRO A 1 22 ? 64.103 47.551 50.738 1.00 0.00 167 PRO A CA 9
ATOM 9187 C C . PRO A 1 22 ? 63.186 48.672 50.260 1.00 0.00 167 PRO A C 9
ATOM 9188 O O . PRO A 1 22 ? 63.057 48.859 49.045 1.00 0.00 167 PRO A O 9
ATOM 9197 N N . SER A 1 23 ? 62.705 49.500 51.185 1.00 0.00 168 SER A N 9
ATOM 9198 C CA . SER A 1 23 ? 61.838 50.651 50.880 1.00 0.00 168 SER A CA 9
ATOM 9199 C C . SER A 1 23 ? 62.379 51.592 49.789 1.00 0.00 168 SER A C 9
ATOM 9200 O O . SER A 1 23 ? 61.639 51.922 48.856 1.00 0.00 168 SER A O 9
ATOM 9208 N N . LEU A 1 24 ? 63.653 51.952 49.879 1.00 0.00 169 LEU A N 9
ATOM 9209 C CA . LEU A 1 24 ? 64.348 52.713 48.820 1.00 0.00 169 LEU A CA 9
ATOM 9210 C C . LEU A 1 24 ? 64.362 51.955 47.488 1.00 0.00 169 LEU A C 9
ATOM 9211 O O . LEU A 1 24 ? 63.483 52.215 46.673 1.00 0.00 169 LEU A O 9
ATOM 9221 N N . LEU A 1 25 ? 65.075 50.833 47.461 1.00 0.00 170 LEU A N 9
ATOM 9222 C CA . LEU A 1 25 ? 65.281 50.000 46.256 1.00 0.00 170 LEU A CA 9
ATOM 9223 C C . LEU A 1 25 ? 63.996 49.715 45.468 1.00 0.00 170 LEU A C 9
ATOM 9224 O O . LEU A 1 25 ? 63.851 50.149 44.332 1.00 0.00 170 LEU A O 9
ATOM 9234 N N . LEU A 1 26 ? 62.997 49.198 46.184 1.00 0.00 171 LEU A N 9
ATOM 9235 C CA . LEU A 1 26 ? 61.674 48.861 45.632 1.00 0.00 171 LEU A CA 9
ATOM 9236 C C . LEU A 1 26 ? 60.891 50.062 45.089 1.00 0.00 171 LEU A C 9
ATOM 9237 O O . LEU A 1 26 ? 60.439 50.019 43.945 1.00 0.00 171 LEU A O 9
ATOM 9247 N N . SER A 1 27 ? 60.863 51.174 45.828 1.00 0.00 172 SER A N 9
ATOM 9248 C CA . SER A 1 27 ? 60.185 52.411 45.382 1.00 0.00 172 SER A CA 9
ATOM 9249 C C . SER A 1 27 ? 60.901 53.126 44.234 1.00 0.00 172 SER A C 9
ATOM 9250 O O . SER A 1 27 ? 60.251 53.543 43.279 1.00 0.00 172 SER A O 9
ATOM 9258 N N . HIS A 1 28 ? 62.234 53.202 44.306 1.00 0.00 173 HIS A N 9
ATOM 9259 C CA . HIS A 1 28 ? 63.067 53.676 43.179 1.00 0.00 173 HIS A CA 9
ATOM 9260 C C . HIS A 1 28 ? 62.866 52.846 41.902 1.00 0.00 173 HIS A C 9
ATOM 9261 O O . HIS A 1 28 ? 62.648 53.416 40.827 1.00 0.00 173 HIS A O 9
ATOM 9272 N N . LEU A 1 29 ? 62.802 51.519 42.041 1.00 0.00 174 LEU A N 9
ATOM 9273 C CA . LEU A 1 29 ? 62.400 50.602 40.949 1.00 0.00 174 LEU A CA 9
ATOM 9274 C C . LEU A 1 29 ? 61.017 50.929 40.356 1.00 0.00 174 LEU A C 9
ATOM 9275 O O . LEU A 1 29 ? 60.914 51.138 39.146 1.00 0.00 174 LEU A O 9
ATOM 9285 N N . LEU A 1 30 ? 60.003 51.030 41.215 1.00 0.00 175 LEU A N 9
ATOM 9286 C CA . LEU A 1 30 ? 58.649 51.482 40.823 1.00 0.00 175 LEU A CA 9
ATOM 9287 C C . LEU A 1 30 ? 58.685 52.782 39.999 1.00 0.00 175 LEU A C 9
ATOM 9288 O O . LEU A 1 30 ? 58.114 52.856 38.917 1.00 0.00 175 LEU A O 9
ATOM 9298 N N . ALA A 1 31 ? 59.454 53.748 40.501 1.00 0.00 176 ALA A N 9
ATOM 9299 C CA . ALA A 1 31 ? 59.698 55.050 39.841 1.00 0.00 176 ALA A CA 9
ATOM 9300 C C . ALA A 1 31 ? 60.269 54.942 38.424 1.00 0.00 176 ALA A C 9
ATOM 9301 O O . ALA A 1 31 ? 59.695 55.504 37.492 1.00 0.00 176 ALA A O 9
ATOM 9308 N N . ILE A 1 32 ? 61.309 54.130 38.254 1.00 0.00 177 ILE A N 9
ATOM 9309 C CA . ILE A 1 32 ? 61.907 53.824 36.922 1.00 0.00 177 ILE A CA 9
ATOM 9310 C C . ILE A 1 32 ? 60.850 53.173 35.989 1.00 0.00 177 ILE A C 9
ATOM 9311 O O . ILE A 1 32 ? 60.671 53.612 34.852 1.00 0.00 177 ILE A O 9
ATOM 9319 N N . GLY A 1 33 ? 60.164 52.156 36.507 1.00 0.00 178 GLY A N 9
ATOM 9320 C CA . GLY A 1 33 ? 59.034 51.472 35.821 1.00 0.00 178 GLY A CA 9
ATOM 9321 C C . GLY A 1 33 ? 57.980 52.468 35.314 1.00 0.00 178 GLY A C 9
ATOM 9322 O O . GLY A 1 33 ? 57.658 52.487 34.127 1.00 0.00 178 GLY A O 9
ATOM 9326 N N . LEU A 1 34 ? 57.542 53.340 36.218 1.00 0.00 179 LEU A N 9
ATOM 9327 C CA . LEU A 1 34 ? 56.628 54.469 35.914 1.00 0.00 179 LEU A CA 9
ATOM 9328 C C . LEU A 1 34 ? 57.185 55.378 34.819 1.00 0.00 179 LEU A C 9
ATOM 9329 O O . LEU A 1 34 ? 56.439 55.749 33.909 1.00 0.00 179 LEU A O 9
ATOM 9339 N N . GLY A 1 35 ? 58.462 55.739 34.919 1.00 0.00 180 GLY A N 9
ATOM 9340 C CA . GLY A 1 35 ? 59.198 56.480 33.880 1.00 0.00 180 GLY A CA 9
ATOM 9341 C C . GLY A 1 35 ? 59.028 55.890 32.473 1.00 0.00 180 GLY A C 9
ATOM 9342 O O . GLY A 1 35 ? 58.599 56.581 31.546 1.00 0.00 180 GLY A O 9
ATOM 9346 N N . ILE A 1 36 ? 59.313 54.595 32.348 1.00 0.00 181 ILE A N 9
ATOM 9347 C CA . ILE A 1 36 ? 59.137 53.844 31.086 1.00 0.00 181 ILE A CA 9
ATOM 9348 C C . ILE A 1 36 ? 57.665 53.929 30.628 1.00 0.00 181 ILE A C 9
ATOM 9349 O O . ILE A 1 36 ? 57.395 54.399 29.524 1.00 0.00 181 ILE A O 9
ATOM 9357 N N . TYR A 1 37 ? 56.753 53.619 31.550 1.00 0.00 182 TYR A N 9
ATOM 9358 C CA . TYR A 1 37 ? 55.293 53.717 31.336 1.00 0.00 182 TYR A CA 9
ATOM 9359 C C . TYR A 1 37 ? 54.847 55.093 30.801 1.00 0.00 182 TYR A C 9
ATOM 9360 O O . TYR A 1 37 ? 54.300 55.175 29.703 1.00 0.00 182 TYR A O 9
ATOM 9373 N N . ILE A 1 38 ? 55.195 56.173 31.516 1.00 0.00 183 ILE A N 9
ATOM 9374 C CA . ILE A 1 38 ? 54.868 57.559 31.106 1.00 0.00 183 ILE A CA 9
ATOM 9375 C C . ILE A 1 38 ? 55.462 57.934 29.728 1.00 0.00 183 ILE A C 9
ATOM 9376 O O . ILE A 1 38 ? 54.709 58.287 28.830 1.00 0.00 183 ILE A O 9
ATOM 9384 N N . GLY A 1 39 ? 56.761 57.653 29.538 1.00 0.00 184 GLY A N 9
ATOM 9385 C CA . GLY A 1 39 ? 57.474 57.840 28.253 1.00 0.00 184 GLY A CA 9
ATOM 9386 C C . GLY A 1 39 ? 56.698 57.214 27.083 1.00 0.00 184 GLY A C 9
ATOM 9387 O O . GLY A 1 39 ? 56.199 57.925 26.205 1.00 0.00 184 GLY A O 9
ATOM 9391 N N . ARG A 1 40 ? 56.413 55.927 27.238 1.00 0.00 185 ARG A N 9
ATOM 9392 C CA . ARG A 1 40 ? 55.588 55.119 26.318 1.00 0.00 185 ARG A CA 9
ATOM 9393 C C . ARG A 1 40 ? 54.181 55.685 26.063 1.00 0.00 185 ARG A C 9
ATOM 9394 O O . ARG A 1 40 ? 53.692 55.631 24.939 1.00 0.00 185 ARG A O 9
ATOM 9408 N N . ARG A 1 41 ? 53.504 56.101 27.128 1.00 0.00 186 ARG A N 9
ATOM 9409 C CA . ARG A 1 41 ? 52.169 56.718 27.041 1.00 0.00 186 ARG A CA 9
ATOM 9410 C C . ARG A 1 41 ? 52.107 58.071 26.315 1.00 0.00 186 ARG A C 9
ATOM 9411 O O . ARG A 1 41 ? 51.049 58.441 25.794 1.00 0.00 186 ARG A O 9
ATOM 9425 N N . LEU A 1 42 ? 53.209 58.809 26.328 1.00 0.00 187 LEU A N 9
ATOM 9426 C CA . LEU A 1 42 ? 53.358 60.065 25.536 1.00 0.00 187 LEU A CA 9
ATOM 9427 C C . LEU A 1 42 ? 53.647 59.780 24.056 1.00 0.00 187 LEU A C 9
ATOM 9428 O O . LEU A 1 42 ? 52.912 60.240 23.174 1.00 0.00 187 LEU A O 9
ATOM 9438 N N . THR A 1 43 ? 54.673 58.963 23.797 1.00 0.00 188 THR A N 9
ATOM 9439 C CA . THR A 1 43 ? 55.164 58.666 22.440 1.00 0.00 188 THR A CA 9
ATOM 9440 C C . THR A 1 43 ? 54.612 57.375 21.807 1.00 0.00 188 THR A C 9
ATOM 9441 O O . THR A 1 43 ? 53.878 57.423 20.829 1.00 0.00 188 THR A O 9
ATOM 9448 N N . THR A 1 44 ? 54.979 56.230 22.395 1.00 0.00 189 THR A N 9
ATOM 9449 C CA . THR A 1 44 ? 54.727 54.900 21.819 1.00 0.00 189 THR A CA 9
ATOM 9450 C C . THR A 1 44 ? 53.606 54.078 22.501 1.00 0.00 189 THR A C 9
ATOM 9451 O O . THR A 1 44 ? 53.785 53.057 23.097 1.00 0.00 189 THR A O 9
ATOM 9458 N N . SER A 1 45 ? 52.388 54.642 22.302 1.00 0.00 190 SER A N 9
ATOM 9459 C CA . SER A 1 45 ? 51.081 54.064 22.693 1.00 0.00 190 SER A CA 9
ATOM 9460 C C . SER A 1 45 ? 49.987 54.792 21.885 1.00 0.00 190 SER A C 9
ATOM 9461 O O . SER A 1 45 ? 48.793 54.492 22.065 1.00 0.00 190 SER A O 9
ATOM 9470 N N . ARG B 1 1 ? 46.613 58.111 72.120 1.00 0.00 146 ARG B N 9
ATOM 9471 C CA . ARG B 1 1 ? 47.584 59.032 71.507 1.00 0.00 146 ARG B CA 9
ATOM 9472 C C . ARG B 1 1 ? 47.138 59.504 70.129 1.00 0.00 146 ARG B C 9
ATOM 9473 O O . ARG B 1 1 ? 46.494 58.761 69.400 1.00 0.00 146 ARG B O 9
ATOM 9486 N N . ASN B 1 2 ? 47.402 60.787 69.855 1.00 0.00 147 ASN B N 9
ATOM 9487 C CA . ASN B 1 2 ? 46.987 61.477 68.625 1.00 0.00 147 ASN B CA 9
ATOM 9488 C C . ASN B 1 2 ? 48.128 62.334 68.030 1.00 0.00 147 ASN B C 9
ATOM 9489 O O . ASN B 1 2 ? 48.753 61.911 67.051 1.00 0.00 147 ASN B O 9
ATOM 9498 N N . THR B 1 3 ? 48.494 63.422 68.710 1.00 0.00 148 THR B N 9
ATOM 9499 C CA . THR B 1 3 ? 49.561 64.349 68.269 1.00 0.00 148 THR B CA 9
ATOM 9500 C C . THR B 1 3 ? 50.939 63.676 68.189 1.00 0.00 148 THR B C 9
ATOM 9501 O O . THR B 1 3 ? 51.700 63.893 67.253 1.00 0.00 148 THR B O 9
ATOM 9508 N N . SER B 1 4 ? 51.221 62.857 69.194 1.00 0.00 149 SER B N 9
ATOM 9509 C CA . SER B 1 4 ? 52.472 62.081 69.301 1.00 0.00 149 SER B CA 9
ATOM 9510 C C . SER B 1 4 ? 52.163 60.584 69.140 1.00 0.00 149 SER B C 9
ATOM 9511 O O . SER B 1 4 ? 51.477 60.006 69.972 1.00 0.00 149 SER B O 9
ATOM 9519 N N . VAL B 1 5 ? 52.498 60.052 67.966 1.00 0.00 150 VAL B N 9
ATOM 9520 C CA . VAL B 1 5 ? 52.246 58.629 67.637 1.00 0.00 150 VAL B CA 9
ATOM 9521 C C . VAL B 1 5 ? 53.564 57.904 67.262 1.00 0.00 150 VAL B C 9
ATOM 9522 O O . VAL B 1 5 ? 54.211 58.255 66.274 1.00 0.00 150 VAL B O 9
ATOM 9529 N N . MET B 1 6 ? 53.867 56.873 68.033 1.00 0.00 151 MET B N 9
ATOM 9530 C CA . MET B 1 6 ? 55.100 56.054 67.896 1.00 0.00 151 MET B CA 9
ATOM 9531 C C . MET B 1 6 ? 54.869 54.563 67.571 1.00 0.00 151 MET B C 9
ATOM 9532 O O . MET B 1 6 ? 55.811 53.807 67.355 1.00 0.00 151 MET B O 9
ATOM 9543 N N . LYS B 1 7 ? 53.597 54.162 67.532 1.00 0.00 152 LYS B N 9
ATOM 9544 C CA . LYS B 1 7 ? 53.107 52.788 67.316 1.00 0.00 152 LYS B CA 9
ATOM 9545 C C . LYS B 1 7 ? 53.872 51.962 66.257 1.00 0.00 152 LYS B C 9
ATOM 9546 O O . LYS B 1 7 ? 54.073 52.419 65.135 1.00 0.00 152 LYS B O 9
ATOM 9561 N N . LYS B 1 8 ? 54.157 50.721 66.648 1.00 0.00 153 LYS B N 9
ATOM 9562 C CA . LYS B 1 8 ? 54.828 49.720 65.787 1.00 0.00 153 LYS B CA 9
ATOM 9563 C C . LYS B 1 8 ? 53.944 49.232 64.626 1.00 0.00 153 LYS B C 9
ATOM 9564 O O . LYS B 1 8 ? 53.014 48.439 64.805 1.00 0.00 153 LYS B O 9
ATOM 9579 N N . GLY B 1 9 ? 54.377 49.627 63.444 1.00 0.00 154 GLY B N 9
ATOM 9580 C CA . GLY B 1 9 ? 53.655 49.415 62.172 1.00 0.00 154 GLY B CA 9
ATOM 9581 C C . GLY B 1 9 ? 53.777 50.676 61.315 1.00 0.00 154 GLY B C 9
ATOM 9582 O O . GLY B 1 9 ? 52.911 51.563 61.358 1.00 0.00 154 GLY B O 9
ATOM 9586 N N . GLY B 1 10 ? 54.911 50.763 60.644 1.00 0.00 155 GLY B N 9
ATOM 9587 C CA . GLY B 1 10 ? 55.267 51.899 59.777 1.00 0.00 155 GLY B CA 9
ATOM 9588 C C . GLY B 1 10 ? 56.636 52.507 60.144 1.00 0.00 155 GLY B C 9
ATOM 9589 O O . GLY B 1 10 ? 57.447 51.865 60.809 1.00 0.00 155 GLY B O 9
ATOM 9593 N N . ILE B 1 11 ? 56.796 53.795 59.825 1.00 0.00 156 ILE B N 9
ATOM 9594 C CA . ILE B 1 11 ? 58.121 54.440 59.946 1.00 0.00 156 ILE B CA 9
ATOM 9595 C C . ILE B 1 11 ? 58.642 54.574 61.382 1.00 0.00 156 ILE B C 9
ATOM 9596 O O . ILE B 1 11 ? 57.878 54.903 62.303 1.00 0.00 156 ILE B O 9
ATOM 9604 N N . PHE B 1 12 ? 59.888 54.144 61.586 1.00 0.00 157 PHE B N 9
ATOM 9605 C CA . PHE B 1 12 ? 60.535 54.153 62.918 1.00 0.00 157 PHE B CA 9
ATOM 9606 C C . PHE B 1 12 ? 60.902 55.532 63.465 1.00 0.00 157 PHE B C 9
ATOM 9607 O O . PHE B 1 12 ? 60.928 55.742 64.688 1.00 0.00 157 PHE B O 9
ATOM 9620 N N . SER B 1 13 ? 61.254 56.462 62.577 1.00 0.00 158 SER B N 9
ATOM 9621 C CA . SER B 1 13 ? 61.378 57.885 62.908 1.00 0.00 158 SER B CA 9
ATOM 9622 C C . SER B 1 13 ? 60.816 58.795 61.811 1.00 0.00 158 SER B C 9
ATOM 9623 O O . SER B 1 13 ? 61.157 58.670 60.638 1.00 0.00 158 SER B O 9
ATOM 9631 N N . ALA B 1 14 ? 59.941 59.683 62.269 1.00 0.00 159 ALA B N 9
ATOM 9632 C CA . ALA B 1 14 ? 59.345 60.760 61.450 1.00 0.00 159 ALA B CA 9
ATOM 9633 C C . ALA B 1 14 ? 60.319 61.910 61.118 1.00 0.00 159 ALA B C 9
ATOM 9634 O O . ALA B 1 14 ? 60.627 62.121 59.946 1.00 0.00 159 ALA B O 9
ATOM 9641 N N . GLU B 1 15 ? 60.898 62.520 62.151 1.00 0.00 160 GLU B N 9
ATOM 9642 C CA . GLU B 1 15 ? 61.783 63.710 62.027 1.00 0.00 160 GLU B CA 9
ATOM 9643 C C . GLU B 1 15 ? 62.938 63.572 61.019 1.00 0.00 160 GLU B C 9
ATOM 9644 O O . GLU B 1 15 ? 63.075 64.412 60.134 1.00 0.00 160 GLU B O 9
ATOM 9656 N N . PHE B 1 16 ? 63.697 62.479 61.145 1.00 0.00 161 PHE B N 9
ATOM 9657 C CA . PHE B 1 16 ? 64.741 62.109 60.173 1.00 0.00 161 PHE B CA 9
ATOM 9658 C C . PHE B 1 16 ? 64.225 62.050 58.725 1.00 0.00 161 PHE B C 9
ATOM 9659 O O . PHE B 1 16 ? 64.712 62.774 57.853 1.00 0.00 161 PHE B O 9
ATOM 9672 N N . LEU B 1 17 ? 63.187 61.238 58.489 1.00 0.00 162 LEU B N 9
ATOM 9673 C CA . LEU B 1 17 ? 62.577 61.084 57.157 1.00 0.00 162 LEU B CA 9
ATOM 9674 C C . LEU B 1 17 ? 62.055 62.414 56.569 1.00 0.00 162 LEU B C 9
ATOM 9675 O O . LEU B 1 17 ? 62.335 62.734 55.416 1.00 0.00 162 LEU B O 9
ATOM 9685 N N . LYS B 1 18 ? 61.458 63.229 57.441 1.00 0.00 163 LYS B N 9
ATOM 9686 C CA . LYS B 1 18 ? 61.032 64.600 57.128 1.00 0.00 163 LYS B CA 9
ATOM 9687 C C . LYS B 1 18 ? 62.189 65.483 56.632 1.00 0.00 163 LYS B C 9
ATOM 9688 O O . LYS B 1 18 ? 62.070 66.095 55.574 1.00 0.00 163 LYS B O 9
ATOM 9703 N N . VAL B 1 19 ? 63.300 65.546 57.371 1.00 0.00 164 VAL B N 9
ATOM 9704 C CA . VAL B 1 19 ? 64.460 66.372 56.967 1.00 0.00 164 VAL B CA 9
ATOM 9705 C C . VAL B 1 19 ? 65.179 65.905 55.674 1.00 0.00 164 VAL B C 9
ATOM 9706 O O . VAL B 1 19 ? 65.847 66.685 55.014 1.00 0.00 164 VAL B O 9
ATOM 9713 N N . PHE B 1 20 ? 65.068 64.598 55.413 1.00 0.00 165 PHE B N 9
ATOM 9714 C CA . PHE B 1 20 ? 65.518 63.971 54.157 1.00 0.00 165 PHE B CA 9
ATOM 9715 C C . PHE B 1 20 ? 64.499 63.976 52.994 1.00 0.00 165 PHE B C 9
ATOM 9716 O O . PHE B 1 20 ? 64.864 63.662 51.865 1.00 0.00 165 PHE B O 9
ATOM 9729 N N . LEU B 1 21 ? 63.293 64.446 53.265 1.00 0.00 166 LEU B N 9
ATOM 9730 C CA . LEU B 1 21 ? 62.157 64.415 52.317 1.00 0.00 166 LEU B CA 9
ATOM 9731 C C . LEU B 1 21 ? 62.427 65.039 50.921 1.00 0.00 166 LEU B C 9
ATOM 9732 O O . LEU B 1 21 ? 62.007 64.409 49.950 1.00 0.00 166 LEU B O 9
ATOM 9742 N N . PRO B 1 22 ? 63.174 66.153 50.791 1.00 0.00 167 PRO B N 9
ATOM 9743 C CA . PRO B 1 22 ? 63.653 66.608 49.475 1.00 0.00 167 PRO B CA 9
ATOM 9744 C C . PRO B 1 22 ? 64.560 65.554 48.821 1.00 0.00 167 PRO B C 9
ATOM 9745 O O . PRO B 1 22 ? 64.097 64.948 47.861 1.00 0.00 167 PRO B O 9
ATOM 9754 N N . SER B 1 23 ? 65.719 65.239 49.389 1.00 0.00 168 SER B N 9
ATOM 9755 C CA . SER B 1 23 ? 66.614 64.154 48.892 1.00 0.00 168 SER B CA 9
ATOM 9756 C C . SER B 1 23 ? 65.914 62.845 48.493 1.00 0.00 168 SER B C 9
ATOM 9757 O O . SER B 1 23 ? 66.221 62.265 47.449 1.00 0.00 168 SER B O 9
ATOM 9765 N N . LEU B 1 24 ? 64.953 62.412 49.313 1.00 0.00 169 LEU B N 9
ATOM 9766 C CA . LEU B 1 24 ? 64.026 61.291 48.994 1.00 0.00 169 LEU B CA 9
ATOM 9767 C C . LEU B 1 24 ? 63.312 61.522 47.651 1.00 0.00 169 LEU B C 9
ATOM 9768 O O . LEU B 1 24 ? 63.827 61.072 46.628 1.00 0.00 169 LEU B O 9
ATOM 9778 N N . LEU B 1 25 ? 62.392 62.486 47.637 1.00 0.00 170 LEU B N 9
ATOM 9779 C CA . LEU B 1 25 ? 61.647 62.946 46.448 1.00 0.00 170 LEU B CA 9
ATOM 9780 C C . LEU B 1 25 ? 62.517 63.191 45.195 1.00 0.00 170 LEU B C 9
ATOM 9781 O O . LEU B 1 25 ? 62.184 62.750 44.100 1.00 0.00 170 LEU B O 9
ATOM 9791 N N . LEU B 1 26 ? 63.637 63.897 45.389 1.00 0.00 171 LEU B N 9
ATOM 9792 C CA . LEU B 1 26 ? 64.635 64.204 44.352 1.00 0.00 171 LEU B CA 9
ATOM 9793 C C . LEU B 1 26 ? 65.205 62.938 43.679 1.00 0.00 171 LEU B C 9
ATOM 9794 O O . LEU B 1 26 ? 65.063 62.767 42.465 1.00 0.00 171 LEU B O 9
ATOM 9804 N N . SER B 1 27 ? 65.708 62.012 44.492 1.00 0.00 172 SER B N 9
ATOM 9805 C CA . SER B 1 27 ? 66.208 60.704 44.002 1.00 0.00 172 SER B CA 9
ATOM 9806 C C . SER B 1 27 ? 65.116 59.853 43.325 1.00 0.00 172 SER B C 9
ATOM 9807 O O . SER B 1 27 ? 65.365 59.257 42.275 1.00 0.00 172 SER B O 9
ATOM 9815 N N . HIS B 1 28 ? 63.901 59.862 43.884 1.00 0.00 173 HIS B N 9
ATOM 9816 C CA . HIS B 1 28 ? 62.704 59.266 43.246 1.00 0.00 173 HIS B CA 9
ATOM 9817 C C . HIS B 1 28 ? 62.378 59.867 41.868 1.00 0.00 173 HIS B C 9
ATOM 9818 O O . HIS B 1 28 ? 62.130 59.137 40.914 1.00 0.00 173 HIS B O 9
ATOM 9829 N N . LEU B 1 29 ? 62.428 61.194 41.764 1.00 0.00 174 LEU B N 9
ATOM 9830 C CA . LEU B 1 29 ? 62.214 61.908 40.482 1.00 0.00 174 LEU B CA 9
ATOM 9831 C C . LEU B 1 29 ? 63.326 61.642 39.452 1.00 0.00 174 LEU B C 9
ATOM 9832 O O . LEU B 1 29 ? 63.031 61.432 38.277 1.00 0.00 174 LEU B O 9
ATOM 9842 N N . LEU B 1 30 ? 64.570 61.566 39.918 1.00 0.00 175 LEU B N 9
ATOM 9843 C CA . LEU B 1 30 ? 65.729 61.088 39.121 1.00 0.00 175 LEU B CA 9
ATOM 9844 C C . LEU B 1 30 ? 65.448 59.684 38.552 1.00 0.00 175 LEU B C 9
ATOM 9845 O O . LEU B 1 30 ? 65.634 59.434 37.367 1.00 0.00 175 LEU B O 9
ATOM 9855 N N . ALA B 1 31 ? 64.937 58.799 39.408 1.00 0.00 176 ALA B N 9
ATOM 9856 C CA . ALA B 1 31 ? 64.484 57.442 39.028 1.00 0.00 176 ALA B CA 9
ATOM 9857 C C . ALA B 1 31 ? 63.376 57.437 37.949 1.00 0.00 176 ALA B C 9
ATOM 9858 O O . ALA B 1 31 ? 63.517 56.755 36.937 1.00 0.00 176 ALA B O 9
ATOM 9865 N N . ILE B 1 32 ? 62.326 58.245 38.131 1.00 0.00 177 ILE B N 9
ATOM 9866 C CA . ILE B 1 32 ? 61.276 58.430 37.091 1.00 0.00 177 ILE B CA 9
ATOM 9867 C C . ILE B 1 32 ? 61.898 58.934 35.769 1.00 0.00 177 ILE B C 9
ATOM 9868 O O . ILE B 1 32 ? 61.669 58.351 34.708 1.00 0.00 177 ILE B O 9
ATOM 9876 N N . GLY B 1 33 ? 62.741 59.959 35.882 1.00 0.00 178 GLY B N 9
ATOM 9877 C CA . GLY B 1 33 ? 63.538 60.511 34.764 1.00 0.00 178 GLY B CA 9
ATOM 9878 C C . GLY B 1 33 ? 64.315 59.430 33.988 1.00 0.00 178 GLY B C 9
ATOM 9879 O O . GLY B 1 33 ? 64.168 59.317 32.765 1.00 0.00 178 GLY B O 9
ATOM 9883 N N . LEU B 1 34 ? 65.034 58.585 34.736 1.00 0.00 179 LEU B N 9
ATOM 9884 C CA . LEU B 1 34 ? 65.768 57.421 34.198 1.00 0.00 179 LEU B CA 9
ATOM 9885 C C . LEU B 1 34 ? 64.873 56.500 33.346 1.00 0.00 179 LEU B C 9
ATOM 9886 O O . LEU B 1 34 ? 65.249 56.104 32.255 1.00 0.00 179 LEU B O 9
ATOM 9896 N N . GLY B 1 35 ? 63.668 56.213 33.858 1.00 0.00 180 GLY B N 9
ATOM 9897 C CA . GLY B 1 35 ? 62.649 55.431 33.132 1.00 0.00 180 GLY B CA 9
ATOM 9898 C C . GLY B 1 35 ? 62.290 56.016 31.753 1.00 0.00 180 GLY B C 9
ATOM 9899 O O . GLY B 1 35 ? 62.357 55.305 30.749 1.00 0.00 180 GLY B O 9
ATOM 9903 N N . ILE B 1 36 ? 61.961 57.303 31.724 1.00 0.00 181 ILE B N 9
ATOM 9904 C CA . ILE B 1 36 ? 61.634 58.034 30.472 1.00 0.00 181 ILE B CA 9
ATOM 9905 C C . ILE B 1 36 ? 62.839 57.967 29.502 1.00 0.00 181 ILE B C 9
ATOM 9906 O O . ILE B 1 36 ? 62.674 57.676 28.324 1.00 0.00 181 ILE B O 9
ATOM 9914 N N . TYR B 1 37 ? 64.035 58.210 30.044 1.00 0.00 182 TYR B N 9
ATOM 9915 C CA . TYR B 1 37 ? 65.324 58.018 29.352 1.00 0.00 182 TYR B CA 9
ATOM 9916 C C . TYR B 1 37 ? 65.442 56.657 28.639 1.00 0.00 182 TYR B C 9
ATOM 9917 O O . TYR B 1 37 ? 65.749 56.604 27.445 1.00 0.00 182 TYR B O 9
ATOM 9930 N N . ILE B 1 38 ? 65.132 55.582 29.370 1.00 0.00 183 ILE B N 9
ATOM 9931 C CA . ILE B 1 38 ? 65.074 54.210 28.816 1.00 0.00 183 ILE B CA 9
ATOM 9932 C C . ILE B 1 38 ? 64.020 54.113 27.691 1.00 0.00 183 ILE B C 9
ATOM 9933 O O . ILE B 1 38 ? 64.354 53.670 26.591 1.00 0.00 183 ILE B O 9
ATOM 9941 N N . GLY B 1 39 ? 62.783 54.552 27.960 1.00 0.00 184 GLY B N 9
ATOM 9942 C CA . GLY B 1 39 ? 61.667 54.588 26.987 1.00 0.00 184 GLY B CA 9
ATOM 9943 C C . GLY B 1 39 ? 62.032 55.285 25.660 1.00 0.00 184 GLY B C 9
ATOM 9944 O O . GLY B 1 39 ? 61.624 54.851 24.584 1.00 0.00 184 GLY B O 9
ATOM 9948 N N . ARG B 1 40 ? 62.698 56.428 25.788 1.00 0.00 185 ARG B N 9
ATOM 9949 C CA . ARG B 1 40 ? 63.214 57.205 24.641 1.00 0.00 185 ARG B CA 9
ATOM 9950 C C . ARG B 1 40 ? 64.325 56.469 23.855 1.00 0.00 185 ARG B C 9
ATOM 9951 O O . ARG B 1 40 ? 64.121 56.198 22.666 1.00 0.00 185 ARG B O 9
ATOM 9965 N N . ARG B 1 41 ? 65.304 55.929 24.580 1.00 0.00 186 ARG B N 9
ATOM 9966 C CA . ARG B 1 41 ? 66.319 54.991 24.044 1.00 0.00 186 ARG B CA 9
ATOM 9967 C C . ARG B 1 41 ? 65.737 53.817 23.224 1.00 0.00 186 ARG B C 9
ATOM 9968 O O . ARG B 1 41 ? 66.256 53.497 22.159 1.00 0.00 186 ARG B O 9
ATOM 9982 N N . LEU B 1 42 ? 64.747 53.142 23.822 1.00 0.00 187 LEU B N 9
ATOM 9983 C CA . LEU B 1 42 ? 64.059 51.963 23.235 1.00 0.00 187 LEU B CA 9
ATOM 9984 C C . LEU B 1 42 ? 63.536 52.173 21.812 1.00 0.00 187 LEU B C 9
ATOM 9985 O O . LEU B 1 42 ? 63.705 51.303 20.956 1.00 0.00 187 LEU B O 9
ATOM 9995 N N . THR B 1 43 ? 62.838 53.291 21.597 1.00 0.00 188 THR B N 9
ATOM 9996 C CA . THR B 1 43 ? 62.156 53.569 20.319 1.00 0.00 188 THR B CA 9
ATOM 9997 C C . THR B 1 43 ? 62.605 54.819 19.564 1.00 0.00 188 THR B C 9
ATOM 9998 O O . THR B 1 43 ? 63.281 54.694 18.543 1.00 0.00 188 THR B O 9
ATOM 10005 N N . THR B 1 44 ? 62.369 55.987 20.150 1.00 0.00 189 THR B N 9
ATOM 10006 C CA . THR B 1 44 ? 62.545 57.300 19.476 1.00 0.00 189 THR B CA 9
ATOM 10007 C C . THR B 1 44 ? 63.991 57.833 19.399 1.00 0.00 189 THR B C 9
ATOM 10008 O O . THR B 1 44 ? 64.202 58.979 18.994 1.00 0.00 189 THR B O 9
ATOM 10015 N N . SER B 1 45 ? 64.952 56.948 19.672 1.00 0.00 190 SER B N 9
ATOM 10016 C CA . SER B 1 45 ? 66.382 57.240 19.515 1.00 0.00 190 SER B CA 9
ATOM 10017 C C . SER B 1 45 ? 67.081 56.237 18.585 1.00 0.00 190 SER B C 9
ATOM 10018 O O . SER B 1 45 ? 66.655 55.063 18.498 1.00 0.00 190 SER B O 9
ATOM 10027 N N . ARG A 1 1 ? 91.537 76.681 53.731 1.00 0.00 146 ARG A N 10
ATOM 10028 C CA . ARG A 1 1 ? 90.678 77.061 52.594 1.00 0.00 146 ARG A CA 10
ATOM 10029 C C . ARG A 1 1 ? 89.370 76.256 52.570 1.00 0.00 146 ARG A C 10
ATOM 10030 O O . ARG A 1 1 ? 89.393 75.046 52.825 1.00 0.00 146 ARG A O 10
ATOM 10043 N N . ASN A 1 2 ? 88.258 76.959 52.386 1.00 0.00 147 ASN A N 10
ATOM 10044 C CA . ASN A 1 2 ? 86.914 76.342 52.313 1.00 0.00 147 ASN A CA 10
ATOM 10045 C C . ASN A 1 2 ? 86.196 76.779 51.036 1.00 0.00 147 ASN A C 10
ATOM 10046 O O . ASN A 1 2 ? 86.161 77.964 50.695 1.00 0.00 147 ASN A O 10
ATOM 10055 N N . THR A 1 3 ? 85.528 75.822 50.398 1.00 0.00 148 THR A N 10
ATOM 10056 C CA . THR A 1 3 ? 84.672 76.105 49.233 1.00 0.00 148 THR A CA 10
ATOM 10057 C C . THR A 1 3 ? 83.245 75.558 49.352 1.00 0.00 148 THR A C 10
ATOM 10058 O O . THR A 1 3 ? 82.303 76.304 49.604 1.00 0.00 148 THR A O 10
ATOM 10065 N N . SER A 1 4 ? 83.170 74.232 49.369 1.00 0.00 149 SER A N 10
ATOM 10066 C CA . SER A 1 4 ? 81.930 73.444 49.399 1.00 0.00 149 SER A CA 10
ATOM 10067 C C . SER A 1 4 ? 81.471 73.152 50.842 1.00 0.00 149 SER A C 10
ATOM 10068 O O . SER A 1 4 ? 81.341 72.016 51.304 1.00 0.00 149 SER A O 10
ATOM 10076 N N . VAL A 1 5 ? 81.213 74.273 51.507 1.00 0.00 150 VAL A N 10
ATOM 10077 C CA . VAL A 1 5 ? 80.863 74.364 52.934 1.00 0.00 150 VAL A CA 10
ATOM 10078 C C . VAL A 1 5 ? 79.394 74.644 53.260 1.00 0.00 150 VAL A C 10
ATOM 10079 O O . VAL A 1 5 ? 78.884 74.090 54.239 1.00 0.00 150 VAL A O 10
ATOM 10086 N N . MET A 1 6 ? 78.673 75.278 52.338 1.00 0.00 151 MET A N 10
ATOM 10087 C CA . MET A 1 6 ? 77.367 75.889 52.643 1.00 0.00 151 MET A CA 10
ATOM 10088 C C . MET A 1 6 ? 76.316 74.827 53.004 1.00 0.00 151 MET A C 10
ATOM 10089 O O . MET A 1 6 ? 76.085 73.892 52.244 1.00 0.00 151 MET A O 10
ATOM 10100 N N . LYS A 1 7 ? 75.834 74.976 54.245 1.00 0.00 152 LYS A N 10
ATOM 10101 C CA . LYS A 1 7 ? 74.900 74.056 54.920 1.00 0.00 152 LYS A CA 10
ATOM 10102 C C . LYS A 1 7 ? 75.570 72.686 55.122 1.00 0.00 152 LYS A C 10
ATOM 10103 O O . LYS A 1 7 ? 75.678 71.862 54.222 1.00 0.00 152 LYS A O 10
ATOM 10118 N N . LYS A 1 8 ? 76.085 72.543 56.340 1.00 0.00 153 LYS A N 10
ATOM 10119 C CA . LYS A 1 8 ? 76.868 71.363 56.741 1.00 0.00 153 LYS A CA 10
ATOM 10120 C C . LYS A 1 8 ? 75.958 70.387 57.501 1.00 0.00 153 LYS A C 10
ATOM 10121 O O . LYS A 1 8 ? 75.293 70.771 58.467 1.00 0.00 153 LYS A O 10
ATOM 10136 N N . GLY A 1 9 ? 75.822 69.200 56.929 1.00 0.00 154 GLY A N 10
ATOM 10137 C CA . GLY A 1 9 ? 75.195 68.035 57.584 1.00 0.00 154 GLY A CA 10
ATOM 10138 C C . GLY A 1 9 ? 75.817 66.752 57.056 1.00 0.00 154 GLY A C 10
ATOM 10139 O O . GLY A 1 9 ? 76.854 66.323 57.557 1.00 0.00 154 GLY A O 10
ATOM 10143 N N . GLY A 1 10 ? 75.275 66.290 55.937 1.00 0.00 155 GLY A N 10
ATOM 10144 C CA . GLY A 1 10 ? 75.580 64.959 55.351 1.00 0.00 155 GLY A CA 10
ATOM 10145 C C . GLY A 1 10 ? 74.387 64.015 55.536 1.00 0.00 155 GLY A C 10
ATOM 10146 O O . GLY A 1 10 ? 73.257 64.480 55.715 1.00 0.00 155 GLY A O 10
ATOM 10150 N N . ILE A 1 11 ? 74.633 62.704 55.473 1.00 0.00 156 ILE A N 10
ATOM 10151 C CA . ILE A 1 11 ? 73.552 61.748 55.795 1.00 0.00 156 ILE A CA 10
ATOM 10152 C C . ILE A 1 11 ? 73.141 61.825 57.274 1.00 0.00 156 ILE A C 10
ATOM 10153 O O . ILE A 1 11 ? 73.971 62.045 58.158 1.00 0.00 156 ILE A O 10
ATOM 10161 N N . PHE A 1 12 ? 71.824 61.837 57.470 1.00 0.00 157 PHE A N 10
ATOM 10162 C CA . PHE A 1 12 ? 71.230 61.964 58.812 1.00 0.00 157 PHE A CA 10
ATOM 10163 C C . PHE A 1 12 ? 71.289 60.713 59.694 1.00 0.00 157 PHE A C 10
ATOM 10164 O O . PHE A 1 12 ? 71.582 60.848 60.881 1.00 0.00 157 PHE A O 10
ATOM 10177 N N . SER A 1 13 ? 70.858 59.566 59.158 1.00 0.00 158 SER A N 10
ATOM 10178 C CA . SER A 1 13 ? 70.949 58.282 59.879 1.00 0.00 158 SER A CA 10
ATOM 10179 C C . SER A 1 13 ? 71.435 57.134 58.985 1.00 0.00 158 SER A C 10
ATOM 10180 O O . SER A 1 13 ? 70.737 56.661 58.094 1.00 0.00 158 SER A O 10
ATOM 10188 N N . ALA A 1 14 ? 72.653 56.701 59.314 1.00 0.00 159 ALA A N 10
ATOM 10189 C CA . ALA A 1 14 ? 73.245 55.451 58.797 1.00 0.00 159 ALA A CA 10
ATOM 10190 C C . ALA A 1 14 ? 72.332 54.233 59.050 1.00 0.00 159 ALA A C 10
ATOM 10191 O O . ALA A 1 14 ? 72.180 53.371 58.181 1.00 0.00 159 ALA A O 10
ATOM 10198 N N . GLU A 1 15 ? 71.744 54.197 60.240 1.00 0.00 160 GLU A N 10
ATOM 10199 C CA . GLU A 1 15 ? 70.803 53.148 60.708 1.00 0.00 160 GLU A CA 10
ATOM 10200 C C . GLU A 1 15 ? 69.594 53.058 59.775 1.00 0.00 160 GLU A C 10
ATOM 10201 O O . GLU A 1 15 ? 69.362 52.007 59.168 1.00 0.00 160 GLU A O 10
ATOM 10213 N N . PHE A 1 16 ? 68.901 54.193 59.612 1.00 0.00 161 PHE A N 10
ATOM 10214 C CA . PHE A 1 16 ? 67.775 54.311 58.658 1.00 0.00 161 PHE A CA 10
ATOM 10215 C C . PHE A 1 16 ? 68.187 53.930 57.233 1.00 0.00 161 PHE A C 10
ATOM 10216 O O . PHE A 1 16 ? 67.562 53.052 56.657 1.00 0.00 161 PHE A O 10
ATOM 10229 N N . LEU A 1 17 ? 69.342 54.426 56.763 1.00 0.00 162 LEU A N 10
ATOM 10230 C CA . LEU A 1 17 ? 69.864 54.103 55.416 1.00 0.00 162 LEU A CA 10
ATOM 10231 C C . LEU A 1 17 ? 70.038 52.596 55.197 1.00 0.00 162 LEU A C 10
ATOM 10232 O O . LEU A 1 17 ? 69.313 52.016 54.393 1.00 0.00 162 LEU A O 10
ATOM 10242 N N . LYS A 1 18 ? 70.797 51.968 56.094 1.00 0.00 163 LYS A N 10
ATOM 10243 C CA . LYS A 1 18 ? 71.005 50.501 56.105 1.00 0.00 163 LYS A CA 10
ATOM 10244 C C . LYS A 1 18 ? 69.691 49.704 56.078 1.00 0.00 163 LYS A C 10
ATOM 10245 O O . LYS A 1 18 ? 69.471 48.937 55.144 1.00 0.00 163 LYS A O 10
ATOM 10260 N N . VAL A 1 19 ? 68.770 50.025 56.999 1.00 0.00 164 VAL A N 10
ATOM 10261 C CA . VAL A 1 19 ? 67.472 49.318 57.088 1.00 0.00 164 VAL A CA 10
ATOM 10262 C C . VAL A 1 19 ? 66.539 49.570 55.886 1.00 0.00 164 VAL A C 10
ATOM 10263 O O . VAL A 1 19 ? 65.924 48.635 55.386 1.00 0.00 164 VAL A O 10
ATOM 10270 N N . PHE A 1 20 ? 66.488 50.814 55.415 1.00 0.00 165 PHE A N 10
ATOM 10271 C CA . PHE A 1 20 ? 65.585 51.231 54.330 1.00 0.00 165 PHE A CA 10
ATOM 10272 C C . PHE A 1 20 ? 65.974 50.697 52.955 1.00 0.00 165 PHE A C 10
ATOM 10273 O O . PHE A 1 20 ? 65.094 50.556 52.108 1.00 0.00 165 PHE A O 10
ATOM 10286 N N . LEU A 1 21 ? 67.219 50.265 52.777 1.00 0.00 166 LEU A N 10
ATOM 10287 C CA . LEU A 1 21 ? 67.752 49.808 51.471 1.00 0.00 166 LEU A CA 10
ATOM 10288 C C . LEU A 1 21 ? 66.810 48.950 50.584 1.00 0.00 166 LEU A C 10
ATOM 10289 O O . LEU A 1 21 ? 66.547 49.406 49.476 1.00 0.00 166 LEU A O 10
ATOM 10299 N N . PRO A 1 22 ? 66.184 47.857 51.071 1.00 0.00 167 PRO A N 10
ATOM 10300 C CA . PRO A 1 22 ? 65.213 47.082 50.262 1.00 0.00 167 PRO A CA 10
ATOM 10301 C C . PRO A 1 22 ? 64.009 47.928 49.792 1.00 0.00 167 PRO A C 10
ATOM 10302 O O . PRO A 1 22 ? 63.874 48.136 48.590 1.00 0.00 167 PRO A O 10
ATOM 10311 N N . SER A 1 23 ? 63.245 48.509 50.720 1.00 0.00 168 SER A N 10
ATOM 10312 C CA . SER A 1 23 ? 62.097 49.393 50.393 1.00 0.00 168 SER A CA 10
ATOM 10313 C C . SER A 1 23 ? 62.474 50.636 49.562 1.00 0.00 168 SER A C 10
ATOM 10314 O O . SER A 1 23 ? 61.752 50.994 48.629 1.00 0.00 168 SER A O 10
ATOM 10322 N N . LEU A 1 24 ? 63.607 51.251 49.897 1.00 0.00 169 LEU A N 10
ATOM 10323 C CA . LEU A 1 24 ? 64.226 52.370 49.164 1.00 0.00 169 LEU A CA 10
ATOM 10324 C C . LEU A 1 24 ? 64.352 52.037 47.662 1.00 0.00 169 LEU A C 10
ATOM 10325 O O . LEU A 1 24 ? 63.518 52.493 46.880 1.00 0.00 169 LEU A O 10
ATOM 10335 N N . LEU A 1 25 ? 65.148 51.006 47.381 1.00 0.00 170 LEU A N 10
ATOM 10336 C CA . LEU A 1 25 ? 65.356 50.459 46.022 1.00 0.00 170 LEU A CA 10
ATOM 10337 C C . LEU A 1 25 ? 64.045 50.026 45.326 1.00 0.00 170 LEU A C 10
ATOM 10338 O O . LEU A 1 25 ? 63.800 50.420 44.188 1.00 0.00 170 LEU A O 10
ATOM 10348 N N . LEU A 1 26 ? 63.166 49.370 46.088 1.00 0.00 171 LEU A N 10
ATOM 10349 C CA . LEU A 1 26 ? 61.813 48.956 45.646 1.00 0.00 171 LEU A CA 10
ATOM 10350 C C . LEU A 1 26 ? 61.006 50.151 45.080 1.00 0.00 171 LEU A C 10
ATOM 10351 O O . LEU A 1 26 ? 60.487 50.081 43.967 1.00 0.00 171 LEU A O 10
ATOM 10361 N N . SER A 1 27 ? 61.011 51.260 45.819 1.00 0.00 172 SER A N 10
ATOM 10362 C CA . SER A 1 27 ? 60.337 52.521 45.422 1.00 0.00 172 SER A CA 10
ATOM 10363 C C . SER A 1 27 ? 60.947 53.217 44.188 1.00 0.00 172 SER A C 10
ATOM 10364 O O . SER A 1 27 ? 60.219 53.778 43.370 1.00 0.00 172 SER A O 10
ATOM 10372 N N . HIS A 1 28 ? 62.272 53.217 44.084 1.00 0.00 173 HIS A N 10
ATOM 10373 C CA . HIS A 1 28 ? 62.978 53.775 42.920 1.00 0.00 173 HIS A CA 10
ATOM 10374 C C . HIS A 1 28 ? 62.792 52.937 41.634 1.00 0.00 173 HIS A C 10
ATOM 10375 O O . HIS A 1 28 ? 62.579 53.508 40.565 1.00 0.00 173 HIS A O 10
ATOM 10386 N N . LEU A 1 29 ? 62.724 51.616 41.799 1.00 0.00 174 LEU A N 10
ATOM 10387 C CA . LEU A 1 29 ? 62.260 50.689 40.738 1.00 0.00 174 LEU A CA 10
ATOM 10388 C C . LEU A 1 29 ? 60.862 51.068 40.226 1.00 0.00 174 LEU A C 10
ATOM 10389 O O . LEU A 1 29 ? 60.650 51.178 39.013 1.00 0.00 174 LEU A O 10
ATOM 10399 N N . LEU A 1 30 ? 59.936 51.285 41.155 1.00 0.00 175 LEU A N 10
ATOM 10400 C CA . LEU A 1 30 ? 58.601 51.863 40.863 1.00 0.00 175 LEU A CA 10
ATOM 10401 C C . LEU A 1 30 ? 58.666 53.169 40.059 1.00 0.00 175 LEU A C 10
ATOM 10402 O O . LEU A 1 30 ? 57.933 53.314 39.091 1.00 0.00 175 LEU A O 10
ATOM 10412 N N . ALA A 1 31 ? 59.460 54.137 40.535 1.00 0.00 176 ALA A N 10
ATOM 10413 C CA . ALA A 1 31 ? 59.684 55.417 39.839 1.00 0.00 176 ALA A CA 10
ATOM 10414 C C . ALA A 1 31 ? 60.227 55.236 38.414 1.00 0.00 176 ALA A C 10
ATOM 10415 O O . ALA A 1 31 ? 59.767 55.918 37.488 1.00 0.00 176 ALA A O 10
ATOM 10422 N N . ILE A 1 32 ? 61.145 54.287 38.221 1.00 0.00 177 ILE A N 10
ATOM 10423 C CA . ILE A 1 32 ? 61.605 53.823 36.901 1.00 0.00 177 ILE A CA 10
ATOM 10424 C C . ILE A 1 32 ? 60.437 53.263 36.052 1.00 0.00 177 ILE A C 10
ATOM 10425 O O . ILE A 1 32 ? 60.237 53.707 34.924 1.00 0.00 177 ILE A O 10
ATOM 10433 N N . GLY A 1 33 ? 59.626 52.378 36.641 1.00 0.00 178 GLY A N 10
ATOM 10434 C CA . GLY A 1 33 ? 58.395 51.839 36.025 1.00 0.00 178 GLY A CA 10
ATOM 10435 C C . GLY A 1 33 ? 57.380 52.930 35.641 1.00 0.00 178 GLY A C 10
ATOM 10436 O O . GLY A 1 33 ? 56.815 52.924 34.549 1.00 0.00 178 GLY A O 10
ATOM 10440 N N . LEU A 1 34 ? 57.130 53.843 36.580 1.00 0.00 179 LEU A N 10
ATOM 10441 C CA . LEU A 1 34 ? 56.342 55.080 36.394 1.00 0.00 179 LEU A CA 10
ATOM 10442 C C . LEU A 1 34 ? 56.919 55.955 35.264 1.00 0.00 179 LEU A C 10
ATOM 10443 O O . LEU A 1 34 ? 56.166 56.535 34.482 1.00 0.00 179 LEU A O 10
ATOM 10453 N N . GLY A 1 35 ? 58.243 56.066 35.224 1.00 0.00 180 GLY A N 10
ATOM 10454 C CA . GLY A 1 35 ? 59.012 56.696 34.135 1.00 0.00 180 GLY A CA 10
ATOM 10455 C C . GLY A 1 35 ? 58.732 56.046 32.771 1.00 0.00 180 GLY A C 10
ATOM 10456 O O . GLY A 1 35 ? 58.382 56.738 31.824 1.00 0.00 180 GLY A O 10
ATOM 10460 N N . ILE A 1 36 ? 58.845 54.720 32.722 1.00 0.00 181 ILE A N 10
ATOM 10461 C CA . ILE A 1 36 ? 58.480 53.894 31.552 1.00 0.00 181 ILE A CA 10
ATOM 10462 C C . ILE A 1 36 ? 57.012 54.136 31.129 1.00 0.00 181 ILE A C 10
ATOM 10463 O O . ILE A 1 36 ? 56.728 54.318 29.947 1.00 0.00 181 ILE A O 10
ATOM 10471 N N . TYR A 1 37 ? 56.126 54.107 32.120 1.00 0.00 182 TYR A N 10
ATOM 10472 C CA . TYR A 1 37 ? 54.711 54.495 31.971 1.00 0.00 182 TYR A CA 10
ATOM 10473 C C . TYR A 1 37 ? 54.536 55.873 31.293 1.00 0.00 182 TYR A C 10
ATOM 10474 O O . TYR A 1 37 ? 54.098 55.967 30.144 1.00 0.00 182 TYR A O 10
ATOM 10487 N N . ILE A 1 38 ? 55.043 56.893 31.972 1.00 0.00 183 ILE A N 10
ATOM 10488 C CA . ILE A 1 38 ? 54.856 58.293 31.534 1.00 0.00 183 ILE A CA 10
ATOM 10489 C C . ILE A 1 38 ? 55.616 58.670 30.253 1.00 0.00 183 ILE A C 10
ATOM 10490 O O . ILE A 1 38 ? 55.064 59.367 29.414 1.00 0.00 183 ILE A O 10
ATOM 10498 N N . GLY A 1 39 ? 56.813 58.101 30.079 1.00 0.00 184 GLY A N 10
ATOM 10499 C CA . GLY A 1 39 ? 57.638 58.251 28.861 1.00 0.00 184 GLY A CA 10
ATOM 10500 C C . GLY A 1 39 ? 56.842 57.922 27.587 1.00 0.00 184 GLY A C 10
ATOM 10501 O O . GLY A 1 39 ? 56.721 58.763 26.697 1.00 0.00 184 GLY A O 10
ATOM 10505 N N . ARG A 1 40 ? 56.187 56.762 27.607 1.00 0.00 185 ARG A N 10
ATOM 10506 C CA . ARG A 1 40 ? 55.353 56.314 26.480 1.00 0.00 185 ARG A CA 10
ATOM 10507 C C . ARG A 1 40 ? 54.155 57.247 26.212 1.00 0.00 185 ARG A C 10
ATOM 10508 O O . ARG A 1 40 ? 53.879 57.589 25.063 1.00 0.00 185 ARG A O 10
ATOM 10522 N N . ARG A 1 41 ? 53.572 57.769 27.292 1.00 0.00 186 ARG A N 10
ATOM 10523 C CA . ARG A 1 41 ? 52.524 58.817 27.227 1.00 0.00 186 ARG A CA 10
ATOM 10524 C C . ARG A 1 41 ? 53.025 60.114 26.551 1.00 0.00 186 ARG A C 10
ATOM 10525 O O . ARG A 1 41 ? 52.396 60.622 25.628 1.00 0.00 186 ARG A O 10
ATOM 10539 N N . LEU A 1 42 ? 54.206 60.566 26.946 1.00 0.00 187 LEU A N 10
ATOM 10540 C CA . LEU A 1 42 ? 54.859 61.759 26.354 1.00 0.00 187 LEU A CA 10
ATOM 10541 C C . LEU A 1 42 ? 55.191 61.604 24.856 1.00 0.00 187 LEU A C 10
ATOM 10542 O O . LEU A 1 42 ? 54.918 62.526 24.073 1.00 0.00 187 LEU A O 10
ATOM 10552 N N . THR A 1 43 ? 55.744 60.458 24.462 1.00 0.00 188 THR A N 10
ATOM 10553 C CA . THR A 1 43 ? 56.002 60.181 23.028 1.00 0.00 188 THR A CA 10
ATOM 10554 C C . THR A 1 43 ? 54.745 59.910 22.201 1.00 0.00 188 THR A C 10
ATOM 10555 O O . THR A 1 43 ? 54.484 60.657 21.259 1.00 0.00 188 THR A O 10
ATOM 10562 N N . THR A 1 44 ? 53.938 58.922 22.593 1.00 0.00 189 THR A N 10
ATOM 10563 C CA . THR A 1 44 ? 52.750 58.528 21.821 1.00 0.00 189 THR A CA 10
ATOM 10564 C C . THR A 1 44 ? 51.399 58.992 22.391 1.00 0.00 189 THR A C 10
ATOM 10565 O O . THR A 1 44 ? 50.905 60.018 21.935 1.00 0.00 189 THR A O 10
ATOM 10572 N N . SER A 1 45 ? 50.937 58.351 23.465 1.00 0.00 190 SER A N 10
ATOM 10573 C CA . SER A 1 45 ? 49.611 58.564 24.078 1.00 0.00 190 SER A CA 10
ATOM 10574 C C . SER A 1 45 ? 48.412 58.406 23.117 1.00 0.00 190 SER A C 10
ATOM 10575 O O . SER A 1 45 ? 47.265 58.452 23.611 1.00 0.00 190 SER A O 10
ATOM 10584 N N . ARG B 1 1 ? 76.677 60.503 73.763 1.00 0.00 146 ARG B N 10
ATOM 10585 C CA . ARG B 1 1 ? 76.671 60.972 72.365 1.00 0.00 146 ARG B CA 10
ATOM 10586 C C . ARG B 1 1 ? 75.210 61.137 71.929 1.00 0.00 146 ARG B C 10
ATOM 10587 O O . ARG B 1 1 ? 74.529 60.164 71.610 1.00 0.00 146 ARG B O 10
ATOM 10600 N N . ASN B 1 2 ? 74.753 62.388 71.975 1.00 0.00 147 ASN B N 10
ATOM 10601 C CA . ASN B 1 2 ? 73.368 62.778 71.651 1.00 0.00 147 ASN B CA 10
ATOM 10602 C C . ASN B 1 2 ? 73.040 62.479 70.175 1.00 0.00 147 ASN B C 10
ATOM 10603 O O . ASN B 1 2 ? 73.936 62.488 69.331 1.00 0.00 147 ASN B O 10
ATOM 10612 N N . THR B 1 3 ? 71.784 62.127 69.896 1.00 0.00 148 THR B N 10
ATOM 10613 C CA . THR B 1 3 ? 71.356 61.803 68.522 1.00 0.00 148 THR B CA 10
ATOM 10614 C C . THR B 1 3 ? 69.979 62.378 68.126 1.00 0.00 148 THR B C 10
ATOM 10615 O O . THR B 1 3 ? 68.951 62.066 68.709 1.00 0.00 148 THR B O 10
ATOM 10622 N N . SER B 1 4 ? 70.039 63.344 67.207 1.00 0.00 149 SER B N 10
ATOM 10623 C CA . SER B 1 4 ? 68.829 63.959 66.602 1.00 0.00 149 SER B CA 10
ATOM 10624 C C . SER B 1 4 ? 68.036 63.083 65.606 1.00 0.00 149 SER B C 10
ATOM 10625 O O . SER B 1 4 ? 67.103 63.556 64.974 1.00 0.00 149 SER B O 10
ATOM 10633 N N . VAL B 1 5 ? 68.392 61.782 65.522 1.00 0.00 150 VAL B N 10
ATOM 10634 C CA . VAL B 1 5 ? 67.585 60.808 64.758 1.00 0.00 150 VAL B CA 10
ATOM 10635 C C . VAL B 1 5 ? 66.807 59.893 65.712 1.00 0.00 150 VAL B C 10
ATOM 10636 O O . VAL B 1 5 ? 67.187 58.786 66.067 1.00 0.00 150 VAL B O 10
ATOM 10643 N N . MET B 1 6 ? 65.664 60.460 66.100 1.00 0.00 151 MET B N 10
ATOM 10644 C CA . MET B 1 6 ? 64.821 59.973 67.202 1.00 0.00 151 MET B CA 10
ATOM 10645 C C . MET B 1 6 ? 63.358 60.367 66.989 1.00 0.00 151 MET B C 10
ATOM 10646 O O . MET B 1 6 ? 63.047 61.283 66.232 1.00 0.00 151 MET B O 10
ATOM 10657 N N . LYS B 1 7 ? 62.498 59.736 67.783 1.00 0.00 152 LYS B N 10
ATOM 10658 C CA . LYS B 1 7 ? 61.047 60.017 67.775 1.00 0.00 152 LYS B CA 10
ATOM 10659 C C . LYS B 1 7 ? 60.781 61.371 68.457 1.00 0.00 152 LYS B C 10
ATOM 10660 O O . LYS B 1 7 ? 61.482 61.750 69.405 1.00 0.00 152 LYS B O 10
ATOM 10675 N N . LYS B 1 8 ? 59.965 62.161 67.780 1.00 0.00 153 LYS B N 10
ATOM 10676 C CA . LYS B 1 8 ? 59.607 63.508 68.266 1.00 0.00 153 LYS B CA 10
ATOM 10677 C C . LYS B 1 8 ? 58.072 63.723 68.245 1.00 0.00 153 LYS B C 10
ATOM 10678 O O . LYS B 1 8 ? 57.512 64.375 67.370 1.00 0.00 153 LYS B O 10
ATOM 10693 N N . GLY B 1 9 ? 57.440 63.014 69.185 1.00 0.00 154 GLY B N 10
ATOM 10694 C CA . GLY B 1 9 ? 55.977 63.048 69.424 1.00 0.00 154 GLY B CA 10
ATOM 10695 C C . GLY B 1 9 ? 55.122 62.564 68.236 1.00 0.00 154 GLY B C 10
ATOM 10696 O O . GLY B 1 9 ? 54.002 63.031 68.059 1.00 0.00 154 GLY B O 10
ATOM 10700 N N . GLY B 1 10 ? 55.680 61.656 67.437 1.00 0.00 155 GLY B N 10
ATOM 10701 C CA . GLY B 1 10 ? 55.018 61.124 66.224 1.00 0.00 155 GLY B CA 10
ATOM 10702 C C . GLY B 1 10 ? 55.985 61.226 65.049 1.00 0.00 155 GLY B C 10
ATOM 10703 O O . GLY B 1 10 ? 56.626 60.244 64.682 1.00 0.00 155 GLY B O 10
ATOM 10707 N N . ILE B 1 11 ? 56.116 62.437 64.503 1.00 0.00 156 ILE B N 10
ATOM 10708 C CA . ILE B 1 11 ? 57.157 62.714 63.492 1.00 0.00 156 ILE B CA 10
ATOM 10709 C C . ILE B 1 11 ? 58.559 62.317 63.979 1.00 0.00 156 ILE B C 10
ATOM 10710 O O . ILE B 1 11 ? 58.939 62.530 65.130 1.00 0.00 156 ILE B O 10
ATOM 10718 N N . PHE B 1 12 ? 59.259 61.585 63.124 1.00 0.00 157 PHE B N 10
ATOM 10719 C CA . PHE B 1 12 ? 60.620 61.111 63.439 1.00 0.00 157 PHE B CA 10
ATOM 10720 C C . PHE B 1 12 ? 61.635 62.215 63.085 1.00 0.00 157 PHE B C 10
ATOM 10721 O O . PHE B 1 12 ? 62.150 62.288 61.971 1.00 0.00 157 PHE B O 10
ATOM 10734 N N . SER B 1 13 ? 61.682 63.173 64.010 1.00 0.00 158 SER B N 10
ATOM 10735 C CA . SER B 1 13 ? 62.585 64.349 64.032 1.00 0.00 158 SER B CA 10
ATOM 10736 C C . SER B 1 13 ? 62.372 65.344 62.883 1.00 0.00 158 SER B C 10
ATOM 10737 O O . SER B 1 13 ? 62.471 64.997 61.701 1.00 0.00 158 SER B O 10
ATOM 10745 N N . ALA B 1 14 ? 62.244 66.607 63.269 1.00 0.00 159 ALA B N 10
ATOM 10746 C CA . ALA B 1 14 ? 62.047 67.732 62.316 1.00 0.00 159 ALA B CA 10
ATOM 10747 C C . ALA B 1 14 ? 63.216 67.813 61.319 1.00 0.00 159 ALA B C 10
ATOM 10748 O O . ALA B 1 14 ? 63.017 67.528 60.131 1.00 0.00 159 ALA B O 10
ATOM 10755 N N . GLU B 1 15 ? 64.426 67.926 61.866 1.00 0.00 160 GLU B N 10
ATOM 10756 C CA . GLU B 1 15 ? 65.699 67.847 61.119 1.00 0.00 160 GLU B CA 10
ATOM 10757 C C . GLU B 1 15 ? 65.772 66.676 60.109 1.00 0.00 160 GLU B C 10
ATOM 10758 O O . GLU B 1 15 ? 66.148 66.889 58.949 1.00 0.00 160 GLU B O 10
ATOM 10770 N N . PHE B 1 16 ? 65.345 65.493 60.543 1.00 0.00 161 PHE B N 10
ATOM 10771 C CA . PHE B 1 16 ? 65.293 64.277 59.709 1.00 0.00 161 PHE B CA 10
ATOM 10772 C C . PHE B 1 16 ? 64.335 64.436 58.513 1.00 0.00 161 PHE B C 10
ATOM 10773 O O . PHE B 1 16 ? 64.783 64.500 57.364 1.00 0.00 161 PHE B O 10
ATOM 10786 N N . LEU B 1 17 ? 63.063 64.728 58.790 1.00 0.00 162 LEU B N 10
ATOM 10787 C CA . LEU B 1 17 ? 62.037 64.912 57.740 1.00 0.00 162 LEU B CA 10
ATOM 10788 C C . LEU B 1 17 ? 62.354 66.058 56.757 1.00 0.00 162 LEU B C 10
ATOM 10789 O O . LEU B 1 17 ? 62.215 65.900 55.547 1.00 0.00 162 LEU B O 10
ATOM 10799 N N . LYS B 1 18 ? 62.896 67.141 57.322 1.00 0.00 163 LYS B N 10
ATOM 10800 C CA . LYS B 1 18 ? 63.399 68.334 56.599 1.00 0.00 163 LYS B CA 10
ATOM 10801 C C . LYS B 1 18 ? 64.383 68.066 55.438 1.00 0.00 163 LYS B C 10
ATOM 10802 O O . LYS B 1 18 ? 64.461 68.859 54.501 1.00 0.00 163 LYS B O 10
ATOM 10817 N N . VAL B 1 19 ? 65.152 66.991 55.573 1.00 0.00 164 VAL B N 10
ATOM 10818 C CA . VAL B 1 19 ? 66.143 66.538 54.570 1.00 0.00 164 VAL B CA 10
ATOM 10819 C C . VAL B 1 19 ? 65.717 65.292 53.771 1.00 0.00 164 VAL B C 10
ATOM 10820 O O . VAL B 1 19 ? 66.084 65.146 52.601 1.00 0.00 164 VAL B O 10
ATOM 10827 N N . PHE B 1 20 ? 65.043 64.378 54.471 1.00 0.00 165 PHE B N 10
ATOM 10828 C CA . PHE B 1 20 ? 64.510 63.112 53.955 1.00 0.00 165 PHE B CA 10
ATOM 10829 C C . PHE B 1 20 ? 63.497 63.286 52.810 1.00 0.00 165 PHE B C 10
ATOM 10830 O O . PHE B 1 20 ? 63.610 62.673 51.763 1.00 0.00 165 PHE B O 10
ATOM 10843 N N . LEU B 1 21 ? 62.543 64.194 52.999 1.00 0.00 166 LEU B N 10
ATOM 10844 C CA . LEU B 1 21 ? 61.539 64.499 51.953 1.00 0.00 166 LEU B CA 10
ATOM 10845 C C . LEU B 1 21 ? 62.083 65.189 50.693 1.00 0.00 166 LEU B C 10
ATOM 10846 O O . LEU B 1 21 ? 61.632 64.829 49.604 1.00 0.00 166 LEU B O 10
ATOM 10856 N N . PRO B 1 22 ? 63.088 66.071 50.803 1.00 0.00 167 PRO B N 10
ATOM 10857 C CA . PRO B 1 22 ? 63.934 66.450 49.645 1.00 0.00 167 PRO B CA 10
ATOM 10858 C C . PRO B 1 22 ? 64.592 65.237 48.981 1.00 0.00 167 PRO B C 10
ATOM 10859 O O . PRO B 1 22 ? 64.155 64.875 47.892 1.00 0.00 167 PRO B O 10
ATOM 10868 N N . SER B 1 23 ? 65.453 64.492 49.691 1.00 0.00 168 SER B N 10
ATOM 10869 C CA . SER B 1 23 ? 66.187 63.345 49.093 1.00 0.00 168 SER B CA 10
ATOM 10870 C C . SER B 1 23 ? 65.285 62.288 48.443 1.00 0.00 168 SER B C 10
ATOM 10871 O O . SER B 1 23 ? 65.554 61.891 47.313 1.00 0.00 168 SER B O 10
ATOM 10879 N N . LEU B 1 24 ? 64.171 61.947 49.087 1.00 0.00 169 LEU B N 10
ATOM 10880 C CA . LEU B 1 24 ? 63.137 61.070 48.493 1.00 0.00 169 LEU B CA 10
ATOM 10881 C C . LEU B 1 24 ? 62.550 61.630 47.182 1.00 0.00 169 LEU B C 10
ATOM 10882 O O . LEU B 1 24 ? 62.999 61.161 46.133 1.00 0.00 169 LEU B O 10
ATOM 10892 N N . LEU B 1 25 ? 61.910 62.794 47.252 1.00 0.00 170 LEU B N 10
ATOM 10893 C CA . LEU B 1 25 ? 61.307 63.467 46.080 1.00 0.00 170 LEU B CA 10
ATOM 10894 C C . LEU B 1 25 ? 62.307 63.593 44.905 1.00 0.00 170 LEU B C 10
ATOM 10895 O O . LEU B 1 25 ? 62.129 62.930 43.884 1.00 0.00 170 LEU B O 10
ATOM 10905 N N . LEU B 1 26 ? 63.463 64.176 45.208 1.00 0.00 171 LEU B N 10
ATOM 10906 C CA . LEU B 1 26 ? 64.558 64.403 44.234 1.00 0.00 171 LEU B CA 10
ATOM 10907 C C . LEU B 1 26 ? 65.118 63.125 43.590 1.00 0.00 171 LEU B C 10
ATOM 10908 O O . LEU B 1 26 ? 65.131 63.009 42.366 1.00 0.00 171 LEU B O 10
ATOM 10918 N N . SER B 1 27 ? 65.502 62.143 44.411 1.00 0.00 172 SER B N 10
ATOM 10919 C CA . SER B 1 27 ? 65.967 60.830 43.906 1.00 0.00 172 SER B CA 10
ATOM 10920 C C . SER B 1 27 ? 64.870 60.072 43.119 1.00 0.00 172 SER B C 10
ATOM 10921 O O . SER B 1 27 ? 65.143 59.544 42.050 1.00 0.00 172 SER B O 10
ATOM 10929 N N . HIS B 1 28 ? 63.627 60.146 43.598 1.00 0.00 173 HIS B N 10
ATOM 10930 C CA . HIS B 1 28 ? 62.448 59.607 42.871 1.00 0.00 173 HIS B CA 10
ATOM 10931 C C . HIS B 1 28 ? 62.288 60.251 41.490 1.00 0.00 173 HIS B C 10
ATOM 10932 O O . HIS B 1 28 ? 62.251 59.532 40.493 1.00 0.00 173 HIS B O 10
ATOM 10943 N N . LEU B 1 29 ? 62.363 61.575 41.431 1.00 0.00 174 LEU B N 10
ATOM 10944 C CA . LEU B 1 29 ? 62.385 62.355 40.168 1.00 0.00 174 LEU B CA 10
ATOM 10945 C C . LEU B 1 29 ? 63.494 61.885 39.197 1.00 0.00 174 LEU B C 10
ATOM 10946 O O . LEU B 1 29 ? 63.208 61.597 38.036 1.00 0.00 174 LEU B O 10
ATOM 10956 N N . LEU B 1 30 ? 64.702 61.678 39.718 1.00 0.00 175 LEU B N 10
ATOM 10957 C CA . LEU B 1 30 ? 65.824 61.094 38.951 1.00 0.00 175 LEU B CA 10
ATOM 10958 C C . LEU B 1 30 ? 65.476 59.699 38.378 1.00 0.00 175 LEU B C 10
ATOM 10959 O O . LEU B 1 30 ? 65.714 59.441 37.195 1.00 0.00 175 LEU B O 10
ATOM 10969 N N . ALA B 1 31 ? 64.896 58.834 39.203 1.00 0.00 176 ALA B N 10
ATOM 10970 C CA . ALA B 1 31 ? 64.421 57.498 38.775 1.00 0.00 176 ALA B CA 10
ATOM 10971 C C . ALA B 1 31 ? 63.329 57.557 37.691 1.00 0.00 176 ALA B C 10
ATOM 10972 O O . ALA B 1 31 ? 63.404 56.825 36.714 1.00 0.00 176 ALA B O 10
ATOM 10979 N N . ILE B 1 32 ? 62.379 58.490 37.827 1.00 0.00 177 ILE B N 10
ATOM 10980 C CA . ILE B 1 32 ? 61.369 58.762 36.773 1.00 0.00 177 ILE B CA 10
ATOM 10981 C C . ILE B 1 32 ? 62.099 59.130 35.455 1.00 0.00 177 ILE B C 10
ATOM 10982 O O . ILE B 1 32 ? 61.923 58.437 34.457 1.00 0.00 177 ILE B O 10
ATOM 10990 N N . GLY B 1 33 ? 63.060 60.044 35.566 1.00 0.00 178 GLY B N 10
ATOM 10991 C CA . GLY B 1 33 ? 63.967 60.448 34.459 1.00 0.00 178 GLY B CA 10
ATOM 10992 C C . GLY B 1 33 ? 64.635 59.249 33.778 1.00 0.00 178 GLY B C 10
ATOM 10993 O O . GLY B 1 33 ? 64.428 58.996 32.588 1.00 0.00 178 GLY B O 10
ATOM 10997 N N . LEU B 1 34 ? 65.303 58.442 34.610 1.00 0.00 179 LEU B N 10
ATOM 10998 C CA . LEU B 1 34 ? 65.916 57.155 34.203 1.00 0.00 179 LEU B CA 10
ATOM 10999 C C . LEU B 1 34 ? 64.958 56.221 33.466 1.00 0.00 179 LEU B C 10
ATOM 11000 O O . LEU B 1 34 ? 65.301 55.798 32.363 1.00 0.00 179 LEU B O 10
ATOM 11010 N N . GLY B 1 35 ? 63.748 56.049 33.985 1.00 0.00 180 GLY B N 10
ATOM 11011 C CA . GLY B 1 35 ? 62.685 55.215 33.387 1.00 0.00 180 GLY B CA 10
ATOM 11012 C C . GLY B 1 35 ? 62.360 55.623 31.937 1.00 0.00 180 GLY B C 10
ATOM 11013 O O . GLY B 1 35 ? 62.548 54.847 31.002 1.00 0.00 180 GLY B O 10
ATOM 11017 N N . ILE B 1 36 ? 62.085 56.917 31.793 1.00 0.00 181 ILE B N 10
ATOM 11018 C CA . ILE B 1 36 ? 61.788 57.566 30.494 1.00 0.00 181 ILE B CA 10
ATOM 11019 C C . ILE B 1 36 ? 62.957 57.338 29.499 1.00 0.00 181 ILE B C 10
ATOM 11020 O O . ILE B 1 36 ? 62.751 56.787 28.415 1.00 0.00 181 ILE B O 10
ATOM 11028 N N . TYR B 1 37 ? 64.179 57.589 29.970 1.00 0.00 182 TYR B N 10
ATOM 11029 C CA . TYR B 1 37 ? 65.381 57.471 29.113 1.00 0.00 182 TYR B CA 10
ATOM 11030 C C . TYR B 1 37 ? 65.933 56.057 28.878 1.00 0.00 182 TYR B C 10
ATOM 11031 O O . TYR B 1 37 ? 66.505 55.825 27.804 1.00 0.00 182 TYR B O 10
ATOM 11044 N N . ILE B 1 38 ? 65.785 55.125 29.821 1.00 0.00 183 ILE B N 10
ATOM 11045 C CA . ILE B 1 38 ? 66.119 53.699 29.571 1.00 0.00 183 ILE B CA 10
ATOM 11046 C C . ILE B 1 38 ? 65.157 53.074 28.542 1.00 0.00 183 ILE B C 10
ATOM 11047 O O . ILE B 1 38 ? 65.600 52.464 27.580 1.00 0.00 183 ILE B O 10
ATOM 11055 N N . GLY B 1 39 ? 63.871 53.435 28.675 1.00 0.00 184 GLY B N 10
ATOM 11056 C CA . GLY B 1 39 ? 62.825 53.098 27.688 1.00 0.00 184 GLY B CA 10
ATOM 11057 C C . GLY B 1 39 ? 63.200 53.601 26.286 1.00 0.00 184 GLY B C 10
ATOM 11058 O O . GLY B 1 39 ? 63.134 52.845 25.317 1.00 0.00 184 GLY B O 10
ATOM 11062 N N . ARG B 1 40 ? 63.630 54.858 26.210 1.00 0.00 185 ARG B N 10
ATOM 11063 C CA . ARG B 1 40 ? 64.175 55.436 24.961 1.00 0.00 185 ARG B CA 10
ATOM 11064 C C . ARG B 1 40 ? 65.441 54.713 24.455 1.00 0.00 185 ARG B C 10
ATOM 11065 O O . ARG B 1 40 ? 65.504 54.366 23.275 1.00 0.00 185 ARG B O 10
ATOM 11079 N N . ARG B 1 41 ? 66.461 54.601 25.317 1.00 0.00 186 ARG B N 10
ATOM 11080 C CA . ARG B 1 41 ? 67.689 53.839 25.043 1.00 0.00 186 ARG B CA 10
ATOM 11081 C C . ARG B 1 41 ? 67.389 52.466 24.393 1.00 0.00 186 ARG B C 10
ATOM 11082 O O . ARG B 1 41 ? 68.117 52.040 23.503 1.00 0.00 186 ARG B O 10
ATOM 11096 N N . LEU B 1 42 ? 66.329 51.820 24.862 1.00 0.00 187 LEU B N 10
ATOM 11097 C CA . LEU B 1 42 ? 65.785 50.605 24.219 1.00 0.00 187 LEU B CA 10
ATOM 11098 C C . LEU B 1 42 ? 65.201 50.866 22.820 1.00 0.00 187 LEU B C 10
ATOM 11099 O O . LEU B 1 42 ? 65.736 50.324 21.859 1.00 0.00 187 LEU B O 10
ATOM 11109 N N . THR B 1 43 ? 64.228 51.774 22.710 1.00 0.00 188 THR B N 10
ATOM 11110 C CA . THR B 1 43 ? 63.434 51.924 21.475 1.00 0.00 188 THR B CA 10
ATOM 11111 C C . THR B 1 43 ? 63.776 53.084 20.517 1.00 0.00 188 THR B C 10
ATOM 11112 O O . THR B 1 43 ? 64.346 52.839 19.448 1.00 0.00 188 THR B O 10
ATOM 11119 N N . THR B 1 44 ? 63.680 54.330 20.972 1.00 0.00 189 THR B N 10
ATOM 11120 C CA . THR B 1 44 ? 63.732 55.523 20.095 1.00 0.00 189 THR B CA 10
ATOM 11121 C C . THR B 1 44 ? 65.042 56.339 20.071 1.00 0.00 189 THR B C 10
ATOM 11122 O O . THR B 1 44 ? 65.071 57.425 19.495 1.00 0.00 189 THR B O 10
ATOM 11129 N N . SER B 1 45 ? 66.106 55.827 20.689 1.00 0.00 190 SER B N 10
ATOM 11130 C CA . SER B 1 45 ? 67.452 56.445 20.611 1.00 0.00 190 SER B CA 10
ATOM 11131 C C . SER B 1 45 ? 68.211 56.086 19.328 1.00 0.00 190 SER B C 10
ATOM 11132 O O . SER B 1 45 ? 68.059 54.969 18.806 1.00 0.00 190 SER B O 10
ATOM 11141 N N . ARG A 1 1 ? 96.911 44.015 49.286 1.00 0.00 146 ARG A N 11
ATOM 11142 C CA . ARG A 1 1 ? 96.359 42.649 49.339 1.00 0.00 146 ARG A CA 11
ATOM 11143 C C . ARG A 1 1 ? 96.536 42.007 47.955 1.00 0.00 146 ARG A C 11
ATOM 11144 O O . ARG A 1 1 ? 96.472 42.693 46.933 1.00 0.00 146 ARG A O 11
ATOM 11157 N N . ASN A 1 2 ? 96.838 40.708 47.934 1.00 0.00 147 ASN A N 11
ATOM 11158 C CA . ASN A 1 2 ? 97.006 39.956 46.680 1.00 0.00 147 ASN A CA 11
ATOM 11159 C C . ASN A 1 2 ? 95.729 39.202 46.271 1.00 0.00 147 ASN A C 11
ATOM 11160 O O . ASN A 1 2 ? 95.456 39.061 45.084 1.00 0.00 147 ASN A O 11
ATOM 11169 N N . THR A 1 3 ? 94.991 38.681 47.259 1.00 0.00 148 THR A N 11
ATOM 11170 C CA . THR A 1 3 ? 93.705 37.995 47.023 1.00 0.00 148 THR A CA 11
ATOM 11171 C C . THR A 1 3 ? 92.607 38.850 46.381 1.00 0.00 148 THR A C 11
ATOM 11172 O O . THR A 1 3 ? 92.698 40.078 46.367 1.00 0.00 148 THR A O 11
ATOM 11179 N N . SER A 1 4 ? 91.726 38.163 45.651 1.00 0.00 149 SER A N 11
ATOM 11180 C CA . SER A 1 4 ? 90.556 38.794 44.992 1.00 0.00 149 SER A CA 11
ATOM 11181 C C . SER A 1 4 ? 89.625 39.544 45.945 1.00 0.00 149 SER A C 11
ATOM 11182 O O . SER A 1 4 ? 89.297 40.703 45.722 1.00 0.00 149 SER A O 11
ATOM 11190 N N . VAL A 1 5 ? 89.220 38.868 47.020 1.00 0.00 150 VAL A N 11
ATOM 11191 C CA . VAL A 1 5 ? 88.289 39.432 48.019 1.00 0.00 150 VAL A CA 11
ATOM 11192 C C . VAL A 1 5 ? 88.950 40.592 48.791 1.00 0.00 150 VAL A C 11
ATOM 11193 O O . VAL A 1 5 ? 90.017 40.418 49.376 1.00 0.00 150 VAL A O 11
ATOM 11200 N N . MET A 1 6 ? 88.365 41.769 48.635 1.00 0.00 151 MET A N 11
ATOM 11201 C CA . MET A 1 6 ? 88.746 42.972 49.395 1.00 0.00 151 MET A CA 11
ATOM 11202 C C . MET A 1 6 ? 87.536 43.575 50.133 1.00 0.00 151 MET A C 11
ATOM 11203 O O . MET A 1 6 ? 86.563 44.019 49.520 1.00 0.00 151 MET A O 11
ATOM 11214 N N . LYS A 1 7 ? 87.731 43.732 51.429 1.00 0.00 152 LYS A N 11
ATOM 11215 C CA . LYS A 1 7 ? 86.692 44.228 52.361 1.00 0.00 152 LYS A CA 11
ATOM 11216 C C . LYS A 1 7 ? 87.138 45.591 52.905 1.00 0.00 152 LYS A C 11
ATOM 11217 O O . LYS A 1 7 ? 88.076 45.702 53.701 1.00 0.00 152 LYS A O 11
ATOM 11232 N N . LYS A 1 8 ? 86.563 46.639 52.327 1.00 0.00 153 LYS A N 11
ATOM 11233 C CA . LYS A 1 8 ? 86.946 48.023 52.667 1.00 0.00 153 LYS A CA 11
ATOM 11234 C C . LYS A 1 8 ? 86.450 48.518 54.038 1.00 0.00 153 LYS A C 11
ATOM 11235 O O . LYS A 1 8 ? 85.704 47.817 54.716 1.00 0.00 153 LYS A O 11
ATOM 11250 N N . GLY A 1 9 ? 86.987 49.657 54.469 1.00 0.00 154 GLY A N 11
ATOM 11251 C CA . GLY A 1 9 ? 86.714 50.263 55.790 1.00 0.00 154 GLY A CA 11
ATOM 11252 C C . GLY A 1 9 ? 85.315 50.888 55.928 1.00 0.00 154 GLY A C 11
ATOM 11253 O O . GLY A 1 9 ? 84.637 51.200 54.936 1.00 0.00 154 GLY A O 11
ATOM 11257 N N . GLY A 1 10 ? 84.933 51.041 57.186 1.00 0.00 155 GLY A N 11
ATOM 11258 C CA . GLY A 1 10 ? 83.678 51.709 57.621 1.00 0.00 155 GLY A CA 11
ATOM 11259 C C . GLY A 1 10 ? 82.387 50.954 57.263 1.00 0.00 155 GLY A C 11
ATOM 11260 O O . GLY A 1 10 ? 82.140 50.598 56.110 1.00 0.00 155 GLY A O 11
ATOM 11264 N N . ILE A 1 11 ? 81.544 50.794 58.280 1.00 0.00 156 ILE A N 11
ATOM 11265 C CA . ILE A 1 11 ? 80.183 50.243 58.127 1.00 0.00 156 ILE A CA 11
ATOM 11266 C C . ILE A 1 11 ? 79.305 51.061 57.167 1.00 0.00 156 ILE A C 11
ATOM 11267 O O . ILE A 1 11 ? 79.507 52.274 57.028 1.00 0.00 156 ILE A O 11
ATOM 11275 N N . PHE A 1 12 ? 78.488 50.363 56.394 1.00 0.00 157 PHE A N 11
ATOM 11276 C CA . PHE A 1 12 ? 77.446 51.022 55.589 1.00 0.00 157 PHE A CA 11
ATOM 11277 C C . PHE A 1 12 ? 76.088 50.949 56.310 1.00 0.00 157 PHE A C 11
ATOM 11278 O O . PHE A 1 12 ? 75.731 51.890 57.017 1.00 0.00 157 PHE A O 11
ATOM 11291 N N . SER A 1 13 ? 75.500 49.751 56.346 1.00 0.00 158 SER A N 11
ATOM 11292 C CA . SER A 1 13 ? 74.140 49.494 56.877 1.00 0.00 158 SER A CA 11
ATOM 11293 C C . SER A 1 13 ? 73.861 50.077 58.269 1.00 0.00 158 SER A C 11
ATOM 11294 O O . SER A 1 13 ? 72.901 50.836 58.436 1.00 0.00 158 SER A O 11
ATOM 11302 N N . ALA A 1 14 ? 74.660 49.646 59.244 1.00 0.00 159 ALA A N 11
ATOM 11303 C CA . ALA A 1 14 ? 74.541 49.990 60.679 1.00 0.00 159 ALA A CA 11
ATOM 11304 C C . ALA A 1 14 ? 73.084 50.130 61.179 1.00 0.00 159 ALA A C 11
ATOM 11305 O O . ALA A 1 14 ? 72.712 51.082 61.894 1.00 0.00 159 ALA A O 11
ATOM 11312 N N . GLU A 1 15 ? 72.304 49.109 60.862 1.00 0.00 160 GLU A N 11
ATOM 11313 C CA . GLU A 1 15 ? 70.844 48.992 61.084 1.00 0.00 160 GLU A CA 11
ATOM 11314 C C . GLU A 1 15 ? 69.986 49.977 60.248 1.00 0.00 160 GLU A C 11
ATOM 11315 O O . GLU A 1 15 ? 69.205 49.541 59.396 1.00 0.00 160 GLU A O 11
ATOM 11327 N N . PHE A 1 16 ? 70.259 51.273 60.364 1.00 0.00 161 PHE A N 11
ATOM 11328 C CA . PHE A 1 16 ? 69.393 52.325 59.780 1.00 0.00 161 PHE A CA 11
ATOM 11329 C C . PHE A 1 16 ? 69.432 52.590 58.268 1.00 0.00 161 PHE A C 11
ATOM 11330 O O . PHE A 1 16 ? 68.481 53.161 57.732 1.00 0.00 161 PHE A O 11
ATOM 11343 N N . LEU A 1 17 ? 70.441 52.070 57.566 1.00 0.00 162 LEU A N 11
ATOM 11344 C CA . LEU A 1 17 ? 70.406 51.988 56.096 1.00 0.00 162 LEU A CA 11
ATOM 11345 C C . LEU A 1 17 ? 69.636 50.772 55.573 1.00 0.00 162 LEU A C 11
ATOM 11346 O O . LEU A 1 17 ? 68.932 50.870 54.563 1.00 0.00 162 LEU A O 11
ATOM 11356 N N . LYS A 1 18 ? 69.682 49.660 56.315 1.00 0.00 163 LYS A N 11
ATOM 11357 C CA . LYS A 1 18 ? 68.874 48.455 56.037 1.00 0.00 163 LYS A CA 11
ATOM 11358 C C . LYS A 1 18 ? 67.372 48.734 56.209 1.00 0.00 163 LYS A C 11
ATOM 11359 O O . LYS A 1 18 ? 66.534 48.105 55.558 1.00 0.00 163 LYS A O 11
ATOM 11374 N N . VAL A 1 19 ? 67.024 49.627 57.127 1.00 0.00 164 VAL A N 11
ATOM 11375 C CA . VAL A 1 19 ? 65.650 50.172 57.241 1.00 0.00 164 VAL A CA 11
ATOM 11376 C C . VAL A 1 19 ? 65.450 51.545 56.543 1.00 0.00 164 VAL A C 11
ATOM 11377 O O . VAL A 1 19 ? 64.740 52.418 57.041 1.00 0.00 164 VAL A O 11
ATOM 11384 N N . PHE A 1 20 ? 66.012 51.641 55.347 1.00 0.00 165 PHE A N 11
ATOM 11385 C CA . PHE A 1 20 ? 65.899 52.814 54.447 1.00 0.00 165 PHE A CA 11
ATOM 11386 C C . PHE A 1 20 ? 66.017 52.387 52.968 1.00 0.00 165 PHE A C 11
ATOM 11387 O O . PHE A 1 20 ? 65.006 52.250 52.267 1.00 0.00 165 PHE A O 11
ATOM 11400 N N . LEU A 1 21 ? 67.203 51.946 52.579 1.00 0.00 166 LEU A N 11
ATOM 11401 C CA . LEU A 1 21 ? 67.522 51.620 51.175 1.00 0.00 166 LEU A CA 11
ATOM 11402 C C . LEU A 1 21 ? 66.681 50.497 50.518 1.00 0.00 166 LEU A C 11
ATOM 11403 O O . LEU A 1 21 ? 66.351 50.662 49.347 1.00 0.00 166 LEU A O 11
ATOM 11413 N N . PRO A 1 22 ? 66.259 49.413 51.211 1.00 0.00 167 PRO A N 11
ATOM 11414 C CA . PRO A 1 22 ? 65.305 48.430 50.658 1.00 0.00 167 PRO A CA 11
ATOM 11415 C C . PRO A 1 22 ? 63.990 49.044 50.154 1.00 0.00 167 PRO A C 11
ATOM 11416 O O . PRO A 1 22 ? 63.695 48.936 48.956 1.00 0.00 167 PRO A O 11
ATOM 11425 N N . SER A 1 23 ? 63.246 49.726 51.021 1.00 0.00 168 SER A N 11
ATOM 11426 C CA . SER A 1 23 ? 62.021 50.464 50.627 1.00 0.00 168 SER A CA 11
ATOM 11427 C C . SER A 1 23 ? 62.273 51.543 49.560 1.00 0.00 168 SER A C 11
ATOM 11428 O O . SER A 1 23 ? 61.453 51.708 48.644 1.00 0.00 168 SER A O 11
ATOM 11436 N N . LEU A 1 24 ? 63.394 52.249 49.679 1.00 0.00 169 LEU A N 11
ATOM 11437 C CA . LEU A 1 24 ? 63.871 53.191 48.643 1.00 0.00 169 LEU A CA 11
ATOM 11438 C C . LEU A 1 24 ? 63.999 52.561 47.251 1.00 0.00 169 LEU A C 11
ATOM 11439 O O . LEU A 1 24 ? 63.079 52.722 46.455 1.00 0.00 169 LEU A O 11
ATOM 11449 N N . LEU A 1 25 ? 64.926 51.618 47.115 1.00 0.00 170 LEU A N 11
ATOM 11450 C CA . LEU A 1 25 ? 65.189 50.894 45.856 1.00 0.00 170 LEU A CA 11
ATOM 11451 C C . LEU A 1 25 ? 63.941 50.282 45.182 1.00 0.00 170 LEU A C 11
ATOM 11452 O O . LEU A 1 25 ? 63.735 50.441 43.980 1.00 0.00 170 LEU A O 11
ATOM 11462 N N . LEU A 1 26 ? 63.087 49.668 45.995 1.00 0.00 171 LEU A N 11
ATOM 11463 C CA . LEU A 1 26 ? 61.812 49.095 45.526 1.00 0.00 171 LEU A CA 11
ATOM 11464 C C . LEU A 1 26 ? 60.826 50.153 44.982 1.00 0.00 171 LEU A C 11
ATOM 11465 O O . LEU A 1 26 ? 60.317 50.034 43.872 1.00 0.00 171 LEU A O 11
ATOM 11475 N N . SER A 1 27 ? 60.607 51.218 45.763 1.00 0.00 172 SER A N 11
ATOM 11476 C CA . SER A 1 27 ? 59.743 52.349 45.334 1.00 0.00 172 SER A CA 11
ATOM 11477 C C . SER A 1 27 ? 60.355 53.199 44.195 1.00 0.00 172 SER A C 11
ATOM 11478 O O . SER A 1 27 ? 59.634 53.734 43.359 1.00 0.00 172 SER A O 11
ATOM 11486 N N . HIS A 1 28 ? 61.689 53.249 44.152 1.00 0.00 173 HIS A N 11
ATOM 11487 C CA . HIS A 1 28 ? 62.438 53.732 42.979 1.00 0.00 173 HIS A CA 11
ATOM 11488 C C . HIS A 1 28 ? 62.092 52.937 41.711 1.00 0.00 173 HIS A C 11
ATOM 11489 O O . HIS A 1 28 ? 61.801 53.547 40.685 1.00 0.00 173 HIS A O 11
ATOM 11500 N N . LEU A 1 29 ? 62.036 51.614 41.821 1.00 0.00 174 LEU A N 11
ATOM 11501 C CA . LEU A 1 29 ? 61.550 50.743 40.718 1.00 0.00 174 LEU A CA 11
ATOM 11502 C C . LEU A 1 29 ? 60.093 50.999 40.291 1.00 0.00 174 LEU A C 11
ATOM 11503 O O . LEU A 1 29 ? 59.796 50.918 39.105 1.00 0.00 174 LEU A O 11
ATOM 11513 N N . LEU A 1 30 ? 59.224 51.340 41.249 1.00 0.00 175 LEU A N 11
ATOM 11514 C CA . LEU A 1 30 ? 57.877 51.871 40.921 1.00 0.00 175 LEU A CA 11
ATOM 11515 C C . LEU A 1 30 ? 57.953 53.133 40.035 1.00 0.00 175 LEU A C 11
ATOM 11516 O O . LEU A 1 30 ? 57.364 53.174 38.965 1.00 0.00 175 LEU A O 11
ATOM 11526 N N . ALA A 1 31 ? 58.771 54.084 40.468 1.00 0.00 176 ALA A N 11
ATOM 11527 C CA . ALA A 1 31 ? 59.082 55.317 39.718 1.00 0.00 176 ALA A CA 11
ATOM 11528 C C . ALA A 1 31 ? 59.694 55.060 38.329 1.00 0.00 176 ALA A C 11
ATOM 11529 O O . ALA A 1 31 ? 59.192 55.570 37.335 1.00 0.00 176 ALA A O 11
ATOM 11536 N N . ILE A 1 32 ? 60.714 54.202 38.257 1.00 0.00 177 ILE A N 11
ATOM 11537 C CA . ILE A 1 32 ? 61.347 53.747 36.994 1.00 0.00 177 ILE A CA 11
ATOM 11538 C C . ILE A 1 32 ? 60.324 53.064 36.057 1.00 0.00 177 ILE A C 11
ATOM 11539 O O . ILE A 1 32 ? 60.278 53.373 34.860 1.00 0.00 177 ILE A O 11
ATOM 11547 N N . GLY A 1 33 ? 59.526 52.155 36.606 1.00 0.00 178 GLY A N 11
ATOM 11548 C CA . GLY A 1 33 ? 58.388 51.494 35.931 1.00 0.00 178 GLY A CA 11
ATOM 11549 C C . GLY A 1 33 ? 57.434 52.518 35.291 1.00 0.00 178 GLY A C 11
ATOM 11550 O O . GLY A 1 33 ? 57.353 52.604 34.069 1.00 0.00 178 GLY A O 11
ATOM 11554 N N . LEU A 1 34 ? 56.930 53.406 36.144 1.00 0.00 179 LEU A N 11
ATOM 11555 C CA . LEU A 1 34 ? 56.106 54.577 35.762 1.00 0.00 179 LEU A CA 11
ATOM 11556 C C . LEU A 1 34 ? 56.752 55.398 34.628 1.00 0.00 179 LEU A C 11
ATOM 11557 O O . LEU A 1 34 ? 56.098 55.736 33.646 1.00 0.00 179 LEU A O 11
ATOM 11567 N N . GLY A 1 35 ? 58.057 55.653 34.790 1.00 0.00 180 GLY A N 11
ATOM 11568 C CA . GLY A 1 35 ? 58.935 56.283 33.796 1.00 0.00 180 GLY A CA 11
ATOM 11569 C C . GLY A 1 35 ? 58.794 55.699 32.386 1.00 0.00 180 GLY A C 11
ATOM 11570 O O . GLY A 1 35 ? 58.277 56.355 31.499 1.00 0.00 180 GLY A O 11
ATOM 11574 N N . ILE A 1 36 ? 59.112 54.407 32.255 1.00 0.00 181 ILE A N 11
ATOM 11575 C CA . ILE A 1 36 ? 59.067 53.709 30.954 1.00 0.00 181 ILE A CA 11
ATOM 11576 C C . ILE A 1 36 ? 57.620 53.516 30.459 1.00 0.00 181 ILE A C 11
ATOM 11577 O O . ILE A 1 36 ? 57.366 53.526 29.260 1.00 0.00 181 ILE A O 11
ATOM 11585 N N . TYR A 1 37 ? 56.682 53.350 31.401 1.00 0.00 182 TYR A N 11
ATOM 11586 C CA . TYR A 1 37 ? 55.225 53.335 31.135 1.00 0.00 182 TYR A CA 11
ATOM 11587 C C . TYR A 1 37 ? 54.776 54.535 30.264 1.00 0.00 182 TYR A C 11
ATOM 11588 O O . TYR A 1 37 ? 54.565 54.366 29.056 1.00 0.00 182 TYR A O 11
ATOM 11601 N N . ILE A 1 38 ? 54.866 55.732 30.826 1.00 0.00 183 ILE A N 11
ATOM 11602 C CA . ILE A 1 38 ? 54.589 56.958 30.046 1.00 0.00 183 ILE A CA 11
ATOM 11603 C C . ILE A 1 38 ? 55.626 57.257 28.937 1.00 0.00 183 ILE A C 11
ATOM 11604 O O . ILE A 1 38 ? 55.231 57.633 27.843 1.00 0.00 183 ILE A O 11
ATOM 11612 N N . GLY A 1 39 ? 56.870 56.846 29.160 1.00 0.00 184 GLY A N 11
ATOM 11613 C CA . GLY A 1 39 ? 57.964 56.848 28.150 1.00 0.00 184 GLY A CA 11
ATOM 11614 C C . GLY A 1 39 ? 57.544 56.204 26.818 1.00 0.00 184 GLY A C 11
ATOM 11615 O O . GLY A 1 39 ? 57.341 56.908 25.834 1.00 0.00 184 GLY A O 11
ATOM 11619 N N . ARG A 1 40 ? 57.244 54.900 26.863 1.00 0.00 185 ARG A N 11
ATOM 11620 C CA . ARG A 1 40 ? 56.746 54.135 25.697 1.00 0.00 185 ARG A CA 11
ATOM 11621 C C . ARG A 1 40 ? 55.376 54.581 25.156 1.00 0.00 185 ARG A C 11
ATOM 11622 O O . ARG A 1 40 ? 55.068 54.359 23.988 1.00 0.00 185 ARG A O 11
ATOM 11636 N N . ARG A 1 41 ? 54.574 55.248 25.986 1.00 0.00 186 ARG A N 11
ATOM 11637 C CA . ARG A 1 41 ? 53.349 55.928 25.513 1.00 0.00 186 ARG A CA 11
ATOM 11638 C C . ARG A 1 41 ? 53.606 56.954 24.399 1.00 0.00 186 ARG A C 11
ATOM 11639 O O . ARG A 1 41 ? 52.720 57.156 23.563 1.00 0.00 186 ARG A O 11
ATOM 11653 N N . LEU A 1 42 ? 54.834 57.476 24.284 1.00 0.00 187 LEU A N 11
ATOM 11654 C CA . LEU A 1 42 ? 55.295 58.259 23.122 1.00 0.00 187 LEU A CA 11
ATOM 11655 C C . LEU A 1 42 ? 54.992 57.539 21.786 1.00 0.00 187 LEU A C 11
ATOM 11656 O O . LEU A 1 42 ? 54.459 58.131 20.852 1.00 0.00 187 LEU A O 11
ATOM 11666 N N . THR A 1 43 ? 55.361 56.265 21.730 1.00 0.00 188 THR A N 11
ATOM 11667 C CA . THR A 1 43 ? 55.171 55.408 20.540 1.00 0.00 188 THR A CA 11
ATOM 11668 C C . THR A 1 43 ? 53.880 54.570 20.500 1.00 0.00 188 THR A C 11
ATOM 11669 O O . THR A 1 43 ? 53.660 53.818 19.572 1.00 0.00 188 THR A O 11
ATOM 11676 N N . THR A 1 44 ? 53.070 54.679 21.576 1.00 0.00 189 THR A N 11
ATOM 11677 C CA . THR A 1 44 ? 51.683 54.201 21.582 1.00 0.00 189 THR A CA 11
ATOM 11678 C C . THR A 1 44 ? 50.602 55.262 21.877 1.00 0.00 189 THR A C 11
ATOM 11679 O O . THR A 1 44 ? 49.604 55.028 22.513 1.00 0.00 189 THR A O 11
ATOM 11686 N N . SER A 1 45 ? 50.821 56.436 21.233 1.00 0.00 190 SER A N 11
ATOM 11687 C CA . SER A 1 45 ? 49.841 57.524 21.125 1.00 0.00 190 SER A CA 11
ATOM 11688 C C . SER A 1 45 ? 49.999 58.199 19.750 1.00 0.00 190 SER A C 11
ATOM 11689 O O . SER A 1 45 ? 51.129 58.204 19.217 1.00 0.00 190 SER A O 11
ATOM 11698 N N . ARG B 1 1 ? 78.132 65.894 61.172 1.00 0.00 146 ARG B N 11
ATOM 11699 C CA . ARG B 1 1 ? 77.856 67.330 61.268 1.00 0.00 146 ARG B CA 11
ATOM 11700 C C . ARG B 1 1 ? 76.329 67.578 61.330 1.00 0.00 146 ARG B C 11
ATOM 11701 O O . ARG B 1 1 ? 75.561 66.646 61.096 1.00 0.00 146 ARG B O 11
ATOM 11714 N N . ASN B 1 2 ? 75.933 68.751 61.830 1.00 0.00 147 ASN B N 11
ATOM 11715 C CA . ASN B 1 2 ? 74.544 69.257 61.941 1.00 0.00 147 ASN B CA 11
ATOM 11716 C C . ASN B 1 2 ? 73.638 68.660 63.040 1.00 0.00 147 ASN B C 11
ATOM 11717 O O . ASN B 1 2 ? 73.089 69.419 63.849 1.00 0.00 147 ASN B O 11
ATOM 11726 N N . THR B 1 3 ? 73.319 67.373 62.948 1.00 0.00 148 THR B N 11
ATOM 11727 C CA . THR B 1 3 ? 72.480 66.664 63.945 1.00 0.00 148 THR B CA 11
ATOM 11728 C C . THR B 1 3 ? 73.187 65.470 64.591 1.00 0.00 148 THR B C 11
ATOM 11729 O O . THR B 1 3 ? 74.069 64.862 63.990 1.00 0.00 148 THR B O 11
ATOM 11736 N N . SER B 1 4 ? 72.860 65.220 65.858 1.00 0.00 149 SER B N 11
ATOM 11737 C CA . SER B 1 4 ? 73.198 63.968 66.585 1.00 0.00 149 SER B CA 11
ATOM 11738 C C . SER B 1 4 ? 72.372 62.778 66.046 1.00 0.00 149 SER B C 11
ATOM 11739 O O . SER B 1 4 ? 71.384 63.003 65.341 1.00 0.00 149 SER B O 11
ATOM 11747 N N . VAL B 1 5 ? 72.673 61.550 66.464 1.00 0.00 150 VAL B N 11
ATOM 11748 C CA . VAL B 1 5 ? 71.901 60.365 65.998 1.00 0.00 150 VAL B CA 11
ATOM 11749 C C . VAL B 1 5 ? 70.578 60.142 66.758 1.00 0.00 150 VAL B C 11
ATOM 11750 O O . VAL B 1 5 ? 70.429 59.267 67.623 1.00 0.00 150 VAL B O 11
ATOM 11757 N N . MET B 1 6 ? 69.668 61.054 66.458 1.00 0.00 151 MET B N 11
ATOM 11758 C CA . MET B 1 6 ? 68.295 61.118 67.016 1.00 0.00 151 MET B CA 11
ATOM 11759 C C . MET B 1 6 ? 67.341 60.184 66.270 1.00 0.00 151 MET B C 11
ATOM 11760 O O . MET B 1 6 ? 66.890 60.492 65.160 1.00 0.00 151 MET B O 11
ATOM 11771 N N . LYS B 1 7 ? 66.970 59.110 66.971 1.00 0.00 152 LYS B N 11
ATOM 11772 C CA . LYS B 1 7 ? 66.100 57.999 66.499 1.00 0.00 152 LYS B CA 11
ATOM 11773 C C . LYS B 1 7 ? 66.795 57.178 65.388 1.00 0.00 152 LYS B C 11
ATOM 11774 O O . LYS B 1 7 ? 67.119 56.019 65.602 1.00 0.00 152 LYS B O 11
ATOM 11789 N N . LYS B 1 8 ? 67.039 57.840 64.250 1.00 0.00 153 LYS B N 11
ATOM 11790 C CA . LYS B 1 8 ? 67.928 57.370 63.170 1.00 0.00 153 LYS B CA 11
ATOM 11791 C C . LYS B 1 8 ? 69.378 57.330 63.678 1.00 0.00 153 LYS B C 11
ATOM 11792 O O . LYS B 1 8 ? 70.048 58.354 63.803 1.00 0.00 153 LYS B O 11
ATOM 11807 N N . GLY B 1 9 ? 69.733 56.131 64.135 1.00 0.00 154 GLY B N 11
ATOM 11808 C CA . GLY B 1 9 ? 71.058 55.853 64.721 1.00 0.00 154 GLY B CA 11
ATOM 11809 C C . GLY B 1 9 ? 71.920 54.967 63.817 1.00 0.00 154 GLY B C 11
ATOM 11810 O O . GLY B 1 9 ? 71.626 54.770 62.641 1.00 0.00 154 GLY B O 11
ATOM 11814 N N . GLY B 1 10 ? 73.053 54.555 64.391 1.00 0.00 155 GLY B N 11
ATOM 11815 C CA . GLY B 1 10 ? 74.009 53.616 63.765 1.00 0.00 155 GLY B CA 11
ATOM 11816 C C . GLY B 1 10 ? 74.844 54.189 62.614 1.00 0.00 155 GLY B C 11
ATOM 11817 O O . GLY B 1 10 ? 76.067 54.153 62.675 1.00 0.00 155 GLY B O 11
ATOM 11821 N N . ILE B 1 11 ? 74.146 54.640 61.575 1.00 0.00 156 ILE B N 11
ATOM 11822 C CA . ILE B 1 11 ? 74.723 55.223 60.343 1.00 0.00 156 ILE B CA 11
ATOM 11823 C C . ILE B 1 11 ? 75.870 56.212 60.593 1.00 0.00 156 ILE B C 11
ATOM 11824 O O . ILE B 1 11 ? 75.899 56.954 61.575 1.00 0.00 156 ILE B O 11
ATOM 11832 N N . PHE B 1 12 ? 76.834 56.171 59.673 1.00 0.00 157 PHE B N 11
ATOM 11833 C CA . PHE B 1 12 ? 78.150 56.820 59.837 1.00 0.00 157 PHE B CA 11
ATOM 11834 C C . PHE B 1 12 ? 78.198 58.353 59.662 1.00 0.00 157 PHE B C 11
ATOM 11835 O O . PHE B 1 12 ? 79.174 58.969 60.084 1.00 0.00 157 PHE B O 11
ATOM 11848 N N . SER B 1 13 ? 77.218 58.927 58.962 1.00 0.00 158 SER B N 11
ATOM 11849 C CA . SER B 1 13 ? 77.132 60.391 58.823 1.00 0.00 158 SER B CA 11
ATOM 11850 C C . SER B 1 13 ? 75.718 60.899 59.139 1.00 0.00 158 SER B C 11
ATOM 11851 O O . SER B 1 13 ? 74.810 60.878 58.305 1.00 0.00 158 SER B O 11
ATOM 11859 N N . ALA B 1 14 ? 75.598 61.448 60.348 1.00 0.00 159 ALA B N 11
ATOM 11860 C CA . ALA B 1 14 ? 74.305 61.897 60.928 1.00 0.00 159 ALA B CA 11
ATOM 11861 C C . ALA B 1 14 ? 73.551 62.999 60.160 1.00 0.00 159 ALA B C 11
ATOM 11862 O O . ALA B 1 14 ? 72.356 63.186 60.387 1.00 0.00 159 ALA B O 11
ATOM 11869 N N . GLU B 1 15 ? 74.213 63.638 59.199 1.00 0.00 160 GLU B N 11
ATOM 11870 C CA . GLU B 1 15 ? 73.595 64.511 58.183 1.00 0.00 160 GLU B CA 11
ATOM 11871 C C . GLU B 1 15 ? 72.421 63.841 57.448 1.00 0.00 160 GLU B C 11
ATOM 11872 O O . GLU B 1 15 ? 71.446 64.498 57.082 1.00 0.00 160 GLU B O 11
ATOM 11884 N N . PHE B 1 16 ? 72.482 62.506 57.339 1.00 0.00 161 PHE B N 11
ATOM 11885 C CA . PHE B 1 16 ? 71.393 61.606 56.900 1.00 0.00 161 PHE B CA 11
ATOM 11886 C C . PHE B 1 16 ? 70.029 61.964 57.518 1.00 0.00 161 PHE B C 11
ATOM 11887 O O . PHE B 1 16 ? 69.069 62.198 56.776 1.00 0.00 161 PHE B O 11
ATOM 11900 N N . LEU B 1 17 ? 70.027 62.208 58.826 1.00 0.00 162 LEU B N 11
ATOM 11901 C CA . LEU B 1 17 ? 68.843 62.645 59.609 1.00 0.00 162 LEU B CA 11
ATOM 11902 C C . LEU B 1 17 ? 68.126 63.875 59.024 1.00 0.00 162 LEU B C 11
ATOM 11903 O O . LEU B 1 17 ? 66.911 64.014 59.172 1.00 0.00 162 LEU B O 11
ATOM 11913 N N . LYS B 1 18 ? 68.912 64.789 58.470 1.00 0.00 163 LYS B N 11
ATOM 11914 C CA . LYS B 1 18 ? 68.414 66.002 57.793 1.00 0.00 163 LYS B CA 11
ATOM 11915 C C . LYS B 1 18 ? 68.143 65.814 56.289 1.00 0.00 163 LYS B C 11
ATOM 11916 O O . LYS B 1 18 ? 67.023 66.034 55.846 1.00 0.00 163 LYS B O 11
ATOM 11931 N N . VAL B 1 19 ? 69.126 65.300 55.556 1.00 0.00 164 VAL B N 11
ATOM 11932 C CA . VAL B 1 19 ? 69.042 65.171 54.078 1.00 0.00 164 VAL B CA 11
ATOM 11933 C C . VAL B 1 19 ? 68.081 64.099 53.529 1.00 0.00 164 VAL B C 11
ATOM 11934 O O . VAL B 1 19 ? 67.602 64.256 52.413 1.00 0.00 164 VAL B O 11
ATOM 11941 N N . PHE B 1 20 ? 67.721 63.097 54.335 1.00 0.00 165 PHE B N 11
ATOM 11942 C CA . PHE B 1 20 ? 66.896 61.948 53.897 1.00 0.00 165 PHE B CA 11
ATOM 11943 C C . PHE B 1 20 ? 65.581 62.308 53.170 1.00 0.00 165 PHE B C 11
ATOM 11944 O O . PHE B 1 20 ? 65.248 61.687 52.154 1.00 0.00 165 PHE B O 11
ATOM 11957 N N . LEU B 1 21 ? 64.847 63.291 53.679 1.00 0.00 166 LEU B N 11
ATOM 11958 C CA . LEU B 1 21 ? 63.574 63.730 53.054 1.00 0.00 166 LEU B CA 11
ATOM 11959 C C . LEU B 1 21 ? 63.788 64.437 51.695 1.00 0.00 166 LEU B C 11
ATOM 11960 O O . LEU B 1 21 ? 63.135 64.004 50.731 1.00 0.00 166 LEU B O 11
ATOM 11970 N N . PRO B 1 22 ? 64.735 65.382 51.541 1.00 0.00 167 PRO B N 11
ATOM 11971 C CA . PRO B 1 22 ? 65.185 65.840 50.208 1.00 0.00 167 PRO B CA 11
ATOM 11972 C C . PRO B 1 22 ? 65.670 64.673 49.334 1.00 0.00 167 PRO B C 11
ATOM 11973 O O . PRO B 1 22 ? 65.173 64.558 48.218 1.00 0.00 167 PRO B O 11
ATOM 11982 N N . SER B 1 23 ? 66.481 63.773 49.889 1.00 0.00 168 SER B N 11
ATOM 11983 C CA . SER B 1 23 ? 66.934 62.529 49.213 1.00 0.00 168 SER B CA 11
ATOM 11984 C C . SER B 1 23 ? 65.766 61.772 48.555 1.00 0.00 168 SER B C 11
ATOM 11985 O O . SER B 1 23 ? 65.802 61.562 47.343 1.00 0.00 168 SER B O 11
ATOM 11993 N N . LEU B 1 24 ? 64.714 61.499 49.321 1.00 0.00 169 LEU B N 11
ATOM 11994 C CA . LEU B 1 24 ? 63.473 60.841 48.824 1.00 0.00 169 LEU B CA 11
ATOM 11995 C C . LEU B 1 24 ? 62.858 61.546 47.604 1.00 0.00 169 LEU B C 11
ATOM 11996 O O . LEU B 1 24 ? 63.014 61.084 46.478 1.00 0.00 169 LEU B O 11
ATOM 12006 N N . LEU B 1 25 ? 62.474 62.808 47.827 1.00 0.00 170 LEU B N 11
ATOM 12007 C CA . LEU B 1 25 ? 61.822 63.665 46.817 1.00 0.00 170 LEU B CA 11
ATOM 12008 C C . LEU B 1 25 ? 62.625 63.796 45.505 1.00 0.00 170 LEU B C 11
ATOM 12009 O O . LEU B 1 25 ? 62.161 63.384 44.443 1.00 0.00 170 LEU B O 11
ATOM 12019 N N . LEU B 1 26 ? 63.897 64.161 45.661 1.00 0.00 171 LEU B N 11
ATOM 12020 C CA . LEU B 1 26 ? 64.885 64.272 44.581 1.00 0.00 171 LEU B CA 11
ATOM 12021 C C . LEU B 1 26 ? 65.105 62.934 43.835 1.00 0.00 171 LEU B C 11
ATOM 12022 O O . LEU B 1 26 ? 64.741 62.824 42.662 1.00 0.00 171 LEU B O 11
ATOM 12032 N N . SER B 1 27 ? 65.518 61.902 44.566 1.00 0.00 172 SER B N 11
ATOM 12033 C CA . SER B 1 27 ? 65.885 60.587 43.969 1.00 0.00 172 SER B CA 11
ATOM 12034 C C . SER B 1 27 ? 64.736 59.846 43.279 1.00 0.00 172 SER B C 11
ATOM 12035 O O . SER B 1 27 ? 64.976 59.225 42.246 1.00 0.00 172 SER B O 11
ATOM 12043 N N . HIS B 1 28 ? 63.518 59.915 43.823 1.00 0.00 173 HIS B N 11
ATOM 12044 C CA . HIS B 1 28 ? 62.330 59.339 43.141 1.00 0.00 173 HIS B CA 11
ATOM 12045 C C . HIS B 1 28 ? 61.940 60.050 41.837 1.00 0.00 173 HIS B C 11
ATOM 12046 O O . HIS B 1 28 ? 61.641 59.382 40.849 1.00 0.00 173 HIS B O 11
ATOM 12057 N N . LEU B 1 29 ? 62.018 61.376 41.817 1.00 0.00 174 LEU B N 11
ATOM 12058 C CA . LEU B 1 29 ? 61.882 62.171 40.584 1.00 0.00 174 LEU B CA 11
ATOM 12059 C C . LEU B 1 29 ? 62.909 61.736 39.522 1.00 0.00 174 LEU B C 11
ATOM 12060 O O . LEU B 1 29 ? 62.560 61.353 38.410 1.00 0.00 174 LEU B O 11
ATOM 12070 N N . LEU B 1 30 ? 64.170 61.684 39.959 1.00 0.00 175 LEU B N 11
ATOM 12071 C CA . LEU B 1 30 ? 65.291 61.147 39.164 1.00 0.00 175 LEU B CA 11
ATOM 12072 C C . LEU B 1 30 ? 65.069 59.709 38.696 1.00 0.00 175 LEU B C 11
ATOM 12073 O O . LEU B 1 30 ? 65.449 59.374 37.576 1.00 0.00 175 LEU B O 11
ATOM 12083 N N . ALA B 1 31 ? 64.482 58.865 39.540 1.00 0.00 176 ALA B N 11
ATOM 12084 C CA . ALA B 1 31 ? 64.070 57.491 39.181 1.00 0.00 176 ALA B CA 11
ATOM 12085 C C . ALA B 1 31 ? 63.018 57.417 38.062 1.00 0.00 176 ALA B C 11
ATOM 12086 O O . ALA B 1 31 ? 63.233 56.698 37.088 1.00 0.00 176 ALA B O 11
ATOM 12093 N N . ILE B 1 32 ? 61.954 58.220 38.147 1.00 0.00 177 ILE B N 11
ATOM 12094 C CA . ILE B 1 32 ? 60.973 58.357 37.033 1.00 0.00 177 ILE B CA 11
ATOM 12095 C C . ILE B 1 32 ? 61.701 58.810 35.758 1.00 0.00 177 ILE B C 11
ATOM 12096 O O . ILE B 1 32 ? 61.579 58.193 34.711 1.00 0.00 177 ILE B O 11
ATOM 12104 N N . GLY B 1 33 ? 62.522 59.847 35.929 1.00 0.00 178 GLY B N 11
ATOM 12105 C CA . GLY B 1 33 ? 63.420 60.398 34.902 1.00 0.00 178 GLY B CA 11
ATOM 12106 C C . GLY B 1 33 ? 64.267 59.312 34.211 1.00 0.00 178 GLY B C 11
ATOM 12107 O O . GLY B 1 33 ? 64.166 59.131 33.002 1.00 0.00 178 GLY B O 11
ATOM 12111 N N . LEU B 1 34 ? 65.024 58.577 35.030 1.00 0.00 179 LEU B N 11
ATOM 12112 C CA . LEU B 1 34 ? 65.794 57.386 34.639 1.00 0.00 179 LEU B CA 11
ATOM 12113 C C . LEU B 1 34 ? 64.958 56.432 33.764 1.00 0.00 179 LEU B C 11
ATOM 12114 O O . LEU B 1 34 ? 65.298 56.246 32.596 1.00 0.00 179 LEU B O 11
ATOM 12124 N N . GLY B 1 35 ? 63.778 56.070 34.271 1.00 0.00 180 GLY B N 11
ATOM 12125 C CA . GLY B 1 35 ? 62.758 55.272 33.547 1.00 0.00 180 GLY B CA 11
ATOM 12126 C C . GLY B 1 35 ? 62.498 55.783 32.122 1.00 0.00 180 GLY B C 11
ATOM 12127 O O . GLY B 1 35 ? 62.882 55.137 31.149 1.00 0.00 180 GLY B O 11
ATOM 12131 N N . ILE B 1 36 ? 62.015 57.019 32.035 1.00 0.00 181 ILE B N 11
ATOM 12132 C CA . ILE B 1 36 ? 61.723 57.706 30.748 1.00 0.00 181 ILE B CA 11
ATOM 12133 C C . ILE B 1 36 ? 62.965 57.702 29.829 1.00 0.00 181 ILE B C 11
ATOM 12134 O O . ILE B 1 36 ? 62.928 57.236 28.691 1.00 0.00 181 ILE B O 11
ATOM 12142 N N . TYR B 1 37 ? 64.084 58.143 30.403 1.00 0.00 182 TYR B N 11
ATOM 12143 C CA . TYR B 1 37 ? 65.376 58.294 29.705 1.00 0.00 182 TYR B CA 11
ATOM 12144 C C . TYR B 1 37 ? 65.957 56.988 29.132 1.00 0.00 182 TYR B C 11
ATOM 12145 O O . TYR B 1 37 ? 66.525 57.031 28.045 1.00 0.00 182 TYR B O 11
ATOM 12158 N N . ILE B 1 38 ? 65.735 55.847 29.800 1.00 0.00 183 ILE B N 11
ATOM 12159 C CA . ILE B 1 38 ? 66.091 54.510 29.266 1.00 0.00 183 ILE B CA 11
ATOM 12160 C C . ILE B 1 38 ? 65.514 54.336 27.843 1.00 0.00 183 ILE B C 11
ATOM 12161 O O . ILE B 1 38 ? 66.284 54.191 26.889 1.00 0.00 183 ILE B O 11
ATOM 12169 N N . GLY B 1 39 ? 64.214 54.594 27.718 1.00 0.00 184 GLY B N 11
ATOM 12170 C CA . GLY B 1 39 ? 63.475 54.588 26.445 1.00 0.00 184 GLY B CA 11
ATOM 12171 C C . GLY B 1 39 ? 64.163 55.435 25.356 1.00 0.00 184 GLY B C 11
ATOM 12172 O O . GLY B 1 39 ? 64.372 54.969 24.236 1.00 0.00 184 GLY B O 11
ATOM 12176 N N . ARG B 1 40 ? 64.567 56.653 25.732 1.00 0.00 185 ARG B N 11
ATOM 12177 C CA . ARG B 1 40 ? 65.248 57.589 24.815 1.00 0.00 185 ARG B CA 11
ATOM 12178 C C . ARG B 1 40 ? 66.673 57.162 24.436 1.00 0.00 185 ARG B C 11
ATOM 12179 O O . ARG B 1 40 ? 66.919 56.876 23.273 1.00 0.00 185 ARG B O 11
ATOM 12193 N N . ARG B 1 41 ? 67.531 56.953 25.434 1.00 0.00 186 ARG B N 11
ATOM 12194 C CA . ARG B 1 41 ? 68.941 56.554 25.244 1.00 0.00 186 ARG B CA 11
ATOM 12195 C C . ARG B 1 41 ? 69.099 55.279 24.395 1.00 0.00 186 ARG B C 11
ATOM 12196 O O . ARG B 1 41 ? 70.057 55.139 23.648 1.00 0.00 186 ARG B O 11
ATOM 12210 N N . LEU B 1 42 ? 68.170 54.335 24.584 1.00 0.00 187 LEU B N 11
ATOM 12211 C CA . LEU B 1 42 ? 68.051 53.139 23.732 1.00 0.00 187 LEU B CA 11
ATOM 12212 C C . LEU B 1 42 ? 67.673 53.433 22.269 1.00 0.00 187 LEU B C 11
ATOM 12213 O O . LEU B 1 42 ? 68.381 53.003 21.350 1.00 0.00 187 LEU B O 11
ATOM 12223 N N . THR B 1 43 ? 66.682 54.297 22.056 1.00 0.00 188 THR B N 11
ATOM 12224 C CA . THR B 1 43 ? 66.076 54.557 20.734 1.00 0.00 188 THR B CA 11
ATOM 12225 C C . THR B 1 43 ? 66.703 55.666 19.866 1.00 0.00 188 THR B C 11
ATOM 12226 O O . THR B 1 43 ? 66.417 55.741 18.672 1.00 0.00 188 THR B O 11
ATOM 12233 N N . THR B 1 44 ? 67.534 56.525 20.450 1.00 0.00 189 THR B N 11
ATOM 12234 C CA . THR B 1 44 ? 68.213 57.643 19.748 1.00 0.00 189 THR B CA 11
ATOM 12235 C C . THR B 1 44 ? 69.159 57.219 18.615 1.00 0.00 189 THR B C 11
ATOM 12236 O O . THR B 1 44 ? 69.669 56.094 18.607 1.00 0.00 189 THR B O 11
ATOM 12243 N N . SER B 1 45 ? 69.369 58.112 17.639 1.00 0.00 190 SER B N 11
ATOM 12244 C CA . SER B 1 45 ? 70.142 57.800 16.404 1.00 0.00 190 SER B CA 11
ATOM 12245 C C . SER B 1 45 ? 70.681 59.044 15.671 1.00 0.00 190 SER B C 11
ATOM 12246 O O . SER B 1 45 ? 71.735 58.909 14.999 1.00 0.00 190 SER B O 11
ATOM 12255 N N . ARG A 1 1 ? 72.050 63.016 68.509 1.00 0.00 146 ARG A N 12
ATOM 12256 C CA . ARG A 1 1 ? 72.824 61.770 68.672 1.00 0.00 146 ARG A CA 12
ATOM 12257 C C . ARG A 1 1 ? 73.840 61.559 67.531 1.00 0.00 146 ARG A C 12
ATOM 12258 O O . ARG A 1 1 ? 74.978 61.178 67.797 1.00 0.00 146 ARG A O 12
ATOM 12271 N N . ASN A 1 2 ? 73.459 61.847 66.284 1.00 0.00 147 ASN A N 12
ATOM 12272 C CA . ASN A 1 2 ? 74.352 61.629 65.126 1.00 0.00 147 ASN A CA 12
ATOM 12273 C C . ASN A 1 2 ? 74.852 62.977 64.604 1.00 0.00 147 ASN A C 12
ATOM 12274 O O . ASN A 1 2 ? 74.113 63.754 64.002 1.00 0.00 147 ASN A O 12
ATOM 12283 N N . THR A 1 3 ? 76.108 63.262 64.961 1.00 0.00 148 THR A N 12
ATOM 12284 C CA . THR A 1 3 ? 76.743 64.564 64.684 1.00 0.00 148 THR A CA 12
ATOM 12285 C C . THR A 1 3 ? 77.850 64.445 63.632 1.00 0.00 148 THR A C 12
ATOM 12286 O O . THR A 1 3 ? 78.895 63.818 63.854 1.00 0.00 148 THR A O 12
ATOM 12293 N N . SER A 1 4 ? 77.529 64.953 62.445 1.00 0.00 149 SER A N 12
ATOM 12294 C CA . SER A 1 4 ? 78.387 64.864 61.240 1.00 0.00 149 SER A CA 12
ATOM 12295 C C . SER A 1 4 ? 79.746 65.559 61.403 1.00 0.00 149 SER A C 12
ATOM 12296 O O . SER A 1 4 ? 79.829 66.776 61.589 1.00 0.00 149 SER A O 12
ATOM 12304 N N . VAL A 1 5 ? 80.740 64.709 61.613 1.00 0.00 150 VAL A N 12
ATOM 12305 C CA . VAL A 1 5 ? 82.168 65.103 61.666 1.00 0.00 150 VAL A CA 12
ATOM 12306 C C . VAL A 1 5 ? 82.964 64.310 60.601 1.00 0.00 150 VAL A C 12
ATOM 12307 O O . VAL A 1 5 ? 83.909 64.841 60.022 1.00 0.00 150 VAL A O 12
ATOM 12314 N N . MET A 1 6 ? 82.716 63.006 60.556 1.00 0.00 151 MET A N 12
ATOM 12315 C CA . MET A 1 6 ? 83.394 62.057 59.640 1.00 0.00 151 MET A CA 12
ATOM 12316 C C . MET A 1 6 ? 82.391 61.181 58.867 1.00 0.00 151 MET A C 12
ATOM 12317 O O . MET A 1 6 ? 81.277 60.923 59.331 1.00 0.00 151 MET A O 12
ATOM 12328 N N . LYS A 1 7 ? 82.834 60.755 57.677 1.00 0.00 152 LYS A N 12
ATOM 12329 C CA . LYS A 1 7 ? 82.176 59.680 56.907 1.00 0.00 152 LYS A CA 12
ATOM 12330 C C . LYS A 1 7 ? 81.971 58.398 57.722 1.00 0.00 152 LYS A C 12
ATOM 12331 O O . LYS A 1 7 ? 82.899 57.850 58.317 1.00 0.00 152 LYS A O 12
ATOM 12346 N N . LYS A 1 8 ? 80.699 58.044 57.813 1.00 0.00 153 LYS A N 12
ATOM 12347 C CA . LYS A 1 8 ? 80.195 56.904 58.602 1.00 0.00 153 LYS A CA 12
ATOM 12348 C C . LYS A 1 8 ? 79.334 55.994 57.718 1.00 0.00 153 LYS A C 12
ATOM 12349 O O . LYS A 1 8 ? 78.178 56.314 57.412 1.00 0.00 153 LYS A O 12
ATOM 12364 N N . GLY A 1 9 ? 80.013 55.027 57.107 1.00 0.00 154 GLY A N 12
ATOM 12365 C CA . GLY A 1 9 ? 79.343 53.979 56.321 1.00 0.00 154 GLY A CA 12
ATOM 12366 C C . GLY A 1 9 ? 79.250 52.649 57.080 1.00 0.00 154 GLY A C 12
ATOM 12367 O O . GLY A 1 9 ? 78.163 52.140 57.332 1.00 0.00 154 GLY A O 12
ATOM 12371 N N . GLY A 1 10 ? 80.424 52.080 57.330 1.00 0.00 155 GLY A N 12
ATOM 12372 C CA . GLY A 1 10 ? 80.593 50.842 58.114 1.00 0.00 155 GLY A CA 12
ATOM 12373 C C . GLY A 1 10 ? 80.378 51.132 59.609 1.00 0.00 155 GLY A C 12
ATOM 12374 O O . GLY A 1 10 ? 81.282 51.593 60.300 1.00 0.00 155 GLY A O 12
ATOM 12378 N N . ILE A 1 11 ? 79.129 50.987 60.034 1.00 0.00 156 ILE A N 12
ATOM 12379 C CA . ILE A 1 11 ? 78.733 51.254 61.442 1.00 0.00 156 ILE A CA 12
ATOM 12380 C C . ILE A 1 11 ? 78.346 49.974 62.211 1.00 0.00 156 ILE A C 12
ATOM 12381 O O . ILE A 1 11 ? 78.684 48.866 61.794 1.00 0.00 156 ILE A O 12
ATOM 12389 N N . PHE A 1 12 ? 77.738 50.157 63.382 1.00 0.00 157 PHE A N 12
ATOM 12390 C CA . PHE A 1 12 ? 77.361 49.012 64.237 1.00 0.00 157 PHE A CA 12
ATOM 12391 C C . PHE A 1 12 ? 75.905 48.548 64.074 1.00 0.00 157 PHE A C 12
ATOM 12392 O O . PHE A 1 12 ? 75.655 47.346 64.034 1.00 0.00 157 PHE A O 12
ATOM 12405 N N . SER A 1 13 ? 74.966 49.493 64.092 1.00 0.00 158 SER A N 12
ATOM 12406 C CA . SER A 1 13 ? 73.536 49.225 63.842 1.00 0.00 158 SER A CA 12
ATOM 12407 C C . SER A 1 13 ? 72.991 50.133 62.719 1.00 0.00 158 SER A C 12
ATOM 12408 O O . SER A 1 13 ? 73.232 51.325 62.689 1.00 0.00 158 SER A O 12
ATOM 12416 N N . ALA A 1 14 ? 72.402 49.460 61.721 1.00 0.00 159 ALA A N 12
ATOM 12417 C CA . ALA A 1 14 ? 71.832 50.095 60.518 1.00 0.00 159 ALA A CA 12
ATOM 12418 C C . ALA A 1 14 ? 70.303 49.908 60.403 1.00 0.00 159 ALA A C 12
ATOM 12419 O O . ALA A 1 14 ? 69.712 49.640 59.374 1.00 0.00 159 ALA A O 12
ATOM 12426 N N . GLU A 1 15 ? 69.680 50.222 61.563 1.00 0.00 160 GLU A N 12
ATOM 12427 C CA . GLU A 1 15 ? 68.244 50.027 61.787 1.00 0.00 160 GLU A CA 12
ATOM 12428 C C . GLU A 1 15 ? 67.330 50.913 60.919 1.00 0.00 160 GLU A C 12
ATOM 12429 O O . GLU A 1 15 ? 66.393 50.428 60.295 1.00 0.00 160 GLU A O 12
ATOM 12441 N N . PHE A 1 16 ? 67.652 52.208 60.858 1.00 0.00 161 PHE A N 12
ATOM 12442 C CA . PHE A 1 16 ? 66.951 53.153 59.982 1.00 0.00 161 PHE A CA 12
ATOM 12443 C C . PHE A 1 16 ? 67.340 52.965 58.507 1.00 0.00 161 PHE A C 12
ATOM 12444 O O . PHE A 1 16 ? 66.474 53.084 57.654 1.00 0.00 161 PHE A O 12
ATOM 12457 N N . LEU A 1 17 ? 68.603 52.616 58.230 1.00 0.00 162 LEU A N 12
ATOM 12458 C CA . LEU A 1 17 ? 69.049 52.202 56.876 1.00 0.00 162 LEU A CA 12
ATOM 12459 C C . LEU A 1 17 ? 68.158 51.077 56.313 1.00 0.00 162 LEU A C 12
ATOM 12460 O O . LEU A 1 17 ? 67.724 51.138 55.157 1.00 0.00 162 LEU A O 12
ATOM 12470 N N . LYS A 1 18 ? 67.855 50.096 57.162 1.00 0.00 163 LYS A N 12
ATOM 12471 C CA . LYS A 1 18 ? 66.889 49.003 56.912 1.00 0.00 163 LYS A CA 12
ATOM 12472 C C . LYS A 1 18 ? 65.487 49.464 56.457 1.00 0.00 163 LYS A C 12
ATOM 12473 O O . LYS A 1 18 ? 64.758 48.702 55.819 1.00 0.00 163 LYS A O 12
ATOM 12488 N N . VAL A 1 19 ? 65.093 50.668 56.860 1.00 0.00 164 VAL A N 12
ATOM 12489 C CA . VAL A 1 19 ? 63.850 51.328 56.394 1.00 0.00 164 VAL A CA 12
ATOM 12490 C C . VAL A 1 19 ? 64.164 52.135 55.126 1.00 0.00 164 VAL A C 12
ATOM 12491 O O . VAL A 1 19 ? 63.922 51.671 54.008 1.00 0.00 164 VAL A O 12
ATOM 12498 N N . PHE A 1 20 ? 65.004 53.143 55.325 1.00 0.00 165 PHE A N 12
ATOM 12499 C CA . PHE A 1 20 ? 65.485 54.127 54.339 1.00 0.00 165 PHE A CA 12
ATOM 12500 C C . PHE A 1 20 ? 65.924 53.548 52.979 1.00 0.00 165 PHE A C 12
ATOM 12501 O O . PHE A 1 20 ? 65.315 53.875 51.962 1.00 0.00 165 PHE A O 12
ATOM 12514 N N . LEU A 1 21 ? 66.871 52.610 52.980 1.00 0.00 166 LEU A N 12
ATOM 12515 C CA . LEU A 1 21 ? 67.430 52.087 51.720 1.00 0.00 166 LEU A CA 12
ATOM 12516 C C . LEU A 1 21 ? 66.519 51.097 50.954 1.00 0.00 166 LEU A C 12
ATOM 12517 O O . LEU A 1 21 ? 66.394 51.266 49.742 1.00 0.00 166 LEU A O 12
ATOM 12527 N N . PRO A 1 22 ? 65.823 50.150 51.617 1.00 0.00 167 PRO A N 12
ATOM 12528 C CA . PRO A 1 22 ? 64.700 49.422 50.988 1.00 0.00 167 PRO A CA 12
ATOM 12529 C C . PRO A 1 22 ? 63.631 50.360 50.439 1.00 0.00 167 PRO A C 12
ATOM 12530 O O . PRO A 1 22 ? 63.206 50.192 49.301 1.00 0.00 167 PRO A O 12
ATOM 12539 N N . SER A 1 23 ? 63.261 51.380 51.226 1.00 0.00 168 SER A N 12
ATOM 12540 C CA . SER A 1 23 ? 62.401 52.497 50.778 1.00 0.00 168 SER A CA 12
ATOM 12541 C C . SER A 1 23 ? 62.908 53.158 49.485 1.00 0.00 168 SER A C 12
ATOM 12542 O O . SER A 1 23 ? 62.189 53.138 48.483 1.00 0.00 168 SER A O 12
ATOM 12550 N N . LEU A 1 24 ? 64.171 53.577 49.459 1.00 0.00 169 LEU A N 12
ATOM 12551 C CA . LEU A 1 24 ? 64.849 54.110 48.249 1.00 0.00 169 LEU A CA 12
ATOM 12552 C C . LEU A 1 24 ? 64.826 53.157 47.043 1.00 0.00 169 LEU A C 12
ATOM 12553 O O . LEU A 1 24 ? 64.496 53.572 45.935 1.00 0.00 169 LEU A O 12
ATOM 12563 N N . LEU A 1 25 ? 65.111 51.874 47.271 1.00 0.00 170 LEU A N 12
ATOM 12564 C CA . LEU A 1 25 ? 65.001 50.807 46.250 1.00 0.00 170 LEU A CA 12
ATOM 12565 C C . LEU A 1 25 ? 63.574 50.656 45.688 1.00 0.00 170 LEU A C 12
ATOM 12566 O O . LEU A 1 25 ? 63.374 50.683 44.474 1.00 0.00 170 LEU A O 12
ATOM 12576 N N . LEU A 1 26 ? 62.599 50.541 46.591 1.00 0.00 171 LEU A N 12
ATOM 12577 C CA . LEU A 1 26 ? 61.160 50.487 46.261 1.00 0.00 171 LEU A CA 12
ATOM 12578 C C . LEU A 1 26 ? 60.728 51.737 45.459 1.00 0.00 171 LEU A C 12
ATOM 12579 O O . LEU A 1 26 ? 60.077 51.623 44.418 1.00 0.00 171 LEU A O 12
ATOM 12589 N N . SER A 1 27 ? 61.172 52.907 45.928 1.00 0.00 172 SER A N 12
ATOM 12590 C CA . SER A 1 27 ? 61.062 54.199 45.228 1.00 0.00 172 SER A CA 12
ATOM 12591 C C . SER A 1 27 ? 61.582 54.159 43.786 1.00 0.00 172 SER A C 12
ATOM 12592 O O . SER A 1 27 ? 60.784 54.329 42.860 1.00 0.00 172 SER A O 12
ATOM 12600 N N . HIS A 1 28 ? 62.855 53.799 43.628 1.00 0.00 173 HIS A N 12
ATOM 12601 C CA . HIS A 1 28 ? 63.488 53.595 42.308 1.00 0.00 173 HIS A CA 12
ATOM 12602 C C . HIS A 1 28 ? 62.656 52.723 41.359 1.00 0.00 173 HIS A C 12
ATOM 12603 O O . HIS A 1 28 ? 62.164 53.227 40.348 1.00 0.00 173 HIS A O 12
ATOM 12614 N N . LEU A 1 29 ? 62.260 51.558 41.870 1.00 0.00 174 LEU A N 12
ATOM 12615 C CA . LEU A 1 29 ? 61.378 50.591 41.181 1.00 0.00 174 LEU A CA 12
ATOM 12616 C C . LEU A 1 29 ? 60.060 51.221 40.707 1.00 0.00 174 LEU A C 12
ATOM 12617 O O . LEU A 1 29 ? 59.808 51.299 39.506 1.00 0.00 174 LEU A O 12
ATOM 12627 N N . LEU A 1 30 ? 59.310 51.803 41.650 1.00 0.00 175 LEU A N 12
ATOM 12628 C CA . LEU A 1 30 ? 58.042 52.509 41.375 1.00 0.00 175 LEU A CA 12
ATOM 12629 C C . LEU A 1 30 ? 58.159 53.620 40.314 1.00 0.00 175 LEU A C 12
ATOM 12630 O O . LEU A 1 30 ? 57.407 53.652 39.352 1.00 0.00 175 LEU A O 12
ATOM 12640 N N . ALA A 1 31 ? 59.221 54.421 40.449 1.00 0.00 176 ALA A N 12
ATOM 12641 C CA . ALA A 1 31 ? 59.478 55.582 39.588 1.00 0.00 176 ALA A CA 12
ATOM 12642 C C . ALA A 1 31 ? 59.967 55.233 38.167 1.00 0.00 176 ALA A C 12
ATOM 12643 O O . ALA A 1 31 ? 59.287 55.577 37.206 1.00 0.00 176 ALA A O 12
ATOM 12650 N N . ILE A 1 32 ? 61.048 54.446 38.057 1.00 0.00 177 ILE A N 12
ATOM 12651 C CA . ILE A 1 32 ? 61.562 53.943 36.747 1.00 0.00 177 ILE A CA 12
ATOM 12652 C C . ILE A 1 32 ? 60.449 53.181 35.991 1.00 0.00 177 ILE A C 12
ATOM 12653 O O . ILE A 1 32 ? 60.303 53.373 34.784 1.00 0.00 177 ILE A O 12
ATOM 12661 N N . GLY A 1 33 ? 59.676 52.380 36.737 1.00 0.00 178 GLY A N 12
ATOM 12662 C CA . GLY A 1 33 ? 58.502 51.629 36.239 1.00 0.00 178 GLY A CA 12
ATOM 12663 C C . GLY A 1 33 ? 57.506 52.530 35.491 1.00 0.00 178 GLY A C 12
ATOM 12664 O O . GLY A 1 33 ? 57.349 52.422 34.272 1.00 0.00 178 GLY A O 12
ATOM 12668 N N . LEU A 1 34 ? 56.962 53.502 36.228 1.00 0.00 179 LEU A N 12
ATOM 12669 C CA . LEU A 1 34 ? 56.130 54.588 35.671 1.00 0.00 179 LEU A CA 12
ATOM 12670 C C . LEU A 1 34 ? 56.758 55.257 34.436 1.00 0.00 179 LEU A C 12
ATOM 12671 O O . LEU A 1 34 ? 56.155 55.264 33.372 1.00 0.00 179 LEU A O 12
ATOM 12681 N N . GLY A 1 35 ? 58.038 55.631 34.589 1.00 0.00 180 GLY A N 12
ATOM 12682 C CA . GLY A 1 35 ? 58.873 56.261 33.546 1.00 0.00 180 GLY A CA 12
ATOM 12683 C C . GLY A 1 35 ? 58.871 55.515 32.203 1.00 0.00 180 GLY A C 12
ATOM 12684 O O . GLY A 1 35 ? 58.318 56.019 31.225 1.00 0.00 180 GLY A O 12
ATOM 12688 N N . ILE A 1 36 ? 59.392 54.291 32.213 1.00 0.00 181 ILE A N 12
ATOM 12689 C CA . ILE A 1 36 ? 59.487 53.435 30.999 1.00 0.00 181 ILE A CA 12
ATOM 12690 C C . ILE A 1 36 ? 58.136 53.181 30.295 1.00 0.00 181 ILE A C 12
ATOM 12691 O O . ILE A 1 36 ? 58.074 53.103 29.068 1.00 0.00 181 ILE A O 12
ATOM 12699 N N . TYR A 1 37 ? 57.074 53.095 31.103 1.00 0.00 182 TYR A N 12
ATOM 12700 C CA . TYR A 1 37 ? 55.678 52.978 30.650 1.00 0.00 182 TYR A CA 12
ATOM 12701 C C . TYR A 1 37 ? 55.171 54.236 29.904 1.00 0.00 182 TYR A C 12
ATOM 12702 O O . TYR A 1 37 ? 54.834 54.144 28.721 1.00 0.00 182 TYR A O 12
ATOM 12715 N N . ILE A 1 38 ? 55.215 55.396 30.564 1.00 0.00 183 ILE A N 12
ATOM 12716 C CA . ILE A 1 38 ? 54.823 56.703 29.961 1.00 0.00 183 ILE A CA 12
ATOM 12717 C C . ILE A 1 38 ? 55.648 56.999 28.679 1.00 0.00 183 ILE A C 12
ATOM 12718 O O . ILE A 1 38 ? 55.138 57.594 27.728 1.00 0.00 183 ILE A O 12
ATOM 12726 N N . GLY A 1 39 ? 56.912 56.574 28.683 1.00 0.00 184 GLY A N 12
ATOM 12727 C CA . GLY A 1 39 ? 57.845 56.687 27.544 1.00 0.00 184 GLY A CA 12
ATOM 12728 C C . GLY A 1 39 ? 57.613 55.719 26.369 1.00 0.00 184 GLY A C 12
ATOM 12729 O O . GLY A 1 39 ? 58.562 55.396 25.655 1.00 0.00 184 GLY A O 12
ATOM 12733 N N . ARG A 1 40 ? 56.356 55.340 26.120 1.00 0.00 185 ARG A N 12
ATOM 12734 C CA . ARG A 1 40 ? 56.000 54.439 25.003 1.00 0.00 185 ARG A CA 12
ATOM 12735 C C . ARG A 1 40 ? 54.975 55.038 24.011 1.00 0.00 185 ARG A C 12
ATOM 12736 O O . ARG A 1 40 ? 55.080 54.830 22.806 1.00 0.00 185 ARG A O 12
ATOM 12750 N N . ARG A 1 41 ? 53.942 55.698 24.534 1.00 0.00 186 ARG A N 12
ATOM 12751 C CA . ARG A 1 41 ? 52.940 56.419 23.717 1.00 0.00 186 ARG A CA 12
ATOM 12752 C C . ARG A 1 41 ? 52.956 57.933 23.982 1.00 0.00 186 ARG A C 12
ATOM 12753 O O . ARG A 1 41 ? 52.936 58.715 23.034 1.00 0.00 186 ARG A O 12
ATOM 12767 N N . LEU A 1 42 ? 53.131 58.338 25.253 1.00 0.00 187 LEU A N 12
ATOM 12768 C CA . LEU A 1 42 ? 53.241 59.765 25.628 1.00 0.00 187 LEU A CA 12
ATOM 12769 C C . LEU A 1 42 ? 54.693 60.281 25.447 1.00 0.00 187 LEU A C 12
ATOM 12770 O O . LEU A 1 42 ? 55.391 60.668 26.369 1.00 0.00 187 LEU A O 12
ATOM 12780 N N . THR A 1 43 ? 55.137 60.077 24.206 1.00 0.00 188 THR A N 12
ATOM 12781 C CA . THR A 1 43 ? 56.454 60.428 23.656 1.00 0.00 188 THR A CA 12
ATOM 12782 C C . THR A 1 43 ? 56.423 61.335 22.411 1.00 0.00 188 THR A C 12
ATOM 12783 O O . THR A 1 43 ? 57.388 61.945 22.045 1.00 0.00 188 THR A O 12
ATOM 12790 N N . THR A 1 44 ? 55.265 61.205 21.664 1.00 0.00 189 THR A N 12
ATOM 12791 C CA . THR A 1 44 ? 54.900 62.112 20.577 1.00 0.00 189 THR A CA 12
ATOM 12792 C C . THR A 1 44 ? 54.577 63.543 21.068 1.00 0.00 189 THR A C 12
ATOM 12793 O O . THR A 1 44 ? 53.490 64.055 21.033 1.00 0.00 189 THR A O 12
ATOM 12800 N N . SER A 1 45 ? 55.723 64.148 21.524 1.00 0.00 190 SER A N 12
ATOM 12801 C CA . SER A 1 45 ? 55.727 65.370 22.318 1.00 0.00 190 SER A CA 12
ATOM 12802 C C . SER A 1 45 ? 56.812 66.351 21.825 1.00 0.00 190 SER A C 12
ATOM 12803 O O . SER A 1 45 ? 57.694 65.924 21.057 1.00 0.00 190 SER A O 12
ATOM 12812 N N . ARG B 1 1 ? 64.716 39.603 65.597 1.00 0.00 146 ARG B N 12
ATOM 12813 C CA . ARG B 1 1 ? 63.878 39.397 64.396 1.00 0.00 146 ARG B CA 12
ATOM 12814 C C . ARG B 1 1 ? 64.581 39.971 63.152 1.00 0.00 146 ARG B C 12
ATOM 12815 O O . ARG B 1 1 ? 65.399 40.875 63.289 1.00 0.00 146 ARG B O 12
ATOM 12828 N N . ASN B 1 2 ? 64.314 39.371 61.981 1.00 0.00 147 ASN B N 12
ATOM 12829 C CA . ASN B 1 2 ? 64.909 39.842 60.702 1.00 0.00 147 ASN B CA 12
ATOM 12830 C C . ASN B 1 2 ? 64.653 41.333 60.428 1.00 0.00 147 ASN B C 12
ATOM 12831 O O . ASN B 1 2 ? 65.519 42.041 59.904 1.00 0.00 147 ASN B O 12
ATOM 12840 N N . THR B 1 3 ? 63.449 41.767 60.770 1.00 0.00 148 THR B N 12
ATOM 12841 C CA . THR B 1 3 ? 63.089 43.190 60.962 1.00 0.00 148 THR B CA 12
ATOM 12842 C C . THR B 1 3 ? 62.766 43.480 62.439 1.00 0.00 148 THR B C 12
ATOM 12843 O O . THR B 1 3 ? 61.934 42.803 63.040 1.00 0.00 148 THR B O 12
ATOM 12850 N N . SER B 1 4 ? 63.547 44.381 63.033 1.00 0.00 149 SER B N 12
ATOM 12851 C CA . SER B 1 4 ? 63.372 44.783 64.444 1.00 0.00 149 SER B CA 12
ATOM 12852 C C . SER B 1 4 ? 62.130 45.658 64.662 1.00 0.00 149 SER B C 12
ATOM 12853 O O . SER B 1 4 ? 61.886 46.648 63.973 1.00 0.00 149 SER B O 12
ATOM 12861 N N . VAL B 1 5 ? 61.331 45.232 65.647 1.00 0.00 150 VAL B N 12
ATOM 12862 C CA . VAL B 1 5 ? 59.943 45.719 65.813 1.00 0.00 150 VAL B CA 12
ATOM 12863 C C . VAL B 1 5 ? 59.602 46.437 67.130 1.00 0.00 150 VAL B C 12
ATOM 12864 O O . VAL B 1 5 ? 58.764 47.341 67.127 1.00 0.00 150 VAL B O 12
ATOM 12871 N N . MET B 1 6 ? 60.264 46.030 68.214 1.00 0.00 151 MET B N 12
ATOM 12872 C CA . MET B 1 6 ? 60.101 46.480 69.616 1.00 0.00 151 MET B CA 12
ATOM 12873 C C . MET B 1 6 ? 59.411 47.840 69.870 1.00 0.00 151 MET B C 12
ATOM 12874 O O . MET B 1 6 ? 58.440 47.884 70.626 1.00 0.00 151 MET B O 12
ATOM 12885 N N . LYS B 1 7 ? 60.044 48.931 69.411 1.00 0.00 152 LYS B N 12
ATOM 12886 C CA . LYS B 1 7 ? 59.538 50.324 69.539 1.00 0.00 152 LYS B CA 12
ATOM 12887 C C . LYS B 1 7 ? 58.324 50.494 68.604 1.00 0.00 152 LYS B C 12
ATOM 12888 O O . LYS B 1 7 ? 58.433 50.963 67.472 1.00 0.00 152 LYS B O 12
ATOM 12903 N N . LYS B 1 8 ? 57.149 50.158 69.136 1.00 0.00 153 LYS B N 12
ATOM 12904 C CA . LYS B 1 8 ? 55.956 49.929 68.310 1.00 0.00 153 LYS B CA 12
ATOM 12905 C C . LYS B 1 8 ? 55.302 51.219 67.809 1.00 0.00 153 LYS B C 12
ATOM 12906 O O . LYS B 1 8 ? 54.825 52.035 68.597 1.00 0.00 153 LYS B O 12
ATOM 12921 N N . GLY B 1 9 ? 55.356 51.380 66.490 1.00 0.00 154 GLY B N 12
ATOM 12922 C CA . GLY B 1 9 ? 54.886 52.586 65.775 1.00 0.00 154 GLY B CA 12
ATOM 12923 C C . GLY B 1 9 ? 55.632 53.858 66.220 1.00 0.00 154 GLY B C 12
ATOM 12924 O O . GLY B 1 9 ? 55.049 54.941 66.317 1.00 0.00 154 GLY B O 12
ATOM 12928 N N . GLY B 1 10 ? 56.951 53.742 66.208 1.00 0.00 155 GLY B N 12
ATOM 12929 C CA . GLY B 1 10 ? 57.872 54.780 66.699 1.00 0.00 155 GLY B CA 12
ATOM 12930 C C . GLY B 1 10 ? 59.102 54.809 65.793 1.00 0.00 155 GLY B C 12
ATOM 12931 O O . GLY B 1 10 ? 59.869 53.839 65.788 1.00 0.00 155 GLY B O 12
ATOM 12935 N N . ILE B 1 11 ? 59.237 55.880 65.013 1.00 0.00 156 ILE B N 12
ATOM 12936 C CA . ILE B 1 11 ? 60.400 56.044 64.107 1.00 0.00 156 ILE B CA 12
ATOM 12937 C C . ILE B 1 11 ? 61.760 55.785 64.773 1.00 0.00 156 ILE B C 12
ATOM 12938 O O . ILE B 1 11 ? 62.028 56.258 65.887 1.00 0.00 156 ILE B O 12
ATOM 12946 N N . PHE B 1 12 ? 62.564 54.975 64.095 1.00 0.00 157 PHE B N 12
ATOM 12947 C CA . PHE B 1 12 ? 63.912 54.612 64.585 1.00 0.00 157 PHE B CA 12
ATOM 12948 C C . PHE B 1 12 ? 64.823 55.814 64.903 1.00 0.00 157 PHE B C 12
ATOM 12949 O O . PHE B 1 12 ? 65.680 55.690 65.778 1.00 0.00 157 PHE B O 12
ATOM 12962 N N . SER B 1 13 ? 64.628 56.937 64.221 1.00 0.00 158 SER B N 12
ATOM 12963 C CA . SER B 1 13 ? 65.399 58.184 64.425 1.00 0.00 158 SER B CA 12
ATOM 12964 C C . SER B 1 13 ? 64.683 59.374 63.779 1.00 0.00 158 SER B C 12
ATOM 12965 O O . SER B 1 13 ? 64.342 59.317 62.598 1.00 0.00 158 SER B O 12
ATOM 12973 N N . ALA B 1 14 ? 64.464 60.417 64.567 1.00 0.00 159 ALA B N 12
ATOM 12974 C CA . ALA B 1 14 ? 63.912 61.688 64.055 1.00 0.00 159 ALA B CA 12
ATOM 12975 C C . ALA B 1 14 ? 64.957 62.421 63.190 1.00 0.00 159 ALA B C 12
ATOM 12976 O O . ALA B 1 14 ? 64.673 62.801 62.061 1.00 0.00 159 ALA B O 12
ATOM 12983 N N . GLU B 1 15 ? 66.207 62.378 63.675 1.00 0.00 160 GLU B N 12
ATOM 12984 C CA . GLU B 1 15 ? 67.404 62.861 62.951 1.00 0.00 160 GLU B CA 12
ATOM 12985 C C . GLU B 1 15 ? 67.505 62.305 61.516 1.00 0.00 160 GLU B C 12
ATOM 12986 O O . GLU B 1 15 ? 67.887 63.028 60.598 1.00 0.00 160 GLU B O 12
ATOM 12998 N N . PHE B 1 16 ? 67.270 61.000 61.376 1.00 0.00 161 PHE B N 12
ATOM 12999 C CA . PHE B 1 16 ? 67.333 60.346 60.055 1.00 0.00 161 PHE B CA 12
ATOM 13000 C C . PHE B 1 16 ? 66.054 60.352 59.217 1.00 0.00 161 PHE B C 12
ATOM 13001 O O . PHE B 1 16 ? 66.138 60.401 57.988 1.00 0.00 161 PHE B O 12
ATOM 13014 N N . LEU B 1 17 ? 64.890 60.445 59.871 1.00 0.00 162 LEU B N 12
ATOM 13015 C CA . LEU B 1 17 ? 63.601 60.700 59.179 1.00 0.00 162 LEU B CA 12
ATOM 13016 C C . LEU B 1 17 ? 63.640 62.012 58.379 1.00 0.00 162 LEU B C 12
ATOM 13017 O O . LEU B 1 17 ? 63.116 62.099 57.272 1.00 0.00 162 LEU B O 12
ATOM 13027 N N . LYS B 1 18 ? 64.336 63.001 58.953 1.00 0.00 163 LYS B N 12
ATOM 13028 C CA . LYS B 1 18 ? 64.724 64.263 58.285 1.00 0.00 163 LYS B CA 12
ATOM 13029 C C . LYS B 1 18 ? 65.392 64.083 56.908 1.00 0.00 163 LYS B C 12
ATOM 13030 O O . LYS B 1 18 ? 65.107 64.834 55.981 1.00 0.00 163 LYS B O 12
ATOM 13045 N N . VAL B 1 19 ? 66.372 63.170 56.843 1.00 0.00 164 VAL B N 12
ATOM 13046 C CA . VAL B 1 19 ? 67.174 62.896 55.619 1.00 0.00 164 VAL B CA 12
ATOM 13047 C C . VAL B 1 19 ? 66.339 62.067 54.611 1.00 0.00 164 VAL B C 12
ATOM 13048 O O . VAL B 1 19 ? 66.390 62.304 53.408 1.00 0.00 164 VAL B O 12
ATOM 13055 N N . PHE B 1 20 ? 65.598 61.104 55.160 1.00 0.00 165 PHE B N 12
ATOM 13056 C CA . PHE B 1 20 ? 64.678 60.211 54.441 1.00 0.00 165 PHE B CA 12
ATOM 13057 C C . PHE B 1 20 ? 63.826 60.908 53.368 1.00 0.00 165 PHE B C 12
ATOM 13058 O O . PHE B 1 20 ? 64.087 60.700 52.194 1.00 0.00 165 PHE B O 12
ATOM 13071 N N . LEU B 1 21 ? 63.041 61.918 53.767 1.00 0.00 166 LEU B N 12
ATOM 13072 C CA . LEU B 1 21 ? 62.183 62.659 52.821 1.00 0.00 166 LEU B CA 12
ATOM 13073 C C . LEU B 1 21 ? 62.939 63.310 51.631 1.00 0.00 166 LEU B C 12
ATOM 13074 O O . LEU B 1 21 ? 62.578 62.952 50.501 1.00 0.00 166 LEU B O 12
ATOM 13084 N N . PRO B 1 22 ? 63.994 64.127 51.799 1.00 0.00 167 PRO B N 12
ATOM 13085 C CA . PRO B 1 22 ? 64.815 64.636 50.671 1.00 0.00 167 PRO B CA 12
ATOM 13086 C C . PRO B 1 22 ? 65.405 63.521 49.805 1.00 0.00 167 PRO B C 12
ATOM 13087 O O . PRO B 1 22 ? 65.187 63.535 48.594 1.00 0.00 167 PRO B O 12
ATOM 13096 N N . SER B 1 23 ? 66.050 62.535 50.425 1.00 0.00 168 SER B N 12
ATOM 13097 C CA . SER B 1 23 ? 66.614 61.373 49.705 1.00 0.00 168 SER B CA 12
ATOM 13098 C C . SER B 1 23 ? 65.558 60.613 48.887 1.00 0.00 168 SER B C 12
ATOM 13099 O O . SER B 1 23 ? 65.767 60.397 47.702 1.00 0.00 168 SER B O 12
ATOM 13107 N N . LEU B 1 24 ? 64.403 60.350 49.491 1.00 0.00 169 LEU B N 12
ATOM 13108 C CA . LEU B 1 24 ? 63.222 59.741 48.838 1.00 0.00 169 LEU B CA 12
ATOM 13109 C C . LEU B 1 24 ? 62.616 60.588 47.693 1.00 0.00 169 LEU B C 12
ATOM 13110 O O . LEU B 1 24 ? 62.313 60.047 46.634 1.00 0.00 169 LEU B O 12
ATOM 13120 N N . LEU B 1 25 ? 62.442 61.884 47.934 1.00 0.00 170 LEU B N 12
ATOM 13121 C CA . LEU B 1 25 ? 62.010 62.862 46.894 1.00 0.00 170 LEU B CA 12
ATOM 13122 C C . LEU B 1 25 ? 62.917 62.792 45.659 1.00 0.00 170 LEU B C 12
ATOM 13123 O O . LEU B 1 25 ? 62.492 62.424 44.572 1.00 0.00 170 LEU B O 12
ATOM 13133 N N . LEU B 1 26 ? 64.212 62.995 45.923 1.00 0.00 171 LEU B N 12
ATOM 13134 C CA . LEU B 1 26 ? 65.274 62.924 44.913 1.00 0.00 171 LEU B CA 12
ATOM 13135 C C . LEU B 1 26 ? 65.314 61.539 44.235 1.00 0.00 171 LEU B C 12
ATOM 13136 O O . LEU B 1 26 ? 65.246 61.488 43.021 1.00 0.00 171 LEU B O 12
ATOM 13146 N N . SER B 1 27 ? 65.227 60.466 45.026 1.00 0.00 172 SER B N 12
ATOM 13147 C CA . SER B 1 27 ? 65.096 59.067 44.545 1.00 0.00 172 SER B CA 12
ATOM 13148 C C . SER B 1 27 ? 64.018 58.901 43.464 1.00 0.00 172 SER B C 12
ATOM 13149 O O . SER B 1 27 ? 64.364 58.695 42.304 1.00 0.00 172 SER B O 12
ATOM 13157 N N . HIS B 1 28 ? 62.776 59.232 43.829 1.00 0.00 173 HIS B N 12
ATOM 13158 C CA . HIS B 1 28 ? 61.636 59.217 42.890 1.00 0.00 173 HIS B CA 12
ATOM 13159 C C . HIS B 1 28 ? 61.879 60.062 41.628 1.00 0.00 173 HIS B C 12
ATOM 13160 O O . HIS B 1 28 ? 61.817 59.517 40.522 1.00 0.00 173 HIS B O 12
ATOM 13171 N N . LEU B 1 29 ? 62.358 61.289 41.808 1.00 0.00 174 LEU B N 12
ATOM 13172 C CA . LEU B 1 29 ? 62.724 62.178 40.687 1.00 0.00 174 LEU B CA 12
ATOM 13173 C C . LEU B 1 29 ? 63.839 61.645 39.766 1.00 0.00 174 LEU B C 12
ATOM 13174 O O . LEU B 1 29 ? 63.591 61.417 38.579 1.00 0.00 174 LEU B O 12
ATOM 13184 N N . LEU B 1 30 ? 64.979 61.282 40.359 1.00 0.00 175 LEU B N 12
ATOM 13185 C CA . LEU B 1 30 ? 66.135 60.672 39.651 1.00 0.00 175 LEU B CA 12
ATOM 13186 C C . LEU B 1 30 ? 65.692 59.470 38.802 1.00 0.00 175 LEU B C 12
ATOM 13187 O O . LEU B 1 30 ? 65.770 59.488 37.563 1.00 0.00 175 LEU B O 12
ATOM 13197 N N . ALA B 1 31 ? 65.029 58.553 39.491 1.00 0.00 176 ALA B N 12
ATOM 13198 C CA . ALA B 1 31 ? 64.526 57.285 38.936 1.00 0.00 176 ALA B CA 12
ATOM 13199 C C . ALA B 1 31 ? 63.507 57.478 37.790 1.00 0.00 176 ALA B C 12
ATOM 13200 O O . ALA B 1 31 ? 63.697 56.919 36.715 1.00 0.00 176 ALA B O 12
ATOM 13207 N N . ILE B 1 32 ? 62.503 58.332 37.990 1.00 0.00 177 ILE B N 12
ATOM 13208 C CA . ILE B 1 32 ? 61.476 58.570 36.960 1.00 0.00 177 ILE B CA 12
ATOM 13209 C C . ILE B 1 32 ? 62.044 59.211 35.675 1.00 0.00 177 ILE B C 12
ATOM 13210 O O . ILE B 1 32 ? 61.809 58.678 34.593 1.00 0.00 177 ILE B O 12
ATOM 13218 N N . GLY B 1 33 ? 62.943 60.188 35.851 1.00 0.00 178 GLY B N 12
ATOM 13219 C CA . GLY B 1 33 ? 63.667 60.849 34.750 1.00 0.00 178 GLY B CA 12
ATOM 13220 C C . GLY B 1 33 ? 64.441 59.843 33.884 1.00 0.00 178 GLY B C 12
ATOM 13221 O O . GLY B 1 33 ? 64.231 59.740 32.675 1.00 0.00 178 GLY B O 12
ATOM 13225 N N . LEU B 1 34 ? 65.209 59.011 34.589 1.00 0.00 179 LEU B N 12
ATOM 13226 C CA . LEU B 1 34 ? 65.956 57.876 34.007 1.00 0.00 179 LEU B CA 12
ATOM 13227 C C . LEU B 1 34 ? 65.029 56.937 33.206 1.00 0.00 179 LEU B C 12
ATOM 13228 O O . LEU B 1 34 ? 65.251 56.726 32.019 1.00 0.00 179 LEU B O 12
ATOM 13238 N N . GLY B 1 35 ? 63.918 56.529 33.835 1.00 0.00 180 GLY B N 12
ATOM 13239 C CA . GLY B 1 35 ? 62.857 55.691 33.228 1.00 0.00 180 GLY B CA 12
ATOM 13240 C C . GLY B 1 35 ? 62.368 56.197 31.860 1.00 0.00 180 GLY B C 12
ATOM 13241 O O . GLY B 1 35 ? 62.452 55.493 30.859 1.00 0.00 180 GLY B O 12
ATOM 13245 N N . ILE B 1 36 ? 61.957 57.465 31.830 1.00 0.00 181 ILE B N 12
ATOM 13246 C CA . ILE B 1 36 ? 61.488 58.148 30.599 1.00 0.00 181 ILE B CA 12
ATOM 13247 C C . ILE B 1 36 ? 62.548 58.096 29.488 1.00 0.00 181 ILE B C 12
ATOM 13248 O O . ILE B 1 36 ? 62.238 57.678 28.366 1.00 0.00 181 ILE B O 12
ATOM 13256 N N . TYR B 1 37 ? 63.787 58.444 29.831 1.00 0.00 182 TYR B N 12
ATOM 13257 C CA . TYR B 1 37 ? 64.959 58.345 28.920 1.00 0.00 182 TYR B CA 12
ATOM 13258 C C . TYR B 1 37 ? 65.084 56.952 28.276 1.00 0.00 182 TYR B C 12
ATOM 13259 O O . TYR B 1 37 ? 65.027 56.815 27.056 1.00 0.00 182 TYR B O 12
ATOM 13272 N N . ILE B 1 38 ? 65.070 55.924 29.137 1.00 0.00 183 ILE B N 12
ATOM 13273 C CA . ILE B 1 38 ? 65.127 54.499 28.729 1.00 0.00 183 ILE B CA 12
ATOM 13274 C C . ILE B 1 38 ? 64.002 54.169 27.721 1.00 0.00 183 ILE B C 12
ATOM 13275 O O . ILE B 1 38 ? 64.287 53.794 26.585 1.00 0.00 183 ILE B O 12
ATOM 13283 N N . GLY B 1 39 ? 62.764 54.478 28.104 1.00 0.00 184 GLY B N 12
ATOM 13284 C CA . GLY B 1 39 ? 61.541 54.276 27.285 1.00 0.00 184 GLY B CA 12
ATOM 13285 C C . GLY B 1 39 ? 61.652 54.887 25.885 1.00 0.00 184 GLY B C 12
ATOM 13286 O O . GLY B 1 39 ? 61.493 54.206 24.873 1.00 0.00 184 GLY B O 12
ATOM 13290 N N . ARG B 1 40 ? 62.052 56.166 25.848 1.00 0.00 185 ARG B N 12
ATOM 13291 C CA . ARG B 1 40 ? 62.279 56.929 24.606 1.00 0.00 185 ARG B CA 12
ATOM 13292 C C . ARG B 1 40 ? 63.331 56.304 23.672 1.00 0.00 185 ARG B C 12
ATOM 13293 O O . ARG B 1 40 ? 63.040 55.999 22.521 1.00 0.00 185 ARG B O 12
ATOM 13307 N N . ARG B 1 41 ? 64.499 56.004 24.243 1.00 0.00 186 ARG B N 12
ATOM 13308 C CA . ARG B 1 41 ? 65.619 55.345 23.539 1.00 0.00 186 ARG B CA 12
ATOM 13309 C C . ARG B 1 41 ? 65.313 53.913 23.070 1.00 0.00 186 ARG B C 12
ATOM 13310 O O . ARG B 1 41 ? 65.845 53.473 22.055 1.00 0.00 186 ARG B O 12
ATOM 13324 N N . LEU B 1 42 ? 64.532 53.186 23.863 1.00 0.00 187 LEU B N 12
ATOM 13325 C CA . LEU B 1 42 ? 64.104 51.812 23.533 1.00 0.00 187 LEU B CA 12
ATOM 13326 C C . LEU B 1 42 ? 62.950 51.667 22.530 1.00 0.00 187 LEU B C 12
ATOM 13327 O O . LEU B 1 42 ? 62.927 50.703 21.763 1.00 0.00 187 LEU B O 12
ATOM 13337 N N . THR B 1 43 ? 62.031 52.625 22.555 1.00 0.00 188 THR B N 12
ATOM 13338 C CA . THR B 1 43 ? 60.988 52.724 21.522 1.00 0.00 188 THR B CA 12
ATOM 13339 C C . THR B 1 43 ? 61.541 53.075 20.133 1.00 0.00 188 THR B C 12
ATOM 13340 O O . THR B 1 43 ? 61.271 52.354 19.182 1.00 0.00 188 THR B O 12
ATOM 13347 N N . THR B 1 44 ? 62.406 54.078 20.041 1.00 0.00 189 THR B N 12
ATOM 13348 C CA . THR B 1 44 ? 62.946 54.519 18.742 1.00 0.00 189 THR B CA 12
ATOM 13349 C C . THR B 1 44 ? 64.163 53.720 18.236 1.00 0.00 189 THR B C 12
ATOM 13350 O O . THR B 1 44 ? 64.913 53.093 18.996 1.00 0.00 189 THR B O 12
ATOM 13357 N N . SER B 1 45 ? 64.255 53.693 16.911 1.00 0.00 190 SER B N 12
ATOM 13358 C CA . SER B 1 45 ? 65.336 53.061 16.124 1.00 0.00 190 SER B CA 12
ATOM 13359 C C . SER B 1 45 ? 65.910 54.075 15.121 1.00 0.00 190 SER B C 12
ATOM 13360 O O . SER B 1 45 ? 65.219 55.054 14.776 1.00 0.00 190 SER B O 12
ATOM 13369 N N . ARG A 1 1 ? 102.236 55.767 50.716 1.00 0.00 146 ARG A N 13
ATOM 13370 C CA . ARG A 1 1 ? 101.972 56.060 52.127 1.00 0.00 146 ARG A CA 13
ATOM 13371 C C . ARG A 1 1 ? 101.320 57.444 52.181 1.00 0.00 146 ARG A C 13
ATOM 13372 O O . ARG A 1 1 ? 101.932 58.431 51.775 1.00 0.00 146 ARG A O 13
ATOM 13385 N N . ASN A 1 2 ? 100.030 57.462 52.530 1.00 0.00 147 ASN A N 13
ATOM 13386 C CA . ASN A 1 2 ? 99.338 58.756 52.703 1.00 0.00 147 ASN A CA 13
ATOM 13387 C C . ASN A 1 2 ? 98.905 58.987 54.144 1.00 0.00 147 ASN A C 13
ATOM 13388 O O . ASN A 1 2 ? 98.060 58.288 54.690 1.00 0.00 147 ASN A O 13
ATOM 13397 N N . THR A 1 3 ? 99.697 59.852 54.787 1.00 0.00 148 THR A N 13
ATOM 13398 C CA . THR A 1 3 ? 99.371 60.395 56.129 1.00 0.00 148 THR A CA 13
ATOM 13399 C C . THR A 1 3 ? 97.945 60.983 56.129 1.00 0.00 148 THR A C 13
ATOM 13400 O O . THR A 1 3 ? 97.589 61.812 55.301 1.00 0.00 148 THR A O 13
ATOM 13407 N N . SER A 1 4 ? 97.112 60.183 56.776 1.00 0.00 149 SER A N 13
ATOM 13408 C CA . SER A 1 4 ? 95.640 60.331 56.805 1.00 0.00 149 SER A CA 13
ATOM 13409 C C . SER A 1 4 ? 95.189 61.615 57.508 1.00 0.00 149 SER A C 13
ATOM 13410 O O . SER A 1 4 ? 95.943 62.209 58.281 1.00 0.00 149 SER A O 13
ATOM 13418 N N . VAL A 1 5 ? 93.995 62.085 57.149 1.00 0.00 150 VAL A N 13
ATOM 13419 C CA . VAL A 1 5 ? 93.315 63.127 57.951 1.00 0.00 150 VAL A CA 13
ATOM 13420 C C . VAL A 1 5 ? 92.109 62.504 58.678 1.00 0.00 150 VAL A C 13
ATOM 13421 O O . VAL A 1 5 ? 92.302 62.062 59.807 1.00 0.00 150 VAL A O 13
ATOM 13428 N N . MET A 1 6 ? 90.992 62.277 57.986 1.00 0.00 151 MET A N 13
ATOM 13429 C CA . MET A 1 6 ? 89.827 61.625 58.623 1.00 0.00 151 MET A CA 13
ATOM 13430 C C . MET A 1 6 ? 89.046 60.651 57.729 1.00 0.00 151 MET A C 13
ATOM 13431 O O . MET A 1 6 ? 88.755 60.922 56.560 1.00 0.00 151 MET A O 13
ATOM 13442 N N . LYS A 1 7 ? 88.706 59.516 58.325 1.00 0.00 152 LYS A N 13
ATOM 13443 C CA . LYS A 1 7 ? 87.905 58.471 57.661 1.00 0.00 152 LYS A CA 13
ATOM 13444 C C . LYS A 1 7 ? 86.485 58.387 58.229 1.00 0.00 152 LYS A C 13
ATOM 13445 O O . LYS A 1 7 ? 85.513 58.751 57.569 1.00 0.00 152 LYS A O 13
ATOM 13460 N N . LYS A 1 8 ? 86.416 58.122 59.538 1.00 0.00 153 LYS A N 13
ATOM 13461 C CA . LYS A 1 8 ? 85.179 57.709 60.226 1.00 0.00 153 LYS A CA 13
ATOM 13462 C C . LYS A 1 8 ? 84.229 58.860 60.578 1.00 0.00 153 LYS A C 13
ATOM 13463 O O . LYS A 1 8 ? 84.570 59.770 61.322 1.00 0.00 153 LYS A O 13
ATOM 13478 N N . GLY A 1 9 ? 83.040 58.752 59.977 1.00 0.00 154 GLY A N 13
ATOM 13479 C CA . GLY A 1 9 ? 81.922 59.701 60.159 1.00 0.00 154 GLY A CA 13
ATOM 13480 C C . GLY A 1 9 ? 81.319 60.190 58.840 1.00 0.00 154 GLY A C 13
ATOM 13481 O O . GLY A 1 9 ? 81.590 61.304 58.404 1.00 0.00 154 GLY A O 13
ATOM 13485 N N . GLY A 1 10 ? 80.648 59.267 58.146 1.00 0.00 155 GLY A N 13
ATOM 13486 C CA . GLY A 1 10 ? 79.936 59.555 56.886 1.00 0.00 155 GLY A CA 13
ATOM 13487 C C . GLY A 1 10 ? 78.521 60.102 57.117 1.00 0.00 155 GLY A C 13
ATOM 13488 O O . GLY A 1 10 ? 78.331 61.289 57.360 1.00 0.00 155 GLY A O 13
ATOM 13492 N N . ILE A 1 11 ? 77.539 59.274 56.753 1.00 0.00 156 ILE A N 13
ATOM 13493 C CA . ILE A 1 11 ? 76.126 59.531 57.102 1.00 0.00 156 ILE A CA 13
ATOM 13494 C C . ILE A 1 11 ? 75.826 59.394 58.592 1.00 0.00 156 ILE A C 13
ATOM 13495 O O . ILE A 1 11 ? 76.560 58.767 59.360 1.00 0.00 156 ILE A O 13
ATOM 13503 N N . PHE A 1 12 ? 74.789 60.123 58.983 1.00 0.00 157 PHE A N 13
ATOM 13504 C CA . PHE A 1 12 ? 74.297 60.195 60.373 1.00 0.00 157 PHE A CA 13
ATOM 13505 C C . PHE A 1 12 ? 73.698 58.868 60.878 1.00 0.00 157 PHE A C 13
ATOM 13506 O O . PHE A 1 12 ? 74.424 58.072 61.456 1.00 0.00 157 PHE A O 13
ATOM 13519 N N . SER A 1 13 ? 72.471 58.569 60.455 1.00 0.00 158 SER A N 13
ATOM 13520 C CA . SER A 1 13 ? 71.680 57.450 61.001 1.00 0.00 158 SER A CA 13
ATOM 13521 C C . SER A 1 13 ? 71.712 56.193 60.117 1.00 0.00 158 SER A C 13
ATOM 13522 O O . SER A 1 13 ? 70.974 56.050 59.146 1.00 0.00 158 SER A O 13
ATOM 13530 N N . ALA A 1 14 ? 72.549 55.249 60.535 1.00 0.00 159 ALA A N 13
ATOM 13531 C CA . ALA A 1 14 ? 72.761 53.973 59.801 1.00 0.00 159 ALA A CA 13
ATOM 13532 C C . ALA A 1 14 ? 71.781 52.843 60.176 1.00 0.00 159 ALA A C 13
ATOM 13533 O O . ALA A 1 14 ? 71.579 51.924 59.383 1.00 0.00 159 ALA A O 13
ATOM 13540 N N . GLU A 1 15 ? 71.159 52.934 61.346 1.00 0.00 160 GLU A N 13
ATOM 13541 C CA . GLU A 1 15 ? 70.106 51.984 61.762 1.00 0.00 160 GLU A CA 13
ATOM 13542 C C . GLU A 1 15 ? 68.795 52.185 60.981 1.00 0.00 160 GLU A C 13
ATOM 13543 O O . GLU A 1 15 ? 68.244 51.212 60.458 1.00 0.00 160 GLU A O 13
ATOM 13555 N N . PHE A 1 16 ? 68.415 53.452 60.815 1.00 0.00 161 PHE A N 13
ATOM 13556 C CA . PHE A 1 16 ? 67.331 53.926 59.915 1.00 0.00 161 PHE A CA 13
ATOM 13557 C C . PHE A 1 16 ? 67.548 53.362 58.504 1.00 0.00 161 PHE A C 13
ATOM 13558 O O . PHE A 1 16 ? 66.684 52.686 57.941 1.00 0.00 161 PHE A O 13
ATOM 13571 N N . LEU A 1 17 ? 68.746 53.634 57.976 1.00 0.00 162 LEU A N 13
ATOM 13572 C CA . LEU A 1 17 ? 69.141 53.182 56.625 1.00 0.00 162 LEU A CA 13
ATOM 13573 C C . LEU A 1 17 ? 69.024 51.682 56.390 1.00 0.00 162 LEU A C 13
ATOM 13574 O O . LEU A 1 17 ? 68.359 51.289 55.438 1.00 0.00 162 LEU A O 13
ATOM 13584 N N . LYS A 1 18 ? 69.501 50.873 57.328 1.00 0.00 163 LYS A N 13
ATOM 13585 C CA . LYS A 1 18 ? 69.343 49.411 57.283 1.00 0.00 163 LYS A CA 13
ATOM 13586 C C . LYS A 1 18 ? 67.867 48.979 57.110 1.00 0.00 163 LYS A C 13
ATOM 13587 O O . LYS A 1 18 ? 67.513 48.419 56.078 1.00 0.00 163 LYS A O 13
ATOM 13602 N N . VAL A 1 19 ? 67.012 49.449 58.011 1.00 0.00 164 VAL A N 13
ATOM 13603 C CA . VAL A 1 19 ? 65.555 49.146 57.978 1.00 0.00 164 VAL A CA 13
ATOM 13604 C C . VAL A 1 19 ? 64.750 49.793 56.829 1.00 0.00 164 VAL A C 13
ATOM 13605 O O . VAL A 1 19 ? 63.583 49.464 56.647 1.00 0.00 164 VAL A O 13
ATOM 13612 N N . PHE A 1 20 ? 65.332 50.810 56.193 1.00 0.00 165 PHE A N 13
ATOM 13613 C CA . PHE A 1 20 ? 64.688 51.458 55.035 1.00 0.00 165 PHE A CA 13
ATOM 13614 C C . PHE A 1 20 ? 65.212 51.127 53.634 1.00 0.00 165 PHE A C 13
ATOM 13615 O O . PHE A 1 20 ? 64.432 51.224 52.674 1.00 0.00 165 PHE A O 13
ATOM 13628 N N . LEU A 1 21 ? 66.456 50.689 53.514 1.00 0.00 166 LEU A N 13
ATOM 13629 C CA . LEU A 1 21 ? 67.031 50.268 52.213 1.00 0.00 166 LEU A CA 13
ATOM 13630 C C . LEU A 1 21 ? 66.180 49.313 51.359 1.00 0.00 166 LEU A C 13
ATOM 13631 O O . LEU A 1 21 ? 65.958 49.685 50.200 1.00 0.00 166 LEU A O 13
ATOM 13641 N N . PRO A 1 22 ? 65.559 48.236 51.885 1.00 0.00 167 PRO A N 13
ATOM 13642 C CA . PRO A 1 22 ? 64.587 47.430 51.112 1.00 0.00 167 PRO A CA 13
ATOM 13643 C C . PRO A 1 22 ? 63.410 48.272 50.583 1.00 0.00 167 PRO A C 13
ATOM 13644 O O . PRO A 1 22 ? 63.280 48.414 49.373 1.00 0.00 167 PRO A O 13
ATOM 13653 N N . SER A 1 23 ? 62.693 48.932 51.495 1.00 0.00 168 SER A N 13
ATOM 13654 C CA . SER A 1 23 ? 61.615 49.904 51.157 1.00 0.00 168 SER A CA 13
ATOM 13655 C C . SER A 1 23 ? 61.998 50.901 50.040 1.00 0.00 168 SER A C 13
ATOM 13656 O O . SER A 1 23 ? 61.267 51.068 49.070 1.00 0.00 168 SER A O 13
ATOM 13664 N N . LEU A 1 24 ? 63.203 51.461 50.163 1.00 0.00 169 LEU A N 13
ATOM 13665 C CA . LEU A 1 24 ? 63.826 52.380 49.187 1.00 0.00 169 LEU A CA 13
ATOM 13666 C C . LEU A 1 24 ? 64.082 51.766 47.805 1.00 0.00 169 LEU A C 13
ATOM 13667 O O . LEU A 1 24 ? 63.728 52.367 46.787 1.00 0.00 169 LEU A O 13
ATOM 13677 N N . LEU A 1 25 ? 64.792 50.633 47.782 1.00 0.00 170 LEU A N 13
ATOM 13678 C CA . LEU A 1 25 ? 65.060 49.869 46.560 1.00 0.00 170 LEU A CA 13
ATOM 13679 C C . LEU A 1 25 ? 63.764 49.530 45.788 1.00 0.00 170 LEU A C 13
ATOM 13680 O O . LEU A 1 25 ? 63.642 49.913 44.629 1.00 0.00 170 LEU A O 13
ATOM 13690 N N . LEU A 1 26 ? 62.757 49.109 46.545 1.00 0.00 171 LEU A N 13
ATOM 13691 C CA . LEU A 1 26 ? 61.379 48.889 46.053 1.00 0.00 171 LEU A CA 13
ATOM 13692 C C . LEU A 1 26 ? 60.799 50.106 45.326 1.00 0.00 171 LEU A C 13
ATOM 13693 O O . LEU A 1 26 ? 60.721 50.099 44.096 1.00 0.00 171 LEU A O 13
ATOM 13703 N N . SER A 1 27 ? 60.649 51.212 46.060 1.00 0.00 172 SER A N 13
ATOM 13704 C CA . SER A 1 27 ? 60.009 52.449 45.543 1.00 0.00 172 SER A CA 13
ATOM 13705 C C . SER A 1 27 ? 60.735 53.019 44.306 1.00 0.00 172 SER A C 13
ATOM 13706 O O . SER A 1 27 ? 60.094 53.297 43.296 1.00 0.00 172 SER A O 13
ATOM 13714 N N . HIS A 1 28 ? 62.065 53.040 44.357 1.00 0.00 173 HIS A N 13
ATOM 13715 C CA . HIS A 1 28 ? 62.922 53.501 43.249 1.00 0.00 173 HIS A CA 13
ATOM 13716 C C . HIS A 1 28 ? 62.861 52.615 41.997 1.00 0.00 173 HIS A C 13
ATOM 13717 O O . HIS A 1 28 ? 62.628 53.126 40.908 1.00 0.00 173 HIS A O 13
ATOM 13728 N N . LEU A 1 29 ? 62.962 51.295 42.182 1.00 0.00 174 LEU A N 13
ATOM 13729 C CA . LEU A 1 29 ? 62.732 50.326 41.079 1.00 0.00 174 LEU A CA 13
ATOM 13730 C C . LEU A 1 29 ? 61.351 50.477 40.418 1.00 0.00 174 LEU A C 13
ATOM 13731 O O . LEU A 1 29 ? 61.252 50.560 39.198 1.00 0.00 174 LEU A O 13
ATOM 13741 N N . LEU A 1 30 ? 60.319 50.605 41.247 1.00 0.00 175 LEU A N 13
ATOM 13742 C CA . LEU A 1 30 ? 58.947 50.855 40.787 1.00 0.00 175 LEU A CA 13
ATOM 13743 C C . LEU A 1 30 ? 58.817 52.186 40.001 1.00 0.00 175 LEU A C 13
ATOM 13744 O O . LEU A 1 30 ? 58.278 52.195 38.901 1.00 0.00 175 LEU A O 13
ATOM 13754 N N . ALA A 1 31 ? 59.427 53.250 40.545 1.00 0.00 176 ALA A N 13
ATOM 13755 C CA . ALA A 1 31 ? 59.516 54.572 39.899 1.00 0.00 176 ALA A CA 13
ATOM 13756 C C . ALA A 1 31 ? 60.158 54.543 38.500 1.00 0.00 176 ALA A C 13
ATOM 13757 O O . ALA A 1 31 ? 59.614 55.141 37.571 1.00 0.00 176 ALA A O 13
ATOM 13764 N N . ILE A 1 32 ? 61.284 53.843 38.369 1.00 0.00 177 ILE A N 13
ATOM 13765 C CA . ILE A 1 32 ? 61.918 53.532 37.058 1.00 0.00 177 ILE A CA 13
ATOM 13766 C C . ILE A 1 32 ? 60.884 52.997 36.046 1.00 0.00 177 ILE A C 13
ATOM 13767 O O . ILE A 1 32 ? 60.650 53.628 35.018 1.00 0.00 177 ILE A O 13
ATOM 13775 N N . GLY A 1 33 ? 60.173 51.939 36.462 1.00 0.00 178 GLY A N 13
ATOM 13776 C CA . GLY A 1 33 ? 59.089 51.302 35.688 1.00 0.00 178 GLY A CA 13
ATOM 13777 C C . GLY A 1 33 ? 58.021 52.305 35.201 1.00 0.00 178 GLY A C 13
ATOM 13778 O O . GLY A 1 33 ? 57.801 52.457 33.991 1.00 0.00 178 GLY A O 13
ATOM 13782 N N . LEU A 1 34 ? 57.433 53.026 36.152 1.00 0.00 179 LEU A N 13
ATOM 13783 C CA . LEU A 1 34 ? 56.474 54.119 35.895 1.00 0.00 179 LEU A CA 13
ATOM 13784 C C . LEU A 1 34 ? 57.036 55.147 34.889 1.00 0.00 179 LEU A C 13
ATOM 13785 O O . LEU A 1 34 ? 56.405 55.405 33.859 1.00 0.00 179 LEU A O 13
ATOM 13795 N N . GLY A 1 35 ? 58.272 55.587 35.131 1.00 0.00 180 GLY A N 13
ATOM 13796 C CA . GLY A 1 35 ? 59.025 56.526 34.275 1.00 0.00 180 GLY A CA 13
ATOM 13797 C C . GLY A 1 35 ? 59.061 56.081 32.804 1.00 0.00 180 GLY A C 13
ATOM 13798 O O . GLY A 1 35 ? 58.595 56.810 31.916 1.00 0.00 180 GLY A O 13
ATOM 13802 N N . ILE A 1 36 ? 59.452 54.825 32.600 1.00 0.00 181 ILE A N 13
ATOM 13803 C CA . ILE A 1 36 ? 59.459 54.140 31.288 1.00 0.00 181 ILE A CA 13
ATOM 13804 C C . ILE A 1 36 ? 58.059 54.210 30.637 1.00 0.00 181 ILE A C 13
ATOM 13805 O O . ILE A 1 36 ? 57.915 54.782 29.558 1.00 0.00 181 ILE A O 13
ATOM 13813 N N . TYR A 1 37 ? 57.062 53.739 31.394 1.00 0.00 182 TYR A N 13
ATOM 13814 C CA . TYR A 1 37 ? 55.653 53.688 30.973 1.00 0.00 182 TYR A CA 13
ATOM 13815 C C . TYR A 1 37 ? 55.172 55.065 30.487 1.00 0.00 182 TYR A C 13
ATOM 13816 O O . TYR A 1 37 ? 54.852 55.196 29.297 1.00 0.00 182 TYR A O 13
ATOM 13829 N N . ILE A 1 38 ? 55.382 56.104 31.300 1.00 0.00 183 ILE A N 13
ATOM 13830 C CA . ILE A 1 38 ? 55.050 57.513 30.964 1.00 0.00 183 ILE A CA 13
ATOM 13831 C C . ILE A 1 38 ? 55.768 57.923 29.656 1.00 0.00 183 ILE A C 13
ATOM 13832 O O . ILE A 1 38 ? 55.098 58.041 28.636 1.00 0.00 183 ILE A O 13
ATOM 13840 N N . GLY A 1 39 ? 57.098 57.915 29.688 1.00 0.00 184 GLY A N 13
ATOM 13841 C CA . GLY A 1 39 ? 57.976 58.236 28.530 1.00 0.00 184 GLY A CA 13
ATOM 13842 C C . GLY A 1 39 ? 57.503 57.596 27.207 1.00 0.00 184 GLY A C 13
ATOM 13843 O O . GLY A 1 39 ? 57.108 58.306 26.279 1.00 0.00 184 GLY A O 13
ATOM 13847 N N . ARG A 1 40 ? 57.375 56.275 27.233 1.00 0.00 185 ARG A N 13
ATOM 13848 C CA . ARG A 1 40 ? 56.943 55.455 26.080 1.00 0.00 185 ARG A CA 13
ATOM 13849 C C . ARG A 1 40 ? 55.510 55.794 25.609 1.00 0.00 185 ARG A C 13
ATOM 13850 O O . ARG A 1 40 ? 55.318 56.236 24.480 1.00 0.00 185 ARG A O 13
ATOM 13864 N N . ARG A 1 41 ? 54.560 55.703 26.538 1.00 0.00 186 ARG A N 13
ATOM 13865 C CA . ARG A 1 41 ? 53.128 55.961 26.277 1.00 0.00 186 ARG A CA 13
ATOM 13866 C C . ARG A 1 41 ? 52.726 57.419 25.992 1.00 0.00 186 ARG A C 13
ATOM 13867 O O . ARG A 1 41 ? 51.634 57.691 25.511 1.00 0.00 186 ARG A O 13
ATOM 13881 N N . LEU A 1 42 ? 53.607 58.355 26.346 1.00 0.00 187 LEU A N 13
ATOM 13882 C CA . LEU A 1 42 ? 53.466 59.775 25.980 1.00 0.00 187 LEU A CA 13
ATOM 13883 C C . LEU A 1 42 ? 53.954 60.094 24.551 1.00 0.00 187 LEU A C 13
ATOM 13884 O O . LEU A 1 42 ? 53.387 60.971 23.894 1.00 0.00 187 LEU A O 13
ATOM 13894 N N . THR A 1 43 ? 54.832 59.253 24.040 1.00 0.00 188 THR A N 13
ATOM 13895 C CA . THR A 1 43 ? 55.552 59.473 22.761 1.00 0.00 188 THR A CA 13
ATOM 13896 C C . THR A 1 43 ? 55.282 58.344 21.767 1.00 0.00 188 THR A C 13
ATOM 13897 O O . THR A 1 43 ? 56.177 57.914 21.027 1.00 0.00 188 THR A O 13
ATOM 13904 N N . THR A 1 44 ? 53.994 58.164 21.505 1.00 0.00 189 THR A N 13
ATOM 13905 C CA . THR A 1 44 ? 53.445 56.921 20.931 1.00 0.00 189 THR A CA 13
ATOM 13906 C C . THR A 1 44 ? 53.970 56.570 19.530 1.00 0.00 189 THR A C 13
ATOM 13907 O O . THR A 1 44 ? 54.203 57.445 18.703 1.00 0.00 189 THR A O 13
ATOM 13914 N N . SER A 1 45 ? 54.311 55.293 19.376 1.00 0.00 190 SER A N 13
ATOM 13915 C CA . SER A 1 45 ? 54.778 54.681 18.115 1.00 0.00 190 SER A CA 13
ATOM 13916 C C . SER A 1 45 ? 54.691 53.160 18.240 1.00 0.00 190 SER A C 13
ATOM 13917 O O . SER A 1 45 ? 54.764 52.677 19.388 1.00 0.00 190 SER A O 13
ATOM 13926 N N . ARG B 1 1 ? 45.600 81.821 59.323 1.00 0.00 146 ARG B N 13
ATOM 13927 C CA . ARG B 1 1 ? 44.418 80.982 59.069 1.00 0.00 146 ARG B CA 13
ATOM 13928 C C . ARG B 1 1 ? 44.680 79.493 59.325 1.00 0.00 146 ARG B C 13
ATOM 13929 O O . ARG B 1 1 ? 44.194 78.976 60.323 1.00 0.00 146 ARG B O 13
ATOM 13942 N N . ASN B 1 2 ? 45.517 78.843 58.494 1.00 0.00 147 ASN B N 13
ATOM 13943 C CA . ASN B 1 2 ? 45.899 77.435 58.719 1.00 0.00 147 ASN B CA 13
ATOM 13944 C C . ASN B 1 2 ? 46.679 77.288 60.030 1.00 0.00 147 ASN B C 13
ATOM 13945 O O . ASN B 1 2 ? 47.501 78.144 60.383 1.00 0.00 147 ASN B O 13
ATOM 13954 N N . THR B 1 3 ? 46.276 76.292 60.806 1.00 0.00 148 THR B N 13
ATOM 13955 C CA . THR B 1 3 ? 46.766 76.142 62.186 1.00 0.00 148 THR B CA 13
ATOM 13956 C C . THR B 1 3 ? 47.666 74.939 62.433 1.00 0.00 148 THR B C 13
ATOM 13957 O O . THR B 1 3 ? 47.576 73.910 61.750 1.00 0.00 148 THR B O 13
ATOM 13964 N N . SER B 1 4 ? 48.534 75.103 63.425 1.00 0.00 149 SER B N 13
ATOM 13965 C CA . SER B 1 4 ? 49.552 74.100 63.812 1.00 0.00 149 SER B CA 13
ATOM 13966 C C . SER B 1 4 ? 49.001 72.963 64.668 1.00 0.00 149 SER B C 13
ATOM 13967 O O . SER B 1 4 ? 48.149 73.153 65.528 1.00 0.00 149 SER B O 13
ATOM 13975 N N . VAL B 1 5 ? 49.502 71.778 64.335 1.00 0.00 150 VAL B N 13
ATOM 13976 C CA . VAL B 1 5 ? 49.411 70.595 65.211 1.00 0.00 150 VAL B CA 13
ATOM 13977 C C . VAL B 1 5 ? 50.806 70.026 65.501 1.00 0.00 150 VAL B C 13
ATOM 13978 O O . VAL B 1 5 ? 51.677 69.986 64.621 1.00 0.00 150 VAL B O 13
ATOM 13985 N N . MET B 1 6 ? 51.007 69.723 66.770 1.00 0.00 151 MET B N 13
ATOM 13986 C CA . MET B 1 6 ? 52.301 69.233 67.279 1.00 0.00 151 MET B CA 13
ATOM 13987 C C . MET B 1 6 ? 52.534 67.766 66.855 1.00 0.00 151 MET B C 13
ATOM 13988 O O . MET B 1 6 ? 51.781 66.859 67.211 1.00 0.00 151 MET B O 13
ATOM 13999 N N . LYS B 1 7 ? 53.486 67.637 65.936 1.00 0.00 152 LYS B N 13
ATOM 14000 C CA . LYS B 1 7 ? 53.898 66.343 65.362 1.00 0.00 152 LYS B CA 13
ATOM 14001 C C . LYS B 1 7 ? 55.321 65.984 65.812 1.00 0.00 152 LYS B C 13
ATOM 14002 O O . LYS B 1 7 ? 56.306 66.593 65.405 1.00 0.00 152 LYS B O 13
ATOM 14017 N N . LYS B 1 8 ? 55.358 65.041 66.749 1.00 0.00 153 LYS B N 13
ATOM 14018 C CA . LYS B 1 8 ? 56.621 64.590 67.359 1.00 0.00 153 LYS B CA 13
ATOM 14019 C C . LYS B 1 8 ? 56.584 63.069 67.494 1.00 0.00 153 LYS B C 13
ATOM 14020 O O . LYS B 1 8 ? 55.808 62.540 68.301 1.00 0.00 153 LYS B O 13
ATOM 14035 N N . GLY B 1 9 ? 57.291 62.428 66.583 1.00 0.00 154 GLY B N 13
ATOM 14036 C CA . GLY B 1 9 ? 57.433 60.949 66.518 1.00 0.00 154 GLY B CA 13
ATOM 14037 C C . GLY B 1 9 ? 58.009 60.509 65.167 1.00 0.00 154 GLY B C 13
ATOM 14038 O O . GLY B 1 9 ? 57.284 59.965 64.325 1.00 0.00 154 GLY B O 13
ATOM 14042 N N . GLY B 1 10 ? 59.256 60.910 64.940 1.00 0.00 155 GLY B N 13
ATOM 14043 C CA . GLY B 1 10 ? 59.979 60.680 63.680 1.00 0.00 155 GLY B CA 13
ATOM 14044 C C . GLY B 1 10 ? 61.018 59.559 63.787 1.00 0.00 155 GLY B C 13
ATOM 14045 O O . GLY B 1 10 ? 62.056 59.726 64.419 1.00 0.00 155 GLY B O 13
ATOM 14049 N N . ILE B 1 11 ? 60.679 58.468 63.103 1.00 0.00 156 ILE B N 13
ATOM 14050 C CA . ILE B 1 11 ? 61.489 57.236 62.920 1.00 0.00 156 ILE B CA 13
ATOM 14051 C C . ILE B 1 11 ? 63.008 57.378 63.132 1.00 0.00 156 ILE B C 13
ATOM 14052 O O . ILE B 1 11 ? 63.714 57.927 62.285 1.00 0.00 156 ILE B O 13
ATOM 14060 N N . PHE B 1 12 ? 63.440 56.998 64.331 1.00 0.00 157 PHE B N 13
ATOM 14061 C CA . PHE B 1 12 ? 64.850 56.969 64.803 1.00 0.00 157 PHE B CA 13
ATOM 14062 C C . PHE B 1 12 ? 65.458 58.373 65.058 1.00 0.00 157 PHE B C 13
ATOM 14063 O O . PHE B 1 12 ? 66.054 58.605 66.109 1.00 0.00 157 PHE B O 13
ATOM 14076 N N . SER B 1 13 ? 65.241 59.274 64.100 1.00 0.00 158 SER B N 13
ATOM 14077 C CA . SER B 1 13 ? 65.528 60.717 64.135 1.00 0.00 158 SER B CA 13
ATOM 14078 C C . SER B 1 13 ? 64.733 61.444 63.047 1.00 0.00 158 SER B C 13
ATOM 14079 O O . SER B 1 13 ? 64.985 61.310 61.847 1.00 0.00 158 SER B O 13
ATOM 14087 N N . ALA B 1 14 ? 63.805 62.264 63.529 1.00 0.00 159 ALA B N 13
ATOM 14088 C CA . ALA B 1 14 ? 62.949 63.149 62.711 1.00 0.00 159 ALA B CA 13
ATOM 14089 C C . ALA B 1 14 ? 63.741 64.119 61.815 1.00 0.00 159 ALA B C 13
ATOM 14090 O O . ALA B 1 14 ? 63.360 64.389 60.675 1.00 0.00 159 ALA B O 13
ATOM 14097 N N . GLU B 1 15 ? 64.887 64.547 62.337 1.00 0.00 160 GLU B N 13
ATOM 14098 C CA . GLU B 1 15 ? 65.820 65.488 61.681 1.00 0.00 160 GLU B CA 13
ATOM 14099 C C . GLU B 1 15 ? 66.476 64.887 60.420 1.00 0.00 160 GLU B C 13
ATOM 14100 O O . GLU B 1 15 ? 66.482 65.521 59.372 1.00 0.00 160 GLU B O 13
ATOM 14112 N N . PHE B 1 16 ? 66.897 63.620 60.516 1.00 0.00 161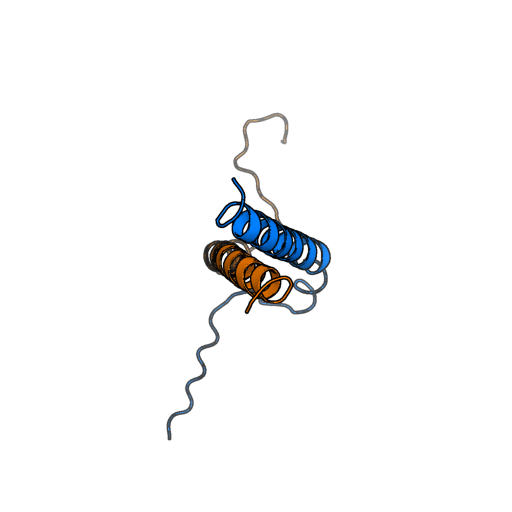 PHE B N 13
ATOM 14113 C CA . PHE B 1 16 ? 67.415 62.869 59.354 1.00 0.00 161 PHE B CA 13
ATOM 14114 C C . PHE B 1 16 ? 66.328 62.623 58.282 1.00 0.00 161 PHE B C 13
ATOM 14115 O O . PHE B 1 16 ? 66.546 62.928 57.114 1.00 0.00 161 PHE B O 13
ATOM 14128 N N . LEU B 1 17 ? 65.141 62.201 58.730 1.00 0.00 162 LEU B N 13
ATOM 14129 C CA . LEU B 1 17 ? 63.953 62.074 57.848 1.00 0.00 162 LEU B CA 13
ATOM 14130 C C . LEU B 1 17 ? 63.632 63.383 57.092 1.00 0.00 162 LEU B C 13
ATOM 14131 O O . LEU B 1 17 ? 63.464 63.376 55.882 1.00 0.00 162 LEU B O 13
ATOM 14141 N N . LYS B 1 18 ? 63.692 64.501 57.816 1.00 0.00 163 LYS B N 13
ATOM 14142 C CA . LYS B 1 18 ? 63.541 65.852 57.230 1.00 0.00 163 LYS B CA 13
ATOM 14143 C C . LYS B 1 18 ? 64.519 66.194 56.092 1.00 0.00 163 LYS B C 13
ATOM 14144 O O . LYS B 1 18 ? 64.095 66.754 55.083 1.00 0.00 163 LYS B O 13
ATOM 14159 N N . VAL B 1 19 ? 65.811 65.925 56.292 1.00 0.00 164 VAL B N 13
ATOM 14160 C CA . VAL B 1 19 ? 66.841 66.157 55.254 1.00 0.00 164 VAL B CA 13
ATOM 14161 C C . VAL B 1 19 ? 66.831 65.141 54.101 1.00 0.00 164 VAL B C 13
ATOM 14162 O O . VAL B 1 19 ? 67.299 65.448 53.012 1.00 0.00 164 VAL B O 13
ATOM 14169 N N . PHE B 1 20 ? 66.441 63.906 54.437 1.00 0.00 165 PHE B N 13
ATOM 14170 C CA . PHE B 1 20 ? 66.151 62.837 53.463 1.00 0.00 165 PHE B CA 13
ATOM 14171 C C . PHE B 1 20 ? 65.028 63.250 52.493 1.00 0.00 165 PHE B C 13
ATOM 14172 O O . PHE B 1 20 ? 65.269 63.286 51.293 1.00 0.00 165 PHE B O 13
ATOM 14185 N N . LEU B 1 21 ? 63.894 63.719 53.023 1.00 0.00 166 LEU B N 13
ATOM 14186 C CA . LEU B 1 21 ? 62.701 64.081 52.233 1.00 0.00 166 LEU B CA 13
ATOM 14187 C C . LEU B 1 21 ? 62.896 64.817 50.896 1.00 0.00 166 LEU B C 13
ATOM 14188 O O . LEU B 1 21 ? 62.623 64.178 49.884 1.00 0.00 166 LEU B O 13
ATOM 14198 N N . PRO B 1 22 ? 63.476 66.032 50.820 1.00 0.00 167 PRO B N 13
ATOM 14199 C CA . PRO B 1 22 ? 63.601 66.787 49.553 1.00 0.00 167 PRO B CA 13
ATOM 14200 C C . PRO B 1 22 ? 64.359 65.977 48.491 1.00 0.00 167 PRO B C 13
ATOM 14201 O O . PRO B 1 22 ? 63.764 65.535 47.499 1.00 0.00 167 PRO B O 13
ATOM 14210 N N . SER B 1 23 ? 65.572 65.567 48.841 1.00 0.00 168 SER B N 13
ATOM 14211 C CA . SER B 1 23 ? 66.460 64.717 48.029 1.00 0.00 168 SER B CA 13
ATOM 14212 C C . SER B 1 23 ? 65.953 63.293 47.744 1.00 0.00 168 SER B C 13
ATOM 14213 O O . SER B 1 23 ? 66.329 62.700 46.733 1.00 0.00 168 SER B O 13
ATOM 14221 N N . LEU B 1 24 ? 65.127 62.733 48.631 1.00 0.00 169 LEU B N 13
ATOM 14222 C CA . LEU B 1 24 ? 64.338 61.507 48.397 1.00 0.00 169 LEU B CA 13
ATOM 14223 C C . LEU B 1 24 ? 63.317 61.682 47.276 1.00 0.00 169 LEU B C 13
ATOM 14224 O O . LEU B 1 24 ? 63.265 60.895 46.334 1.00 0.00 169 LEU B O 13
ATOM 14234 N N . LEU B 1 25 ? 62.498 62.735 47.389 1.00 0.00 170 LEU B N 13
ATOM 14235 C CA . LEU B 1 25 ? 61.516 63.099 46.349 1.00 0.00 170 LEU B CA 13
ATOM 14236 C C . LEU B 1 25 ? 62.205 63.360 44.990 1.00 0.00 170 LEU B C 13
ATOM 14237 O O . LEU B 1 25 ? 61.750 62.869 43.958 1.00 0.00 170 LEU B O 13
ATOM 14247 N N . LEU B 1 26 ? 63.390 63.950 45.074 1.00 0.00 171 LEU B N 13
ATOM 14248 C CA . LEU B 1 26 ? 64.290 64.151 43.915 1.00 0.00 171 LEU B CA 13
ATOM 14249 C C . LEU B 1 26 ? 64.981 62.879 43.392 1.00 0.00 171 LEU B C 13
ATOM 14250 O O . LEU B 1 26 ? 65.163 62.754 42.181 1.00 0.00 171 LEU B O 13
ATOM 14260 N N . SER B 1 27 ? 65.308 61.939 44.269 1.00 0.00 172 SER B N 13
ATOM 14261 C CA . SER B 1 27 ? 65.820 60.605 43.865 1.00 0.00 172 SER B CA 13
ATOM 14262 C C . SER B 1 27 ? 64.739 59.717 43.221 1.00 0.00 172 SER B C 13
ATOM 14263 O O . SER B 1 27 ? 65.005 59.043 42.229 1.00 0.00 172 SER B O 13
ATOM 14271 N N . HIS B 1 28 ? 63.507 59.845 43.710 1.00 0.00 173 HIS B N 13
ATOM 14272 C CA . HIS B 1 28 ? 62.312 59.317 43.008 1.00 0.00 173 HIS B CA 13
ATOM 14273 C C . HIS B 1 28 ? 62.199 59.881 41.579 1.00 0.00 173 HIS B C 13
ATOM 14274 O O . HIS B 1 28 ? 62.056 59.132 40.627 1.00 0.00 173 HIS B O 13
ATOM 14285 N N . LEU B 1 29 ? 62.458 61.183 41.464 1.00 0.00 174 LEU B N 13
ATOM 14286 C CA . LEU B 1 29 ? 62.433 61.897 40.176 1.00 0.00 174 LEU B CA 13
ATOM 14287 C C . LEU B 1 29 ? 63.627 61.580 39.266 1.00 0.00 174 LEU B C 13
ATOM 14288 O O . LEU B 1 29 ? 63.497 61.623 38.046 1.00 0.00 174 LEU B O 13
ATOM 14298 N N . LEU B 1 30 ? 64.798 61.359 39.867 1.00 0.00 175 LEU B N 13
ATOM 14299 C CA . LEU B 1 30 ? 65.974 60.741 39.236 1.00 0.00 175 LEU B CA 13
ATOM 14300 C C . LEU B 1 30 ? 65.616 59.369 38.631 1.00 0.00 175 LEU B C 13
ATOM 14301 O O . LEU B 1 30 ? 65.699 59.204 37.411 1.00 0.00 175 LEU B O 13
ATOM 14311 N N . ALA B 1 31 ? 65.043 58.482 39.448 1.00 0.00 176 ALA B N 13
ATOM 14312 C CA . ALA B 1 31 ? 64.525 57.159 39.003 1.00 0.00 176 ALA B CA 13
ATOM 14313 C C . ALA B 1 31 ? 63.505 57.254 37.852 1.00 0.00 176 ALA B C 13
ATOM 14314 O O . ALA B 1 31 ? 63.682 56.608 36.810 1.00 0.00 176 ALA B O 13
ATOM 14321 N N . ILE B 1 32 ? 62.517 58.145 38.004 1.00 0.00 177 ILE B N 13
ATOM 14322 C CA . ILE B 1 32 ? 61.526 58.479 36.964 1.00 0.00 177 ILE B CA 13
ATOM 14323 C C . ILE B 1 32 ? 62.192 59.069 35.707 1.00 0.00 177 ILE B C 13
ATOM 14324 O O . ILE B 1 32 ? 61.907 58.610 34.605 1.00 0.00 177 ILE B O 13
ATOM 14332 N N . GLY B 1 33 ? 63.043 60.086 35.881 1.00 0.00 178 GLY B N 13
ATOM 14333 C CA . GLY B 1 33 ? 63.828 60.736 34.824 1.00 0.00 178 GLY B CA 13
ATOM 14334 C C . GLY B 1 33 ? 64.608 59.736 33.961 1.00 0.00 178 GLY B C 13
ATOM 14335 O O . GLY B 1 33 ? 64.390 59.648 32.751 1.00 0.00 178 GLY B O 13
ATOM 14339 N N . LEU B 1 34 ? 65.395 58.900 34.639 1.00 0.00 179 LEU B N 13
ATOM 14340 C CA . LEU B 1 34 ? 66.115 57.769 34.026 1.00 0.00 179 LEU B CA 13
ATOM 14341 C C . LEU B 1 34 ? 65.184 56.813 33.272 1.00 0.00 179 LEU B C 13
ATOM 14342 O O . LEU B 1 34 ? 65.387 56.558 32.082 1.00 0.00 179 LEU B O 13
ATOM 14352 N N . GLY B 1 35 ? 64.086 56.451 33.930 1.00 0.00 180 GLY B N 13
ATOM 14353 C CA . GLY B 1 35 ? 62.943 55.723 33.337 1.00 0.00 180 GLY B CA 13
ATOM 14354 C C . GLY B 1 35 ? 62.429 56.363 32.028 1.00 0.00 180 GLY B C 13
ATOM 14355 O O . GLY B 1 35 ? 62.366 55.696 30.996 1.00 0.00 180 GLY B O 13
ATOM 14359 N N . ILE B 1 36 ? 62.118 57.650 32.072 1.00 0.00 181 ILE B N 13
ATOM 14360 C CA . ILE B 1 36 ? 61.642 58.430 30.904 1.00 0.00 181 ILE B CA 13
ATOM 14361 C C . ILE B 1 36 ? 62.614 58.362 29.715 1.00 0.00 181 ILE B C 13
ATOM 14362 O O . ILE B 1 36 ? 62.167 58.132 28.594 1.00 0.00 181 ILE B O 13
ATOM 14370 N N . TYR B 1 37 ? 63.912 58.553 29.967 1.00 0.00 182 TYR B N 13
ATOM 14371 C CA . TYR B 1 37 ? 64.954 58.445 28.917 1.00 0.00 182 TYR B CA 13
ATOM 14372 C C . TYR B 1 37 ? 64.857 57.137 28.133 1.00 0.00 182 TYR B C 13
ATOM 14373 O O . TYR B 1 37 ? 64.538 57.148 26.943 1.00 0.00 182 TYR B O 13
ATOM 14386 N N . ILE B 1 38 ? 64.895 56.014 28.869 1.00 0.00 183 ILE B N 13
ATOM 14387 C CA . ILE B 1 38 ? 64.708 54.675 28.265 1.00 0.00 183 ILE B CA 13
ATOM 14388 C C . ILE B 1 38 ? 63.320 54.515 27.613 1.00 0.00 183 ILE B C 13
ATOM 14389 O O . ILE B 1 38 ? 63.264 54.148 26.432 1.00 0.00 183 ILE B O 13
ATOM 14397 N N . GLY B 1 39 ? 62.265 54.994 28.273 1.00 0.00 184 GLY B N 13
ATOM 14398 C CA . GLY B 1 39 ? 60.885 55.033 27.732 1.00 0.00 184 GLY B CA 13
ATOM 14399 C C . GLY B 1 39 ? 60.791 55.687 26.344 1.00 0.00 184 GLY B C 13
ATOM 14400 O O . GLY B 1 39 ? 60.357 55.056 25.382 1.00 0.00 184 GLY B O 13
ATOM 14404 N N . ARG B 1 40 ? 61.340 56.902 26.259 1.00 0.00 185 ARG B N 13
ATOM 14405 C CA . ARG B 1 40 ? 61.465 57.687 25.011 1.00 0.00 185 ARG B CA 13
ATOM 14406 C C . ARG B 1 40 ? 62.223 56.897 23.930 1.00 0.00 185 ARG B C 13
ATOM 14407 O O . ARG B 1 40 ? 61.755 56.747 22.809 1.00 0.00 185 ARG B O 13
ATOM 14421 N N . ARG B 1 41 ? 63.387 56.376 24.309 1.00 0.00 186 ARG B N 13
ATOM 14422 C CA . ARG B 1 41 ? 64.295 55.617 23.428 1.00 0.00 186 ARG B CA 13
ATOM 14423 C C . ARG B 1 41 ? 63.727 54.273 22.913 1.00 0.00 186 ARG B C 13
ATOM 14424 O O . ARG B 1 41 ? 64.132 53.790 21.851 1.00 0.00 186 ARG B O 13
ATOM 14438 N N . LEU B 1 42 ? 62.771 53.713 23.660 1.00 0.00 187 LEU B N 13
ATOM 14439 C CA . LEU B 1 42 ? 61.911 52.597 23.205 1.00 0.00 187 LEU B CA 13
ATOM 14440 C C . LEU B 1 42 ? 60.989 52.992 22.036 1.00 0.00 187 LEU B C 13
ATOM 14441 O O . LEU B 1 42 ? 60.916 52.285 21.033 1.00 0.00 187 LEU B O 13
ATOM 14451 N N . THR B 1 43 ? 60.239 54.085 22.208 1.00 0.00 188 THR B N 13
ATOM 14452 C CA . THR B 1 43 ? 59.405 54.652 21.129 1.00 0.00 188 THR B CA 13
ATOM 14453 C C . THR B 1 43 ? 60.170 55.322 19.982 1.00 0.00 188 THR B C 13
ATOM 14454 O O . THR B 1 43 ? 59.599 55.561 18.923 1.00 0.00 188 THR B O 13
ATOM 14461 N N . THR B 1 44 ? 61.427 55.702 20.225 1.00 0.00 189 THR B N 13
ATOM 14462 C CA . THR B 1 44 ? 62.385 56.074 19.157 1.00 0.00 189 THR B CA 13
ATOM 14463 C C . THR B 1 44 ? 62.807 54.810 18.383 1.00 0.00 189 THR B C 13
ATOM 14464 O O . THR B 1 44 ? 63.055 53.750 18.980 1.00 0.00 189 THR B O 13
ATOM 14471 N N . SER B 1 45 ? 62.847 54.945 17.064 1.00 0.00 190 SER B N 13
ATOM 14472 C CA . SER B 1 45 ? 63.237 53.851 16.161 1.00 0.00 190 SER B CA 13
ATOM 14473 C C . SER B 1 45 ? 64.737 53.885 15.832 1.00 0.00 190 SER B C 13
ATOM 14474 O O . SER B 1 45 ? 65.376 52.820 15.930 1.00 0.00 190 SER B O 13
ATOM 14483 N N . ARG A 1 1 ? 78.347 87.880 56.785 1.00 0.00 146 ARG A N 14
ATOM 14484 C CA . ARG A 1 1 ? 79.782 87.565 56.692 1.00 0.00 146 ARG A CA 14
ATOM 14485 C C . ARG A 1 1 ? 80.017 86.069 56.441 1.00 0.00 146 ARG A C 14
ATOM 14486 O O . ARG A 1 1 ? 79.563 85.233 57.213 1.00 0.00 146 ARG A O 14
ATOM 14499 N N . ASN A 1 2 ? 80.565 85.775 55.268 1.00 0.00 147 ASN A N 14
ATOM 14500 C CA . ASN A 1 2 ? 80.851 84.395 54.789 1.00 0.00 147 ASN A CA 14
ATOM 14501 C C . ASN A 1 2 ? 81.642 83.502 55.751 1.00 0.00 147 ASN A C 14
ATOM 14502 O O . ASN A 1 2 ? 82.745 83.844 56.185 1.00 0.00 147 ASN A O 14
ATOM 14511 N N . THR A 1 3 ? 81.018 82.375 56.093 1.00 0.00 148 THR A N 14
ATOM 14512 C CA . THR A 1 3 ? 81.677 81.257 56.778 1.00 0.00 148 THR A CA 14
ATOM 14513 C C . THR A 1 3 ? 81.625 80.022 55.865 1.00 0.00 148 THR A C 14
ATOM 14514 O O . THR A 1 3 ? 80.581 79.717 55.287 1.00 0.00 148 THR A O 14
ATOM 14521 N N . SER A 1 4 ? 82.765 79.351 55.767 1.00 0.00 149 SER A N 14
ATOM 14522 C CA . SER A 1 4 ? 82.883 78.134 54.940 1.00 0.00 149 SER A CA 14
ATOM 14523 C C . SER A 1 4 ? 82.634 76.864 55.780 1.00 0.00 149 SER A C 14
ATOM 14524 O O . SER A 1 4 ? 81.548 76.308 55.725 1.00 0.00 149 SER A O 14
ATOM 14532 N N . VAL A 1 5 ? 83.592 76.567 56.665 1.00 0.00 150 VAL A N 14
ATOM 14533 C CA . VAL A 1 5 ? 83.591 75.424 57.603 1.00 0.00 150 VAL A CA 14
ATOM 14534 C C . VAL A 1 5 ? 82.985 74.112 57.079 1.00 0.00 150 VAL A C 14
ATOM 14535 O O . VAL A 1 5 ? 81.771 73.914 57.024 1.00 0.00 150 VAL A O 14
ATOM 14542 N N . MET A 1 6 ? 83.904 73.207 56.755 1.00 0.00 151 MET A N 14
ATOM 14543 C CA . MET A 1 6 ? 83.565 71.813 56.430 1.00 0.00 151 MET A CA 14
ATOM 14544 C C . MET A 1 6 ? 83.174 71.104 57.734 1.00 0.00 151 MET A C 14
ATOM 14545 O O . MET A 1 6 ? 84.007 70.595 58.496 1.00 0.00 151 MET A O 14
ATOM 14556 N N . LYS A 1 7 ? 81.914 71.306 58.086 1.00 0.00 152 LYS A N 14
ATOM 14557 C CA . LYS A 1 7 ? 81.366 70.873 59.370 1.00 0.00 152 LYS A CA 14
ATOM 14558 C C . LYS A 1 7 ? 79.891 70.486 59.275 1.00 0.00 152 LYS A C 14
ATOM 14559 O O . LYS A 1 7 ? 79.096 71.117 58.578 1.00 0.00 152 LYS A O 14
ATOM 14574 N N . LYS A 1 8 ? 79.614 69.368 59.929 1.00 0.00 153 LYS A N 14
ATOM 14575 C CA . LYS A 1 8 ? 78.254 68.879 60.190 1.00 0.00 153 LYS A CA 14
ATOM 14576 C C . LYS A 1 8 ? 78.284 67.958 61.409 1.00 0.00 153 LYS A C 14
ATOM 14577 O O . LYS A 1 8 ? 79.158 67.089 61.500 1.00 0.00 153 LYS A O 14
ATOM 14592 N N . GLY A 1 9 ? 77.396 68.235 62.362 1.00 0.00 154 GLY A N 14
ATOM 14593 C CA . GLY A 1 9 ? 77.169 67.347 63.519 1.00 0.00 154 GLY A CA 14
ATOM 14594 C C . GLY A 1 9 ? 76.059 66.369 63.122 1.00 0.00 154 GLY A C 14
ATOM 14595 O O . GLY A 1 9 ? 76.296 65.443 62.345 1.00 0.00 154 GLY A O 14
ATOM 14599 N N . GLY A 1 10 ? 74.859 66.743 63.558 1.00 0.00 155 GLY A N 14
ATOM 14600 C CA . GLY A 1 10 ? 73.598 66.043 63.241 1.00 0.00 155 GLY A CA 14
ATOM 14601 C C . GLY A 1 10 ? 73.397 65.776 61.749 1.00 0.00 155 GLY A C 14
ATOM 14602 O O . GLY A 1 10 ? 73.315 66.699 60.933 1.00 0.00 155 GLY A O 14
ATOM 14606 N N . ILE A 1 11 ? 73.155 64.502 61.463 1.00 0.00 156 ILE A N 14
ATOM 14607 C CA . ILE A 1 11 ? 72.939 63.981 60.097 1.00 0.00 156 ILE A CA 14
ATOM 14608 C C . ILE A 1 11 ? 71.484 64.221 59.632 1.00 0.00 156 ILE A C 14
ATOM 14609 O O . ILE A 1 11 ? 70.567 64.305 60.439 1.00 0.00 156 ILE A O 14
ATOM 14617 N N . PHE A 1 12 ? 71.352 64.512 58.348 1.00 0.00 157 PHE A N 14
ATOM 14618 C CA . PHE A 1 12 ? 70.026 64.612 57.685 1.00 0.00 157 PHE A CA 14
ATOM 14619 C C . PHE A 1 12 ? 69.217 63.291 57.703 1.00 0.00 157 PHE A C 14
ATOM 14620 O O . PHE A 1 12 ? 67.994 63.341 57.867 1.00 0.00 157 PHE A O 14
ATOM 14633 N N . SER A 1 13 ? 69.902 62.163 57.474 1.00 0.00 158 SER A N 14
ATOM 14634 C CA . SER A 1 13 ? 69.339 60.786 57.543 1.00 0.00 158 SER A CA 14
ATOM 14635 C C . SER A 1 13 ? 70.441 59.732 57.347 1.00 0.00 158 SER A C 14
ATOM 14636 O O . SER A 1 13 ? 71.241 59.849 56.420 1.00 0.00 158 SER A O 14
ATOM 14644 N N . ALA A 1 14 ? 70.630 58.886 58.361 1.00 0.00 159 ALA A N 14
ATOM 14645 C CA . ALA A 1 14 ? 71.591 57.759 58.294 1.00 0.00 159 ALA A CA 14
ATOM 14646 C C . ALA A 1 14 ? 70.922 56.412 58.606 1.00 0.00 159 ALA A C 14
ATOM 14647 O O . ALA A 1 14 ? 70.510 55.714 57.681 1.00 0.00 159 ALA A O 14
ATOM 14654 N N . GLU A 1 15 ? 70.683 56.131 59.884 1.00 0.00 160 GLU A N 14
ATOM 14655 C CA . GLU A 1 15 ? 69.925 54.952 60.355 1.00 0.00 160 GLU A CA 14
ATOM 14656 C C . GLU A 1 15 ? 68.491 54.988 59.805 1.00 0.00 160 GLU A C 14
ATOM 14657 O O . GLU A 1 15 ? 67.973 53.979 59.330 1.00 0.00 160 GLU A O 14
ATOM 14669 N N . PHE A 1 16 ? 67.924 56.198 59.808 1.00 0.00 161 PHE A N 14
ATOM 14670 C CA . PHE A 1 16 ? 66.596 56.502 59.246 1.00 0.00 161 PHE A CA 14
ATOM 14671 C C . PHE A 1 16 ? 66.465 56.080 57.765 1.00 0.00 161 PHE A C 14
ATOM 14672 O O . PHE A 1 16 ? 65.501 55.393 57.413 1.00 0.00 161 PHE A O 14
ATOM 14685 N N . LEU A 1 17 ? 67.468 56.418 56.956 1.00 0.00 162 LEU A N 14
ATOM 14686 C CA . LEU A 1 17 ? 67.628 55.897 55.584 1.00 0.00 162 LEU A CA 14
ATOM 14687 C C . LEU A 1 17 ? 67.723 54.352 55.567 1.00 0.00 162 LEU A C 14
ATOM 14688 O O . LEU A 1 17 ? 66.872 53.684 54.983 1.00 0.00 162 LEU A O 14
ATOM 14698 N N . LYS A 1 18 ? 68.685 53.820 56.317 1.00 0.00 163 LYS A N 14
ATOM 14699 C CA . LYS A 1 18 ? 68.980 52.363 56.406 1.00 0.00 163 LYS A CA 14
ATOM 14700 C C . LYS A 1 18 ? 67.755 51.472 56.682 1.00 0.00 163 LYS A C 14
ATOM 14701 O O . LYS A 1 18 ? 67.500 50.534 55.936 1.00 0.00 163 LYS A O 14
ATOM 14716 N N . VAL A 1 19 ? 66.979 51.845 57.699 1.00 0.00 164 VAL A N 14
ATOM 14717 C CA . VAL A 1 19 ? 65.738 51.147 58.110 1.00 0.00 164 VAL A CA 14
ATOM 14718 C C . VAL A 1 19 ? 64.800 50.877 56.922 1.00 0.00 164 VAL A C 14
ATOM 14719 O O . VAL A 1 19 ? 64.295 49.760 56.764 1.00 0.00 164 VAL A O 14
ATOM 14726 N N . PHE A 1 20 ? 64.621 51.883 56.085 1.00 0.00 165 PHE A N 14
ATOM 14727 C CA . PHE A 1 20 ? 63.729 51.790 54.914 1.00 0.00 165 PHE A CA 14
ATOM 14728 C C . PHE A 1 20 ? 64.413 51.409 53.586 1.00 0.00 165 PHE A C 14
ATOM 14729 O O . PHE A 1 20 ? 63.768 51.461 52.545 1.00 0.00 165 PHE A O 14
ATOM 14742 N N . LEU A 1 21 ? 65.651 50.911 53.637 1.00 0.00 166 LEU A N 14
ATOM 14743 C CA . LEU A 1 21 ? 66.362 50.426 52.428 1.00 0.00 166 LEU A CA 14
ATOM 14744 C C . LEU A 1 21 ? 65.583 49.476 51.493 1.00 0.00 166 LEU A C 14
ATOM 14745 O O . LEU A 1 21 ? 65.644 49.723 50.285 1.00 0.00 166 LEU A O 14
ATOM 14755 N N . PRO A 1 22 ? 64.814 48.484 51.995 1.00 0.00 167 PRO A N 14
ATOM 14756 C CA . PRO A 1 22 ? 63.880 47.689 51.171 1.00 0.00 167 PRO A CA 14
ATOM 14757 C C . PRO A 1 22 ? 62.934 48.604 50.359 1.00 0.00 167 PRO A C 14
ATOM 14758 O O . PRO A 1 22 ? 63.153 48.792 49.162 1.00 0.00 167 PRO A O 14
ATOM 14767 N N . SER A 1 23 ? 62.077 49.324 51.076 1.00 0.00 168 SER A N 14
ATOM 14768 C CA . SER A 1 23 ? 61.109 50.304 50.534 1.00 0.00 168 SER A CA 14
ATOM 14769 C C . SER A 1 23 ? 61.760 51.289 49.544 1.00 0.00 168 SER A C 14
ATOM 14770 O O . SER A 1 23 ? 61.504 51.177 48.356 1.00 0.00 168 SER A O 14
ATOM 14778 N N . LEU A 1 24 ? 62.797 51.981 50.025 1.00 0.00 169 LEU A N 14
ATOM 14779 C CA . LEU A 1 24 ? 63.617 52.962 49.264 1.00 0.00 169 LEU A CA 14
ATOM 14780 C C . LEU A 1 24 ? 63.972 52.515 47.843 1.00 0.00 169 LEU A C 14
ATOM 14781 O O . LEU A 1 24 ? 63.793 53.250 46.879 1.00 0.00 169 LEU A O 14
ATOM 14791 N N . LEU A 1 25 ? 64.509 51.306 47.743 1.00 0.00 170 LEU A N 14
ATOM 14792 C CA . LEU A 1 25 ? 64.992 50.786 46.452 1.00 0.00 170 LEU A CA 14
ATOM 14793 C C . LEU A 1 25 ? 63.953 50.029 45.625 1.00 0.00 170 LEU A C 14
ATOM 14794 O O . LEU A 1 25 ? 63.979 50.143 44.392 1.00 0.00 170 LEU A O 14
ATOM 14804 N N . LEU A 1 26 ? 62.957 49.436 46.276 1.00 0.00 171 LEU A N 14
ATOM 14805 C CA . LEU A 1 26 ? 61.798 48.856 45.576 1.00 0.00 171 LEU A CA 14
ATOM 14806 C C . LEU A 1 26 ? 60.887 49.938 44.957 1.00 0.00 171 LEU A C 14
ATOM 14807 O O . LEU A 1 26 ? 60.480 49.802 43.803 1.00 0.00 171 LEU A O 14
ATOM 14817 N N . SER A 1 27 ? 60.748 51.076 45.637 1.00 0.00 172 SER A N 14
ATOM 14818 C CA . SER A 1 27 ? 60.123 52.284 45.067 1.00 0.00 172 SER A CA 14
ATOM 14819 C C . SER A 1 27 ? 60.970 52.931 43.960 1.00 0.00 172 SER A C 14
ATOM 14820 O O . SER A 1 27 ? 60.412 53.366 42.953 1.00 0.00 172 SER A O 14
ATOM 14828 N N . HIS A 1 28 ? 62.295 52.945 44.107 1.00 0.00 173 HIS A N 14
ATOM 14829 C CA . HIS A 1 28 ? 63.211 53.325 42.991 1.00 0.00 173 HIS A CA 14
ATOM 14830 C C . HIS A 1 28 ? 63.033 52.446 41.737 1.00 0.00 173 HIS A C 14
ATOM 14831 O O . HIS A 1 28 ? 62.877 52.967 40.635 1.00 0.00 173 HIS A O 14
ATOM 14842 N N . LEU A 1 29 ? 62.984 51.124 41.940 1.00 0.00 174 LEU A N 14
ATOM 14843 C CA . LEU A 1 29 ? 62.644 50.143 40.880 1.00 0.00 174 LEU A CA 14
ATOM 14844 C C . LEU A 1 29 ? 61.315 50.473 40.187 1.00 0.00 174 LEU A C 14
ATOM 14845 O O . LEU A 1 29 ? 61.274 50.647 38.965 1.00 0.00 174 LEU A O 14
ATOM 14855 N N . LEU A 1 30 ? 60.291 50.694 41.011 1.00 0.00 175 LEU A N 14
ATOM 14856 C CA . LEU A 1 30 ? 58.972 51.205 40.569 1.00 0.00 175 LEU A CA 14
ATOM 14857 C C . LEU A 1 30 ? 59.100 52.474 39.705 1.00 0.00 175 LEU A C 14
ATOM 14858 O O . LEU A 1 30 ? 58.693 52.445 38.549 1.00 0.00 175 LEU A O 14
ATOM 14868 N N . ALA A 1 31 ? 59.807 53.491 40.220 1.00 0.00 176 ALA A N 14
ATOM 14869 C CA . ALA A 1 31 ? 60.042 54.776 39.518 1.00 0.00 176 ALA A CA 14
ATOM 14870 C C . ALA A 1 31 ? 60.561 54.612 38.085 1.00 0.00 176 ALA A C 14
ATOM 14871 O O . ALA A 1 31 ? 59.915 55.053 37.141 1.00 0.00 176 ALA A O 14
ATOM 14878 N N . ILE A 1 32 ? 61.631 53.822 37.941 1.00 0.00 177 ILE A N 14
ATOM 14879 C CA . ILE A 1 32 ? 62.230 53.493 36.629 1.00 0.00 177 ILE A CA 14
ATOM 14880 C C . ILE A 1 32 ? 61.199 52.788 35.722 1.00 0.00 177 ILE A C 14
ATOM 14881 O O . ILE A 1 32 ? 60.786 53.362 34.715 1.00 0.00 177 ILE A O 14
ATOM 14889 N N . GLY A 1 33 ? 60.645 51.670 36.214 1.00 0.00 178 GLY A N 14
ATOM 14890 C CA . GLY A 1 33 ? 59.620 50.860 35.503 1.00 0.00 178 GLY A CA 14
ATOM 14891 C C . GLY A 1 33 ? 58.427 51.699 35.021 1.00 0.00 178 GLY A C 14
ATOM 14892 O O . GLY A 1 33 ? 58.111 51.734 33.829 1.00 0.00 178 GLY A O 14
ATOM 14896 N N . LEU A 1 34 ? 57.876 52.480 35.950 1.00 0.00 179 LEU A N 14
ATOM 14897 C CA . LEU A 1 34 ? 56.768 53.433 35.715 1.00 0.00 179 LEU A CA 14
ATOM 14898 C C . LEU A 1 34 ? 57.101 54.448 34.606 1.00 0.00 179 LEU A C 14
ATOM 14899 O O . LEU A 1 34 ? 56.271 54.698 33.728 1.00 0.00 179 LEU A O 14
ATOM 14909 N N . GLY A 1 35 ? 58.317 54.980 34.651 1.00 0.00 180 GLY A N 14
ATOM 14910 C CA . GLY A 1 35 ? 58.843 55.927 33.644 1.00 0.00 180 GLY A CA 14
ATOM 14911 C C . GLY A 1 35 ? 58.839 55.356 32.214 1.00 0.00 180 GLY A C 14
ATOM 14912 O O . GLY A 1 35 ? 58.432 56.044 31.288 1.00 0.00 180 GLY A O 14
ATOM 14916 N N . ILE A 1 36 ? 59.318 54.112 32.073 1.00 0.00 181 ILE A N 14
ATOM 14917 C CA . ILE A 1 36 ? 59.241 53.367 30.788 1.00 0.00 181 ILE A CA 14
ATOM 14918 C C . ILE A 1 36 ? 57.798 53.331 30.243 1.00 0.00 181 ILE A C 14
ATOM 14919 O O . ILE A 1 36 ? 57.569 53.726 29.105 1.00 0.00 181 ILE A O 14
ATOM 14927 N N . TYR A 1 37 ? 56.839 53.029 31.129 1.00 0.00 182 TYR A N 14
ATOM 14928 C CA . TYR A 1 37 ? 55.406 53.133 30.821 1.00 0.00 182 TYR A CA 14
ATOM 14929 C C . TYR A 1 37 ? 54.990 54.544 30.354 1.00 0.00 182 TYR A C 14
ATOM 14930 O O . TYR A 1 37 ? 54.506 54.686 29.243 1.00 0.00 182 TYR A O 14
ATOM 14943 N N . ILE A 1 38 ? 55.287 55.562 31.170 1.00 0.00 183 ILE A N 14
ATOM 14944 C CA . ILE A 1 38 ? 54.950 56.979 30.891 1.00 0.00 183 ILE A CA 14
ATOM 14945 C C . ILE A 1 38 ? 55.470 57.414 29.511 1.00 0.00 183 ILE A C 14
ATOM 14946 O O . ILE A 1 38 ? 54.665 57.695 28.620 1.00 0.00 183 ILE A O 14
ATOM 14954 N N . GLY A 1 39 ? 56.791 57.284 29.317 1.00 0.00 184 GLY A N 14
ATOM 14955 C CA . GLY A 1 39 ? 57.489 57.573 28.047 1.00 0.00 184 GLY A CA 14
ATOM 14956 C C . GLY A 1 39 ? 56.815 56.887 26.834 1.00 0.00 184 GLY A C 14
ATOM 14957 O O . GLY A 1 39 ? 56.386 57.568 25.901 1.00 0.00 184 GLY A O 14
ATOM 14961 N N . ARG A 1 40 ? 56.571 55.586 26.980 1.00 0.00 185 ARG A N 14
ATOM 14962 C CA . ARG A 1 40 ? 55.879 54.751 25.972 1.00 0.00 185 ARG A CA 14
ATOM 14963 C C . ARG A 1 40 ? 54.432 55.166 25.675 1.00 0.00 185 ARG A C 14
ATOM 14964 O O . ARG A 1 40 ? 54.062 55.253 24.512 1.00 0.00 185 ARG A O 14
ATOM 14978 N N . ARG A 1 41 ? 53.646 55.403 26.713 1.00 0.00 186 ARG A N 14
ATOM 14979 C CA . ARG A 1 41 ? 52.225 55.797 26.563 1.00 0.00 186 ARG A CA 14
ATOM 14980 C C . ARG A 1 41 ? 52.013 57.200 25.965 1.00 0.00 186 ARG A C 14
ATOM 14981 O O . ARG A 1 41 ? 50.951 57.508 25.425 1.00 0.00 186 ARG A O 14
ATOM 14995 N N . LEU A 1 42 ? 53.025 58.039 26.146 1.00 0.00 187 LEU A N 14
ATOM 14996 C CA . LEU A 1 42 ? 53.157 59.302 25.405 1.00 0.00 187 LEU A CA 14
ATOM 14997 C C . LEU A 1 42 ? 53.563 59.088 23.941 1.00 0.00 187 LEU A C 14
ATOM 14998 O O . LEU A 1 42 ? 52.857 59.564 23.056 1.00 0.00 187 LEU A O 14
ATOM 15008 N N . THR A 1 43 ? 54.632 58.315 23.696 1.00 0.00 188 THR A N 14
ATOM 15009 C CA . THR A 1 43 ? 55.132 58.053 22.321 1.00 0.00 188 THR A CA 14
ATOM 15010 C C . THR A 1 43 ? 54.158 57.284 21.427 1.00 0.00 188 THR A C 14
ATOM 15011 O O . THR A 1 43 ? 54.148 57.474 20.209 1.00 0.00 188 THR A O 14
ATOM 15018 N N . THR A 1 44 ? 53.449 56.334 22.041 1.00 0.00 189 THR A N 14
ATOM 15019 C CA . THR A 1 44 ? 52.359 55.506 21.488 1.00 0.00 189 THR A CA 14
ATOM 15020 C C . THR A 1 44 ? 52.265 55.369 19.951 1.00 0.00 189 THR A C 14
ATOM 15021 O O . THR A 1 44 ? 51.601 56.140 19.258 1.00 0.00 189 THR A O 14
ATOM 15028 N N . SER A 1 45 ? 52.967 54.334 19.500 1.00 0.00 190 SER A N 14
ATOM 15029 C CA . SER A 1 45 ? 53.035 53.904 18.096 1.00 0.00 190 SER A CA 14
ATOM 15030 C C . SER A 1 45 ? 52.582 52.446 17.956 1.00 0.00 190 SER A C 14
ATOM 15031 O O . SER A 1 45 ? 53.078 51.591 18.723 1.00 0.00 190 SER A O 14
ATOM 15040 N N . ARG B 1 1 ? 44.748 85.237 61.484 1.00 0.00 146 ARG B N 14
ATOM 15041 C CA . ARG B 1 1 ? 45.934 85.203 60.618 1.00 0.00 146 ARG B CA 14
ATOM 15042 C C . ARG B 1 1 ? 46.872 84.049 60.957 1.00 0.00 146 ARG B C 14
ATOM 15043 O O . ARG B 1 1 ? 47.139 83.815 62.141 1.00 0.00 146 ARG B O 14
ATOM 15056 N N . ASN B 1 2 ? 47.537 83.584 59.905 1.00 0.00 147 ASN B N 14
ATOM 15057 C CA . ASN B 1 2 ? 48.433 82.408 59.860 1.00 0.00 147 ASN B CA 14
ATOM 15058 C C . ASN B 1 2 ? 48.478 81.519 61.120 1.00 0.00 147 ASN B C 14
ATOM 15059 O O . ASN B 1 2 ? 49.379 81.631 61.951 1.00 0.00 147 ASN B O 14
ATOM 15068 N N . THR B 1 3 ? 47.436 80.722 61.299 1.00 0.00 148 THR B N 14
ATOM 15069 C CA . THR B 1 3 ? 47.346 79.763 62.430 1.00 0.00 148 THR B CA 14
ATOM 15070 C C . THR B 1 3 ? 47.219 78.331 61.909 1.00 0.00 148 THR B C 14
ATOM 15071 O O . THR B 1 3 ? 46.141 77.864 61.528 1.00 0.00 148 THR B O 14
ATOM 15078 N N . SER B 1 4 ? 48.349 77.637 61.893 1.00 0.00 149 SER B N 14
ATOM 15079 C CA . SER B 1 4 ? 48.474 76.337 61.201 1.00 0.00 149 SER B CA 14
ATOM 15080 C C . SER B 1 4 ? 47.909 75.141 61.977 1.00 0.00 149 SER B C 14
ATOM 15081 O O . SER B 1 4 ? 47.606 75.244 63.159 1.00 0.00 149 SER B O 14
ATOM 15089 N N . VAL B 1 5 ? 47.695 74.047 61.249 1.00 0.00 150 VAL B N 14
ATOM 15090 C CA . VAL B 1 5 ? 47.193 72.786 61.839 1.00 0.00 150 VAL B CA 14
ATOM 15091 C C . VAL B 1 5 ? 48.317 72.098 62.629 1.00 0.00 150 VAL B C 14
ATOM 15092 O O . VAL B 1 5 ? 49.448 72.025 62.154 1.00 0.00 150 VAL B O 14
ATOM 15099 N N . MET B 1 6 ? 48.024 71.768 63.883 1.00 0.00 151 MET B N 14
ATOM 15100 C CA . MET B 1 6 ? 48.983 71.034 64.728 1.00 0.00 151 MET B CA 14
ATOM 15101 C C . MET B 1 6 ? 49.313 69.653 64.126 1.00 0.00 151 MET B C 14
ATOM 15102 O O . MET B 1 6 ? 50.393 69.480 63.562 1.00 0.00 151 MET B O 14
ATOM 15113 N N . LYS B 1 7 ? 48.302 68.778 64.096 1.00 0.00 152 LYS B N 14
ATOM 15114 C CA . LYS B 1 7 ? 48.370 67.387 63.585 1.00 0.00 152 LYS B CA 14
ATOM 15115 C C . LYS B 1 7 ? 49.696 66.626 63.807 1.00 0.00 152 LYS B C 14
ATOM 15116 O O . LYS B 1 7 ? 50.613 66.650 62.988 1.00 0.00 152 LYS B O 14
ATOM 15131 N N . LYS B 1 8 ? 49.764 66.017 64.983 1.00 0.00 153 LYS B N 14
ATOM 15132 C CA . LYS B 1 8 ? 50.892 65.146 65.396 1.00 0.00 153 LYS B CA 14
ATOM 15133 C C . LYS B 1 8 ? 50.474 63.684 65.598 1.00 0.00 153 LYS B C 14
ATOM 15134 O O . LYS B 1 8 ? 49.398 63.405 66.132 1.00 0.00 153 LYS B O 14
ATOM 15149 N N . GLY B 1 9 ? 51.413 62.791 65.300 1.00 0.00 154 GLY B N 14
ATOM 15150 C CA . GLY B 1 9 ? 51.214 61.324 65.410 1.00 0.00 154 GLY B CA 14
ATOM 15151 C C . GLY B 1 9 ? 51.731 60.564 64.181 1.00 0.00 154 GLY B C 14
ATOM 15152 O O . GLY B 1 9 ? 51.093 60.554 63.123 1.00 0.00 154 GLY B O 14
ATOM 15156 N N . GLY B 1 10 ? 52.877 59.921 64.373 1.00 0.00 155 GLY B N 14
ATOM 15157 C CA . GLY B 1 10 ? 53.576 59.119 63.356 1.00 0.00 155 GLY B CA 14
ATOM 15158 C C . GLY B 1 10 ? 55.099 59.263 63.480 1.00 0.00 155 GLY B C 14
ATOM 15159 O O . GLY B 1 10 ? 55.723 58.585 64.304 1.00 0.00 155 GLY B O 14
ATOM 15163 N N . ILE B 1 11 ? 55.679 60.085 62.615 1.00 0.00 156 ILE B N 14
ATOM 15164 C CA . ILE B 1 11 ? 57.111 60.433 62.644 1.00 0.00 156 ILE B CA 14
ATOM 15165 C C . ILE B 1 11 ? 57.660 60.820 64.035 1.00 0.00 156 ILE B C 14
ATOM 15166 O O . ILE B 1 11 ? 57.149 61.722 64.688 1.00 0.00 156 ILE B O 14
ATOM 15174 N N . PHE B 1 12 ? 58.729 60.107 64.414 1.00 0.00 157 PHE B N 14
ATOM 15175 C CA . PHE B 1 12 ? 59.518 60.406 65.629 1.00 0.00 157 PHE B CA 14
ATOM 15176 C C . PHE B 1 12 ? 59.999 61.876 65.731 1.00 0.00 157 PHE B C 14
ATOM 15177 O O . PHE B 1 12 ? 60.105 62.411 66.837 1.00 0.00 157 PHE B O 14
ATOM 15190 N N . SER B 1 13 ? 60.479 62.419 64.617 1.00 0.00 158 SER B N 14
ATOM 15191 C CA . SER B 1 13 ? 60.920 63.831 64.498 1.00 0.00 158 SER B CA 14
ATOM 15192 C C . SER B 1 13 ? 60.484 64.486 63.184 1.00 0.00 158 SER B C 14
ATOM 15193 O O . SER B 1 13 ? 60.954 64.123 62.095 1.00 0.00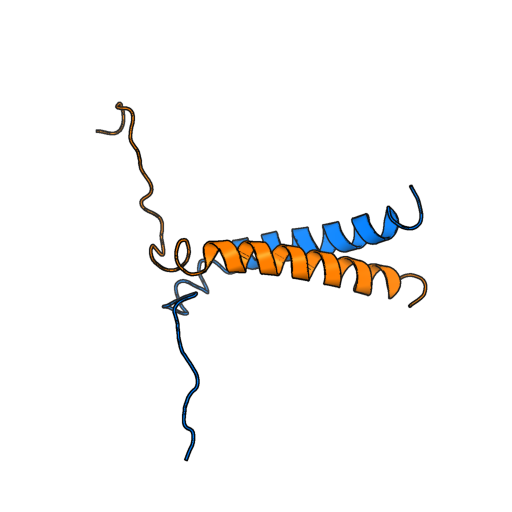 158 SER B O 14
ATOM 15201 N N . ALA B 1 14 ? 59.626 65.488 63.329 1.00 0.00 159 ALA B N 14
ATOM 15202 C CA . ALA B 1 14 ? 59.224 66.380 62.214 1.00 0.00 159 ALA B CA 14
ATOM 15203 C C . ALA B 1 14 ? 60.439 67.014 61.515 1.00 0.00 159 ALA B C 14
ATOM 15204 O O . ALA B 1 14 ? 60.549 66.944 60.288 1.00 0.00 159 ALA B O 14
ATOM 15211 N N . GLU B 1 15 ? 61.390 67.507 62.308 1.00 0.00 160 GLU B N 14
ATOM 15212 C CA . GLU B 1 15 ? 62.683 68.057 61.831 1.00 0.00 160 GLU B CA 14
ATOM 15213 C C . GLU B 1 15 ? 63.456 67.068 60.934 1.00 0.00 160 GLU B C 14
ATOM 15214 O O . GLU B 1 15 ? 63.837 67.417 59.816 1.00 0.00 160 GLU B O 14
ATOM 15226 N N . PHE B 1 16 ? 63.631 65.833 61.411 1.00 0.00 161 PHE B N 14
ATOM 15227 C CA . PHE B 1 16 ? 64.288 64.758 60.627 1.00 0.00 161 PHE B CA 14
ATOM 15228 C C . PHE B 1 16 ? 63.556 64.451 59.306 1.00 0.00 161 PHE B C 14
ATOM 15229 O O . PHE B 1 16 ? 64.172 64.446 58.245 1.00 0.00 161 PHE B O 14
ATOM 15242 N N . LEU B 1 17 ? 62.235 64.299 59.403 1.00 0.00 162 LEU B N 14
ATOM 15243 C CA . LEU B 1 17 ? 61.329 64.126 58.247 1.00 0.00 162 LEU B CA 14
ATOM 15244 C C . LEU B 1 17 ? 61.531 65.237 57.198 1.00 0.00 162 LEU B C 14
ATOM 15245 O O . LEU B 1 17 ? 61.883 64.947 56.059 1.00 0.00 162 LEU B O 14
ATOM 15255 N N . LYS B 1 18 ? 61.467 66.497 57.666 1.00 0.00 163 LYS B N 14
ATOM 15256 C CA . LYS B 1 18 ? 61.726 67.708 56.859 1.00 0.00 163 LYS B CA 14
ATOM 15257 C C . LYS B 1 18 ? 63.041 67.592 56.070 1.00 0.00 163 LYS B C 14
ATOM 15258 O O . LYS B 1 18 ? 63.019 67.575 54.847 1.00 0.00 163 LYS B O 14
ATOM 15273 N N . VAL B 1 19 ? 64.157 67.430 56.786 1.00 0.00 164 VAL B N 14
ATOM 15274 C CA . VAL B 1 19 ? 65.504 67.377 56.180 1.00 0.00 164 VAL B CA 14
ATOM 15275 C C . VAL B 1 19 ? 65.792 66.174 55.274 1.00 0.00 164 VAL B C 14
ATOM 15276 O O . VAL B 1 19 ? 66.686 66.256 54.434 1.00 0.00 164 VAL B O 14
ATOM 15283 N N . PHE B 1 20 ? 65.096 65.057 55.489 1.00 0.00 165 PHE B N 14
ATOM 15284 C CA . PHE B 1 20 ? 65.219 63.906 54.573 1.00 0.00 165 PHE B CA 14
ATOM 15285 C C . PHE B 1 20 ? 64.426 64.058 53.257 1.00 0.00 165 PHE B C 14
ATOM 15286 O O . PHE B 1 20 ? 65.000 63.876 52.190 1.00 0.00 165 PHE B O 14
ATOM 15299 N N . LEU B 1 21 ? 63.190 64.558 53.341 1.00 0.00 166 LEU B N 14
ATOM 15300 C CA . LEU B 1 21 ? 62.293 64.699 52.171 1.00 0.00 166 LEU B CA 14
ATOM 15301 C C . LEU B 1 21 ? 62.878 65.245 50.848 1.00 0.00 166 LEU B C 14
ATOM 15302 O O . LEU B 1 21 ? 62.563 64.623 49.824 1.00 0.00 166 LEU B O 14
ATOM 15312 N N . PRO B 1 22 ? 63.712 66.299 50.811 1.00 0.00 167 PRO B N 14
ATOM 15313 C CA . PRO B 1 22 ? 64.389 66.760 49.582 1.00 0.00 167 PRO B CA 14
ATOM 15314 C C . PRO B 1 22 ? 65.139 65.634 48.843 1.00 0.00 167 PRO B C 14
ATOM 15315 O O . PRO B 1 22 ? 64.624 65.168 47.838 1.00 0.00 167 PRO B O 14
ATOM 15324 N N . SER B 1 23 ? 66.199 65.091 49.445 1.00 0.00 168 SER B N 14
ATOM 15325 C CA . SER B 1 23 ? 66.975 63.972 48.856 1.00 0.00 168 SER B CA 14
ATOM 15326 C C . SER B 1 23 ? 66.128 62.745 48.478 1.00 0.00 168 SER B C 14
ATOM 15327 O O . SER B 1 23 ? 66.277 62.224 47.377 1.00 0.00 168 SER B O 14
ATOM 15335 N N . LEU B 1 24 ? 65.201 62.387 49.361 1.00 0.00 169 LEU B N 14
ATOM 15336 C CA . LEU B 1 24 ? 64.225 61.295 49.149 1.00 0.00 169 LEU B CA 14
ATOM 15337 C C . LEU B 1 24 ? 63.400 61.493 47.865 1.00 0.00 169 LEU B C 14
ATOM 15338 O O . LEU B 1 24 ? 63.497 60.676 46.945 1.00 0.00 169 LEU B O 14
ATOM 15348 N N . LEU B 1 25 ? 62.697 62.611 47.757 1.00 0.00 170 LEU B N 14
ATOM 15349 C CA . LEU B 1 25 ? 61.981 62.986 46.514 1.00 0.00 170 LEU B CA 14
ATOM 15350 C C . LEU B 1 25 ? 62.921 63.105 45.308 1.00 0.00 170 LEU B C 14
ATOM 15351 O O . LEU B 1 25 ? 62.718 62.414 44.313 1.00 0.00 170 LEU B O 14
ATOM 15361 N N . LEU B 1 26 ? 64.045 63.806 45.501 1.00 0.00 171 LEU B N 14
ATOM 15362 C CA . LEU B 1 26 ? 65.076 64.025 44.468 1.00 0.00 171 LEU B CA 14
ATOM 15363 C C . LEU B 1 26 ? 65.618 62.733 43.824 1.00 0.00 171 LEU B C 14
ATOM 15364 O O . LEU B 1 26 ? 65.637 62.639 42.606 1.00 0.00 171 LEU B O 14
ATOM 15374 N N . SER B 1 27 ? 65.932 61.725 44.650 1.00 0.00 172 SER B N 14
ATOM 15375 C CA . SER B 1 27 ? 66.420 60.418 44.151 1.00 0.00 172 SER B CA 14
ATOM 15376 C C . SER B 1 27 ? 65.380 59.709 43.268 1.00 0.00 172 SER B C 14
ATOM 15377 O O . SER B 1 27 ? 65.680 59.346 42.135 1.00 0.00 172 SER B O 14
ATOM 15385 N N . HIS B 1 28 ? 64.142 59.716 43.730 1.00 0.00 173 HIS B N 14
ATOM 15386 C CA . HIS B 1 28 ? 62.971 59.158 43.014 1.00 0.00 173 HIS B CA 14
ATOM 15387 C C . HIS B 1 28 ? 62.618 59.960 41.747 1.00 0.00 173 HIS B C 14
ATOM 15388 O O . HIS B 1 28 ? 62.286 59.380 40.720 1.00 0.00 173 HIS B O 14
ATOM 15399 N N . LEU B 1 29 ? 62.766 61.279 41.820 1.00 0.00 174 LEU B N 14
ATOM 15400 C CA . LEU B 1 29 ? 62.637 62.204 40.676 1.00 0.00 174 LEU B CA 14
ATOM 15401 C C . LEU B 1 29 ? 63.651 61.904 39.568 1.00 0.00 174 LEU B C 14
ATOM 15402 O O . LEU B 1 29 ? 63.244 61.610 38.442 1.00 0.00 174 LEU B O 14
ATOM 15412 N N . LEU B 1 30 ? 64.931 61.797 39.932 1.00 0.00 175 LEU B N 14
ATOM 15413 C CA . LEU B 1 30 ? 65.989 61.330 39.016 1.00 0.00 175 LEU B CA 14
ATOM 15414 C C . LEU B 1 30 ? 65.717 59.917 38.469 1.00 0.00 175 LEU B C 14
ATOM 15415 O O . LEU B 1 30 ? 65.811 59.703 37.263 1.00 0.00 175 LEU B O 14
ATOM 15425 N N . ALA B 1 31 ? 65.320 58.987 39.343 1.00 0.00 176 ALA B N 14
ATOM 15426 C CA . ALA B 1 31 ? 64.949 57.604 38.974 1.00 0.00 176 ALA B CA 14
ATOM 15427 C C . ALA B 1 31 ? 63.788 57.515 37.968 1.00 0.00 176 ALA B C 14
ATOM 15428 O O . ALA B 1 31 ? 63.886 56.783 36.973 1.00 0.00 176 ALA B O 14
ATOM 15435 N N . ILE B 1 32 ? 62.712 58.267 38.203 1.00 0.00 177 ILE B N 14
ATOM 15436 C CA . ILE B 1 32 ? 61.590 58.353 37.245 1.00 0.00 177 ILE B CA 14
ATOM 15437 C C . ILE B 1 32 ? 61.946 59.135 35.965 1.00 0.00 177 ILE B C 14
ATOM 15438 O O . ILE B 1 32 ? 61.502 58.758 34.879 1.00 0.00 177 ILE B O 14
ATOM 15446 N N . GLY B 1 33 ? 62.751 60.185 36.120 1.00 0.00 178 GLY B N 14
ATOM 15447 C CA . GLY B 1 33 ? 63.358 60.938 35.005 1.00 0.00 178 GLY B CA 14
ATOM 15448 C C . GLY B 1 33 ? 64.122 60.003 34.054 1.00 0.00 178 GLY B C 14
ATOM 15449 O O . GLY B 1 33 ? 63.814 59.938 32.873 1.00 0.00 178 GLY B O 14
ATOM 15453 N N . LEU B 1 34 ? 64.987 59.177 34.656 1.00 0.00 179 LEU B N 14
ATOM 15454 C CA . LEU B 1 34 ? 65.674 58.073 33.964 1.00 0.00 179 LEU B CA 14
ATOM 15455 C C . LEU B 1 34 ? 64.696 57.080 33.318 1.00 0.00 179 LEU B C 14
ATOM 15456 O O . LEU B 1 34 ? 64.896 56.671 32.185 1.00 0.00 179 LEU B O 14
ATOM 15466 N N . GLY B 1 35 ? 63.630 56.733 34.039 1.00 0.00 180 GLY B N 14
ATOM 15467 C CA . GLY B 1 35 ? 62.493 55.952 33.512 1.00 0.00 180 GLY B CA 14
ATOM 15468 C C . GLY B 1 35 ? 61.919 56.543 32.214 1.00 0.00 180 GLY B C 14
ATOM 15469 O O . GLY B 1 35 ? 61.897 55.860 31.189 1.00 0.00 180 GLY B O 14
ATOM 15473 N N . ILE B 1 36 ? 61.502 57.813 32.249 1.00 0.00 181 ILE B N 14
ATOM 15474 C CA . ILE B 1 36 ? 60.982 58.543 31.065 1.00 0.00 181 ILE B CA 14
ATOM 15475 C C . ILE B 1 36 ? 62.067 58.613 29.975 1.00 0.00 181 ILE B C 14
ATOM 15476 O O . ILE B 1 36 ? 61.751 58.448 28.797 1.00 0.00 181 ILE B O 14
ATOM 15484 N N . TYR B 1 37 ? 63.307 58.857 30.379 1.00 0.00 182 TYR B N 14
ATOM 15485 C CA . TYR B 1 37 ? 64.488 58.838 29.495 1.00 0.00 182 TYR B CA 14
ATOM 15486 C C . TYR B 1 37 ? 64.558 57.533 28.693 1.00 0.00 182 TYR B C 14
ATOM 15487 O O . TYR B 1 37 ? 64.189 57.550 27.522 1.00 0.00 182 TYR B O 14
ATOM 15500 N N . ILE B 1 38 ? 64.678 56.402 29.398 1.00 0.00 183 ILE B N 14
ATOM 15501 C CA . ILE B 1 38 ? 64.702 55.063 28.767 1.00 0.00 183 ILE B CA 14
ATOM 15502 C C . ILE B 1 38 ? 63.392 54.798 27.986 1.00 0.00 183 ILE B C 14
ATOM 15503 O O . ILE B 1 38 ? 63.460 54.373 26.839 1.00 0.00 183 ILE B O 14
ATOM 15511 N N . GLY B 1 39 ? 62.241 55.183 28.545 1.00 0.00 184 GLY B N 14
ATOM 15512 C CA . GLY B 1 39 ? 60.904 55.043 27.925 1.00 0.00 184 GLY B CA 14
ATOM 15513 C C . GLY B 1 39 ? 60.717 55.738 26.568 1.00 0.00 184 GLY B C 14
ATOM 15514 O O . GLY B 1 39 ? 60.038 55.219 25.689 1.00 0.00 184 GLY B O 14
ATOM 15518 N N . ARG B 1 40 ? 61.148 57.003 26.498 1.00 0.00 185 ARG B N 14
ATOM 15519 C CA . ARG B 1 40 ? 61.189 57.760 25.228 1.00 0.00 185 ARG B CA 14
ATOM 15520 C C . ARG B 1 40 ? 62.338 57.296 24.322 1.00 0.00 185 ARG B C 14
ATOM 15521 O O . ARG B 1 40 ? 62.155 57.195 23.109 1.00 0.00 185 ARG B O 14
ATOM 15535 N N . ARG B 1 41 ? 63.484 56.956 24.912 1.00 0.00 186 ARG B N 14
ATOM 15536 C CA . ARG B 1 41 ? 64.645 56.343 24.217 1.00 0.00 186 ARG B CA 14
ATOM 15537 C C . ARG B 1 41 ? 64.338 55.000 23.529 1.00 0.00 186 ARG B C 14
ATOM 15538 O O . ARG B 1 41 ? 64.929 54.671 22.506 1.00 0.00 186 ARG B O 14
ATOM 15552 N N . LEU B 1 42 ? 63.425 54.245 24.126 1.00 0.00 187 LEU B N 14
ATOM 15553 C CA . LEU B 1 42 ? 62.814 53.024 23.539 1.00 0.00 187 LEU B CA 14
ATOM 15554 C C . LEU B 1 42 ? 62.399 53.195 22.074 1.00 0.00 187 LEU B C 14
ATOM 15555 O O . LEU B 1 42 ? 62.449 52.234 21.297 1.00 0.00 187 LEU B O 14
ATOM 15565 N N . THR B 1 43 ? 61.951 54.394 21.730 1.00 0.00 188 THR B N 14
ATOM 15566 C CA . THR B 1 43 ? 61.761 54.830 20.328 1.00 0.00 188 THR B CA 14
ATOM 15567 C C . THR B 1 43 ? 62.977 55.650 19.832 1.00 0.00 188 THR B C 14
ATOM 15568 O O . THR B 1 43 ? 63.878 55.078 19.222 1.00 0.00 188 THR B O 14
ATOM 15575 N N . THR B 1 44 ? 63.076 56.896 20.281 1.00 0.00 189 THR B N 14
ATOM 15576 C CA . THR B 1 44 ? 64.139 57.846 19.853 1.00 0.00 189 THR B CA 14
ATOM 15577 C C . THR B 1 44 ? 65.518 57.573 20.488 1.00 0.00 189 THR B C 14
ATOM 15578 O O . THR B 1 44 ? 65.877 58.079 21.553 1.00 0.00 189 THR B O 14
ATOM 15585 N N . SER B 1 45 ? 66.268 56.735 19.785 1.00 0.00 190 SER B N 14
ATOM 15586 C CA . SER B 1 45 ? 67.651 56.328 20.118 1.00 0.00 190 SER B CA 14
ATOM 15587 C C . SER B 1 45 ? 68.406 56.010 18.823 1.00 0.00 190 SER B C 14
ATOM 15588 O O . SER B 1 45 ? 67.782 55.461 17.897 1.00 0.00 190 SER B O 14
ATOM 15597 N N . ARG A 1 1 ? 80.384 84.829 51.355 1.00 0.00 146 ARG A N 15
ATOM 15598 C CA . ARG A 1 1 ? 79.838 83.465 51.475 1.00 0.00 146 ARG A CA 15
ATOM 15599 C C . ARG A 1 1 ? 80.950 82.426 51.645 1.00 0.00 146 ARG A C 15
ATOM 15600 O O . ARG A 1 1 ? 81.747 82.217 50.723 1.00 0.00 146 ARG A O 15
ATOM 15613 N N . ASN A 1 2 ? 81.090 81.915 52.875 1.00 0.00 147 ASN A N 15
ATOM 15614 C CA . ASN A 1 2 ? 82.049 80.832 53.184 1.00 0.00 147 ASN A CA 15
ATOM 15615 C C . ASN A 1 2 ? 81.421 79.836 54.175 1.00 0.00 147 ASN A C 15
ATOM 15616 O O . ASN A 1 2 ? 80.946 80.215 55.232 1.00 0.00 147 ASN A O 15
ATOM 15625 N N . THR A 1 3 ? 81.263 78.599 53.691 1.00 0.00 148 THR A N 15
ATOM 15626 C CA . THR A 1 3 ? 80.620 77.507 54.450 1.00 0.00 148 THR A CA 15
ATOM 15627 C C . THR A 1 3 ? 81.431 76.970 55.650 1.00 0.00 148 THR A C 15
ATOM 15628 O O . THR A 1 3 ? 82.657 76.884 55.619 1.00 0.00 148 THR A O 15
ATOM 15635 N N . SER A 1 4 ? 80.686 76.616 56.694 1.00 0.00 149 SER A N 15
ATOM 15636 C CA . SER A 1 4 ? 81.241 76.091 57.965 1.00 0.00 149 SER A CA 15
ATOM 15637 C C . SER A 1 4 ? 81.881 74.694 57.858 1.00 0.00 149 SER A C 15
ATOM 15638 O O . SER A 1 4 ? 81.982 74.096 56.780 1.00 0.00 149 SER A O 15
ATOM 15646 N N . VAL A 1 5 ? 82.478 74.255 58.968 1.00 0.00 150 VAL A N 15
ATOM 15647 C CA . VAL A 1 5 ? 82.668 72.823 59.256 1.00 0.00 150 VAL A CA 15
ATOM 15648 C C . VAL A 1 5 ? 81.470 72.372 60.109 1.00 0.00 150 VAL A C 15
ATOM 15649 O O . VAL A 1 5 ? 81.087 73.050 61.078 1.00 0.00 150 VAL A O 15
ATOM 15656 N N . MET A 1 6 ? 80.860 71.275 59.708 1.00 0.00 151 MET A N 15
ATOM 15657 C CA . MET A 1 6 ? 79.689 70.730 60.421 1.00 0.00 151 MET A CA 15
ATOM 15658 C C . MET A 1 6 ? 80.025 69.455 61.214 1.00 0.00 151 MET A C 15
ATOM 15659 O O . MET A 1 6 ? 80.753 68.577 60.762 1.00 0.00 151 MET A O 15
ATOM 15670 N N . LYS A 1 7 ? 79.483 69.408 62.440 1.00 0.00 152 LYS A N 15
ATOM 15671 C CA . LYS A 1 7 ? 79.659 68.268 63.359 1.00 0.00 152 LYS A CA 15
ATOM 15672 C C . LYS A 1 7 ? 78.712 67.096 63.035 1.00 0.00 152 LYS A C 15
ATOM 15673 O O . LYS A 1 7 ? 77.569 67.035 63.488 1.00 0.00 152 LYS A O 15
ATOM 15688 N N . LYS A 1 8 ? 79.252 66.230 62.194 1.00 0.00 153 LYS A N 15
ATOM 15689 C CA . LYS A 1 8 ? 78.661 64.947 61.758 1.00 0.00 153 LYS A CA 15
ATOM 15690 C C . LYS A 1 8 ? 79.779 64.144 61.072 1.00 0.00 153 LYS A C 15
ATOM 15691 O O . LYS A 1 8 ? 80.518 64.713 60.281 1.00 0.00 153 LYS A O 15
ATOM 15706 N N . GLY A 1 9 ? 80.030 62.949 61.602 1.00 0.00 154 GLY A N 15
ATOM 15707 C CA . GLY A 1 9 ? 80.942 61.956 60.983 1.00 0.00 154 GLY A CA 15
ATOM 15708 C C . GLY A 1 9 ? 80.503 61.579 59.555 1.00 0.00 154 GLY A C 15
ATOM 15709 O O . GLY A 1 9 ? 80.564 62.401 58.645 1.00 0.00 154 GLY A O 15
ATOM 15713 N N . GLY A 1 10 ? 79.858 60.421 59.472 1.00 0.00 155 GLY A N 15
ATOM 15714 C CA . GLY A 1 10 ? 79.444 59.824 58.188 1.00 0.00 155 GLY A CA 15
ATOM 15715 C C . GLY A 1 10 ? 77.924 59.871 58.057 1.00 0.00 155 GLY A C 15
ATOM 15716 O O . GLY A 1 10 ? 77.382 60.846 57.541 1.00 0.00 155 GLY A O 15
ATOM 15720 N N . ILE A 1 11 ? 77.254 58.911 58.670 1.00 0.00 156 ILE A N 15
ATOM 15721 C CA . ILE A 1 11 ? 75.779 58.861 58.627 1.00 0.00 156 ILE A CA 15
ATOM 15722 C C . ILE A 1 11 ? 75.116 59.262 59.965 1.00 0.00 156 ILE A C 15
ATOM 15723 O O . ILE A 1 11 ? 75.546 58.841 61.040 1.00 0.00 156 ILE A O 15
ATOM 15731 N N . PHE A 1 12 ? 74.083 60.118 59.877 1.00 0.00 157 PHE A N 15
ATOM 15732 C CA . PHE A 1 12 ? 73.243 60.471 61.042 1.00 0.00 157 PHE A CA 15
ATOM 15733 C C . PHE A 1 12 ? 72.703 59.228 61.791 1.00 0.00 157 PHE A C 15
ATOM 15734 O O . PHE A 1 12 ? 72.780 59.160 63.017 1.00 0.00 157 PHE A O 15
ATOM 15747 N N . SER A 1 13 ? 72.158 58.282 61.021 1.00 0.00 158 SER A N 15
ATOM 15748 C CA . SER A 1 13 ? 71.641 57.015 61.559 1.00 0.00 158 SER A CA 15
ATOM 15749 C C . SER A 1 13 ? 71.755 55.854 60.564 1.00 0.00 158 SER A C 15
ATOM 15750 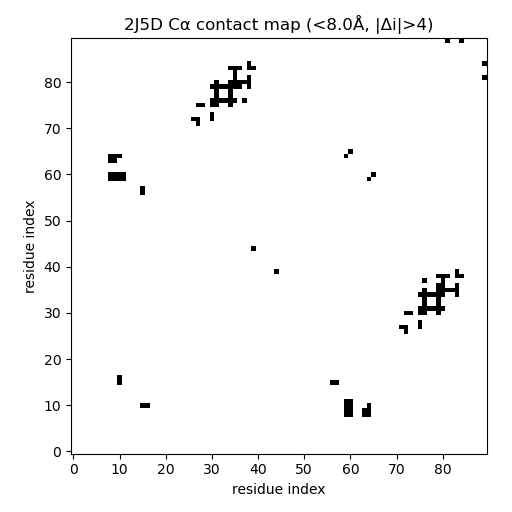O O . SER A 1 13 ? 71.013 55.748 59.584 1.00 0.00 158 SER A O 15
ATOM 15758 N N . ALA A 1 14 ? 72.709 54.981 60.882 1.00 0.00 159 ALA A N 15
ATOM 15759 C CA . ALA A 1 14 ? 72.912 53.684 60.212 1.00 0.00 159 ALA A CA 15
ATOM 15760 C C . ALA A 1 14 ? 71.714 52.728 60.400 1.00 0.00 159 ALA A C 15
ATOM 15761 O O . ALA A 1 14 ? 71.425 51.889 59.540 1.00 0.00 159 ALA A O 15
ATOM 15768 N N . GLU A 1 15 ? 71.056 52.866 61.546 1.00 0.00 160 GLU A N 15
ATOM 15769 C CA . GLU A 1 15 ? 69.827 52.128 61.922 1.00 0.00 160 GLU A CA 15
ATOM 15770 C C . GLU A 1 15 ? 68.700 52.398 60.902 1.00 0.00 160 GLU A C 15
ATOM 15771 O O . GLU A 1 15 ? 68.375 51.543 60.087 1.00 0.00 160 GLU A O 15
ATOM 15783 N N . PHE A 1 16 ? 68.357 53.685 60.803 1.00 0.00 161 PHE A N 15
ATOM 15784 C CA . PHE A 1 16 ? 67.420 54.276 59.810 1.00 0.00 161 PHE A CA 15
ATOM 15785 C C . PHE A 1 16 ? 67.698 53.743 58.384 1.00 0.00 161 PHE A C 15
ATOM 15786 O O . PHE A 1 16 ? 66.829 53.105 57.783 1.00 0.00 161 PHE A O 15
ATOM 15799 N N . LEU A 1 17 ? 68.927 53.957 57.937 1.00 0.00 162 LEU A N 15
ATOM 15800 C CA . LEU A 1 17 ? 69.508 53.468 56.668 1.00 0.00 162 LEU A CA 15
ATOM 15801 C C . LEU A 1 17 ? 69.078 52.030 56.318 1.00 0.00 162 LEU A C 15
ATOM 15802 O O . LEU A 1 17 ? 68.243 51.826 55.432 1.00 0.00 162 LEU A O 15
ATOM 15812 N N . LYS A 1 18 ? 69.489 51.085 57.159 1.00 0.00 163 LYS A N 15
ATOM 15813 C CA . LYS A 1 18 ? 69.207 49.639 57.021 1.00 0.00 163 LYS A CA 15
ATOM 15814 C C . LYS A 1 18 ? 67.698 49.337 56.928 1.00 0.00 163 LYS A C 15
ATOM 15815 O O . LYS A 1 18 ? 67.252 48.688 55.982 1.00 0.00 163 LYS A O 15
ATOM 15830 N N . VAL A 1 19 ? 66.945 49.875 57.878 1.00 0.00 164 VAL A N 15
ATOM 15831 C CA . VAL A 1 19 ? 65.480 49.642 57.984 1.00 0.00 164 VAL A CA 15
ATOM 15832 C C . VAL A 1 19 ? 64.731 50.109 56.717 1.00 0.00 164 VAL A C 15
ATOM 15833 O O . VAL A 1 19 ? 63.728 49.522 56.326 1.00 0.00 164 VAL A O 15
ATOM 15840 N N . PHE A 1 20 ? 65.185 51.221 56.132 1.00 0.00 165 PHE A N 15
ATOM 15841 C CA . PHE A 1 20 ? 64.637 51.791 54.882 1.00 0.00 165 PHE A CA 15
ATOM 15842 C C . PHE A 1 20 ? 65.086 51.161 53.560 1.00 0.00 165 PHE A C 15
ATOM 15843 O O . PHE A 1 20 ? 64.314 51.126 52.604 1.00 0.00 165 PHE A O 15
ATOM 15856 N N . LEU A 1 21 ? 66.333 50.703 53.520 1.00 0.00 166 LEU A N 15
ATOM 15857 C CA . LEU A 1 21 ? 66.976 50.076 52.352 1.00 0.00 166 LEU A CA 15
ATOM 15858 C C . LEU A 1 21 ? 66.058 49.234 51.423 1.00 0.00 166 LEU A C 15
ATOM 15859 O O . LEU A 1 21 ? 65.873 49.685 50.280 1.00 0.00 166 LEU A O 15
ATOM 15869 N N . PRO A 1 22 ? 65.346 48.193 51.889 1.00 0.00 167 PRO A N 15
ATOM 15870 C CA . PRO A 1 22 ? 64.544 47.332 50.990 1.00 0.00 167 PRO A CA 15
ATOM 15871 C C . PRO A 1 22 ? 63.336 48.028 50.343 1.00 0.00 167 PRO A C 15
ATOM 15872 O O . PRO A 1 22 ? 63.169 47.962 49.125 1.00 0.00 167 PRO A O 15
ATOM 15881 N N . SER A 1 23 ? 62.591 48.805 51.138 1.00 0.00 168 SER A N 15
ATOM 15882 C CA . SER A 1 23 ? 61.399 49.531 50.656 1.00 0.00 168 SER A CA 15
ATOM 15883 C C . SER A 1 23 ? 61.765 50.662 49.669 1.00 0.00 168 SER A C 15
ATOM 15884 O O . SER A 1 23 ? 61.113 50.812 48.633 1.00 0.00 168 SER A O 15
ATOM 15892 N N . LEU A 1 24 ? 62.870 51.343 49.953 1.00 0.00 169 LEU A N 15
ATOM 15893 C CA . LEU A 1 24 ? 63.434 52.350 49.037 1.00 0.00 169 LEU A CA 15
ATOM 15894 C C . LEU A 1 24 ? 63.983 51.779 47.714 1.00 0.00 169 LEU A C 15
ATOM 15895 O O . LEU A 1 24 ? 63.776 52.369 46.660 1.00 0.00 169 LEU A O 15
ATOM 15905 N N . LEU A 1 25 ? 64.647 50.626 47.787 1.00 0.00 170 LEU A N 15
ATOM 15906 C CA . LEU A 1 25 ? 64.982 49.840 46.576 1.00 0.00 170 LEU A CA 15
ATOM 15907 C C . LEU A 1 25 ? 63.759 49.578 45.680 1.00 0.00 170 LEU A C 15
ATOM 15908 O O . LEU A 1 25 ? 63.764 49.967 44.510 1.00 0.00 170 LEU A O 15
ATOM 15918 N N . LEU A 1 26 ? 62.664 49.144 46.304 1.00 0.00 171 LEU A N 15
ATOM 15919 C CA . LEU A 1 26 ? 61.360 48.946 45.620 1.00 0.00 171 LEU A CA 15
ATOM 15920 C C . LEU A 1 26 ? 60.816 50.238 44.977 1.00 0.00 171 LEU A C 15
ATOM 15921 O O . LEU A 1 26 ? 60.632 50.274 43.768 1.00 0.00 171 LEU A O 15
ATOM 15931 N N . SER A 1 27 ? 60.705 51.307 45.765 1.00 0.00 172 SER A N 15
ATOM 15932 C CA . SER A 1 27 ? 60.159 52.607 45.304 1.00 0.00 172 SER A CA 15
ATOM 15933 C C . SER A 1 27 ? 60.939 53.238 44.139 1.00 0.00 172 SER A C 15
ATOM 15934 O O . SER A 1 27 ? 60.338 53.744 43.192 1.00 0.00 172 SER A O 15
ATOM 15942 N N . HIS A 1 28 ? 62.267 53.139 44.178 1.00 0.00 173 HIS A N 15
ATOM 15943 C CA . HIS A 1 28 ? 63.146 53.634 43.090 1.00 0.00 173 HIS A CA 15
ATOM 15944 C C . HIS A 1 28 ? 63.012 52.809 41.802 1.00 0.00 173 HIS A C 15
ATOM 15945 O O . HIS A 1 28 ? 62.839 53.387 40.724 1.00 0.00 173 HIS A O 15
ATOM 15956 N N . LEU A 1 29 ? 62.972 51.489 41.942 1.00 0.00 174 LEU A N 15
ATOM 15957 C CA . LEU A 1 29 ? 62.646 50.546 40.848 1.00 0.00 174 LEU A CA 15
ATOM 15958 C C . LEU A 1 29 ? 61.264 50.838 40.229 1.00 0.00 174 LEU A C 15
ATOM 15959 O O . LEU A 1 29 ? 61.141 51.004 39.024 1.00 0.00 174 LEU A O 15
ATOM 15969 N N . LEU A 1 30 ? 60.286 51.071 41.111 1.00 0.00 175 LEU A N 15
ATOM 15970 C CA . LEU A 1 30 ? 58.917 51.497 40.747 1.00 0.00 175 LEU A CA 15
ATOM 15971 C C . LEU A 1 30 ? 58.912 52.818 39.953 1.00 0.00 175 LEU A C 15
ATOM 15972 O O . LEU A 1 30 ? 58.318 52.880 38.872 1.00 0.00 175 LEU A O 15
ATOM 15982 N N . ALA A 1 31 ? 59.630 53.821 40.451 1.00 0.00 176 ALA A N 15
ATOM 15983 C CA . ALA A 1 31 ? 59.807 55.133 39.792 1.00 0.00 176 ALA A CA 15
ATOM 15984 C C . ALA A 1 31 ? 60.424 55.038 38.386 1.00 0.00 176 ALA A C 15
ATOM 15985 O O . ALA A 1 31 ? 59.898 55.625 37.437 1.00 0.00 176 ALA A O 15
ATOM 15992 N N . ILE A 1 32 ? 61.497 54.248 38.249 1.00 0.00 177 ILE A N 15
ATOM 15993 C CA . ILE A 1 32 ? 62.078 53.882 36.931 1.00 0.00 177 ILE A CA 15
ATOM 15994 C C . ILE A 1 32 ? 60.987 53.281 36.018 1.00 0.00 177 ILE A C 15
ATOM 15995 O O . ILE A 1 32 ? 60.655 53.874 34.987 1.00 0.00 177 ILE A O 15
ATOM 16003 N N . GLY A 1 33 ? 60.304 52.264 36.539 1.00 0.00 178 GLY A N 15
ATOM 16004 C CA . GLY A 1 33 ? 59.151 51.599 35.901 1.00 0.00 178 GLY A CA 15
ATOM 16005 C C . GLY A 1 33 ? 58.083 52.574 35.373 1.00 0.00 178 GLY A C 15
ATOM 16006 O O . GLY A 1 33 ? 57.703 52.509 34.199 1.00 0.00 178 GLY A O 15
ATOM 16010 N N . LEU A 1 34 ? 57.655 53.488 36.239 1.00 0.00 179 LEU A N 15
ATOM 16011 C CA . LEU A 1 34 ? 56.706 54.567 35.915 1.00 0.00 179 LEU A CA 15
ATOM 16012 C C . LEU A 1 34 ? 57.093 55.419 34.686 1.00 0.00 179 LEU A C 15
ATOM 16013 O O . LEU A 1 34 ? 56.293 55.565 33.768 1.00 0.00 179 LEU A O 15
ATOM 16023 N N . GLY A 1 35 ? 58.352 55.864 34.662 1.00 0.00 180 GLY A N 15
ATOM 16024 C CA . GLY A 1 35 ? 58.934 56.602 33.509 1.00 0.00 180 GLY A CA 15
ATOM 16025 C C . GLY A 1 35 ? 58.867 55.792 32.197 1.00 0.00 180 GLY A C 15
ATOM 16026 O O . GLY A 1 35 ? 58.379 56.286 31.178 1.00 0.00 180 GLY A O 15
ATOM 16030 N N . ILE A 1 36 ? 59.294 54.538 32.278 1.00 0.00 181 ILE A N 15
ATOM 16031 C CA . ILE A 1 36 ? 59.240 53.545 31.169 1.00 0.00 181 ILE A CA 15
ATOM 16032 C C . ILE A 1 36 ? 57.791 53.377 30.665 1.00 0.00 181 ILE A C 15
ATOM 16033 O O . ILE A 1 36 ? 57.549 53.387 29.455 1.00 0.00 181 ILE A O 15
ATOM 16041 N N . TYR A 1 37 ? 56.869 53.173 31.608 1.00 0.00 182 TYR A N 15
ATOM 16042 C CA . TYR A 1 37 ? 55.419 53.056 31.351 1.00 0.00 182 TYR A CA 15
ATOM 16043 C C . TYR A 1 37 ? 54.869 54.206 30.503 1.00 0.00 182 TYR A C 15
ATOM 16044 O O . TYR A 1 37 ? 54.266 53.941 29.468 1.00 0.00 182 TYR A O 15
ATOM 16057 N N . ILE A 1 38 ? 55.183 55.452 30.867 1.00 0.00 183 ILE A N 15
ATOM 16058 C CA . ILE A 1 38 ? 54.775 56.654 30.097 1.00 0.00 183 ILE A CA 15
ATOM 16059 C C . ILE A 1 38 ? 55.188 56.535 28.615 1.00 0.00 183 ILE A C 15
ATOM 16060 O O . ILE A 1 38 ? 54.325 56.555 27.725 1.00 0.00 183 ILE A O 15
ATOM 16068 N N . GLY A 1 39 ? 56.466 56.209 28.387 1.00 0.00 184 GLY A N 15
ATOM 16069 C CA . GLY A 1 39 ? 57.041 55.946 27.044 1.00 0.00 184 GLY A CA 15
ATOM 16070 C C . GLY A 1 39 ? 56.286 54.857 26.269 1.00 0.00 184 GLY A C 15
ATOM 16071 O O . GLY A 1 39 ? 55.672 55.115 25.234 1.00 0.00 184 GLY A O 15
ATOM 16075 N N . ARG A 1 40 ? 56.208 53.685 26.917 1.00 0.00 185 ARG A N 15
ATOM 16076 C CA . ARG A 1 40 ? 55.484 52.511 26.406 1.00 0.00 185 ARG A CA 15
ATOM 16077 C C . ARG A 1 40 ? 54.013 52.777 26.041 1.00 0.00 185 ARG A C 15
ATOM 16078 O O . ARG A 1 40 ? 53.562 52.352 24.988 1.00 0.00 185 ARG A O 15
ATOM 16092 N N . ARG A 1 41 ? 53.303 53.434 26.958 1.00 0.00 186 ARG A N 15
ATOM 16093 C CA . ARG A 1 41 ? 51.885 53.795 26.800 1.00 0.00 186 ARG A CA 15
ATOM 16094 C C . ARG A 1 41 ? 51.587 54.708 25.610 1.00 0.00 186 ARG A C 15
ATOM 16095 O O . ARG A 1 41 ? 50.526 54.589 24.999 1.00 0.00 186 ARG A O 15
ATOM 16109 N N . LEU A 1 42 ? 52.498 55.653 25.365 1.00 0.00 187 LEU A N 15
ATOM 16110 C CA . LEU A 1 42 ? 52.401 56.542 24.207 1.00 0.00 187 LEU A CA 15
ATOM 16111 C C . LEU A 1 42 ? 52.432 55.723 22.892 1.00 0.00 187 LEU A C 15
ATOM 16112 O O . LEU A 1 42 ? 51.358 55.514 22.304 1.00 0.00 187 LEU A O 15
ATOM 16122 N N . THR A 1 43 ? 53.501 54.961 22.714 1.00 0.00 188 THR A N 15
ATOM 16123 C CA . THR A 1 43 ? 53.684 54.048 21.554 1.00 0.00 188 THR A CA 15
ATOM 16124 C C . THR A 1 43 ? 53.094 52.644 21.763 1.00 0.00 188 THR A C 15
ATOM 16125 O O . THR A 1 43 ? 53.634 51.641 21.257 1.00 0.00 188 THR A O 15
ATOM 16132 N N . THR A 1 44 ? 51.923 52.603 22.376 1.00 0.00 189 THR A N 15
ATOM 16133 C CA . THR A 1 44 ? 51.164 51.374 22.715 1.00 0.00 189 THR A CA 15
ATOM 16134 C C . THR A 1 44 ? 51.043 50.347 21.565 1.00 0.00 189 THR A C 15
ATOM 16135 O O . THR A 1 44 ? 50.715 50.672 20.428 1.00 0.00 189 THR A O 15
ATOM 16142 N N . SER A 1 45 ? 51.413 49.124 21.912 1.00 0.00 190 SER A N 15
ATOM 16143 C CA . SER A 1 45 ? 51.369 47.973 20.996 1.00 0.00 190 SER A CA 15
ATOM 16144 C C . SER A 1 45 ? 50.611 46.805 21.645 1.00 0.00 190 SER A C 15
ATOM 16145 O O . SER A 1 45 ? 51.087 46.300 22.679 1.00 0.00 190 SER A O 15
ATOM 16154 N N . ARG B 1 1 ? 47.759 54.545 71.341 1.00 0.00 146 ARG B N 15
ATOM 16155 C CA . ARG B 1 1 ? 48.854 54.797 70.390 1.00 0.00 146 ARG B CA 15
ATOM 16156 C C . ARG B 1 1 ? 48.860 53.771 69.258 1.00 0.00 146 ARG B C 15
ATOM 16157 O O . ARG B 1 1 ? 48.433 52.635 69.470 1.00 0.00 146 ARG B O 15
ATOM 16170 N N . ASN B 1 2 ? 49.280 54.236 68.069 1.00 0.00 147 ASN B N 15
ATOM 16171 C CA . ASN B 1 2 ? 49.440 53.429 66.836 1.00 0.00 147 ASN B CA 15
ATOM 16172 C C . ASN B 1 2 ? 48.298 52.428 66.598 1.00 0.00 147 ASN B C 15
ATOM 16173 O O . ASN B 1 2 ? 48.329 51.281 67.048 1.00 0.00 147 ASN B O 15
ATOM 16182 N N . THR B 1 3 ? 47.251 52.910 65.939 1.00 0.00 148 THR B N 15
ATOM 16183 C CA . THR B 1 3 ? 46.049 52.090 65.674 1.00 0.00 148 THR B CA 15
ATOM 16184 C C . THR B 1 3 ? 46.163 51.312 64.352 1.00 0.00 148 THR B C 15
ATOM 16185 O O . THR B 1 3 ? 45.823 50.127 64.286 1.00 0.00 148 THR B O 15
ATOM 16192 N N . SER B 1 4 ? 46.501 52.037 63.297 1.00 0.00 149 SER B N 15
ATOM 16193 C CA . SER B 1 4 ? 46.694 51.469 61.953 1.00 0.00 149 SER B CA 15
ATOM 16194 C C . SER B 1 4 ? 48.176 51.372 61.575 1.00 0.00 149 SER B C 15
ATOM 16195 O O . SER B 1 4 ? 48.693 50.275 61.373 1.00 0.00 149 SER B O 15
ATOM 16203 N N . VAL B 1 5 ? 48.867 52.505 61.715 1.00 0.00 150 VAL B N 15
ATOM 16204 C CA . VAL B 1 5 ? 50.260 52.688 61.249 1.00 0.00 150 VAL B CA 15
ATOM 16205 C C . VAL B 1 5 ? 51.182 52.832 62.465 1.00 0.00 150 VAL B C 15
ATOM 16206 O O . VAL B 1 5 ? 51.113 53.790 63.233 1.00 0.00 150 VAL B O 15
ATOM 16213 N N . MET B 1 6 ? 52.113 51.886 62.533 1.00 0.00 151 MET B N 15
ATOM 16214 C CA . MET B 1 6 ? 52.974 51.660 63.714 1.00 0.00 151 MET B CA 15
ATOM 16215 C C . MET B 1 6 ? 54.346 52.311 63.548 1.00 0.00 151 MET B C 15
ATOM 16216 O O . MET B 1 6 ? 55.360 51.663 63.289 1.00 0.00 151 MET B O 15
ATOM 16227 N N . LYS B 1 7 ? 54.342 53.588 63.902 1.00 0.00 152 LYS B N 15
ATOM 16228 C CA . LYS B 1 7 ? 55.485 54.501 63.690 1.00 0.00 152 LYS B CA 15
ATOM 16229 C C . LYS B 1 7 ? 56.589 54.367 64.755 1.00 0.00 152 LYS B C 15
ATOM 16230 O O . LYS B 1 7 ? 56.670 55.132 65.719 1.00 0.00 152 LYS B O 15
ATOM 16245 N N . LYS B 1 8 ? 57.350 53.300 64.583 1.00 0.00 153 LYS B N 15
ATOM 16246 C CA . LYS B 1 8 ? 58.444 52.868 65.492 1.00 0.00 153 LYS B CA 15
ATOM 16247 C C . LYS B 1 8 ? 59.378 51.864 64.813 1.00 0.00 153 LYS B C 15
ATOM 16248 O O . LYS B 1 8 ? 58.925 50.993 64.054 1.00 0.00 153 LYS B O 15
ATOM 16263 N N . GLY B 1 9 ? 60.670 52.092 64.992 1.00 0.00 154 GLY B N 15
ATOM 16264 C CA . GLY B 1 9 ? 61.736 51.220 64.462 1.00 0.00 154 GLY B CA 15
ATOM 16265 C C . GLY B 1 9 ? 61.898 51.438 62.953 1.00 0.00 154 GLY B C 15
ATOM 16266 O O . GLY B 1 9 ? 61.474 50.615 62.142 1.00 0.00 154 GLY B O 15
ATOM 16270 N N . GLY B 1 10 ? 62.353 52.653 62.639 1.00 0.00 155 GLY B N 15
ATOM 16271 C CA . GLY B 1 10 ? 62.559 53.102 61.249 1.00 0.00 155 GLY B CA 15
ATOM 16272 C C . GLY B 1 10 ? 63.171 54.497 61.192 1.00 0.00 155 GLY B C 15
ATOM 16273 O O . GLY B 1 10 ? 64.344 54.657 60.880 1.00 0.00 155 GLY B O 15
ATOM 16277 N N . ILE B 1 11 ? 62.401 55.479 61.652 1.00 0.00 156 ILE B N 15
ATOM 16278 C CA . ILE B 1 11 ? 62.865 56.868 61.711 1.00 0.00 156 ILE B CA 15
ATOM 16279 C C . ILE B 1 11 ? 63.584 57.093 63.055 1.00 0.00 156 ILE B C 15
ATOM 16280 O O . ILE B 1 11 ? 63.057 57.565 64.037 1.00 0.00 156 ILE B O 15
ATOM 16288 N N . PHE B 1 12 ? 64.829 56.571 63.045 1.00 0.00 157 PHE B N 15
ATOM 16289 C CA . PHE B 1 12 ? 65.769 56.678 64.157 1.00 0.00 157 PHE B CA 15
ATOM 16290 C C . PHE B 1 12 ? 66.566 58.004 64.253 1.00 0.00 157 PHE B C 15
ATOM 16291 O O . PHE B 1 12 ? 67.562 58.109 64.898 1.00 0.00 157 PHE B O 15
ATOM 16304 N N . SER B 1 13 ? 66.002 59.038 63.555 1.00 0.00 158 SER B N 15
ATOM 16305 C CA . SER B 1 13 ? 66.515 60.412 63.597 1.00 0.00 158 SER B CA 15
ATOM 16306 C C . SER B 1 13 ? 65.562 61.353 62.834 1.00 0.00 158 SER B C 15
ATOM 16307 O O . SER B 1 13 ? 65.298 61.187 61.658 1.00 0.00 158 SER B O 15
ATOM 16315 N N . ALA B 1 14 ? 65.056 62.329 63.603 1.00 0.00 159 ALA B N 15
ATOM 16316 C CA . ALA B 1 14 ? 64.220 63.424 63.080 1.00 0.00 159 ALA B CA 15
ATOM 16317 C C . ALA B 1 14 ? 65.099 64.419 62.296 1.00 0.00 159 ALA B C 15
ATOM 16318 O O . ALA B 1 14 ? 64.728 64.880 61.221 1.00 0.00 159 ALA B O 15
ATOM 16325 N N . GLU B 1 15 ? 66.317 64.622 62.809 1.00 0.00 160 GLU B N 15
ATOM 16326 C CA . GLU B 1 15 ? 67.387 65.403 62.140 1.00 0.00 160 GLU B CA 15
ATOM 16327 C C . GLU B 1 15 ? 67.759 64.836 60.764 1.00 0.00 160 GLU B C 15
ATOM 16328 O O . GLU B 1 15 ? 67.877 65.585 59.800 1.00 0.00 160 GLU B O 15
ATOM 16340 N N . PHE B 1 16 ? 67.927 63.515 60.680 1.00 0.00 161 PHE B N 15
ATOM 16341 C CA . PHE B 1 16 ? 68.134 62.829 59.392 1.00 0.00 161 PHE B CA 15
ATOM 16342 C C . PHE B 1 16 ? 66.900 62.948 58.480 1.00 0.00 161 PHE B C 15
ATOM 16343 O O . PHE B 1 16 ? 67.033 63.390 57.351 1.00 0.00 161 PHE B O 15
ATOM 16356 N N . LEU B 1 17 ? 65.714 62.708 59.048 1.00 0.00 162 LEU B N 15
ATOM 16357 C CA . LEU B 1 17 ? 64.424 62.869 58.349 1.00 0.00 162 LEU B CA 15
ATOM 16358 C C . LEU B 1 17 ? 64.230 64.252 57.690 1.00 0.00 162 LEU B C 15
ATOM 16359 O O . LEU B 1 17 ? 63.710 64.333 56.582 1.00 0.00 162 LEU B O 15
ATOM 16369 N N . LYS B 1 18 ? 64.721 65.303 58.366 1.00 0.00 163 LYS B N 15
ATOM 16370 C CA . LYS B 1 18 ? 64.792 66.677 57.812 1.00 0.00 163 LYS B CA 15
ATOM 16371 C C . LYS B 1 18 ? 65.444 66.722 56.419 1.00 0.00 163 LYS B C 15
ATOM 16372 O O . LYS B 1 18 ? 64.773 66.978 55.425 1.00 0.00 163 LYS B O 15
ATOM 16387 N N . VAL B 1 19 ? 66.697 66.268 56.366 1.00 0.00 164 VAL B N 15
ATOM 16388 C CA . VAL B 1 19 ? 67.505 66.253 55.128 1.00 0.00 164 VAL B CA 15
ATOM 16389 C C . VAL B 1 19 ? 67.032 65.191 54.104 1.00 0.00 164 VAL B C 15
ATOM 16390 O O . VAL B 1 19 ? 67.069 65.411 52.895 1.00 0.00 164 VAL B O 15
ATOM 16397 N N . PHE B 1 20 ? 66.568 64.071 54.649 1.00 0.00 165 PHE B N 15
ATOM 16398 C CA . PHE B 1 20 ? 66.004 62.933 53.899 1.00 0.00 165 PHE B CA 15
ATOM 16399 C C . PHE B 1 20 ? 64.864 63.331 52.941 1.00 0.00 165 PHE B C 15
ATOM 16400 O O . PHE B 1 20 ? 65.090 63.313 51.732 1.00 0.00 165 PHE B O 15
ATOM 16413 N N . LEU B 1 21 ? 63.761 63.848 53.462 1.00 0.00 166 LEU B N 15
ATOM 16414 C CA . LEU B 1 21 ? 62.531 64.087 52.681 1.00 0.00 166 LEU B CA 15
ATOM 16415 C C . LEU B 1 21 ? 62.728 64.787 51.315 1.00 0.00 166 LEU B C 15
ATOM 16416 O O . LEU B 1 21 ? 62.494 64.105 50.312 1.00 0.00 166 LEU B O 15
ATOM 16426 N N . PRO B 1 22 ? 63.350 65.982 51.215 1.00 0.00 167 PRO B N 15
ATOM 16427 C CA . PRO B 1 22 ? 63.604 66.640 49.911 1.00 0.00 167 PRO B CA 15
ATOM 16428 C C . PRO B 1 22 ? 64.549 65.863 48.969 1.00 0.00 167 PRO B C 15
ATOM 16429 O O . PRO B 1 22 ? 64.214 65.660 47.808 1.00 0.00 167 PRO B O 15
ATOM 16438 N N . SER B 1 23 ? 65.663 65.359 49.508 1.00 0.00 168 SER B N 15
ATOM 16439 C CA . SER B 1 23 ? 66.631 64.530 48.759 1.00 0.00 168 SER B CA 15
ATOM 16440 C C . SER B 1 23 ? 66.052 63.200 48.253 1.00 0.00 168 SER B C 15
ATOM 16441 O O . SER B 1 23 ? 66.323 62.782 47.130 1.00 0.00 168 SER B O 15
ATOM 16449 N N . LEU B 1 24 ? 65.213 62.576 49.078 1.00 0.00 169 LEU B N 15
ATOM 16450 C CA . LEU B 1 24 ? 64.375 61.419 48.714 1.00 0.00 169 LEU B CA 15
ATOM 16451 C C . LEU B 1 24 ? 63.435 61.744 47.533 1.00 0.00 169 LEU B C 15
ATOM 16452 O O . LEU B 1 24 ? 63.333 60.966 46.586 1.00 0.00 169 LEU B O 15
ATOM 16462 N N . LEU B 1 25 ? 62.742 62.872 47.618 1.00 0.00 170 LEU B N 15
ATOM 16463 C CA . LEU B 1 25 ? 61.883 63.365 46.519 1.00 0.00 170 LEU B CA 15
ATOM 16464 C C . LEU B 1 25 ? 62.681 63.526 45.216 1.00 0.00 170 LEU B C 15
ATOM 16465 O O . LEU B 1 25 ? 62.337 62.893 44.212 1.00 0.00 170 LEU B O 15
ATOM 16475 N N . LEU B 1 26 ? 63.833 64.201 45.312 1.00 0.00 171 LEU B N 15
ATOM 16476 C CA . LEU B 1 26 ? 64.784 64.351 44.197 1.00 0.00 171 LEU B CA 15
ATOM 16477 C C . LEU B 1 26 ? 65.304 63.016 43.624 1.00 0.00 171 LEU B C 15
ATOM 16478 O O . LEU B 1 26 ? 65.279 62.824 42.415 1.00 0.00 171 LEU B O 15
ATOM 16488 N N . SER B 1 27 ? 65.714 62.088 44.488 1.00 0.00 172 SER B N 15
ATOM 16489 C CA . SER B 1 27 ? 66.191 60.752 44.036 1.00 0.00 172 SER B CA 15
ATOM 16490 C C . SER B 1 27 ? 65.116 59.943 43.291 1.00 0.00 172 SER B C 15
ATOM 16491 O O . SER B 1 27 ? 65.414 59.339 42.260 1.00 0.00 172 SER B O 15
ATOM 16499 N N . HIS B 1 28 ? 63.877 60.025 43.762 1.00 0.00 173 HIS B N 15
ATOM 16500 C CA . HIS B 1 28 ? 62.708 59.484 43.028 1.00 0.00 173 HIS B CA 15
ATOM 16501 C C . HIS B 1 28 ? 62.479 60.161 41.666 1.00 0.00 173 HIS B C 15
ATOM 16502 O O . HIS B 1 28 ? 62.298 59.469 40.665 1.00 0.00 173 HIS B O 15
ATOM 16513 N N . LEU B 1 29 ? 62.548 61.495 41.633 1.00 0.00 174 LEU B N 15
ATOM 16514 C CA . LEU B 1 29 ? 62.540 62.267 40.374 1.00 0.00 174 LEU B CA 15
ATOM 16515 C C . LEU B 1 29 ? 63.636 61.806 39.399 1.00 0.00 174 LEU B C 15
ATOM 16516 O O . LEU B 1 29 ? 63.367 61.639 38.214 1.00 0.00 174 LEU B O 15
ATOM 16526 N N . LEU B 1 30 ? 64.845 61.611 39.914 1.00 0.00 175 LEU B N 15
ATOM 16527 C CA . LEU B 1 30 ? 65.990 61.047 39.162 1.00 0.00 175 LEU B CA 15
ATOM 16528 C C . LEU B 1 30 ? 65.759 59.609 38.665 1.00 0.00 175 LEU B C 15
ATOM 16529 O O . LEU B 1 30 ? 66.172 59.253 37.569 1.00 0.00 175 LEU B O 15
ATOM 16539 N N . ALA B 1 31 ? 65.111 58.792 39.500 1.00 0.00 176 ALA B N 15
ATOM 16540 C CA . ALA B 1 31 ? 64.655 57.440 39.109 1.00 0.00 176 ALA B CA 15
ATOM 16541 C C . ALA B 1 31 ? 63.610 57.468 37.977 1.00 0.00 176 ALA B C 15
ATOM 16542 O O . ALA B 1 31 ? 63.790 56.805 36.964 1.00 0.00 176 ALA B O 15
ATOM 16549 N N . ILE B 1 32 ? 62.589 58.331 38.107 1.00 0.00 177 ILE B N 15
ATOM 16550 C CA . ILE B 1 32 ? 61.631 58.595 37.016 1.00 0.00 177 ILE B CA 15
ATOM 16551 C C . ILE B 1 32 ? 62.395 59.152 35.791 1.00 0.00 177 ILE B C 15
ATOM 16552 O O . ILE B 1 32 ? 62.080 58.782 34.669 1.00 0.00 177 ILE B O 15
ATOM 16560 N N . GLY B 1 33 ? 63.357 60.044 36.027 1.00 0.00 178 GLY B N 15
ATOM 16561 C CA . GLY B 1 33 ? 64.321 60.541 35.015 1.00 0.00 178 GLY B CA 15
ATOM 16562 C C . GLY B 1 33 ? 64.993 59.415 34.213 1.00 0.00 178 GLY B C 15
ATOM 16563 O O . GLY B 1 33 ? 64.945 59.430 32.987 1.00 0.00 178 GLY B O 15
ATOM 16567 N N . LEU B 1 34 ? 65.561 58.447 34.922 1.00 0.00 179 LEU B N 15
ATOM 16568 C CA . LEU B 1 34 ? 66.144 57.224 34.330 1.00 0.00 179 LEU B CA 15
ATOM 16569 C C . LEU B 1 34 ? 65.108 56.441 33.498 1.00 0.00 179 LEU B C 15
ATOM 16570 O O . LEU B 1 34 ? 65.350 56.118 32.336 1.00 0.00 179 LEU B O 15
ATOM 16580 N N . GLY B 1 35 ? 63.903 56.304 34.066 1.00 0.00 180 GLY B N 15
ATOM 16581 C CA . GLY B 1 35 ? 62.733 55.694 33.394 1.00 0.00 180 GLY B CA 15
ATOM 16582 C C . GLY B 1 35 ? 62.289 56.422 32.111 1.00 0.00 180 GLY B C 15
ATOM 16583 O O . GLY B 1 35 ? 62.082 55.789 31.090 1.00 0.00 180 GLY B O 15
ATOM 16587 N N . ILE B 1 36 ? 62.020 57.711 32.230 1.00 0.00 181 ILE B N 15
ATOM 16588 C CA . ILE B 1 36 ? 61.592 58.580 31.116 1.00 0.00 181 ILE B CA 15
ATOM 16589 C C . ILE B 1 36 ? 62.658 58.695 30.001 1.00 0.00 181 ILE B C 15
ATOM 16590 O O . ILE B 1 36 ? 62.322 58.931 28.842 1.00 0.00 181 ILE B O 15
ATOM 16598 N N . TYR B 1 37 ? 63.927 58.559 30.368 1.00 0.00 182 TYR B N 15
ATOM 16599 C CA . TYR B 1 37 ? 65.034 58.391 29.410 1.00 0.00 182 TYR B CA 15
ATOM 16600 C C . TYR B 1 37 ? 64.811 57.137 28.533 1.00 0.00 182 TYR B C 15
ATOM 16601 O O . TYR B 1 37 ? 64.780 57.227 27.303 1.00 0.00 182 TYR B O 15
ATOM 16614 N N . ILE B 1 38 ? 64.597 56.000 29.190 1.00 0.00 183 ILE B N 15
ATOM 16615 C CA . ILE B 1 38 ? 64.177 54.728 28.543 1.00 0.00 183 ILE B CA 15
ATOM 16616 C C . ILE B 1 38 ? 62.892 54.974 27.718 1.00 0.00 183 ILE B C 15
ATOM 16617 O O . ILE B 1 38 ? 62.853 54.634 26.540 1.00 0.00 183 ILE B O 15
ATOM 16625 N N . GLY B 1 39 ? 61.930 55.664 28.333 1.00 0.00 184 GLY B N 15
ATOM 16626 C CA . GLY B 1 39 ? 60.671 56.125 27.718 1.00 0.00 184 GLY B CA 15
ATOM 16627 C C . GLY B 1 39 ? 60.853 56.878 26.391 1.00 0.00 184 GLY B C 15
ATOM 16628 O O . GLY B 1 39 ? 60.134 56.632 25.429 1.00 0.00 184 GLY B O 15
ATOM 16632 N N . ARG B 1 40 ? 61.779 57.836 26.386 1.00 0.00 185 ARG B N 15
ATOM 16633 C CA . ARG B 1 40 ? 62.185 58.581 25.179 1.00 0.00 185 ARG B CA 15
ATOM 16634 C C . ARG B 1 40 ? 62.797 57.729 24.047 1.00 0.00 185 ARG B C 15
ATOM 16635 O O . ARG B 1 40 ? 62.740 58.131 22.889 1.00 0.00 185 ARG B O 15
ATOM 16649 N N . ARG B 1 41 ? 63.436 56.622 24.396 1.00 0.00 186 ARG B N 15
ATOM 16650 C CA . ARG B 1 41 ? 63.854 55.619 23.392 1.00 0.00 186 ARG B CA 15
ATOM 16651 C C . ARG B 1 41 ? 62.708 54.673 22.987 1.00 0.00 186 ARG B C 15
ATOM 16652 O O . ARG B 1 41 ? 62.622 54.238 21.835 1.00 0.00 186 ARG B O 15
ATOM 16666 N N . LEU B 1 42 ? 61.822 54.384 23.936 1.00 0.00 187 LEU B N 15
ATOM 16667 C CA . LEU B 1 42 ? 60.545 53.679 23.703 1.00 0.00 187 LEU B CA 15
ATOM 16668 C C . LEU B 1 42 ? 59.546 54.416 22.791 1.00 0.00 187 LEU B C 15
ATOM 16669 O O . LEU B 1 42 ? 58.594 53.791 22.316 1.00 0.00 187 LEU B O 15
ATOM 16679 N N . THR B 1 43 ? 59.688 55.727 22.656 1.00 0.00 188 THR B N 15
ATOM 16680 C CA . THR B 1 43 ? 58.903 56.503 21.667 1.00 0.00 188 THR B CA 15
ATOM 16681 C C . THR B 1 43 ? 59.527 56.623 20.276 1.00 0.00 188 THR B C 15
ATOM 16682 O O . THR B 1 43 ? 58.802 56.561 19.281 1.00 0.00 188 THR B O 15
ATOM 16689 N N . THR B 1 44 ? 60.859 56.685 20.202 1.00 0.00 189 THR B N 15
ATOM 16690 C CA . THR B 1 44 ? 61.604 56.903 18.940 1.00 0.00 189 THR B CA 15
ATOM 16691 C C . THR B 1 44 ? 61.597 55.714 17.967 1.00 0.00 189 THR B C 15
ATOM 16692 O O . THR B 1 44 ? 61.243 54.588 18.301 1.00 0.00 189 THR B O 15
ATOM 16699 N N . SER B 1 45 ? 62.024 56.020 16.748 1.00 0.00 190 SER B N 15
ATOM 16700 C CA . SER B 1 45 ? 62.183 55.051 15.638 1.00 0.00 190 SER B CA 15
ATOM 16701 C C . SER B 1 45 ? 63.627 55.016 15.147 1.00 0.00 190 SER B C 15
ATOM 16702 O O . SER B 1 45 ? 64.263 56.093 15.102 1.00 0.00 190 SER B O 15
ATOM 16711 N N . ARG A 1 1 ? 56.611 86.782 51.042 1.00 0.00 146 ARG A N 16
ATOM 16712 C CA . ARG A 1 1 ? 55.504 85.826 51.222 1.00 0.00 146 ARG A CA 16
ATOM 16713 C C . ARG A 1 1 ? 55.932 84.588 52.019 1.00 0.00 146 ARG A C 16
ATOM 16714 O O . ARG A 1 1 ? 55.294 84.268 53.017 1.00 0.00 146 ARG A O 16
ATOM 16727 N N . ASN A 1 2 ? 56.958 83.878 51.542 1.00 0.00 147 ASN A N 16
ATOM 16728 C CA . ASN A 1 2 ? 57.526 82.710 52.245 1.00 0.00 147 ASN A CA 16
ATOM 16729 C C . ASN A 1 2 ? 59.041 82.859 52.445 1.00 0.00 147 ASN A C 16
ATOM 16730 O O . ASN A 1 2 ? 59.793 83.071 51.498 1.00 0.00 147 ASN A O 16
ATOM 16739 N N . THR A 1 3 ? 59.442 82.838 53.721 1.00 0.00 148 THR A N 16
ATOM 16740 C CA . THR A 1 3 ? 60.879 82.727 54.086 1.00 0.00 148 THR A CA 16
ATOM 16741 C C . THR A 1 3 ? 61.204 81.311 54.561 1.00 0.00 148 THR A C 16
ATOM 16742 O O . THR A 1 3 ? 60.484 80.728 55.381 1.00 0.00 148 THR A O 16
ATOM 16749 N N . SER A 1 4 ? 62.246 80.761 53.951 1.00 0.00 149 SER A N 16
ATOM 16750 C CA . SER A 1 4 ? 62.594 79.339 54.093 1.00 0.00 149 SER A CA 16
ATOM 16751 C C . SER A 1 4 ? 64.091 79.029 54.147 1.00 0.00 149 SER A C 16
ATOM 16752 O O . SER A 1 4 ? 64.849 79.539 53.319 1.00 0.00 149 SER A O 16
ATOM 16760 N N . VAL A 1 5 ? 64.508 78.352 55.215 1.00 0.00 150 VAL A N 16
ATOM 16761 C CA . VAL A 1 5 ? 65.848 77.704 55.240 1.00 0.00 150 VAL A CA 16
ATOM 16762 C C . VAL A 1 5 ? 65.936 76.391 54.454 1.00 0.00 150 VAL A C 16
ATOM 16763 O O . VAL A 1 5 ? 65.293 75.393 54.782 1.00 0.00 150 VAL A O 16
ATOM 16770 N N . MET A 1 6 ? 66.897 76.374 53.550 1.00 0.00 151 MET A N 16
ATOM 16771 C CA . MET A 1 6 ? 67.195 75.208 52.691 1.00 0.00 151 MET A CA 16
ATOM 16772 C C . MET A 1 6 ? 68.224 74.287 53.370 1.00 0.00 151 MET A C 16
ATOM 16773 O O . MET A 1 6 ? 69.435 74.367 53.140 1.00 0.00 151 MET A O 16
ATOM 16784 N N . LYS A 1 7 ? 67.719 73.509 54.329 1.00 0.00 152 LYS A N 16
ATOM 16785 C CA . LYS A 1 7 ? 68.555 72.671 55.209 1.00 0.00 152 LYS A CA 16
ATOM 16786 C C . LYS A 1 7 ? 68.882 71.250 54.742 1.00 0.00 152 LYS A C 16
ATOM 16787 O O . LYS A 1 7 ? 68.030 70.478 54.320 1.00 0.00 152 LYS A O 16
ATOM 16802 N N . LYS A 1 8 ? 70.190 70.985 54.821 1.00 0.00 153 LYS A N 16
ATOM 16803 C CA . LYS A 1 8 ? 70.812 69.666 54.597 1.00 0.00 153 LYS A CA 16
ATOM 16804 C C . LYS A 1 8 ? 70.789 68.761 55.851 1.00 0.00 153 LYS A C 16
ATOM 16805 O O . LYS A 1 8 ? 70.716 67.538 55.722 1.00 0.00 153 LYS A O 16
ATOM 16820 N N . GLY A 1 9 ? 71.126 69.351 57.004 1.00 0.00 154 GLY A N 16
ATOM 16821 C CA . GLY A 1 9 ? 71.252 68.657 58.295 1.00 0.00 154 GLY A CA 16
ATOM 16822 C C . GLY A 1 9 ? 69.922 68.217 58.925 1.00 0.00 154 GLY A C 16
ATOM 16823 O O . GLY A 1 9 ? 68.955 68.986 59.011 1.00 0.00 154 GLY A O 16
ATOM 16827 N N . GLY A 1 10 ? 69.926 66.940 59.293 1.00 0.00 155 GLY A N 16
ATOM 16828 C CA . GLY A 1 10 ? 68.837 66.265 60.008 1.00 0.00 155 GLY A CA 16
ATOM 16829 C C . GLY A 1 10 ? 68.764 64.789 59.572 1.00 0.00 155 GLY A C 16
ATOM 16830 O O . GLY A 1 10 ? 68.172 64.474 58.549 1.00 0.00 155 GLY A O 16
ATOM 16834 N N . ILE A 1 11 ? 69.433 63.938 60.334 1.00 0.00 156 ILE A N 16
ATOM 16835 C CA . ILE A 1 11 ? 69.515 62.495 60.022 1.00 0.00 156 ILE A CA 16
ATOM 16836 C C . ILE A 1 11 ? 69.058 61.632 61.220 1.00 0.00 156 ILE A C 16
ATOM 16837 O O . ILE A 1 11 ? 69.285 62.010 62.369 1.00 0.00 156 ILE A O 16
ATOM 16845 N N . PHE A 1 12 ? 68.217 60.645 60.931 1.00 0.00 157 PHE A N 16
ATOM 16846 C CA . PHE A 1 12 ? 67.873 59.599 61.896 1.00 0.00 157 PHE A CA 16
ATOM 16847 C C . PHE A 1 12 ? 68.407 58.245 61.410 1.00 0.00 157 PHE A C 16
ATOM 16848 O O . PHE A 1 12 ? 68.291 57.916 60.228 1.00 0.00 157 PHE A O 16
ATOM 16861 N N . SER A 1 13 ? 69.115 57.595 62.316 1.00 0.00 158 SER A N 16
ATOM 16862 C CA . SER A 1 13 ? 69.716 56.244 62.207 1.00 0.00 158 SER A CA 16
ATOM 16863 C C . SER A 1 13 ? 69.913 55.639 60.807 1.00 0.00 158 SER A C 16
ATOM 16864 O O . SER A 1 13 ? 68.978 55.163 60.165 1.00 0.00 158 SER A O 16
ATOM 16872 N N . ALA A 1 14 ? 71.178 55.557 60.422 1.00 0.00 159 ALA A N 16
ATOM 16873 C CA . ALA A 1 14 ? 71.611 54.787 59.240 1.00 0.00 159 ALA A CA 16
ATOM 16874 C C . ALA A 1 14 ? 71.294 53.284 59.332 1.00 0.00 159 ALA A C 16
ATOM 16875 O O . ALA A 1 14 ? 71.090 52.635 58.304 1.00 0.00 159 ALA A O 16
ATOM 16882 N N . GLU A 1 15 ? 71.222 52.745 60.551 1.00 0.00 160 GLU A N 16
ATOM 16883 C CA . GLU A 1 15 ? 70.713 51.375 60.827 1.00 0.00 160 GLU A CA 16
ATOM 16884 C C . GLU A 1 15 ? 69.232 51.216 60.439 1.00 0.00 160 GLU A C 16
ATOM 16885 O O . GLU A 1 15 ? 68.887 50.316 59.664 1.00 0.00 160 GLU A O 16
ATOM 16897 N N . PHE A 1 16 ? 68.399 52.138 60.924 1.00 0.00 161 PHE A N 16
ATOM 16898 C CA . PHE A 1 16 ? 66.980 52.294 60.542 1.00 0.00 161 PHE A CA 16
ATOM 16899 C C . PHE A 1 16 ? 66.834 52.436 59.007 1.00 0.00 161 PHE A C 16
ATOM 16900 O O . PHE A 1 16 ? 66.129 51.646 58.381 1.00 0.00 161 PHE A O 16
ATOM 16913 N N . LEU A 1 17 ? 67.641 53.334 58.427 1.00 0.00 162 LEU A N 16
ATOM 16914 C CA . LEU A 1 17 ? 67.752 53.497 56.962 1.00 0.00 162 LEU A CA 16
ATOM 16915 C C . LEU A 1 17 ? 68.143 52.208 56.227 1.00 0.00 162 LEU A C 16
ATOM 16916 O O . LEU A 1 17 ? 67.553 51.907 55.202 1.00 0.00 162 LEU A O 16
ATOM 16926 N N . LYS A 1 18 ? 69.120 51.455 56.747 1.00 0.00 163 LYS A N 16
ATOM 16927 C CA . LYS A 1 18 ? 69.467 50.121 56.208 1.00 0.00 163 LYS A CA 16
ATOM 16928 C C . LYS A 1 18 ? 68.325 49.100 56.234 1.00 0.00 163 LYS A C 16
ATOM 16929 O O . LYS A 1 18 ? 68.075 48.448 55.224 1.00 0.00 163 LYS A O 16
ATOM 16944 N N . VAL A 1 19 ? 67.626 48.985 57.371 1.00 0.00 164 VAL A N 16
ATOM 16945 C CA . VAL A 1 19 ? 66.449 48.092 57.497 1.00 0.00 164 VAL A CA 16
ATOM 16946 C C . VAL A 1 19 ? 65.389 48.466 56.423 1.00 0.00 164 VAL A C 16
ATOM 16947 O O . VAL A 1 19 ? 64.847 47.594 55.746 1.00 0.00 164 VAL A O 16
ATOM 16954 N N . PHE A 1 20 ? 65.148 49.769 56.302 1.00 0.00 165 PHE A N 16
ATOM 16955 C CA . PHE A 1 20 ? 64.307 50.373 55.245 1.00 0.00 165 PHE A CA 16
ATOM 16956 C C . PHE A 1 20 ? 64.810 50.235 53.801 1.00 0.00 165 PHE A C 16
ATOM 16957 O O . PHE A 1 20 ? 64.014 50.202 52.869 1.00 0.00 165 PHE A O 16
ATOM 16970 N N . LEU A 1 21 ? 66.136 50.169 53.610 1.00 0.00 166 LEU A N 16
ATOM 16971 C CA . LEU A 1 21 ? 66.770 50.169 52.283 1.00 0.00 166 LEU A CA 16
ATOM 16972 C C . LEU A 1 21 ? 66.168 49.266 51.183 1.00 0.00 166 LEU A C 16
ATOM 16973 O O . LEU A 1 21 ? 65.873 49.835 50.136 1.00 0.00 166 LEU A O 16
ATOM 16983 N N . PRO A 1 22 ? 65.856 47.975 51.407 1.00 0.00 167 PRO A N 16
ATOM 16984 C CA . PRO A 1 22 ? 65.187 47.138 50.386 1.00 0.00 167 PRO A CA 16
ATOM 16985 C C . PRO A 1 22 ? 63.898 47.778 49.848 1.00 0.00 167 PRO A C 16
ATOM 16986 O O . PRO A 1 22 ? 63.810 48.020 48.645 1.00 0.00 167 PRO A O 16
ATOM 16995 N N . SER A 1 23 ? 62.983 48.183 50.739 1.00 0.00 168 SER A N 16
ATOM 16996 C CA . SER A 1 23 ? 61.755 48.905 50.344 1.00 0.00 168 SER A CA 16
ATOM 16997 C C . SER A 1 23 ? 61.989 50.293 49.727 1.00 0.00 168 SER A C 16
ATOM 16998 O O . SER A 1 23 ? 61.361 50.611 48.721 1.00 0.00 168 SER A O 16
ATOM 17006 N N . LEU A 1 24 ? 62.962 51.058 50.247 1.00 0.00 169 LEU A N 16
ATOM 17007 C CA . LEU A 1 24 ? 63.399 52.327 49.618 1.00 0.00 169 LEU A CA 16
ATOM 17008 C C . LEU A 1 24 ? 63.833 52.112 48.151 1.00 0.00 169 LEU A C 16
ATOM 17009 O O . LEU A 1 24 ? 63.435 52.844 47.247 1.00 0.00 169 LEU A O 16
ATOM 17019 N N . LEU A 1 25 ? 64.680 51.102 47.944 1.00 0.00 170 LEU A N 16
ATOM 17020 C CA . LEU A 1 25 ? 65.151 50.653 46.624 1.00 0.00 170 LEU A CA 16
ATOM 17021 C C . LEU A 1 25 ? 64.031 50.125 45.719 1.00 0.00 170 LEU A C 16
ATOM 17022 O O . LEU A 1 25 ? 64.021 50.413 44.524 1.00 0.00 170 LEU A O 16
ATOM 17032 N N . LEU A 1 26 ? 63.120 49.339 46.287 1.00 0.00 171 LEU A N 16
ATOM 17033 C CA . LEU A 1 26 ? 61.888 48.882 45.598 1.00 0.00 171 LEU A CA 16
ATOM 17034 C C . LEU A 1 26 ? 61.026 50.054 45.105 1.00 0.00 171 LEU A C 16
ATOM 17035 O O . LEU A 1 26 ? 60.641 50.094 43.938 1.00 0.00 171 LEU A O 16
ATOM 17045 N N . SER A 1 27 ? 60.825 51.044 45.983 1.00 0.00 172 SER A N 16
ATOM 17046 C CA . SER A 1 27 ? 60.173 52.327 45.635 1.00 0.00 172 SER A CA 16
ATOM 17047 C C . SER A 1 27 ? 60.915 53.066 44.499 1.00 0.00 172 SER A C 16
ATOM 17048 O O . SER A 1 27 ? 60.293 53.482 43.529 1.00 0.00 172 SER A O 16
ATOM 17056 N N . HIS A 1 28 ? 62.241 53.126 44.592 1.00 0.00 173 HIS A N 16
ATOM 17057 C CA . HIS A 1 28 ? 63.107 53.598 43.480 1.00 0.00 173 HIS A CA 16
ATOM 17058 C C . HIS A 1 28 ? 62.900 52.846 42.155 1.00 0.00 173 HIS A C 16
ATOM 17059 O O . HIS A 1 28 ? 62.838 53.465 41.090 1.00 0.00 173 HIS A O 16
ATOM 17070 N N . LEU A 1 29 ? 62.787 51.519 42.221 1.00 0.00 174 LEU A N 16
ATOM 17071 C CA . LEU A 1 29 ? 62.517 50.673 41.037 1.00 0.00 174 LEU A CA 16
ATOM 17072 C C . LEU A 1 29 ? 61.128 50.961 40.435 1.00 0.00 174 LEU A C 16
ATOM 17073 O O . LEU A 1 29 ? 60.996 51.109 39.224 1.00 0.00 174 LEU A O 16
ATOM 17083 N N . LEU A 1 30 ? 60.116 51.083 41.301 1.00 0.00 175 LEU A N 16
ATOM 17084 C CA . LEU A 1 30 ? 58.780 51.556 40.908 1.00 0.00 175 LEU A CA 16
ATOM 17085 C C . LEU A 1 30 ? 58.788 52.975 40.317 1.00 0.00 175 LEU A C 16
ATOM 17086 O O . LEU A 1 30 ? 58.038 53.245 39.383 1.00 0.00 175 LEU A O 16
ATOM 17096 N N . ALA A 1 31 ? 59.649 53.846 40.837 1.00 0.00 176 ALA A N 16
ATOM 17097 C CA . ALA A 1 31 ? 59.949 55.157 40.215 1.00 0.00 176 ALA A CA 16
ATOM 17098 C C . ALA A 1 31 ? 60.506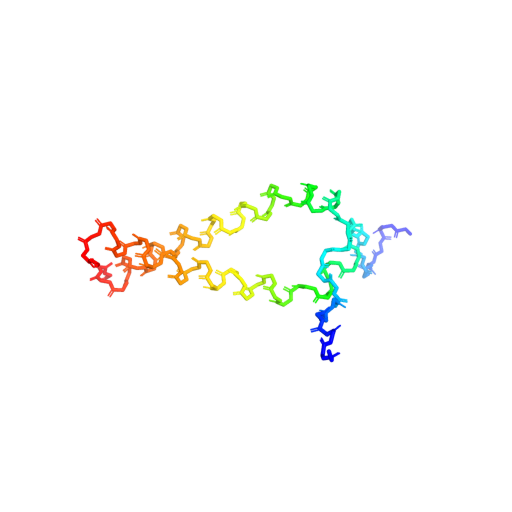 55.048 38.789 1.00 0.00 176 ALA A C 16
ATOM 17099 O O . ALA A 1 31 ? 59.978 55.686 37.872 1.00 0.00 176 ALA A O 16
ATOM 17106 N N . ILE A 1 32 ? 61.501 54.177 38.578 1.00 0.00 177 ILE A N 16
ATOM 17107 C CA . ILE A 1 32 ? 62.010 53.897 37.216 1.00 0.00 177 ILE A CA 16
ATOM 17108 C C . ILE A 1 32 ? 60.888 53.320 36.327 1.00 0.00 177 ILE A C 16
ATOM 17109 O O . ILE A 1 32 ? 60.682 53.792 35.207 1.00 0.00 177 ILE A O 16
ATOM 17117 N N . GLY A 1 33 ? 60.143 52.366 36.887 1.00 0.00 178 GLY A N 16
ATOM 17118 C CA . GLY A 1 33 ? 58.917 51.802 36.276 1.00 0.00 178 GLY A CA 16
ATOM 17119 C C . GLY A 1 33 ? 57.928 52.875 35.800 1.00 0.00 178 GLY A C 16
ATOM 17120 O O . GLY A 1 33 ? 57.621 52.943 34.613 1.00 0.00 178 GLY A O 16
ATOM 17124 N N . LEU A 1 34 ? 57.564 53.773 36.724 1.00 0.00 179 LEU A N 16
ATOM 17125 C CA . LEU A 1 34 ? 56.715 54.956 36.453 1.00 0.00 179 LEU A CA 16
ATOM 17126 C C . LEU A 1 34 ? 57.236 55.764 35.257 1.00 0.00 179 LEU A C 16
ATOM 17127 O O . LEU A 1 34 ? 56.489 55.956 34.294 1.00 0.00 179 LEU A O 16
ATOM 17137 N N . GLY A 1 35 ? 58.540 56.026 35.258 1.00 0.00 180 GLY A N 16
ATOM 17138 C CA . GLY A 1 35 ? 59.247 56.711 34.169 1.00 0.00 180 GLY A CA 16
ATOM 17139 C C . GLY A 1 35 ? 59.094 56.016 32.807 1.00 0.00 180 GLY A C 16
ATOM 17140 O O . GLY A 1 35 ? 58.607 56.627 31.855 1.00 0.00 180 GLY A O 16
ATOM 17144 N N . ILE A 1 36 ? 59.467 54.736 32.747 1.00 0.00 181 ILE A N 16
ATOM 17145 C CA . ILE A 1 36 ? 59.342 53.887 31.530 1.00 0.00 181 ILE A CA 16
ATOM 17146 C C . ILE A 1 36 ? 57.889 53.921 31.003 1.00 0.00 181 ILE A C 16
ATOM 17147 O O . ILE A 1 36 ? 57.652 54.278 29.847 1.00 0.00 181 ILE A O 16
ATOM 17155 N N . TYR A 1 37 ? 56.968 53.672 31.927 1.00 0.00 182 TYR A N 16
ATOM 17156 C CA . TYR A 1 37 ? 55.512 53.645 31.692 1.00 0.00 182 TYR A CA 16
ATOM 17157 C C . TYR A 1 37 ? 55.019 54.896 30.951 1.00 0.00 182 TYR A C 16
ATOM 17158 O O . TYR A 1 37 ? 54.739 54.817 29.745 1.00 0.00 182 TYR A O 16
ATOM 17171 N N . ILE A 1 38 ? 55.147 56.063 31.585 1.00 0.00 183 ILE A N 16
ATOM 17172 C CA . ILE A 1 38 ? 54.774 57.360 30.985 1.00 0.00 183 ILE A CA 16
ATOM 17173 C C . ILE A 1 38 ? 55.549 57.687 29.689 1.00 0.00 183 ILE A C 16
ATOM 17174 O O . ILE A 1 38 ? 54.915 57.922 28.654 1.00 0.00 183 ILE A O 16
ATOM 17182 N N . GLY A 1 39 ? 56.857 57.437 29.714 1.00 0.00 184 GLY A N 16
ATOM 17183 C CA . GLY A 1 39 ? 57.808 57.698 28.607 1.00 0.00 184 GLY A CA 16
ATOM 17184 C C . GLY A 1 39 ? 57.347 57.133 27.252 1.00 0.00 184 GLY A C 16
ATOM 17185 O O . GLY A 1 39 ? 57.313 57.860 26.265 1.00 0.00 184 GLY A O 16
ATOM 17189 N N . ARG A 1 40 ? 57.037 55.839 27.244 1.00 0.00 185 ARG A N 16
ATOM 17190 C CA . ARG A 1 40 ? 56.547 55.167 26.025 1.00 0.00 185 ARG A CA 16
ATOM 17191 C C . ARG A 1 40 ? 55.025 55.344 25.817 1.00 0.00 185 ARG A C 16
ATOM 17192 O O . ARG A 1 40 ? 54.598 55.972 24.856 1.00 0.00 185 ARG A O 16
ATOM 17206 N N . ARG A 1 41 ? 54.264 54.994 26.855 1.00 0.00 186 ARG A N 16
ATOM 17207 C CA . ARG A 1 41 ? 52.816 54.718 26.716 1.00 0.00 186 ARG A CA 16
ATOM 17208 C C . ARG A 1 41 ? 51.882 55.902 26.441 1.00 0.00 186 ARG A C 16
ATOM 17209 O O . ARG A 1 41 ? 50.849 55.726 25.791 1.00 0.00 186 ARG A O 16
ATOM 17223 N N . LEU A 1 42 ? 52.266 57.075 26.935 1.00 0.00 187 LEU A N 16
ATOM 17224 C CA . LEU A 1 42 ? 51.553 58.350 26.716 1.00 0.00 187 LEU A CA 16
ATOM 17225 C C . LEU A 1 42 ? 51.348 58.667 25.213 1.00 0.00 187 LEU A C 16
ATOM 17226 O O . LEU A 1 42 ? 50.374 59.323 24.830 1.00 0.00 187 LEU A O 16
ATOM 17236 N N . THR A 1 43 ? 52.323 58.269 24.396 1.00 0.00 188 THR A N 16
ATOM 17237 C CA . THR A 1 43 ? 52.199 58.314 22.927 1.00 0.00 188 THR A CA 16
ATOM 17238 C C . THR A 1 43 ? 51.977 56.930 22.268 1.00 0.00 188 THR A C 16
ATOM 17239 O O . THR A 1 43 ? 51.069 56.788 21.449 1.00 0.00 188 THR A O 16
ATOM 17246 N N . THR A 1 44 ? 52.736 55.921 22.694 1.00 0.00 189 THR A N 16
ATOM 17247 C CA . THR A 1 44 ? 52.680 54.567 22.109 1.00 0.00 189 THR A CA 16
ATOM 17248 C C . THR A 1 44 ? 52.424 53.474 23.158 1.00 0.00 189 THR A C 16
ATOM 17249 O O . THR A 1 44 ? 53.345 53.062 23.867 1.00 0.00 189 THR A O 16
ATOM 17256 N N . SER A 1 45 ? 51.192 52.969 23.174 1.00 0.00 190 SER A N 16
ATOM 17257 C CA . SER A 1 45 ? 50.837 51.728 23.915 1.00 0.00 190 SER A CA 16
ATOM 17258 C C . SER A 1 45 ? 50.545 50.531 22.993 1.00 0.00 190 SER A C 16
ATOM 17259 O O . SER A 1 45 ? 50.784 49.397 23.453 1.00 0.00 190 SER A O 16
ATOM 17268 N N . ARG B 1 1 ? 33.484 69.411 56.297 1.00 0.00 146 ARG B N 16
ATOM 17269 C CA . ARG B 1 1 ? 33.325 69.508 57.742 1.00 0.00 146 ARG B CA 16
ATOM 17270 C C . ARG B 1 1 ? 33.931 68.223 58.332 1.00 0.00 146 ARG B C 16
ATOM 17271 O O . ARG B 1 1 ? 33.552 67.122 57.939 1.00 0.00 146 ARG B O 16
ATOM 17284 N N . ASN B 1 2 ? 35.043 68.414 59.033 1.00 0.00 147 ASN B N 16
ATOM 17285 C CA . ASN B 1 2 ? 35.873 67.331 59.593 1.00 0.00 147 ASN B CA 16
ATOM 17286 C C . ASN B 1 2 ? 35.212 66.733 60.854 1.00 0.00 147 ASN B C 16
ATOM 17287 O O . ASN B 1 2 ? 34.746 67.474 61.725 1.00 0.00 147 ASN B O 16
ATOM 17296 N N . THR B 1 3 ? 35.164 65.400 60.914 1.00 0.00 148 THR B N 16
ATOM 17297 C CA . THR B 1 3 ? 34.663 64.706 62.115 1.00 0.00 148 THR B CA 16
ATOM 17298 C C . THR B 1 3 ? 35.840 64.274 63.021 1.00 0.00 148 THR B C 16
ATOM 17299 O O . THR B 1 3 ? 36.449 63.224 62.838 1.00 0.00 148 THR B O 16
ATOM 17306 N N . SER B 1 4 ? 36.180 65.226 63.900 1.00 0.00 149 SER B N 16
ATOM 17307 C CA . SER B 1 4 ? 37.141 65.087 65.017 1.00 0.00 149 SER B CA 16
ATOM 17308 C C . SER B 1 4 ? 38.604 64.838 64.574 1.00 0.00 149 SER B C 16
ATOM 17309 O O . SER B 1 4 ? 38.952 63.815 63.981 1.00 0.00 149 SER B O 16
ATOM 17317 N N . VAL B 1 5 ? 39.436 65.811 64.946 1.00 0.00 150 VAL B N 16
ATOM 17318 C CA . VAL B 1 5 ? 40.885 65.790 64.663 1.00 0.00 150 VAL B CA 16
ATOM 17319 C C . VAL B 1 5 ? 41.561 64.688 65.512 1.00 0.00 150 VAL B C 16
ATOM 17320 O O . VAL B 1 5 ? 41.334 64.581 66.711 1.00 0.00 150 VAL B O 16
ATOM 17327 N N . MET B 1 6 ? 42.335 63.883 64.805 1.00 0.00 151 MET B N 16
ATOM 17328 C CA . MET B 1 6 ? 43.123 62.775 65.387 1.00 0.00 151 MET B CA 16
ATOM 17329 C C . MET B 1 6 ? 44.446 62.652 64.616 1.00 0.00 151 MET B C 16
ATOM 17330 O O . MET B 1 6 ? 44.620 61.803 63.737 1.00 0.00 151 MET B O 16
ATOM 17341 N N . LYS B 1 7 ? 45.301 63.633 64.877 1.00 0.00 152 LYS B N 16
ATOM 17342 C CA . LYS B 1 7 ? 46.650 63.697 64.283 1.00 0.00 152 LYS B CA 16
ATOM 17343 C C . LYS B 1 7 ? 47.664 62.989 65.182 1.00 0.00 152 LYS B C 16
ATOM 17344 O O . LYS B 1 7 ? 47.730 63.202 66.398 1.00 0.00 152 LYS B O 16
ATOM 17359 N N . LYS B 1 8 ? 48.282 61.982 64.578 1.00 0.00 153 LYS B N 16
ATOM 17360 C CA . LYS B 1 8 ? 49.135 60.999 65.266 1.00 0.00 153 LYS B CA 16
ATOM 17361 C C . LYS B 1 8 ? 50.517 60.869 64.631 1.00 0.00 153 LYS B C 16
ATOM 17362 O O . LYS B 1 8 ? 50.654 60.475 63.470 1.00 0.00 153 LYS B O 16
ATOM 17377 N N . GLY B 1 9 ? 51.534 61.137 65.448 1.00 0.00 154 GLY B N 16
ATOM 17378 C CA . GLY B 1 9 ? 52.936 61.239 64.993 1.00 0.00 154 GLY B CA 16
ATOM 17379 C C . GLY B 1 9 ? 53.544 59.904 64.537 1.00 0.00 154 GLY B C 16
ATOM 17380 O O . GLY B 1 9 ? 53.714 59.687 63.333 1.00 0.00 154 GLY B O 16
ATOM 17384 N N . GLY B 1 10 ? 54.003 59.142 65.519 1.00 0.00 155 GLY B N 16
ATOM 17385 C CA . GLY B 1 10 ? 54.639 57.826 65.326 1.00 0.00 155 GLY B CA 16
ATOM 17386 C C . GLY B 1 10 ? 56.123 57.939 64.963 1.00 0.00 155 GLY B C 16
ATOM 17387 O O . GLY B 1 10 ? 56.954 57.164 65.448 1.00 0.00 155 GLY B O 16
ATOM 17391 N N . ILE B 1 11 ? 56.379 58.810 63.988 1.00 0.00 156 ILE B N 16
ATOM 17392 C CA . ILE B 1 11 ? 57.708 59.303 63.583 1.00 0.00 156 ILE B CA 16
ATOM 17393 C C . ILE B 1 11 ? 58.385 59.901 64.833 1.00 0.00 156 ILE B C 16
ATOM 17394 O O . ILE B 1 11 ? 57.900 60.873 65.407 1.00 0.00 156 ILE B O 16
ATOM 17402 N N . PHE B 1 12 ? 59.491 59.271 65.248 1.00 0.00 157 PHE B N 16
ATOM 17403 C CA . PHE B 1 12 ? 60.274 59.745 66.420 1.00 0.00 157 PHE B CA 16
ATOM 17404 C C . PHE B 1 12 ? 60.898 61.124 66.146 1.00 0.00 157 PHE B C 16
ATOM 17405 O O . PHE B 1 12 ? 60.917 61.976 67.045 1.00 0.00 157 PHE B O 16
ATOM 17418 N N . SER B 1 13 ? 61.427 61.303 64.931 1.00 0.00 158 SER B N 16
ATOM 17419 C CA . SER B 1 13 ? 61.916 62.615 64.469 1.00 0.00 158 SER B CA 16
ATOM 17420 C C . SER B 1 13 ? 61.151 63.184 63.259 1.00 0.00 158 SER B C 16
ATOM 17421 O O . SER B 1 13 ? 61.417 62.868 62.102 1.00 0.00 158 SER B O 16
ATOM 17429 N N . ALA B 1 14 ? 60.295 64.147 63.584 1.00 0.00 159 ALA B N 16
ATOM 17430 C CA . ALA B 1 14 ? 59.647 65.019 62.578 1.00 0.00 159 ALA B CA 16
ATOM 17431 C C . ALA B 1 14 ? 60.700 65.827 61.780 1.00 0.00 159 ALA B C 16
ATOM 17432 O O . ALA B 1 14 ? 60.613 65.943 60.555 1.00 0.00 159 ALA B O 16
ATOM 17439 N N . GLU B 1 15 ? 61.757 66.238 62.488 1.00 0.00 160 GLU B N 16
ATOM 17440 C CA . GLU B 1 15 ? 62.921 66.977 61.968 1.00 0.00 160 GLU B CA 16
ATOM 17441 C C . GLU B 1 15 ? 63.617 66.233 60.804 1.00 0.00 160 GLU B C 16
ATOM 17442 O O . GLU B 1 15 ? 63.953 66.846 59.799 1.00 0.00 160 GLU B O 16
ATOM 17454 N N . PHE B 1 16 ? 63.838 64.929 61.004 1.00 0.00 161 PHE B N 16
ATOM 17455 C CA . PHE B 1 16 ? 64.333 64.026 59.944 1.00 0.00 161 PHE B CA 16
ATOM 17456 C C . PHE B 1 16 ? 63.419 64.016 58.709 1.00 0.00 161 PHE B C 16
ATOM 17457 O O . PHE B 1 16 ? 63.831 64.462 57.642 1.00 0.00 161 PHE B O 16
ATOM 17470 N N . LEU B 1 17 ? 62.147 63.654 58.916 1.00 0.00 162 LEU B N 16
ATOM 17471 C CA . LEU B 1 17 ? 61.161 63.530 57.816 1.00 0.00 162 LEU B CA 16
ATOM 17472 C C . LEU B 1 17 ? 61.060 64.783 56.931 1.00 0.00 162 LEU B C 16
ATOM 17473 O O . LEU B 1 17 ? 61.115 64.678 55.705 1.00 0.00 162 LEU B O 16
ATOM 17483 N N . LYS B 1 18 ? 61.088 65.955 57.571 1.00 0.00 163 LYS B N 16
ATOM 17484 C CA . LYS B 1 18 ? 61.126 67.269 56.896 1.00 0.00 163 LYS B CA 16
ATOM 17485 C C . LYS B 1 18 ? 62.203 67.387 55.806 1.00 0.00 163 LYS B C 16
ATOM 17486 O O . LYS B 1 18 ? 61.861 67.506 54.630 1.00 0.00 163 LYS B O 16
ATOM 17501 N N . VAL B 1 19 ? 63.457 67.138 56.183 1.00 0.00 164 VAL B N 16
ATOM 17502 C CA . VAL B 1 19 ? 64.612 67.154 55.253 1.00 0.00 164 VAL B CA 16
ATOM 17503 C C . VAL B 1 19 ? 64.737 65.917 54.336 1.00 0.00 164 VAL B C 16
ATOM 17504 O O . VAL B 1 19 ? 65.282 65.994 53.238 1.00 0.00 164 VAL B O 16
ATOM 17511 N N . PHE B 1 20 ? 64.206 64.787 54.800 1.00 0.00 165 PHE B N 16
ATOM 17512 C CA . PHE B 1 20 ? 64.152 63.504 54.054 1.00 0.00 165 PHE B CA 16
ATOM 17513 C C . PHE B 1 20 ? 63.367 63.619 52.736 1.00 0.00 165 PHE B C 16
ATOM 17514 O O . PHE B 1 20 ? 63.877 63.256 51.670 1.00 0.00 165 PHE B O 16
ATOM 17527 N N . LEU B 1 21 ? 62.165 64.183 52.811 1.00 0.00 166 LEU B N 16
ATOM 17528 C CA . LEU B 1 21 ? 61.263 64.354 51.642 1.00 0.00 166 LEU B CA 16
ATOM 17529 C C . LEU B 1 21 ? 61.936 64.935 50.374 1.00 0.00 166 LEU B C 16
ATOM 17530 O O . LEU B 1 21 ? 61.724 64.349 49.306 1.00 0.00 166 LEU B O 16
ATOM 17540 N N . PRO B 1 22 ? 62.761 66.000 50.459 1.00 0.00 167 PRO B N 16
ATOM 17541 C CA . PRO B 1 22 ? 63.570 66.501 49.321 1.00 0.00 167 PRO B CA 16
ATOM 17542 C C . PRO B 1 22 ? 64.429 65.437 48.626 1.00 0.00 167 PRO B C 16
ATOM 17543 O O . PRO B 1 22 ? 64.099 65.067 47.501 1.00 0.00 167 PRO B O 16
ATOM 17552 N N . SER B 1 23 ? 65.393 64.856 49.332 1.00 0.00 168 SER B N 16
ATOM 17553 C CA . SER B 1 23 ? 66.325 63.854 48.762 1.00 0.00 168 SER B CA 16
ATOM 17554 C C . SER B 1 23 ? 65.573 62.657 48.132 1.00 0.00 168 SER B C 16
ATOM 17555 O O . SER B 1 23 ? 65.822 62.295 46.983 1.00 0.00 168 SER B O 16
ATOM 17563 N N . LEU B 1 24 ? 64.561 62.188 48.862 1.00 0.00 169 LEU B N 16
ATOM 17564 C CA . LEU B 1 24 ? 63.605 61.145 48.444 1.00 0.00 169 LEU B CA 16
ATOM 17565 C C . LEU B 1 24 ? 62.967 61.466 47.083 1.00 0.00 169 LEU B C 16
ATOM 17566 O O . LEU B 1 24 ? 63.182 60.729 46.118 1.00 0.00 169 LEU B O 16
ATOM 17576 N N . LEU B 1 25 ? 62.325 62.634 47.015 1.00 0.00 170 LEU B N 16
ATOM 17577 C CA . LEU B 1 25 ? 61.728 63.204 45.781 1.00 0.00 170 LEU B CA 16
ATOM 17578 C C . LEU B 1 25 ? 62.761 63.257 44.637 1.00 0.00 170 LEU B C 16
ATOM 17579 O O . LEU B 1 25 ? 62.656 62.474 43.705 1.00 0.00 170 LEU B O 16
ATOM 17589 N N . LEU B 1 26 ? 63.860 63.975 44.877 1.00 0.00 171 LEU B N 16
ATOM 17590 C CA . LEU B 1 26 ? 64.960 64.191 43.906 1.00 0.00 171 LEU B CA 16
ATOM 17591 C C . LEU B 1 26 ? 65.499 62.891 43.290 1.00 0.00 171 LEU B C 16
ATOM 17592 O O . LEU B 1 26 ? 65.408 62.698 42.080 1.00 0.00 171 LEU B O 16
ATOM 17602 N N . SER B 1 27 ? 65.862 61.944 44.163 1.00 0.00 172 SER B N 16
ATOM 17603 C CA . SER B 1 27 ? 66.356 60.605 43.784 1.00 0.00 172 SER B CA 16
ATOM 17604 C C . SER B 1 27 ? 65.342 59.806 42.953 1.00 0.00 172 SER B C 16
ATOM 17605 O O . SER B 1 27 ? 65.576 59.515 41.782 1.00 0.00 172 SER B O 16
ATOM 17613 N N . HIS B 1 28 ? 64.119 59.696 43.489 1.00 0.00 173 HIS B N 16
ATOM 17614 C CA . HIS B 1 28 ? 62.992 59.018 42.808 1.00 0.00 173 HIS B CA 16
ATOM 17615 C C . HIS B 1 28 ? 62.604 59.666 41.461 1.00 0.00 173 HIS B C 16
ATOM 17616 O O . HIS B 1 28 ? 62.302 58.972 40.495 1.00 0.00 173 HIS B O 16
ATOM 17627 N N . LEU B 1 29 ? 62.592 60.999 41.438 1.00 0.00 174 LEU B N 16
ATOM 17628 C CA . LEU B 1 29 ? 62.318 61.790 40.228 1.00 0.00 174 LEU B CA 16
ATOM 17629 C C . LEU B 1 29 ? 63.385 61.677 39.130 1.00 0.00 174 LEU B C 16
ATOM 17630 O O . LEU B 1 29 ? 63.055 61.655 37.955 1.00 0.00 174 LEU B O 16
ATOM 17640 N N . LEU B 1 30 ? 64.662 61.622 39.531 1.00 0.00 175 LEU B N 16
ATOM 17641 C CA . LEU B 1 30 ? 65.750 61.245 38.605 1.00 0.00 175 LEU B CA 16
ATOM 17642 C C . LEU B 1 30 ? 65.687 59.771 38.138 1.00 0.00 175 LEU B C 16
ATOM 17643 O O . LEU B 1 30 ? 66.149 59.457 37.052 1.00 0.00 175 LEU B O 16
ATOM 17653 N N . ALA B 1 31 ? 65.138 58.907 38.988 1.00 0.00 176 ALA B N 16
ATOM 17654 C CA . ALA B 1 31 ? 64.755 57.531 38.604 1.00 0.00 176 ALA B CA 16
ATOM 17655 C C . ALA B 1 31 ? 63.614 57.497 37.575 1.00 0.00 176 ALA B C 16
ATOM 17656 O O . ALA B 1 31 ? 63.699 56.754 36.605 1.00 0.00 176 ALA B O 16
ATOM 17663 N N . ILE B 1 32 ? 62.575 58.311 37.783 1.00 0.00 177 ILE B N 16
ATOM 17664 C CA . ILE B 1 32 ? 61.550 58.619 36.760 1.00 0.00 177 ILE B CA 16
ATOM 17665 C C . ILE B 1 32 ? 62.229 59.191 35.494 1.00 0.00 177 ILE B C 16
ATOM 17666 O O . ILE B 1 32 ? 61.858 58.830 34.376 1.00 0.00 177 ILE B O 16
ATOM 17674 N N . GLY B 1 33 ? 63.190 60.088 35.691 1.00 0.00 178 GLY B N 16
ATOM 17675 C CA . GLY B 1 33 ? 64.102 60.606 34.656 1.00 0.00 178 GLY B CA 16
ATOM 17676 C C . GLY B 1 33 ? 64.756 59.506 33.805 1.00 0.00 178 GLY B C 16
ATOM 17677 O O . GLY B 1 33 ? 64.495 59.418 32.612 1.00 0.00 178 GLY B O 16
ATOM 17681 N N . LEU B 1 34 ? 65.531 58.650 34.471 1.00 0.00 179 LEU B N 16
ATOM 17682 C CA . LEU B 1 34 ? 66.117 57.427 33.888 1.00 0.00 179 LEU B CA 16
ATOM 17683 C C . LEU B 1 34 ? 65.046 56.530 33.220 1.00 0.00 179 LEU B C 16
ATOM 17684 O O . LEU B 1 34 ? 65.264 55.938 32.163 1.00 0.00 179 LEU B O 16
ATOM 17694 N N . GLY B 1 35 ? 63.901 56.425 33.890 1.00 0.00 180 GLY B N 16
ATOM 17695 C CA . GLY B 1 35 ? 62.684 55.784 33.360 1.00 0.00 180 GLY B CA 16
ATOM 17696 C C . GLY B 1 35 ? 62.280 56.330 31.988 1.00 0.00 180 GLY B C 16
ATOM 17697 O O . GLY B 1 35 ? 62.278 55.587 31.014 1.00 0.00 180 GLY B O 16
ATOM 17701 N N . ILE B 1 36 ? 61.998 57.627 31.917 1.00 0.00 181 ILE B N 16
ATOM 17702 C CA . ILE B 1 36 ? 61.685 58.328 30.648 1.00 0.00 181 ILE B CA 16
ATOM 17703 C C . ILE B 1 36 ? 62.867 58.267 29.659 1.00 0.00 181 ILE B C 16
ATOM 17704 O O . ILE B 1 36 ? 62.629 58.182 28.456 1.00 0.00 181 ILE B O 16
ATOM 17712 N N . TYR B 1 37 ? 64.102 58.246 30.144 1.00 0.00 182 TYR B N 16
ATOM 17713 C CA . TYR B 1 37 ? 65.294 57.937 29.324 1.00 0.00 182 TYR B CA 16
ATOM 17714 C C . TYR B 1 37 ? 65.119 56.633 28.524 1.00 0.00 182 TYR B C 16
ATOM 17715 O O . TYR B 1 37 ? 65.093 56.679 27.292 1.00 0.00 182 TYR B O 16
ATOM 17728 N N . ILE B 1 38 ? 64.754 55.564 29.230 1.00 0.00 183 ILE B N 16
ATOM 17729 C CA . ILE B 1 38 ? 64.417 54.246 28.637 1.00 0.00 183 ILE B CA 16
ATOM 17730 C C . ILE B 1 38 ? 63.122 54.362 27.812 1.00 0.00 183 ILE B C 16
ATOM 17731 O O . ILE B 1 38 ? 63.139 54.051 26.624 1.00 0.00 183 ILE B O 16
ATOM 17739 N N . GLY B 1 39 ? 62.055 54.894 28.413 1.00 0.00 184 GLY B N 16
ATOM 17740 C CA . GLY B 1 39 ? 60.735 55.149 27.779 1.00 0.00 184 GLY B CA 16
ATOM 17741 C C . GLY B 1 39 ? 60.834 55.812 26.392 1.00 0.00 184 GLY B C 16
ATOM 17742 O O . GLY B 1 39 ? 60.234 55.354 25.430 1.00 0.00 184 GLY B O 16
ATOM 17746 N N . ARG B 1 40 ? 61.606 56.889 26.342 1.00 0.00 185 ARG B N 16
ATOM 17747 C CA . ARG B 1 40 ? 61.969 57.604 25.111 1.00 0.00 185 ARG B CA 16
ATOM 17748 C C . ARG B 1 40 ? 62.876 56.803 24.178 1.00 0.00 185 ARG B C 16
ATOM 17749 O O . ARG B 1 40 ? 62.658 56.793 22.975 1.00 0.00 185 ARG B O 16
ATOM 17763 N N . ARG B 1 41 ? 63.915 56.171 24.712 1.00 0.00 186 ARG B N 16
ATOM 17764 C CA . ARG B 1 41 ? 64.804 55.283 23.921 1.00 0.00 186 ARG B CA 16
ATOM 17765 C C . ARG B 1 41 ? 64.074 54.057 23.317 1.00 0.00 186 ARG B C 16
ATOM 17766 O O . ARG B 1 41 ? 64.570 53.426 22.391 1.00 0.00 186 ARG B O 16
ATOM 17780 N N . LEU B 1 42 ? 62.906 53.729 23.868 1.00 0.00 187 LEU B N 16
ATOM 17781 C CA . LEU B 1 42 ? 61.943 52.786 23.273 1.00 0.00 187 LEU B CA 16
ATOM 17782 C C . LEU B 1 42 ? 61.291 53.347 21.987 1.00 0.00 187 LEU B C 16
ATOM 17783 O O . LEU B 1 42 ? 61.288 52.656 20.965 1.00 0.00 187 LEU B O 16
ATOM 17793 N N . THR B 1 43 ? 60.889 54.615 22.027 1.00 0.00 188 THR B N 16
ATOM 17794 C CA . THR B 1 43 ? 60.149 55.298 20.943 1.00 0.00 188 THR B CA 16
ATOM 17795 C C . THR B 1 43 ? 61.044 56.128 19.992 1.00 0.00 188 THR B C 16
ATOM 17796 O O . THR B 1 43 ? 61.423 55.673 18.923 1.00 0.00 188 THR B O 16
ATOM 17803 N N . THR B 1 44 ? 61.491 57.296 20.481 1.00 0.00 189 THR B N 16
ATOM 17804 C CA . THR B 1 44 ? 62.266 58.297 19.723 1.00 0.00 189 THR B CA 16
ATOM 17805 C C . THR B 1 44 ? 63.784 58.215 19.926 1.00 0.00 189 THR B C 16
ATOM 17806 O O . THR B 1 44 ? 64.300 57.652 20.903 1.00 0.00 189 THR B O 16
ATOM 17813 N N . SER B 1 45 ? 64.500 58.848 18.998 1.00 0.00 190 SER B N 16
ATOM 17814 C CA . SER B 1 45 ? 65.971 58.923 19.015 1.00 0.00 190 SER B CA 16
ATOM 17815 C C . SER B 1 45 ? 66.496 60.357 19.173 1.00 0.00 190 SER B C 16
ATOM 17816 O O . SER B 1 45 ? 66.021 61.267 18.453 1.00 0.00 190 SER B O 16
#

Solvent-accessible surface area: 7848 Å² total; per-residue (Å²): 278,138,135,82,132,154,195,187,29,16,48,139,39,65,103,64,59,120,84,22,71,97,70,25,100,116,36,43,100,116,8,55,35,90,0,57,113,60,14,150,118,131,106,66,125,233,104,114,76,161,93,222,139,60,86,87,160,1,48,48,12,68,142,84,70,75,82,42,30,111,108,30,27,111,114,3,37,35,99,0,54,107,79,10,121,145,126,110,115,74

Foldseek 3Di:
DDDDDPDDDDDDDPPVVVVCVVVVVVVVVVVVVVVVCCVAVVPHD/DDDDDDDDDPPPDPVCVVVVVVVVCVVVVVVVVVVVVVVCVVPHD

InterPro domains:
  IPR010548 BNIP3 [PF06553] (10-193)
  IPR010548 BNIP3 [PTHR15186] (1-193)

GO terms:
  GO:0005739 mitochondrion (C, IDA)
  GO:0043069 negative regulation of programmed cell death (P, IGI)
  GO:0016239 positive regulation of macroautophagy (P, IGI)
  GO:0071456 cellular response to hypoxia (P, IGI)
  GO:0005741 mitochondrial outer membrane (C, IDA)
  GO:0035694 mitochondrial protein catabolic process (P, IMP)
  GO:0005515 protein binding (F, IPI)
  GO:0005789 endoplasmic reticulum membrane (C, IDA)
  GO:0140506 endoplasmic reticulum-autophagosome adaptor activity (F, IDA)
  GO:0140580 mitochondrion autophagosome adaptor activity (F, IDA)
  GO:0061709 reticulophagy (P, IMP)
  GO:0000423 mitophagy (P, IMP)
  GO:0005739 mitochondrion (C, HTP)
  GO:0042802 identical protein binding (F, IPI)
  GO:0043243 positive regulation of protein-containing complex disassembly (P, IDA)
  GO:0043653 mitochondrial fragmentation involved in apoptotic process (P, IDA)
  GO:0010637 negative regulation of mitochondrial fusion (P, IDA)
  GO:0090141 positive regulation of mitochondrial fission (P, IDA)
  GO:0090200 positive regulation of release of cytochrome c from mitochondria (P, IDA)
  GO:1990144 intrinsic apoptotic signaling pathway in response to hypoxia (P, IMP)